Protein AF-A0A1V5HKK3-F1 (afdb_monomer_lite)

Structure (mmCIF, N/CA/C/O backbone):
data_AF-A0A1V5HKK3-F1
#
_entry.id   AF-A0A1V5HKK3-F1
#
loop_
_atom_site.group_PDB
_atom_site.id
_atom_site.type_symbol
_atom_site.label_atom_id
_atom_site.label_alt_id
_atom_site.label_comp_id
_atom_site.label_asym_id
_atom_site.label_entity_id
_atom_site.label_seq_id
_atom_site.pdbx_PDB_ins_code
_atom_site.Cartn_x
_atom_site.Cartn_y
_atom_site.Cartn_z
_atom_site.occupancy
_atom_site.B_iso_or_equiv
_atom_site.auth_seq_id
_atom_site.auth_comp_id
_atom_site.auth_asym_id
_atom_site.auth_atom_id
_atom_site.pdbx_PDB_model_num
ATOM 1 N N . MET A 1 1 ? -26.415 7.977 47.410 1.00 89.81 1 MET A N 1
ATOM 2 C CA . MET A 1 1 ? -25.382 8.012 46.356 1.00 89.81 1 MET A CA 1
ATOM 3 C C . MET A 1 1 ? -25.579 6.777 45.504 1.00 89.81 1 MET A C 1
ATOM 5 O O . MET A 1 1 ? -25.641 5.697 46.077 1.00 89.81 1 MET A O 1
ATOM 9 N N . VAL A 1 2 ? -25.705 6.942 44.192 1.00 97.06 2 VAL A N 1
ATOM 10 C CA . VAL A 1 2 ? -25.790 5.851 43.209 1.00 97.06 2 VAL A CA 1
ATOM 11 C C . VAL A 1 2 ? -24.492 5.842 42.404 1.00 97.06 2 VAL A C 1
ATOM 13 O O . VAL A 1 2 ? -23.947 6.908 42.107 1.00 97.06 2 VAL A O 1
ATOM 16 N N . VAL A 1 3 ? -23.967 4.657 42.094 1.00 97.56 3 VAL A N 1
ATOM 17 C CA . VAL A 1 3 ? -22.749 4.502 41.288 1.00 97.56 3 VAL A CA 1
ATOM 18 C C . VAL A 1 3 ? -23.086 3.703 40.044 1.00 97.56 3 VAL A C 1
ATOM 20 O O . VAL A 1 3 ? -23.542 2.569 40.138 1.00 97.56 3 VAL A O 1
ATOM 23 N N . GLU A 1 4 ? -22.817 4.288 38.885 1.00 97.88 4 GLU A N 1
ATOM 24 C CA . GLU A 1 4 ? -23.132 3.713 37.582 1.00 97.88 4 GLU A CA 1
ATOM 25 C C . GLU A 1 4 ? -21.900 3.654 36.684 1.00 97.88 4 GLU A C 1
ATOM 27 O O . GLU A 1 4 ? -20.934 4.403 36.857 1.00 97.88 4 GLU A O 1
ATOM 32 N N . LYS A 1 5 ? -21.938 2.748 35.702 1.00 97.81 5 LYS A N 1
ATOM 33 C CA . LYS A 1 5 ? -20.863 2.585 34.718 1.00 97.81 5 LYS A CA 1
ATOM 34 C C . LYS A 1 5 ? -21.353 2.850 33.302 1.00 97.81 5 LYS A C 1
ATOM 36 O O . LYS A 1 5 ? -22.298 2.217 32.830 1.00 97.81 5 LYS A O 1
ATOM 41 N N . GLY A 1 6 ? -20.670 3.748 32.602 1.00 97.62 6 GLY A N 1
ATOM 42 C CA . GLY A 1 6 ? -20.838 3.940 31.165 1.00 97.62 6 GLY A CA 1
ATOM 43 C C . GLY A 1 6 ? -19.891 3.009 30.421 1.00 97.62 6 GLY A C 1
ATOM 44 O O . GLY A 1 6 ? -18.709 3.316 30.331 1.00 97.62 6 GLY A O 1
ATOM 45 N N . TYR A 1 7 ? -20.373 1.870 29.918 1.00 98.00 7 TYR A N 1
ATOM 46 C CA . TYR A 1 7 ? -19.540 0.922 29.166 1.00 98.00 7 TYR A CA 1
ATOM 47 C C . TYR A 1 7 ? -19.351 1.373 27.714 1.00 98.00 7 TYR A C 1
ATOM 49 O O . TYR A 1 7 ? -20.310 1.737 27.032 1.00 98.00 7 TYR A O 1
ATOM 57 N N . ALA A 1 8 ? -18.113 1.312 27.228 1.00 97.75 8 ALA A N 1
ATOM 58 C CA . ALA A 1 8 ? -17.798 1.546 25.828 1.00 97.75 8 ALA A CA 1
ATOM 59 C C . ALA A 1 8 ? -18.362 0.432 24.938 1.00 97.75 8 ALA A C 1
ATOM 61 O O . ALA A 1 8 ? -18.636 -0.689 25.380 1.00 97.75 8 ALA A O 1
ATOM 62 N N . LYS A 1 9 ? -18.450 0.731 23.643 1.00 96.75 9 LYS A N 1
ATOM 63 C CA . LYS A 1 9 ? -18.825 -0.227 22.601 1.00 96.75 9 LYS A CA 1
ATOM 64 C C . LYS A 1 9 ? -17.743 -0.370 21.548 1.00 96.75 9 LYS A C 1
ATOM 66 O O . LYS A 1 9 ? -16.931 0.535 21.342 1.00 96.75 9 LYS A O 1
ATOM 71 N N . ILE A 1 10 ? -17.803 -1.471 20.810 1.00 97.81 10 ILE A N 1
ATOM 72 C CA . ILE A 1 10 ? -17.110 -1.630 19.532 1.00 97.81 10 ILE A CA 1
ATOM 73 C C . ILE A 1 10 ? -18.087 -2.046 18.430 1.00 97.81 10 ILE A C 1
ATOM 75 O O . ILE A 1 10 ? -19.097 -2.698 18.694 1.00 97.81 10 ILE A O 1
ATOM 79 N N . ASN A 1 11 ? -17.765 -1.695 17.186 1.00 97.88 11 ASN A N 1
ATOM 80 C CA . ASN A 1 11 ? -18.419 -2.235 15.996 1.00 97.88 11 ASN A CA 1
ATOM 81 C C . ASN A 1 11 ? -17.658 -3.477 15.517 1.00 97.88 11 ASN A C 1
ATOM 83 O O . ASN A 1 11 ? -16.513 -3.352 15.091 1.00 97.88 11 ASN A O 1
ATOM 87 N N . LEU A 1 12 ? -18.296 -4.649 15.561 1.00 97.94 12 LEU A N 1
ATOM 88 C CA . LEU A 1 12 ? -17.769 -5.882 14.963 1.00 97.94 12 LEU A CA 1
ATOM 89 C C . LEU A 1 12 ? -17.940 -5.874 13.438 1.00 97.94 12 LEU A C 1
ATOM 91 O O . LEU A 1 12 ? -17.091 -6.383 12.711 1.00 97.94 12 LEU A O 1
ATOM 95 N N . GLY A 1 13 ? -19.031 -5.275 12.963 1.00 97.50 13 GLY A N 1
ATOM 96 C CA . GLY A 1 13 ? -19.315 -5.029 11.554 1.00 97.50 13 GLY A CA 1
ATOM 97 C C . GLY A 1 13 ? -19.892 -3.628 11.376 1.00 97.50 13 GLY A C 1
ATOM 98 O O . GLY A 1 13 ? -20.696 -3.197 12.208 1.00 97.50 13 GLY A O 1
ATOM 99 N N . LEU A 1 14 ? -19.491 -2.923 10.318 1.00 96.88 14 LEU A N 1
ATOM 100 C CA . LEU A 1 14 ? -20.104 -1.663 9.894 1.00 96.88 14 LEU A CA 1
ATOM 101 C C . LEU A 1 14 ? -20.122 -1.582 8.368 1.00 96.88 14 LEU A C 1
ATOM 103 O O . LEU A 1 14 ? -19.075 -1.479 7.729 1.00 96.88 14 LEU A O 1
ATOM 107 N N . GLU A 1 15 ? -21.326 -1.610 7.814 1.00 95.88 15 GLU A N 1
ATOM 108 C CA . GLU A 1 15 ? -21.636 -1.400 6.406 1.00 95.88 15 GLU A CA 1
ATOM 109 C C . GLU A 1 15 ? -22.359 -0.058 6.236 1.00 95.88 15 GLU A C 1
ATOM 111 O O . GLU A 1 15 ? -23.284 0.260 6.988 1.00 95.88 15 GLU A O 1
ATOM 116 N N . VAL A 1 16 ? -21.939 0.726 5.245 1.00 94.19 16 VAL A N 1
ATOM 117 C CA . VAL A 1 16 ? -22.627 1.947 4.820 1.00 94.19 16 VAL A CA 1
ATOM 118 C C . VAL A 1 16 ? -23.474 1.600 3.597 1.00 94.19 16 VAL A C 1
ATOM 120 O O . VAL A 1 16 ? -22.953 1.453 2.491 1.00 94.19 16 VAL A O 1
ATOM 123 N N . VAL A 1 17 ? -24.784 1.460 3.801 1.00 91.38 17 VAL A N 1
ATOM 124 C CA . VAL A 1 17 ? -25.718 0.877 2.825 1.00 91.38 17 VAL A CA 1
ATOM 125 C C . VAL A 1 17 ? -25.958 1.830 1.652 1.00 91.38 17 VAL A C 1
ATOM 127 O O . VAL A 1 17 ? -25.760 1.476 0.487 1.00 91.38 17 VAL A O 1
ATOM 130 N N . ASN A 1 18 ? -26.369 3.058 1.952 1.00 90.06 18 ASN A N 1
ATOM 131 C CA . ASN A 1 18 ? -26.645 4.119 0.989 1.00 90.06 18 ASN A CA 1
ATOM 132 C C . ASN A 1 18 ? -26.589 5.489 1.675 1.00 90.06 18 ASN A C 1
ATOM 134 O O . ASN A 1 18 ? -26.625 5.614 2.899 1.00 90.06 18 ASN A O 1
ATOM 138 N N . LYS A 1 19 ? -26.491 6.536 0.853 1.00 88.50 19 LYS A N 1
ATOM 139 C CA . LYS A 1 19 ? -26.642 7.921 1.293 1.00 88.50 19 LYS A CA 1
ATOM 140 C C . LYS A 1 19 ? -28.110 8.323 1.162 1.00 88.50 19 LYS A C 1
ATOM 142 O O . LYS A 1 19 ? -28.721 8.054 0.130 1.00 88.50 19 LYS A O 1
ATOM 147 N N . ARG A 1 20 ? -28.649 8.948 2.202 1.00 85.00 20 ARG A N 1
ATOM 148 C CA . ARG A 1 20 ? -30.035 9.411 2.303 1.00 85.00 20 ARG A CA 1
ATOM 149 C C . ARG A 1 20 ? -30.184 10.825 1.742 1.00 85.00 20 ARG A C 1
ATOM 151 O O . ARG A 1 20 ? -29.219 11.593 1.686 1.00 85.00 20 ARG A O 1
ATOM 158 N N . ASP A 1 21 ? -31.420 11.189 1.414 1.00 85.19 21 ASP A N 1
ATOM 159 C CA . ASP A 1 21 ? -31.772 12.527 0.919 1.00 85.19 21 ASP A CA 1
ATOM 160 C C . ASP A 1 21 ? -31.589 13.625 1.983 1.00 85.19 21 ASP A C 1
ATOM 162 O O . ASP A 1 21 ? -31.337 14.781 1.653 1.00 85.19 21 ASP A O 1
ATOM 166 N N . ASP A 1 22 ? -31.652 13.258 3.267 1.00 84.25 22 ASP A N 1
ATOM 167 C CA . ASP A 1 22 ? -31.414 14.146 4.414 1.00 84.25 22 ASP A CA 1
ATOM 168 C C . ASP A 1 22 ? -29.917 14.423 4.685 1.00 84.25 22 ASP A C 1
ATOM 170 O O . ASP A 1 22 ? -29.573 15.136 5.628 1.00 84.25 22 ASP A O 1
ATOM 174 N N . GLY A 1 23 ? -29.017 13.876 3.860 1.00 81.44 23 GLY A N 1
ATOM 175 C CA . GLY A 1 23 ? -27.569 14.049 3.972 1.00 81.44 23 GLY A CA 1
ATOM 176 C C . GLY A 1 23 ? -26.862 13.040 4.884 1.00 81.44 23 GLY A C 1
ATOM 177 O O . GLY A 1 23 ? -25.628 13.033 4.907 1.00 81.44 23 GLY A O 1
ATOM 178 N N . TYR A 1 24 ? -27.598 12.170 5.586 1.00 86.44 24 TYR A N 1
ATOM 179 C CA . TYR A 1 24 ? -27.044 11.070 6.381 1.00 86.44 24 TYR A CA 1
ATOM 180 C C . TYR A 1 24 ? -26.812 9.807 5.537 1.00 86.44 24 TYR A C 1
ATOM 182 O O . TYR A 1 24 ? -27.019 9.792 4.324 1.00 86.44 24 TYR A O 1
ATOM 190 N N . HIS A 1 25 ? -26.348 8.737 6.181 1.00 89.94 25 HIS A N 1
ATOM 191 C CA . HIS A 1 25 ? -26.208 7.417 5.575 1.00 89.94 25 HIS A CA 1
ATOM 192 C C . HIS A 1 25 ? -27.034 6.405 6.362 1.00 89.94 25 HIS A C 1
ATOM 194 O O . HIS A 1 25 ? -27.054 6.482 7.593 1.00 89.94 25 HIS A O 1
ATOM 200 N N . ASP A 1 26 ? -27.675 5.463 5.668 1.00 91.56 26 ASP A N 1
ATOM 201 C CA . ASP A 1 26 ? -28.178 4.268 6.339 1.00 91.56 26 ASP A CA 1
ATOM 202 C C . ASP A 1 26 ? -27.006 3.323 6.595 1.00 91.56 26 ASP A C 1
ATOM 204 O O . ASP A 1 26 ? -26.157 3.072 5.731 1.00 91.56 26 ASP A O 1
ATOM 208 N N . LEU A 1 27 ? -26.961 2.813 7.814 1.00 94.38 27 LEU A N 1
ATOM 209 C CA . LEU A 1 27 ? -25.926 1.936 8.319 1.00 94.38 27 LEU A CA 1
ATOM 210 C C . LEU A 1 27 ? -26.527 0.566 8.608 1.00 94.38 27 LEU A C 1
ATOM 212 O O . LEU A 1 27 ? -27.684 0.452 9.011 1.00 94.38 27 LEU A O 1
ATOM 216 N N . ALA A 1 28 ? -25.714 -0.471 8.450 1.00 96.00 28 ALA A N 1
ATOM 217 C CA . ALA A 1 28 ? -25.975 -1.794 8.994 1.00 96.00 28 ALA A CA 1
ATOM 218 C C . ALA A 1 28 ? -24.749 -2.219 9.804 1.00 96.00 28 ALA A C 1
ATOM 220 O O . ALA A 1 28 ? -23.633 -2.284 9.290 1.00 96.00 28 ALA A O 1
ATOM 221 N N . MET A 1 29 ? -24.932 -2.453 11.099 1.00 96.88 29 MET A N 1
ATOM 222 C CA . MET A 1 29 ? -23.838 -2.691 12.036 1.00 96.88 29 MET A CA 1
ATOM 223 C C . MET A 1 29 ? -24.136 -3.872 12.947 1.00 96.88 29 MET A C 1
ATOM 225 O O . MET A 1 29 ? -25.292 -4.178 13.217 1.00 96.88 29 MET A O 1
ATOM 229 N N . ILE A 1 30 ? -23.085 -4.488 13.481 1.00 98.25 30 ILE A N 1
ATOM 230 C CA . ILE A 1 30 ? -23.177 -5.315 14.687 1.00 98.25 30 ILE A CA 1
ATOM 231 C C . ILE A 1 30 ? -22.296 -4.669 15.746 1.00 98.25 30 ILE A C 1
ATOM 233 O O . ILE A 1 30 ? -21.097 -4.473 15.525 1.00 98.25 30 ILE A O 1
ATOM 237 N N . MET A 1 31 ? -22.893 -4.322 16.881 1.00 97.69 31 MET A N 1
ATOM 238 C CA . MET A 1 31 ? -22.225 -3.685 18.011 1.00 97.69 31 MET A CA 1
ATOM 239 C C . MET A 1 31 ? -22.212 -4.610 19.225 1.00 97.69 31 MET A C 1
ATOM 241 O O . MET A 1 31 ? -23.154 -5.365 19.453 1.00 97.69 31 MET A O 1
ATOM 245 N N . THR A 1 32 ? -21.148 -4.526 20.023 1.00 97.69 32 THR A N 1
ATOM 246 C CA . THR A 1 32 ? -21.048 -5.198 21.327 1.00 97.69 32 THR A CA 1
ATOM 247 C C . THR A 1 32 ? -20.412 -4.267 22.354 1.00 97.69 32 THR A C 1
ATOM 249 O O . THR A 1 32 ? -19.521 -3.479 22.018 1.00 97.69 32 THR A O 1
ATOM 252 N N . SER A 1 33 ? -20.840 -4.375 23.611 1.00 97.62 33 SER A N 1
ATOM 253 C CA . SER A 1 33 ? -20.223 -3.655 24.730 1.00 97.62 33 SER A CA 1
ATOM 254 C C . SER A 1 33 ? -18.910 -4.307 25.170 1.00 97.62 33 SER A C 1
ATOM 256 O O . SER A 1 33 ? -18.689 -5.509 24.987 1.00 97.62 33 SER A O 1
ATOM 258 N N . ILE A 1 34 ? -18.029 -3.504 25.763 1.00 98.12 34 ILE A N 1
ATOM 259 C CA . ILE A 1 34 ? -16.725 -3.922 26.290 1.00 98.12 34 ILE A CA 1
ATOM 260 C C . ILE A 1 34 ? -16.564 -3.476 27.751 1.00 98.12 34 ILE A C 1
ATOM 262 O O . ILE A 1 34 ? -17.254 -2.573 28.213 1.00 98.12 34 ILE A O 1
ATOM 266 N N . GLU A 1 35 ? -15.641 -4.097 28.486 1.00 97.50 35 GLU A N 1
ATOM 267 C CA . GLU A 1 35 ? -15.396 -3.813 29.914 1.00 97.50 35 GLU A CA 1
ATOM 268 C C . GLU A 1 35 ? -14.750 -2.442 30.179 1.00 97.50 35 GLU A C 1
ATOM 270 O O . GLU A 1 35 ? -14.702 -1.978 31.317 1.00 97.50 35 GLU A O 1
ATOM 275 N N . LEU A 1 36 ? -14.227 -1.773 29.147 1.00 98.00 36 LEU A N 1
ATOM 276 C CA . LEU A 1 36 ? -13.737 -0.404 29.278 1.00 98.00 36 LEU A CA 1
ATOM 277 C C . LEU A 1 36 ? -14.918 0.521 29.591 1.00 98.00 36 LEU A C 1
ATOM 279 O O . LEU A 1 36 ? -15.795 0.702 28.751 1.00 98.00 36 LEU A O 1
ATOM 283 N N . SER A 1 37 ? -14.922 1.119 30.780 1.00 98.06 37 SER A N 1
ATOM 284 C CA . SER A 1 37 ? -16.026 1.958 31.239 1.00 98.06 37 SER A CA 1
ATOM 285 C C . SER A 1 37 ? -15.566 3.211 31.969 1.00 98.06 37 SER A C 1
ATOM 287 O O . SER A 1 37 ? -14.534 3.207 32.648 1.00 98.06 37 SER A O 1
ATOM 289 N N . ASP A 1 38 ? -16.407 4.231 31.914 1.00 97.75 38 ASP A N 1
ATOM 290 C CA . ASP A 1 38 ? -16.373 5.380 32.812 1.00 97.75 38 ASP A CA 1
ATOM 291 C C . ASP A 1 38 ? -17.191 5.084 34.076 1.00 97.75 38 ASP A C 1
ATOM 293 O O . ASP A 1 38 ? -18.140 4.298 34.040 1.00 97.75 38 ASP A O 1
ATOM 297 N N . GLU A 1 39 ? -16.813 5.680 35.207 1.00 98.00 39 GLU A N 1
ATOM 298 C CA . GLU A 1 39 ? -17.519 5.525 36.488 1.00 98.00 39 GLU A CA 1
ATOM 299 C C . GLU A 1 39 ? -18.164 6.858 36.882 1.00 98.00 39 GLU A C 1
ATOM 301 O O . GLU A 1 39 ? -17.481 7.883 36.970 1.00 98.00 39 GLU A O 1
ATOM 306 N N . LEU A 1 40 ? -19.477 6.843 37.115 1.00 98.25 40 LEU A N 1
ATOM 307 C CA . LEU A 1 40 ? -20.276 8.007 37.478 1.00 98.25 40 LEU A CA 1
ATOM 308 C C . LEU A 1 40 ? -20.799 7.833 38.903 1.00 98.25 40 LEU A C 1
ATOM 310 O O . LEU A 1 40 ? -21.430 6.829 39.226 1.00 98.25 40 LEU A O 1
ATOM 314 N N . TYR A 1 41 ? -20.558 8.833 39.745 1.00 98.25 41 TYR A N 1
ATOM 315 C CA . TYR A 1 41 ? -21.035 8.891 41.123 1.00 98.25 41 TYR A CA 1
ATOM 316 C C . TYR A 1 41 ? -22.087 9.990 41.211 1.00 98.25 41 TYR A C 1
ATOM 318 O O . TYR A 1 41 ? -21.763 11.161 41.008 1.00 98.25 41 TYR A O 1
ATOM 326 N N . LEU A 1 42 ? -23.334 9.609 41.480 1.00 98.06 42 LEU A N 1
ATOM 327 C CA . LEU A 1 42 ? -24.481 10.506 41.509 1.00 98.06 42 LEU A CA 1
ATOM 328 C C . LEU A 1 42 ? -24.977 10.686 42.945 1.00 98.06 42 LEU A C 1
ATOM 330 O O . LEU A 1 42 ? -25.341 9.728 43.636 1.00 98.06 42 LEU A O 1
ATOM 334 N N . GLU A 1 43 ? -25.012 11.935 43.392 1.00 97.25 43 GLU A N 1
ATOM 335 C CA . GLU A 1 43 ? -25.462 12.329 44.723 1.00 97.25 43 GLU A CA 1
ATOM 336 C C . GLU A 1 43 ? -26.571 13.374 44.625 1.00 97.25 43 GLU A C 1
ATOM 338 O O . GLU A 1 43 ? -26.430 14.380 43.929 1.00 97.25 43 GLU A O 1
ATOM 343 N N . ASP A 1 44 ? -27.675 13.140 45.338 1.00 94.62 44 ASP A N 1
ATOM 344 C CA . ASP A 1 44 ? -28.790 14.086 45.416 1.00 94.62 44 ASP A CA 1
ATOM 345 C C . ASP A 1 44 ? -28.310 15.392 46.081 1.00 94.62 44 ASP A C 1
ATOM 347 O O . ASP A 1 44 ? -27.582 15.363 47.077 1.00 94.62 44 ASP A O 1
ATOM 351 N N . ASP A 1 45 ? -28.704 16.545 45.539 1.00 93.88 45 ASP A N 1
ATOM 352 C CA . ASP A 1 45 ? -28.424 17.871 46.112 1.00 93.88 45 ASP A CA 1
ATOM 353 C C . ASP A 1 45 ? -29.765 18.563 46.410 1.00 93.88 45 ASP A C 1
ATOM 355 O O . ASP A 1 45 ? -30.204 19.430 45.645 1.00 93.88 45 ASP A O 1
ATOM 359 N N . PRO A 1 46 ? -30.466 18.167 47.493 1.00 89.94 46 PRO A N 1
ATOM 360 C CA . PRO A 1 46 ? -31.838 18.605 47.759 1.00 89.94 46 PRO A CA 1
ATOM 361 C C . PRO A 1 46 ? -31.957 20.107 48.049 1.00 89.94 46 PRO A C 1
ATOM 363 O O . PRO A 1 46 ? -33.051 20.659 47.968 1.00 89.94 46 PRO A O 1
ATOM 366 N N . PHE A 1 47 ? -30.846 20.776 48.366 1.00 91.25 47 PHE A N 1
ATOM 367 C CA . PHE A 1 47 ? -30.790 22.209 48.673 1.00 91.25 47 PHE A CA 1
ATOM 368 C C . PHE A 1 47 ? -30.491 23.082 47.445 1.00 91.25 47 PHE A C 1
ATOM 370 O O . PHE A 1 47 ? -30.391 24.302 47.552 1.00 91.25 47 PHE A O 1
ATOM 377 N N . SER A 1 48 ? -30.338 22.470 46.273 1.00 92.06 48 SER A N 1
ATOM 378 C CA . SER A 1 48 ? -30.048 23.128 45.002 1.00 92.06 48 SER A CA 1
ATOM 379 C C . SER A 1 48 ? -31.048 22.670 43.944 1.00 92.06 48 SER A C 1
ATOM 381 O O . SER A 1 48 ? -31.672 21.628 44.090 1.00 92.06 48 SER A O 1
ATOM 383 N N . GLN A 1 49 ? -31.184 23.416 42.846 1.00 91.25 49 GLN A N 1
ATOM 384 C CA . GLN A 1 49 ? -31.839 22.921 41.623 1.00 91.25 49 GLN A CA 1
ATOM 385 C C . GLN A 1 49 ? -30.833 22.656 40.493 1.00 91.25 49 GLN A C 1
ATOM 387 O O . GLN A 1 49 ? -31.214 22.297 39.381 1.00 91.25 49 GLN A O 1
ATOM 392 N N . GLN A 1 50 ? -29.541 22.835 40.751 1.00 93.62 50 GLN A N 1
ATOM 393 C CA . GLN A 1 50 ? -28.501 22.750 39.732 1.00 93.62 50 GLN A CA 1
ATOM 394 C C . GLN A 1 50 ? -28.050 21.306 39.492 1.00 93.62 50 GLN A C 1
ATOM 396 O O . GLN A 1 50 ? -28.006 20.496 40.418 1.00 93.62 50 GLN A O 1
ATOM 401 N N . VAL A 1 51 ? -27.671 21.016 38.248 1.00 95.31 51 VAL A N 1
ATOM 402 C CA . VAL A 1 51 ? -26.873 19.839 37.886 1.00 95.31 51 VAL A CA 1
ATOM 403 C C . VAL A 1 51 ? -25.412 20.276 37.918 1.00 95.31 51 VAL A C 1
ATOM 405 O O . VAL A 1 51 ? -25.021 21.160 37.159 1.00 95.31 51 VAL A O 1
ATOM 408 N N . LYS A 1 52 ? -24.620 19.699 38.820 1.00 94.25 52 LYS A N 1
ATOM 409 C CA . LYS A 1 52 ? -23.189 19.984 38.966 1.00 94.25 52 LYS A CA 1
ATOM 410 C C . LYS A 1 52 ? -22.405 18.778 38.471 1.00 94.25 52 LYS A C 1
ATOM 412 O O . LYS A 1 52 ? -22.621 17.680 38.975 1.00 94.25 52 LYS A O 1
ATOM 417 N N . ILE A 1 53 ? -21.511 18.985 37.510 1.00 95.31 53 ILE A N 1
ATOM 418 C CA . ILE A 1 53 ? -20.643 17.934 36.971 1.00 95.31 53 ILE A CA 1
ATOM 419 C C . ILE A 1 53 ? -19.210 18.229 37.401 1.00 95.31 53 ILE A C 1
ATOM 421 O O . ILE A 1 53 ? -18.702 19.318 37.146 1.00 95.31 53 ILE A O 1
ATOM 425 N N . ASP A 1 54 ? -18.582 17.254 38.045 1.00 93.56 54 ASP A N 1
ATOM 426 C CA . ASP A 1 54 ? -17.190 17.294 38.479 1.00 93.56 54 ASP A CA 1
ATOM 427 C C . ASP A 1 54 ? -16.361 16.306 37.646 1.00 93.56 54 ASP A C 1
ATOM 429 O O . ASP A 1 54 ? -16.438 15.084 37.833 1.00 93.56 54 ASP A O 1
ATOM 433 N N . CYS A 1 55 ? -15.630 16.841 36.661 1.00 90.50 55 CYS A N 1
ATOM 434 C CA . CYS A 1 55 ? -14.684 16.089 35.841 1.00 90.50 55 CYS A CA 1
ATOM 435 C C . CYS A 1 55 ? -13.719 17.008 35.072 1.00 90.50 55 CYS A C 1
ATOM 437 O O . CYS A 1 55 ? -14.084 17.583 34.043 1.00 90.50 55 CYS A O 1
ATOM 439 N N . ASP A 1 56 ? -12.453 17.059 35.491 1.00 84.31 56 ASP A N 1
ATOM 440 C CA . ASP A 1 56 ? -11.422 17.892 34.849 1.00 84.31 56 ASP A CA 1
ATOM 441 C C . ASP A 1 56 ? -11.235 17.592 33.355 1.00 84.31 56 ASP A C 1
ATOM 443 O O . ASP A 1 56 ? -11.038 18.501 32.546 1.00 84.31 56 ASP A O 1
ATOM 447 N N . LYS A 1 57 ? -11.336 16.315 32.959 1.00 85.19 57 LYS A N 1
ATOM 448 C CA . LYS A 1 57 ? -11.154 15.889 31.561 1.00 85.19 57 LYS A CA 1
ATOM 449 C C . LYS A 1 57 ? -12.228 16.448 30.620 1.00 85.19 57 LYS A C 1
ATOM 451 O O . LYS A 1 57 ? -11.949 16.602 29.438 1.00 85.19 57 LYS A O 1
ATOM 456 N N . MET A 1 58 ? -13.401 16.820 31.137 1.00 86.25 58 MET A N 1
ATOM 457 C CA . MET A 1 58 ? -14.501 17.407 30.359 1.00 86.25 58 MET A CA 1
ATOM 458 C C . MET A 1 58 ? -14.582 18.936 30.466 1.00 86.25 58 MET A C 1
ATOM 460 O O . MET A 1 58 ? -15.511 19.528 29.929 1.00 86.25 58 MET A O 1
ATOM 464 N N . SER A 1 59 ? -13.609 19.595 31.105 1.00 86.12 59 SER A N 1
ATOM 465 C CA . SER A 1 59 ? -13.588 21.061 31.280 1.00 86.12 59 SER A CA 1
ATOM 466 C C . SER A 1 59 ? -13.603 21.863 29.970 1.00 86.12 59 SER A C 1
ATOM 468 O O . SER A 1 59 ? -13.960 23.037 29.968 1.00 86.12 59 SER A O 1
ATOM 470 N N . HIS A 1 60 ? -13.232 21.232 28.854 1.00 87.06 60 HIS A N 1
ATOM 471 C CA . HIS A 1 60 ? -13.232 21.824 27.518 1.00 87.06 60 HIS A CA 1
ATOM 472 C C . HIS A 1 60 ? -14.600 21.765 26.808 1.00 87.06 60 HIS A C 1
ATOM 474 O O . HIS A 1 60 ? -14.744 22.341 25.731 1.00 87.06 60 HIS A O 1
ATOM 480 N N . ILE A 1 61 ? -15.586 21.063 27.378 1.00 87.00 61 ILE A N 1
ATOM 481 C CA . ILE A 1 61 ? -16.940 20.914 26.835 1.00 87.00 61 ILE A CA 1
ATOM 482 C C . ILE A 1 61 ? -17.853 21.895 27.574 1.00 87.00 61 ILE A C 1
ATOM 484 O O . ILE A 1 61 ? -17.918 21.874 28.805 1.00 87.00 61 ILE A O 1
ATOM 488 N N . ALA A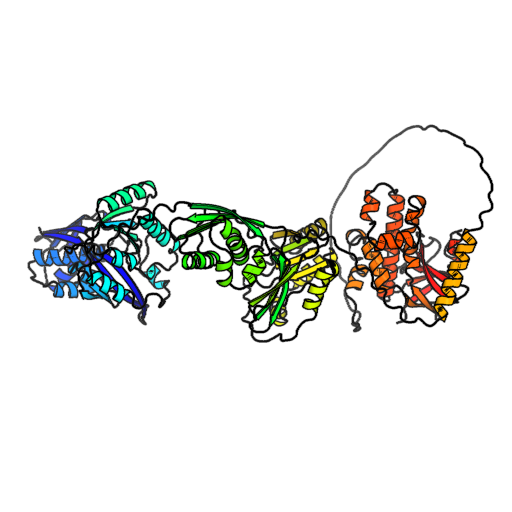 1 62 ? -18.565 22.748 26.835 1.00 90.44 62 ALA A N 1
ATOM 489 C CA . ALA A 1 62 ? -19.570 23.625 27.427 1.00 90.44 62 ALA A CA 1
ATOM 490 C C . ALA A 1 62 ? -20.646 22.793 28.142 1.00 90.44 62 ALA A C 1
ATOM 492 O O . ALA A 1 62 ? -20.998 21.698 27.701 1.00 90.44 62 ALA A O 1
ATOM 493 N N . LEU A 1 63 ? -21.174 23.299 29.259 1.00 88.75 63 LEU A N 1
ATOM 494 C CA . LEU A 1 63 ? -22.107 22.530 30.083 1.00 88.75 63 LEU A CA 1
ATOM 495 C C . LEU A 1 63 ? -23.361 22.127 29.293 1.00 88.75 63 LEU A C 1
ATOM 497 O O . LEU A 1 63 ? -23.829 21.001 29.445 1.00 88.75 63 LEU A O 1
ATOM 501 N N . GLU A 1 64 ? -23.874 23.005 28.425 1.00 90.38 64 GLU A N 1
ATOM 502 C CA . GLU A 1 64 ? -25.050 22.717 27.599 1.00 90.38 64 GLU A CA 1
ATOM 503 C C . GLU A 1 64 ? -24.803 21.622 26.553 1.00 90.38 64 GLU A C 1
ATOM 505 O O . GLU A 1 64 ? -25.741 20.906 26.203 1.00 90.38 64 GLU A O 1
ATOM 510 N N . ASP A 1 65 ? -23.559 21.448 26.102 1.00 90.88 65 ASP A N 1
ATOM 511 C CA . ASP A 1 65 ? -23.158 20.436 25.115 1.00 90.88 65 ASP A CA 1
ATOM 512 C C . ASP A 1 65 ? -22.803 19.085 25.763 1.00 90.88 65 ASP A C 1
ATOM 514 O O . ASP A 1 65 ? -22.610 18.079 25.075 1.00 90.88 65 ASP A O 1
ATOM 518 N N . ASN A 1 66 ? -22.715 19.028 27.095 1.00 93.50 66 ASN A N 1
ATOM 519 C CA . ASN A 1 66 ? -22.368 17.812 27.815 1.00 93.50 66 ASN A CA 1
ATOM 520 C C . ASN A 1 66 ? -23.574 16.858 27.905 1.00 93.50 66 ASN A C 1
ATOM 522 O O . ASN A 1 66 ? -24.575 17.157 28.558 1.00 93.50 66 ASN A O 1
ATOM 526 N N . LEU A 1 67 ? -23.458 15.662 27.320 1.00 95.75 67 LEU A N 1
ATOM 527 C CA . LEU A 1 67 ? -24.543 14.672 27.305 1.00 95.75 67 LEU A CA 1
ATOM 528 C C . LEU A 1 67 ? -24.985 14.201 28.705 1.00 95.75 67 LEU A C 1
ATOM 530 O O . LEU A 1 67 ? -26.146 13.839 28.876 1.00 95.75 67 LEU A O 1
ATOM 534 N N . ILE A 1 68 ? -24.115 14.251 29.721 1.00 97.19 68 ILE A N 1
ATOM 535 C CA . ILE A 1 68 ? -24.482 13.979 31.124 1.00 97.19 68 ILE A CA 1
ATOM 536 C C . ILE A 1 68 ? -25.434 15.061 31.634 1.00 97.19 68 ILE A C 1
ATOM 538 O O . ILE A 1 68 ? -26.465 14.764 32.240 1.00 97.19 68 ILE A O 1
ATOM 542 N N . TYR A 1 69 ? -25.108 16.328 31.364 1.00 97.00 69 TYR A N 1
ATOM 543 C CA . TYR A 1 69 ? -25.955 17.455 31.742 1.00 97.00 69 TYR A CA 1
ATOM 544 C C . TYR A 1 69 ? -27.300 17.381 31.020 1.00 97.00 69 TYR A C 1
ATOM 546 O O . TYR A 1 69 ? -28.345 17.519 31.656 1.00 97.00 69 TYR A O 1
ATOM 554 N N . GLN A 1 70 ? -27.282 17.101 29.715 1.00 97.62 70 GLN A N 1
ATOM 555 C CA . GLN A 1 70 ? -28.497 16.948 28.917 1.00 97.62 70 GLN A CA 1
ATOM 556 C C . GLN A 1 70 ? -29.363 15.781 29.410 1.00 97.62 70 GLN A C 1
ATOM 558 O O . GLN A 1 70 ? -30.570 15.957 29.545 1.00 97.62 70 GLN A O 1
ATOM 563 N N . ALA A 1 71 ? -28.774 14.632 29.760 1.00 97.81 71 ALA A N 1
ATOM 564 C CA . ALA A 1 71 ? -29.493 13.495 30.338 1.00 97.81 71 ALA A CA 1
ATOM 565 C C . ALA A 1 71 ? -30.162 13.848 31.675 1.00 97.81 71 ALA A C 1
ATOM 567 O O . ALA A 1 71 ? -31.345 13.565 31.881 1.00 97.81 71 ALA A O 1
ATOM 568 N N . ALA A 1 72 ? -29.426 14.509 32.573 1.00 97.31 72 ALA A N 1
ATOM 569 C CA . ALA A 1 72 ? -29.960 14.941 33.858 1.00 97.31 72 ALA A CA 1
ATOM 570 C C . ALA A 1 72 ? -31.091 15.958 33.682 1.00 97.31 72 ALA A C 1
ATOM 572 O O . ALA A 1 72 ? -32.161 15.807 34.271 1.00 97.31 72 ALA A O 1
ATOM 573 N N . LYS A 1 73 ? -30.881 16.968 32.834 1.00 96.56 73 LYS A N 1
ATOM 574 C CA . LYS A 1 73 ? -31.884 17.984 32.515 1.00 96.56 73 LYS A CA 1
ATOM 575 C C . LYS A 1 73 ? -33.135 17.369 31.888 1.00 96.56 73 LYS A C 1
ATOM 577 O O . LYS A 1 73 ? -34.233 17.694 32.324 1.00 96.56 73 LYS A O 1
ATOM 582 N N . LEU A 1 74 ? -32.978 16.434 30.950 1.00 97.00 74 LEU A N 1
ATOM 583 C CA . LEU A 1 74 ? -34.084 15.730 30.298 1.00 97.00 74 LEU A CA 1
ATOM 584 C C . LEU A 1 74 ? -35.005 15.052 31.320 1.00 97.00 74 LEU A C 1
ATOM 586 O O . LEU A 1 74 ? -36.220 15.237 31.265 1.00 97.00 74 LEU A O 1
ATOM 590 N N . LEU A 1 75 ? -34.444 14.312 32.283 1.00 97.19 75 LEU A N 1
ATOM 591 C CA . LEU A 1 75 ? -35.236 13.673 33.339 1.00 97.19 75 LEU A CA 1
ATOM 592 C C . LEU A 1 75 ? -35.859 14.696 34.295 1.00 97.19 75 LEU A C 1
ATOM 594 O O . LEU A 1 75 ? -37.030 14.559 34.657 1.00 97.19 75 LEU A O 1
ATOM 598 N N . LYS A 1 76 ? -35.117 15.745 34.670 1.00 96.44 76 LYS A N 1
ATOM 599 C CA . LYS A 1 76 ? -35.649 16.811 35.529 1.00 96.44 76 LYS A CA 1
ATOM 600 C C . LYS A 1 76 ? -36.850 17.508 34.911 1.00 96.44 76 LYS A C 1
ATOM 602 O O . LYS A 1 76 ? -37.856 17.682 35.593 1.00 96.44 76 LYS A O 1
ATOM 607 N N . ASP A 1 77 ? -36.749 17.878 33.641 1.00 95.44 77 ASP A N 1
ATOM 608 C CA . ASP A 1 77 ? -37.798 18.594 32.925 1.00 95.44 77 ASP A CA 1
ATOM 609 C C . ASP A 1 77 ? -39.007 17.676 32.688 1.00 95.44 77 ASP A C 1
ATOM 611 O O . ASP A 1 77 ? -40.143 18.063 32.965 1.00 95.44 77 ASP A O 1
ATOM 615 N N . ARG A 1 78 ? -38.776 16.424 32.262 1.00 96.25 78 ARG A N 1
ATOM 616 C CA . ARG A 1 78 ? -39.842 15.454 31.956 1.00 96.25 78 ARG A CA 1
ATOM 617 C C . ARG A 1 78 ? -40.670 15.053 33.178 1.00 96.25 78 ARG A C 1
ATOM 619 O O . ARG A 1 78 ? -41.880 14.873 33.035 1.00 96.25 78 ARG A O 1
ATOM 626 N N . TYR A 1 79 ? -40.031 14.914 34.341 1.00 95.75 79 TYR A N 1
ATOM 627 C CA . TYR A 1 79 ? -40.655 14.449 35.589 1.00 95.75 79 TYR A CA 1
ATOM 628 C C . TYR A 1 79 ? -40.766 15.544 36.661 1.00 95.75 79 TYR A C 1
ATOM 630 O O . TYR A 1 79 ? -41.083 15.261 37.813 1.00 95.75 79 TYR A O 1
ATOM 638 N N . ASN A 1 80 ? -40.538 16.807 36.283 1.00 94.62 80 ASN A N 1
ATOM 639 C CA . ASN A 1 80 ? -40.650 17.988 37.143 1.00 94.62 80 ASN A CA 1
ATOM 640 C C . ASN A 1 80 ? -39.836 17.895 38.457 1.00 94.62 80 ASN A C 1
ATOM 642 O O . ASN A 1 80 ? -40.272 18.359 39.515 1.00 94.62 80 ASN A O 1
ATOM 646 N N . ILE A 1 81 ? -38.636 17.313 38.398 1.00 95.19 81 ILE A N 1
ATOM 647 C CA . ILE A 1 81 ? -37.763 17.131 39.565 1.00 95.19 81 ILE A CA 1
ATOM 648 C C . ILE A 1 81 ? -37.127 18.468 39.953 1.00 95.19 81 ILE A C 1
ATOM 650 O O . ILE A 1 81 ? -36.403 19.089 39.173 1.00 95.19 81 ILE A O 1
ATOM 654 N N . LYS A 1 82 ? -37.374 18.920 41.188 1.00 93.00 82 LYS A N 1
ATOM 655 C CA . LYS A 1 82 ? -36.856 20.206 41.690 1.00 93.00 82 LYS A CA 1
ATOM 656 C C . LYS A 1 82 ? -35.486 20.109 42.353 1.00 93.00 82 LYS A C 1
ATOM 658 O O . LYS A 1 82 ? -34.760 21.095 42.342 1.00 93.00 82 LYS A O 1
ATOM 663 N N . LYS A 1 83 ? -35.101 18.939 42.862 1.00 92.56 83 LYS A N 1
ATOM 664 C CA . LYS A 1 83 ? -33.798 18.723 43.506 1.00 92.56 83 LYS A CA 1
ATOM 665 C C . LYS A 1 83 ? -32.643 18.770 42.506 1.00 92.56 83 LYS A C 1
ATOM 667 O O . LYS A 1 83 ? -32.821 18.462 41.326 1.00 92.56 83 LYS A O 1
ATOM 672 N N . GLY A 1 84 ? -31.467 19.185 42.953 1.00 94.62 84 GLY A N 1
ATOM 673 C CA . GLY A 1 84 ? -30.228 19.184 42.188 1.00 94.62 84 GLY A CA 1
ATOM 674 C C . GLY A 1 84 ? -29.548 17.821 42.230 1.00 94.62 84 GLY A C 1
ATOM 675 O O . GLY A 1 84 ? -29.994 16.907 42.915 1.00 94.62 84 GLY A O 1
ATOM 676 N N . VAL A 1 85 ? -28.445 17.691 41.502 1.00 97.06 85 VAL A N 1
ATOM 677 C CA . VAL A 1 85 ? -27.586 16.504 41.570 1.00 97.06 85 VAL A CA 1
ATOM 678 C C . VAL A 1 85 ? -26.132 16.917 41.397 1.00 97.06 85 VAL A C 1
ATOM 680 O O . VAL A 1 85 ? -25.817 17.799 40.591 1.00 97.06 85 VAL A O 1
ATOM 683 N N . LYS A 1 86 ? -25.244 16.277 42.154 1.00 97.06 86 LYS A N 1
ATOM 684 C CA . LYS A 1 86 ? -23.796 16.317 41.951 1.00 97.06 86 LYS A CA 1
ATOM 685 C C . LYS A 1 86 ? -23.369 15.019 41.279 1.00 97.06 86 LYS A C 1
ATOM 687 O O . LYS A 1 86 ? -23.669 13.938 41.779 1.00 97.06 86 LYS A O 1
ATOM 692 N N . ILE A 1 87 ? -22.695 15.136 40.143 1.00 97.50 87 ILE A N 1
ATOM 693 C CA . ILE A 1 87 ? -22.236 14.011 39.333 1.00 97.50 87 ILE A CA 1
ATOM 694 C C . ILE A 1 87 ? -20.720 14.112 39.214 1.00 97.50 87 ILE A C 1
ATOM 696 O O . ILE A 1 87 ? -20.211 14.987 38.517 1.00 97.50 87 ILE A O 1
ATOM 700 N N . ARG A 1 88 ? -19.992 13.216 39.880 1.00 97.50 88 ARG A N 1
ATOM 701 C CA . ARG A 1 88 ? -18.538 13.085 39.711 1.00 97.50 88 ARG A CA 1
ATOM 702 C C . ARG A 1 88 ? -18.244 11.989 38.697 1.00 97.50 88 ARG A C 1
ATOM 704 O O . ARG A 1 88 ? -18.785 10.892 38.821 1.00 97.50 88 ARG A O 1
ATOM 711 N N . VAL A 1 89 ? -17.378 12.265 37.722 1.00 97.50 89 VAL A N 1
ATOM 712 C CA . VAL A 1 89 ? -17.111 11.345 36.603 1.00 97.50 89 VAL A CA 1
ATOM 713 C C . VAL A 1 89 ? -15.631 10.997 36.525 1.00 97.50 89 VAL A C 1
ATOM 715 O O . VAL A 1 89 ? -14.772 11.869 36.387 1.00 97.50 89 VAL A O 1
ATOM 718 N N . VAL A 1 90 ? -15.321 9.703 36.559 1.00 96.62 90 VAL A N 1
ATOM 719 C CA . VAL A 1 90 ? -13.970 9.179 36.338 1.00 96.62 90 VAL A CA 1
ATOM 720 C C . VAL A 1 90 ? -13.865 8.681 34.898 1.00 96.62 90 VAL A C 1
ATOM 722 O O . VAL A 1 90 ? -14.230 7.545 34.596 1.00 96.62 90 VAL A O 1
ATOM 725 N N . LYS A 1 91 ? -13.341 9.539 34.011 1.00 94.94 91 LYS A N 1
ATOM 726 C CA . LYS A 1 91 ? -13.182 9.251 32.576 1.00 94.94 91 LYS A CA 1
ATOM 727 C C . LYS A 1 91 ? -11.959 8.371 32.278 1.00 94.94 91 LYS A C 1
ATOM 729 O O . LYS A 1 91 ? -10.806 8.784 32.478 1.00 94.94 91 LYS A O 1
ATOM 734 N N . ARG A 1 92 ? -12.223 7.188 31.734 1.00 95.56 92 ARG A N 1
ATOM 735 C CA . ARG A 1 92 ? -11.304 6.173 31.207 1.00 95.56 92 ARG A CA 1
ATOM 736 C C . ARG A 1 92 ? -11.542 5.869 29.726 1.00 95.56 92 ARG A C 1
ATOM 738 O O . ARG A 1 92 ? -10.589 5.457 29.074 1.00 95.56 92 ARG A O 1
ATOM 745 N N . ILE A 1 93 ? -12.749 6.066 29.186 1.00 95.62 93 ILE A N 1
ATOM 746 C CA . ILE A 1 93 ? -13.027 5.895 27.755 1.00 95.62 93 ILE A CA 1
ATOM 747 C C . ILE A 1 93 ? -12.400 7.064 26.980 1.00 95.62 93 ILE A C 1
ATOM 749 O O . ILE A 1 93 ? -12.756 8.222 27.221 1.00 95.62 93 ILE A O 1
ATOM 753 N N . PRO A 1 94 ? -11.500 6.791 26.021 1.00 92.06 94 PRO A N 1
ATOM 754 C CA . PRO A 1 94 ? -10.890 7.825 25.195 1.00 92.06 94 PRO A CA 1
ATOM 755 C C . PRO A 1 94 ? -11.915 8.536 24.311 1.00 92.06 94 PRO A C 1
ATOM 757 O O . PRO A 1 94 ? -12.749 7.921 23.639 1.00 92.06 94 PRO A O 1
ATOM 760 N N . GLU A 1 95 ? -11.839 9.861 24.296 1.00 87.56 95 GLU A N 1
ATOM 761 C CA . GLU A 1 95 ? -12.737 10.708 23.517 1.00 87.56 95 GLU A CA 1
ATOM 762 C C . GLU A 1 95 ? -12.435 10.636 22.014 1.00 87.56 95 GLU A C 1
ATOM 764 O O . GLU A 1 95 ? -11.282 10.515 21.602 1.00 87.56 95 GLU A O 1
ATOM 769 N N . GLN A 1 96 ? -13.472 10.780 21.179 1.00 83.25 96 GLN A N 1
ATOM 770 C CA . GLN A 1 96 ? -13.358 10.802 19.707 1.00 83.25 96 GLN A CA 1
ATOM 771 C C . GLN A 1 96 ? -12.626 9.578 19.116 1.00 83.25 96 GLN A C 1
ATOM 773 O O . GLN A 1 96 ? -11.956 9.661 18.087 1.00 83.25 96 GLN A O 1
ATOM 778 N N . ALA A 1 97 ? -12.755 8.434 19.790 1.00 87.25 97 ALA A N 1
ATOM 779 C CA . ALA A 1 97 ? -12.100 7.184 19.427 1.00 87.25 97 ALA A CA 1
ATOM 780 C C . ALA A 1 97 ? -13.057 6.155 18.787 1.00 87.25 97 ALA A C 1
ATOM 782 O O . ALA A 1 97 ? -12.646 5.034 18.510 1.00 87.25 97 ALA A O 1
ATOM 783 N N . GLY A 1 98 ? -14.332 6.499 18.567 1.00 91.12 98 GLY A N 1
ATOM 784 C CA . GLY A 1 98 ? -15.334 5.577 18.007 1.00 91.12 98 GLY A CA 1
ATOM 785 C C . GLY A 1 98 ? -15.916 4.576 19.019 1.00 91.12 98 GLY A C 1
ATOM 786 O O . GLY A 1 98 ? -16.571 3.608 18.626 1.00 91.12 98 GLY A O 1
ATOM 787 N N . LEU A 1 99 ? -15.693 4.822 20.317 1.00 95.06 99 LEU A N 1
ATOM 788 C CA . LEU A 1 99 ? -16.065 3.955 21.449 1.00 95.06 99 LEU A CA 1
ATOM 789 C C . LEU A 1 99 ? -17.371 4.362 22.165 1.00 95.06 99 LEU A C 1
ATOM 791 O O . LEU A 1 99 ? -17.736 3.744 23.159 1.00 95.06 99 LEU A O 1
ATOM 795 N N . ALA A 1 100 ? -18.052 5.404 21.673 1.00 93.50 100 ALA A N 1
ATOM 796 C CA . ALA A 1 100 ? -19.288 5.970 22.235 1.00 93.50 100 ALA A CA 1
ATOM 797 C C . ALA A 1 100 ? -19.214 6.417 23.713 1.00 93.50 100 ALA A C 1
ATOM 799 O O . ALA A 1 100 ? -20.212 6.361 24.421 1.00 93.50 100 ALA A O 1
ATOM 800 N N . GLY A 1 101 ? -18.062 6.920 24.182 1.00 94.31 101 GLY A N 1
ATOM 801 C CA . GLY A 1 101 ? -17.881 7.310 25.592 1.00 94.31 101 GLY A CA 1
ATOM 802 C C . GLY A 1 101 ? -18.916 8.315 26.120 1.00 94.31 101 GLY A C 1
ATOM 803 O O . GLY A 1 101 ? -19.503 8.087 27.167 1.00 94.31 101 GLY A O 1
ATOM 804 N N . GLY A 1 102 ? -19.210 9.390 25.376 1.00 94.31 102 GLY A N 1
ATOM 805 C CA . GLY A 1 102 ? -20.221 10.370 25.804 1.00 94.31 102 GLY A CA 1
ATOM 806 C C . GLY A 1 102 ? -21.643 9.794 25.863 1.00 94.31 102 GLY A C 1
ATOM 807 O O . GLY A 1 102 ? -22.403 10.107 26.775 1.00 94.31 102 GLY A O 1
ATOM 808 N N . SER A 1 103 ? -21.997 8.913 24.923 1.00 95.69 103 SER A N 1
ATOM 809 C CA . SER A 1 103 ? -23.291 8.221 24.932 1.00 95.69 103 SER A CA 1
ATOM 810 C C . SER A 1 103 ? -23.390 7.208 26.075 1.00 95.69 103 SER A C 1
ATOM 812 O O . SER A 1 103 ? -24.452 7.069 26.680 1.00 95.69 103 SER A O 1
ATOM 814 N N . ALA A 1 104 ? -22.277 6.555 26.416 1.00 97.31 104 ALA A N 1
ATOM 815 C CA . ALA A 1 104 ? -22.177 5.654 27.555 1.00 97.31 104 ALA A CA 1
ATOM 816 C C . ALA A 1 104 ? -22.366 6.388 28.889 1.00 97.31 104 ALA A C 1
ATOM 818 O O . ALA A 1 104 ? -23.114 5.914 29.746 1.00 97.31 104 ALA A O 1
ATOM 819 N N . ASP A 1 105 ? -21.766 7.571 29.038 1.00 97.94 105 ASP A N 1
ATOM 820 C CA . ASP A 1 105 ? -21.956 8.431 30.208 1.00 97.94 105 ASP A CA 1
ATOM 821 C C . ASP A 1 105 ? -23.405 8.925 30.333 1.00 97.94 105 ASP A C 1
ATOM 823 O O . ASP A 1 105 ? -23.974 8.938 31.428 1.00 97.94 105 ASP A O 1
ATOM 827 N N . ALA A 1 106 ? -24.037 9.295 29.215 1.00 97.88 106 ALA A N 1
ATOM 828 C CA . ALA A 1 106 ? -25.440 9.707 29.185 1.00 97.88 106 ALA A CA 1
ATOM 829 C C . ALA A 1 106 ? -26.370 8.565 29.619 1.00 97.88 106 ALA A C 1
ATOM 831 O O . ALA A 1 106 ? -27.236 8.756 30.471 1.00 97.88 106 ALA A O 1
ATOM 832 N N . ALA A 1 107 ? -26.148 7.357 29.093 1.00 97.94 107 ALA A N 1
ATOM 833 C CA . ALA A 1 107 ? -26.888 6.158 29.474 1.00 97.94 107 ALA A CA 1
ATOM 834 C C . ALA A 1 107 ? -26.719 5.822 30.967 1.00 97.94 107 ALA A C 1
ATOM 836 O O . ALA A 1 107 ? -27.702 5.550 31.656 1.00 97.94 107 ALA A O 1
ATOM 837 N N . ALA A 1 108 ? -25.489 5.892 31.485 1.00 98.25 108 ALA A N 1
ATOM 838 C CA . ALA A 1 108 ? -25.198 5.703 32.906 1.00 98.25 108 ALA A CA 1
ATOM 839 C C . ALA A 1 108 ? -25.881 6.763 33.783 1.00 98.25 108 ALA A C 1
ATOM 841 O O . ALA A 1 108 ? -26.424 6.439 34.835 1.00 98.25 108 ALA A O 1
ATOM 842 N N . THR A 1 109 ? -25.924 8.013 33.319 1.00 98.38 109 THR A N 1
ATOM 843 C CA . THR A 1 109 ? -26.629 9.106 34.001 1.00 98.38 109 THR A CA 1
ATOM 844 C C . THR A 1 109 ? -28.133 8.855 34.050 1.00 98.38 109 THR A C 1
ATOM 846 O O . THR A 1 109 ? -28.738 9.001 35.108 1.00 98.38 109 THR A O 1
ATOM 849 N N . LEU A 1 110 ? -28.739 8.429 32.936 1.00 98.50 110 LEU A N 1
ATOM 850 C CA . LEU A 1 110 ? -30.163 8.094 32.875 1.00 98.50 110 LEU A CA 1
ATOM 851 C C . LEU A 1 110 ? -30.525 6.968 33.853 1.00 98.50 110 LEU A C 1
ATOM 853 O O . LEU A 1 110 ? -31.481 7.120 34.611 1.00 98.50 110 LEU A O 1
ATOM 857 N N . ARG A 1 111 ? -29.750 5.873 33.891 1.00 98.38 111 ARG A N 1
ATOM 858 C CA . ARG A 1 111 ? -29.970 4.779 34.857 1.00 98.38 111 ARG A CA 1
ATOM 859 C C . ARG A 1 111 ? -29.772 5.241 36.297 1.00 98.38 111 ARG A C 1
ATOM 861 O O . ARG A 1 111 ? -30.645 5.023 37.132 1.00 98.38 111 ARG A O 1
ATOM 868 N N . GLY A 1 112 ? -28.672 5.942 36.562 1.00 97.81 112 GLY A N 1
ATOM 869 C CA . GLY A 1 112 ? -28.314 6.371 37.909 1.00 97.81 112 GLY A CA 1
ATOM 870 C C . GLY A 1 112 ? -29.322 7.347 38.505 1.00 97.81 112 GLY A C 1
ATOM 871 O O . GLY A 1 112 ? -29.639 7.256 39.685 1.00 97.81 112 GLY A O 1
ATOM 872 N N . LEU A 1 113 ? -29.871 8.254 37.694 1.00 97.94 113 LEU A N 1
ATOM 873 C CA . LEU A 1 113 ? -30.918 9.183 38.122 1.00 97.94 113 LEU A CA 1
ATOM 874 C C . LEU A 1 113 ? -32.297 8.531 38.215 1.00 97.94 113 LEU A C 1
ATOM 876 O O . LEU A 1 113 ? -33.070 8.897 39.095 1.00 97.94 113 LEU A O 1
ATOM 880 N N . ASN A 1 114 ? -32.606 7.563 37.347 1.00 97.94 114 ASN A N 1
ATOM 881 C CA . ASN A 1 114 ? -33.823 6.759 37.462 1.00 97.94 114 ASN A CA 1
ATOM 882 C C . ASN A 1 114 ? -33.881 6.031 38.814 1.00 97.94 114 ASN A C 1
ATOM 884 O O . ASN A 1 114 ? -34.933 6.014 39.452 1.00 97.94 114 ASN A O 1
ATOM 888 N N . GLU A 1 115 ? -32.747 5.490 39.271 1.00 97.44 115 GLU A N 1
ATOM 889 C CA . GLU A 1 115 ? -32.610 4.890 40.601 1.00 97.44 115 GLU A CA 1
ATOM 890 C C . GLU A 1 115 ? -32.610 5.952 41.709 1.00 97.44 115 GLU A C 1
ATOM 892 O O . GLU A 1 115 ? -33.426 5.883 42.624 1.00 97.44 115 GLU A O 1
ATOM 897 N N . LEU A 1 116 ? -31.743 6.967 41.612 1.00 96.69 116 LEU A N 1
ATOM 898 C CA . LEU A 1 116 ? -31.558 7.982 42.657 1.00 96.69 116 LEU A CA 1
ATOM 899 C C . LEU A 1 116 ? -32.839 8.775 42.957 1.00 96.69 116 LEU A C 1
ATOM 901 O O . LEU A 1 116 ? -33.045 9.198 44.093 1.00 96.69 116 LEU A O 1
ATOM 905 N N . TRP A 1 117 ? -33.677 9.007 41.946 1.00 96.06 117 TRP A N 1
ATOM 906 C CA . TRP A 1 117 ? -34.953 9.713 42.077 1.00 96.06 117 TRP A CA 1
ATOM 907 C C . TRP A 1 117 ? -36.169 8.782 42.072 1.00 96.06 117 TRP A C 1
ATOM 909 O O . TRP A 1 117 ? -37.294 9.275 42.023 1.00 96.06 117 TRP A O 1
ATOM 919 N N . GLU A 1 118 ? -35.957 7.464 42.134 1.00 95.69 118 GLU A N 1
ATOM 920 C CA . GLU A 1 118 ? -37.006 6.440 42.213 1.00 95.69 118 GLU A CA 1
ATOM 921 C C . GLU A 1 118 ? -38.097 6.582 41.131 1.00 95.69 118 GLU A C 1
ATOM 923 O O . GLU A 1 118 ? -39.285 6.370 41.388 1.00 95.69 118 GLU A O 1
ATOM 928 N N . LEU A 1 119 ? -37.709 6.938 39.899 1.00 96.38 119 LEU A N 1
ATOM 929 C CA . LEU A 1 119 ? -38.658 7.206 38.807 1.00 96.38 119 LEU A CA 1
ATOM 930 C C . LEU A 1 119 ? -39.309 5.926 38.255 1.00 96.38 119 LEU A C 1
ATOM 932 O O . LEU A 1 119 ? -40.360 6.004 37.623 1.00 96.38 119 LEU A O 1
ATOM 936 N N . LYS A 1 120 ? -38.707 4.755 38.520 1.00 96.88 120 LYS A N 1
ATOM 937 C CA . LYS A 1 120 ? -39.200 3.414 38.137 1.00 96.88 120 LYS A CA 1
ATOM 938 C C . LYS A 1 120 ? -39.440 3.238 36.633 1.00 96.88 120 LYS A C 1
ATOM 940 O O . LYS A 1 120 ? -40.300 2.457 36.235 1.00 96.88 120 LYS A O 1
ATOM 945 N N . LEU A 1 121 ? -38.662 3.932 35.807 1.00 97.75 121 LEU A N 1
ATOM 946 C CA . LEU A 1 121 ? -38.701 3.776 34.357 1.00 97.75 121 LEU A CA 1
ATOM 947 C C . LEU A 1 121 ? -38.042 2.459 33.951 1.00 97.75 121 LEU A C 1
ATOM 949 O O . LEU A 1 121 ? -36.990 2.089 34.483 1.00 97.75 121 LEU A O 1
ATOM 953 N N . SER A 1 122 ? -38.655 1.779 32.991 1.00 97.69 122 SER A N 1
ATOM 954 C CA . SER A 1 122 ? -38.087 0.625 32.294 1.00 97.69 122 SER A CA 1
ATOM 955 C C . SER A 1 122 ? -36.892 1.023 31.419 1.00 97.69 122 SER A C 1
ATOM 957 O O . SER A 1 122 ? -36.703 2.198 31.084 1.00 97.69 122 SER A O 1
ATOM 959 N N . LEU A 1 123 ? -36.068 0.046 31.023 1.00 95.19 123 LEU A N 1
ATOM 960 C CA . LEU A 1 123 ? -34.951 0.302 30.106 1.00 95.19 123 LEU A CA 1
ATOM 961 C C . LEU A 1 123 ? -35.446 0.782 28.740 1.00 95.19 123 LEU A C 1
ATOM 963 O O . LEU A 1 123 ? -34.804 1.634 28.134 1.00 95.19 123 LEU A O 1
ATOM 967 N N . GLU A 1 124 ? -36.599 0.297 28.292 1.00 94.81 124 GLU A N 1
ATOM 968 C CA . GLU A 1 124 ? -37.258 0.700 27.054 1.00 94.81 124 GLU A CA 1
ATOM 969 C C . GLU A 1 124 ? -37.674 2.176 27.094 1.00 94.81 124 GLU A C 1
ATOM 971 O O . GLU A 1 124 ? -37.404 2.926 26.153 1.00 94.81 124 GLU A O 1
ATOM 976 N N . GLU A 1 125 ? -38.264 2.631 28.203 1.00 97.00 125 GLU A N 1
ATOM 977 C CA . GLU A 1 125 ? -38.610 4.043 28.403 1.00 97.00 125 GLU A CA 1
ATOM 978 C C . GLU A 1 125 ? -37.360 4.926 28.466 1.00 97.00 125 GLU A C 1
ATOM 980 O O . GLU A 1 125 ? -37.312 5.985 27.832 1.00 97.00 125 GLU A O 1
ATOM 985 N N . LEU A 1 126 ? -36.316 4.480 29.174 1.00 97.38 126 LEU A N 1
ATOM 986 C CA . LEU A 1 126 ? -35.030 5.178 29.202 1.00 97.38 126 LEU A CA 1
ATOM 987 C C . LEU A 1 126 ? -34.379 5.224 27.817 1.00 97.38 126 LEU A C 1
ATOM 989 O O . LEU A 1 126 ? -33.810 6.252 27.461 1.00 97.38 126 LEU A O 1
ATOM 993 N N . ALA A 1 127 ? -34.474 4.158 27.022 1.00 94.69 127 ALA A N 1
ATOM 994 C CA . ALA A 1 127 ? -33.936 4.097 25.667 1.00 94.69 127 ALA A CA 1
ATOM 995 C C . ALA A 1 127 ? -34.679 5.052 24.731 1.00 94.69 127 ALA A C 1
ATOM 997 O O . ALA A 1 127 ? -34.042 5.784 23.973 1.00 94.69 127 ALA A O 1
ATOM 998 N N . SER A 1 128 ? -36.007 5.124 24.843 1.00 94.44 128 SER A N 1
ATOM 999 C CA . SER A 1 128 ? -36.811 6.092 24.095 1.00 94.44 128 SER A CA 1
ATOM 1000 C C . SER A 1 128 ? -36.439 7.538 24.435 1.00 94.44 128 SER A C 1
ATOM 1002 O O . SER A 1 128 ? -36.408 8.376 23.537 1.00 94.44 128 SER A O 1
ATOM 1004 N N . LEU A 1 129 ? -36.147 7.843 25.705 1.00 95.62 129 LEU A N 1
ATOM 1005 C CA . LEU A 1 129 ? -35.645 9.159 26.120 1.00 95.62 129 LEU A CA 1
ATOM 1006 C C . LEU A 1 129 ? -34.205 9.390 25.640 1.00 95.62 129 LEU A C 1
ATOM 1008 O O . LEU A 1 129 ? -33.875 10.461 25.142 1.00 95.62 129 LEU A O 1
ATOM 1012 N N . GLY A 1 130 ? -33.347 8.377 25.747 1.00 95.19 130 GLY A N 1
ATOM 1013 C CA . GLY A 1 130 ? -31.949 8.434 25.332 1.00 95.19 130 GLY A CA 1
ATOM 1014 C C . GLY A 1 130 ? -31.775 8.725 23.844 1.00 95.19 130 GLY A C 1
ATOM 1015 O O . GLY A 1 130 ? -30.806 9.378 23.461 1.00 95.19 130 GLY A O 1
ATOM 1016 N N . LEU A 1 131 ? -32.741 8.332 23.012 1.00 93.25 131 LEU A N 1
ATOM 1017 C CA . LEU A 1 131 ? -32.712 8.592 21.577 1.00 93.25 131 LEU A CA 1
ATOM 1018 C C . LEU A 1 131 ? -32.659 10.093 21.234 1.00 93.25 131 LEU A C 1
ATOM 1020 O O . LEU A 1 131 ? -32.036 10.462 20.240 1.00 93.25 131 LEU A O 1
ATOM 1024 N N . SER A 1 132 ? -33.237 10.973 22.066 1.00 93.44 132 SER A N 1
ATOM 1025 C CA . SER A 1 132 ? -33.135 12.426 21.855 1.00 93.44 132 SER A CA 1
ATOM 1026 C C . SER A 1 132 ? -31.759 13.000 22.203 1.00 93.44 132 SER A C 1
ATOM 1028 O O . SER A 1 132 ? -31.465 14.130 21.827 1.00 93.44 132 SER A O 1
ATOM 1030 N N . LEU A 1 133 ? -30.930 12.249 22.934 1.00 94.31 133 LEU A N 1
ATOM 1031 C CA . LEU A 1 133 ? -29.570 12.640 23.319 1.00 94.31 133 LEU A CA 1
ATOM 1032 C C . LEU A 1 133 ? -28.532 12.155 22.295 1.00 94.31 133 LEU A C 1
ATOM 1034 O O . LEU A 1 133 ? -27.536 12.829 22.050 1.00 94.31 133 LEU A O 1
ATOM 1038 N N . GLY A 1 134 ? -28.750 10.986 21.686 1.00 91.19 134 GLY A N 1
ATOM 1039 C CA . GLY A 1 134 ? -27.886 10.469 20.627 1.00 91.19 134 GLY A CA 1
ATOM 1040 C C . GLY A 1 134 ? -28.227 9.043 20.196 1.00 91.19 134 GLY A C 1
ATOM 1041 O O . GLY A 1 134 ? -28.796 8.271 20.964 1.00 91.19 134 GLY A O 1
ATOM 1042 N N . SER A 1 135 ? -27.824 8.675 18.976 1.00 90.00 135 SER A N 1
ATOM 1043 C CA . SER A 1 135 ? -28.124 7.366 18.367 1.00 90.00 135 SER A CA 1
ATOM 1044 C C . SER A 1 135 ? -27.533 6.180 19.133 1.00 90.00 135 SER A C 1
ATOM 1046 O O . SER A 1 135 ? -28.165 5.136 19.213 1.00 90.00 135 SER A O 1
ATOM 1048 N N . ASP A 1 136 ? -26.353 6.348 19.738 1.00 94.06 136 ASP A N 1
ATOM 1049 C CA . ASP A 1 136 ? -25.667 5.277 20.475 1.00 94.06 136 ASP A CA 1
ATOM 1050 C C . ASP A 1 136 ? -26.147 5.157 21.942 1.00 94.06 136 ASP A C 1
ATOM 1052 O O . ASP A 1 136 ? -25.816 4.187 22.623 1.00 94.06 136 ASP A O 1
ATOM 1056 N N . VAL A 1 137 ? -26.931 6.117 22.461 1.00 96.12 137 VAL A N 1
ATOM 1057 C CA . VAL A 1 137 ? -27.385 6.117 23.870 1.00 96.12 137 VAL A CA 1
ATOM 1058 C C . VAL A 1 137 ? -28.306 4.929 24.182 1.00 96.12 137 VAL A C 1
ATOM 1060 O O . VAL A 1 137 ? -28.058 4.267 25.194 1.00 96.12 137 VAL A O 1
ATOM 1063 N N . PRO A 1 138 ? -29.310 4.588 23.343 1.00 95.69 138 PRO A N 1
ATOM 1064 C CA . PRO A 1 138 ? -30.091 3.364 23.515 1.00 95.69 138 PRO A CA 1
ATOM 1065 C C . PRO A 1 138 ? -29.212 2.114 23.630 1.00 95.69 138 PRO A C 1
ATOM 1067 O O . PRO A 1 138 ? -29.378 1.334 24.563 1.00 95.69 138 PRO A O 1
ATOM 1070 N N . PHE A 1 139 ? -28.216 1.950 22.753 1.00 96.31 139 PHE A N 1
ATOM 1071 C CA . PHE A 1 139 ? -27.311 0.797 22.803 1.00 96.31 139 PHE A CA 1
ATOM 1072 C C . PHE A 1 139 ? -26.566 0.720 24.147 1.00 96.31 139 PHE A C 1
ATOM 1074 O O . PHE A 1 139 ? -26.540 -0.329 24.796 1.00 96.31 139 PHE A O 1
ATOM 1081 N N . CYS A 1 140 ? -26.018 1.847 24.609 1.00 96.56 140 CYS A N 1
ATOM 1082 C CA . CYS A 1 140 ? -25.303 1.951 25.883 1.00 96.56 140 CYS A CA 1
ATOM 1083 C C . CYS A 1 140 ? -26.194 1.779 27.130 1.00 96.56 140 CYS A C 1
ATOM 1085 O O . CYS A 1 140 ? -25.677 1.556 28.232 1.00 96.56 140 CYS A O 1
ATOM 1087 N N . LEU A 1 141 ? -27.519 1.896 26.998 1.00 96.31 141 LEU A N 1
ATOM 1088 C CA . LEU A 1 141 ? -28.459 1.563 28.070 1.00 96.31 141 LEU A CA 1
ATOM 1089 C C . LEU A 1 141 ? -28.576 0.050 28.237 1.00 96.31 141 LEU A C 1
ATOM 1091 O O . LEU A 1 141 ? -28.423 -0.437 29.357 1.00 96.31 141 LEU A O 1
ATOM 1095 N N . TYR A 1 142 ? -28.773 -0.674 27.132 1.00 95.12 142 TYR A N 1
ATOM 1096 C CA . TYR A 1 142 ? -28.954 -2.126 27.146 1.00 95.12 142 TYR A CA 1
ATOM 1097 C C . TYR A 1 142 ? -27.653 -2.899 27.377 1.00 95.12 142 TYR A C 1
ATOM 1099 O O . TYR A 1 142 ? -27.656 -3.887 28.106 1.00 95.12 142 TYR A O 1
ATOM 1107 N N . ASN A 1 143 ? -26.535 -2.450 26.796 1.00 93.81 143 ASN A N 1
ATOM 1108 C CA . ASN A 1 143 ? -25.232 -3.126 26.858 1.00 93.81 143 ASN A CA 1
ATOM 1109 C C . ASN A 1 143 ? -25.250 -4.599 26.406 1.00 93.81 143 ASN A C 1
ATOM 1111 O O . ASN A 1 143 ? -24.542 -5.433 26.978 1.00 93.81 143 ASN A O 1
ATOM 1115 N N . GLN A 1 144 ? -26.063 -4.904 25.394 1.00 93.88 144 GLN A N 1
ATOM 1116 C CA . GLN A 1 144 ? -26.209 -6.234 24.798 1.00 93.88 144 GLN A CA 1
ATOM 1117 C C . GLN A 1 144 ? -25.737 -6.221 23.348 1.00 93.88 144 GLN A C 1
ATOM 1119 O O . GLN A 1 144 ? -25.764 -5.178 22.690 1.00 93.88 144 GLN A O 1
ATOM 1124 N N . THR A 1 145 ? -25.302 -7.375 22.842 1.00 97.25 145 THR A N 1
ATOM 1125 C CA . THR A 1 145 ? -24.919 -7.488 21.431 1.00 97.25 145 THR A CA 1
ATOM 1126 C C . THR A 1 145 ? -26.145 -7.253 20.552 1.00 97.25 145 THR A C 1
ATOM 1128 O O . THR A 1 145 ? -27.175 -7.905 20.712 1.00 97.25 145 THR A O 1
ATOM 1131 N N . ALA A 1 146 ? -26.045 -6.310 19.620 1.00 97.44 146 ALA A N 1
ATOM 1132 C CA . ALA A 1 146 ? -27.172 -5.927 18.782 1.00 97.44 146 ALA A CA 1
ATOM 1133 C C . ALA A 1 146 ? -26.740 -5.702 17.339 1.00 97.44 146 ALA A C 1
ATOM 1135 O O . ALA A 1 146 ? -25.671 -5.148 17.054 1.00 97.44 146 ALA A O 1
ATOM 1136 N N . LYS A 1 147 ? -27.624 -6.090 16.429 1.00 97.44 147 LYS A N 1
ATOM 1137 C CA . LYS A 1 147 ? -27.628 -5.611 15.060 1.00 97.44 147 LYS A CA 1
ATOM 1138 C C . LYS A 1 147 ? -28.314 -4.253 15.037 1.00 97.44 147 LYS A C 1
ATOM 1140 O O . LYS A 1 147 ? -29.385 -4.070 15.607 1.00 97.44 147 LYS A O 1
ATOM 1145 N N . VAL A 1 148 ? -27.657 -3.284 14.420 1.00 95.88 148 VAL A N 1
ATOM 1146 C CA . VAL A 1 148 ? -28.060 -1.880 14.457 1.00 95.88 148 VAL A CA 1
ATOM 1147 C C . VAL A 1 148 ? -28.262 -1.380 13.036 1.00 95.88 148 VAL A C 1
ATOM 1149 O O . VAL A 1 148 ? -27.387 -1.569 12.189 1.00 95.88 148 VAL A O 1
ATOM 1152 N N . SER A 1 149 ? -29.403 -0.745 12.774 1.00 93.81 149 SER A N 1
ATOM 1153 C CA . SER A 1 149 ? -29.746 -0.185 11.462 1.00 93.81 149 SER A CA 1
ATOM 1154 C C . SER A 1 149 ? -30.219 1.275 11.528 1.00 93.81 149 SER A C 1
ATOM 1156 O O . SER A 1 149 ? -30.295 1.869 12.608 1.00 93.81 149 SER A O 1
ATOM 1158 N N . GLY A 1 150 ? -30.510 1.876 10.369 1.00 89.88 150 GLY A N 1
ATOM 1159 C CA . GLY A 1 150 ? -30.842 3.301 10.255 1.00 89.88 150 GLY A CA 1
ATOM 1160 C C . GLY A 1 150 ? -29.593 4.167 10.410 1.00 89.88 150 GLY A C 1
ATOM 1161 O O . GLY A 1 150 ? -28.536 3.833 9.881 1.00 89.88 150 GLY A O 1
ATOM 1162 N N . ARG A 1 151 ? -29.668 5.256 11.174 1.00 84.00 151 ARG A N 1
ATOM 1163 C CA . ARG A 1 151 ? -28.502 6.083 11.542 1.00 84.00 151 ARG A CA 1
ATOM 1164 C C . ARG A 1 151 ? -27.746 5.542 12.764 1.00 84.00 151 ARG A C 1
ATOM 1166 O O . ARG A 1 151 ? -26.777 6.166 13.195 1.00 84.00 151 ARG A O 1
ATOM 1173 N N . GLY A 1 152 ? -28.170 4.406 13.318 1.00 82.06 152 GLY A N 1
ATOM 1174 C CA . GLY A 1 152 ? -27.652 3.841 14.566 1.00 82.06 152 GLY A CA 1
ATOM 1175 C C . GLY A 1 152 ? -28.717 3.622 15.647 1.00 82.06 152 GLY A C 1
ATOM 1176 O O . GLY A 1 152 ? -28.385 3.149 16.725 1.00 82.06 152 GLY A O 1
ATOM 1177 N N . GLU A 1 153 ? -29.975 3.972 15.384 1.00 83.19 153 GLU A N 1
ATOM 1178 C CA . GLU A 1 153 ? -31.067 3.987 16.362 1.00 83.19 153 GLU A CA 1
ATOM 1179 C C . GLU A 1 153 ? -31.882 2.694 16.452 1.00 83.19 153 GLU A C 1
ATOM 1181 O O . GLU A 1 153 ? -32.488 2.426 17.488 1.00 83.19 153 GLU A O 1
ATOM 1186 N N . ASN A 1 154 ? -31.923 1.892 15.385 1.00 91.69 154 ASN A N 1
ATOM 1187 C CA . ASN A 1 154 ? -32.786 0.714 15.327 1.00 91.69 154 ASN A CA 1
ATOM 1188 C C . ASN A 1 154 ? -32.020 -0.516 15.808 1.00 91.69 154 ASN A C 1
ATOM 1190 O O . ASN A 1 154 ? -31.183 -1.038 15.070 1.00 91.69 154 ASN A O 1
ATOM 1194 N N . LEU A 1 155 ? -32.312 -0.966 17.030 1.00 95.06 155 LEU A N 1
ATOM 1195 C CA . LEU A 1 155 ? -31.648 -2.097 17.679 1.00 95.06 155 LEU A CA 1
ATOM 1196 C C . LEU A 1 155 ? -32.462 -3.388 17.532 1.00 95.06 155 LEU A C 1
ATOM 1198 O O . LEU A 1 155 ? -33.623 -3.451 17.928 1.00 95.06 155 LEU A O 1
ATOM 1202 N N . GLU A 1 156 ? -31.816 -4.432 17.028 1.00 96.94 156 GLU A N 1
ATOM 1203 C CA . GLU A 1 156 ? -32.286 -5.817 17.033 1.00 96.94 156 GLU A CA 1
ATOM 1204 C C . GLU A 1 156 ? -31.289 -6.639 17.864 1.00 96.94 156 GLU A C 1
ATOM 1206 O O . GLU A 1 156 ? -30.137 -6.818 17.462 1.00 96.94 156 GLU A O 1
ATOM 1211 N N . PHE A 1 157 ? -31.693 -7.094 19.053 1.00 96.56 157 PHE A N 1
ATOM 1212 C CA . PHE A 1 157 ? -30.819 -7.907 19.904 1.00 96.56 157 PHE A CA 1
ATOM 1213 C C . PHE A 1 157 ? -30.609 -9.290 19.296 1.00 96.56 157 PHE A C 1
ATOM 1215 O O . PHE A 1 157 ? -31.559 -9.945 18.869 1.00 96.56 157 PHE A O 1
ATOM 1222 N N . ILE A 1 158 ? -29.354 -9.729 19.288 1.00 96.25 158 ILE A N 1
ATOM 1223 C CA . ILE A 1 158 ? -28.935 -11.037 18.780 1.00 96.25 158 ILE A CA 1
ATOM 1224 C C . ILE A 1 158 ? -28.215 -11.808 19.889 1.00 96.25 158 ILE A C 1
ATOM 1226 O O . ILE A 1 158 ? -28.026 -11.293 20.991 1.00 96.25 158 ILE A O 1
ATOM 1230 N N . ASP A 1 159 ? -27.800 -13.043 19.606 1.00 95.19 159 ASP A N 1
ATOM 1231 C CA . ASP A 1 159 ? -26.959 -13.799 20.533 1.00 95.19 159 ASP A CA 1
ATOM 1232 C C . ASP A 1 159 ? -25.722 -12.990 20.945 1.00 95.19 159 ASP A C 1
ATOM 1234 O O . ASP A 1 159 ? -25.051 -12.377 20.109 1.00 95.19 159 ASP A O 1
ATOM 1238 N N . ASP A 1 160 ? -25.381 -13.030 22.234 1.00 94.19 160 ASP A N 1
ATOM 1239 C CA . ASP A 1 160 ? -24.222 -12.294 22.719 1.00 94.19 160 ASP A CA 1
ATOM 1240 C C . ASP A 1 160 ? -22.934 -12.772 22.043 1.00 94.19 160 ASP A C 1
ATOM 1242 O O . ASP A 1 160 ? -22.664 -13.979 21.927 1.00 94.19 160 ASP A O 1
ATOM 1246 N N . CYS A 1 161 ? -22.104 -11.806 21.643 1.00 95.06 161 CYS A N 1
ATOM 1247 C CA . CYS A 1 161 ? -20.754 -12.079 21.184 1.00 95.06 161 CYS A CA 1
ATOM 1248 C C . CYS A 1 161 ? -19.990 -12.797 22.310 1.00 95.06 161 CYS A C 1
ATOM 1250 O O . CYS A 1 161 ? -20.036 -12.348 23.459 1.00 95.06 161 CYS A O 1
ATOM 1252 N N . PRO A 1 162 ? -19.313 -13.926 22.044 1.00 94.75 162 PRO A N 1
ATOM 1253 C CA . PRO A 1 162 ? -18.580 -14.642 23.076 1.00 94.75 162 PRO A CA 1
ATOM 1254 C C . PRO A 1 162 ? -17.454 -13.790 23.674 1.00 94.75 162 PRO A C 1
ATOM 1256 O O . PRO A 1 162 ? -16.847 -12.954 23.003 1.00 94.75 162 PRO A O 1
ATOM 1259 N N . PHE A 1 163 ? -17.140 -14.050 24.941 1.00 95.38 163 PHE A N 1
ATOM 1260 C CA . PHE A 1 163 ? -16.051 -13.405 25.660 1.00 95.38 163 PHE A CA 1
ATOM 1261 C C . PHE A 1 163 ? -14.722 -13.526 24.898 1.00 95.38 163 PHE A C 1
ATOM 1263 O O . PHE A 1 163 ? -14.312 -14.618 24.493 1.00 95.38 163 PHE A O 1
ATOM 1270 N N . ALA A 1 164 ? -14.022 -12.400 24.762 1.00 95.38 164 ALA A N 1
ATOM 1271 C CA . ALA A 1 164 ? -12.684 -12.325 24.194 1.00 95.38 164 ALA A CA 1
ATOM 1272 C C . ALA A 1 164 ? -11.917 -11.138 24.779 1.00 95.38 164 ALA A C 1
ATOM 1274 O O . ALA A 1 164 ? -12.509 -10.115 25.130 1.00 95.38 164 ALA A O 1
ATOM 1275 N N . TYR A 1 165 ? -10.592 -11.251 24.836 1.00 97.25 165 TYR A N 1
ATOM 1276 C CA . TYR A 1 165 ? -9.734 -10.130 25.203 1.00 97.25 165 TYR A CA 1
ATOM 1277 C C . TYR A 1 165 ? -9.550 -9.208 24.003 1.00 97.25 165 TYR A C 1
ATOM 1279 O O . TYR A 1 165 ? -9.474 -9.651 22.858 1.00 97.25 165 TYR A O 1
ATOM 1287 N N . LEU A 1 166 ? -9.447 -7.915 24.269 1.00 98.19 166 LEU A N 1
ATOM 1288 C CA . LEU A 1 166 ? -9.299 -6.883 23.259 1.00 98.19 166 LEU A CA 1
ATOM 1289 C C . LEU A 1 166 ? -8.098 -6.011 23.593 1.00 98.19 166 LEU A C 1
ATOM 1291 O O . LEU A 1 166 ? -7.902 -5.625 24.744 1.00 98.19 166 LEU A O 1
ATOM 1295 N N . LEU A 1 167 ? -7.334 -5.650 22.570 1.00 98.00 167 LEU A N 1
ATOM 1296 C CA . LEU A 1 167 ? -6.355 -4.577 22.673 1.00 98.00 167 LEU A CA 1
ATOM 1297 C C . LEU A 1 167 ? -6.789 -3.436 21.763 1.00 98.00 167 LEU A C 1
ATOM 1299 O O . LEU A 1 167 ? -6.902 -3.630 20.552 1.00 98.00 167 LEU A O 1
ATOM 1303 N N . LEU A 1 168 ? -7.042 -2.270 22.345 1.00 97.81 168 LEU A N 1
ATOM 1304 C CA . LEU A 1 168 ? -7.347 -1.040 21.625 1.00 97.81 168 LEU A CA 1
ATOM 1305 C C . LEU A 1 168 ? -6.045 -0.273 21.410 1.00 97.81 168 LEU A C 1
ATOM 1307 O O . LEU A 1 168 ? -5.290 -0.074 22.359 1.00 97.81 168 LEU A O 1
ATOM 1311 N N . VAL A 1 169 ? -5.795 0.167 20.182 1.00 96.44 169 VAL A N 1
ATOM 1312 C CA . VAL A 1 169 ? -4.716 1.098 19.844 1.00 96.44 169 VAL A CA 1
ATOM 1313 C C . VAL A 1 169 ? -5.359 2.386 19.359 1.00 96.44 169 VAL A C 1
ATOM 1315 O O . VAL A 1 169 ? -6.147 2.368 18.410 1.00 96.44 169 VAL A O 1
ATOM 1318 N N . ILE A 1 170 ? -5.030 3.495 20.015 1.00 93.75 170 ILE A N 1
ATOM 1319 C CA . ILE A 1 170 ? -5.618 4.811 19.763 1.00 93.75 170 ILE A CA 1
ATOM 1320 C C . ILE A 1 170 ? -4.531 5.711 19.168 1.00 93.75 170 ILE A C 1
ATOM 1322 O O . ILE A 1 170 ? -3.595 6.122 19.864 1.00 93.75 170 ILE A O 1
ATOM 1326 N N . PRO A 1 171 ? -4.600 5.987 17.856 1.00 86.38 171 PRO A N 1
ATOM 1327 C CA . PRO A 1 171 ? -3.708 6.930 17.205 1.00 86.38 171 PRO A CA 1
ATOM 1328 C C . PRO A 1 171 ? -3.843 8.344 17.779 1.00 86.38 171 PRO A C 1
ATOM 1330 O O . PRO A 1 171 ? -4.893 8.730 18.279 1.00 86.38 171 PRO A O 1
ATOM 1333 N N . SER A 1 172 ? -2.790 9.151 17.637 1.00 82.94 172 SER A N 1
ATOM 1334 C CA . SER A 1 172 ? -2.784 10.548 18.094 1.00 82.94 172 SER A CA 1
ATOM 1335 C C . SER A 1 172 ? -3.705 11.470 17.289 1.00 82.94 172 SER A C 1
ATOM 1337 O O . SER A 1 172 ? -4.034 12.561 17.752 1.00 82.94 172 SER A O 1
ATOM 1339 N N . TYR A 1 173 ? -4.114 11.060 16.086 1.00 80.56 173 TYR A N 1
ATOM 1340 C CA . TYR A 1 173 ? -5.105 11.794 15.312 1.00 80.56 173 TYR A CA 1
ATOM 1341 C C . TYR A 1 173 ? -6.518 11.448 15.787 1.00 80.56 173 TYR A C 1
ATOM 1343 O O . TYR A 1 173 ? -6.815 10.315 16.175 1.00 80.56 173 TYR A O 1
ATOM 1351 N N . ARG A 1 174 ? -7.404 12.436 15.703 1.00 75.12 174 ARG A N 1
ATOM 1352 C CA . ARG A 1 174 ? -8.835 12.275 15.951 1.00 75.12 174 ARG A CA 1
ATOM 1353 C C . ARG A 1 174 ? -9.574 12.382 14.624 1.00 75.12 174 ARG A C 1
ATOM 1355 O O . ARG A 1 174 ? -9.154 13.144 13.755 1.00 75.12 174 ARG A O 1
ATOM 1362 N N . ASN A 1 175 ? -10.644 11.610 14.472 1.00 71.38 175 ASN A N 1
ATOM 1363 C CA . ASN A 1 175 ? -11.501 11.667 13.293 1.00 71.38 175 ASN A CA 1
ATOM 1364 C C . ASN A 1 175 ? -12.797 12.388 13.655 1.00 71.38 175 ASN A C 1
ATOM 1366 O O . ASN A 1 175 ? -13.488 11.993 14.594 1.00 71.38 175 ASN A O 1
ATOM 1370 N N . SER A 1 176 ? -13.159 13.412 12.884 1.00 80.06 176 SER A N 1
ATOM 1371 C CA . SER A 1 176 ? -14.522 13.932 12.925 1.00 80.06 176 SER A CA 1
ATOM 1372 C C . SER A 1 176 ? -15.443 12.929 12.233 1.00 80.06 176 SER A C 1
ATOM 1374 O O . SER A 1 176 ? -15.270 12.641 11.049 1.00 80.06 176 SER A O 1
ATOM 1376 N N . THR A 1 177 ? -16.441 12.401 12.949 1.00 82.25 177 THR A N 1
ATOM 1377 C CA . THR A 1 177 ? -17.452 11.504 12.363 1.00 82.25 177 THR A CA 1
ATOM 1378 C C . THR A 1 177 ? -18.103 12.140 11.134 1.00 82.25 177 THR A C 1
ATOM 1380 O O . THR A 1 177 ? -18.247 11.479 10.109 1.00 82.25 177 THR A O 1
ATOM 1383 N N . ALA A 1 178 ? -18.423 13.436 11.202 1.00 82.50 178 ALA A N 1
ATOM 1384 C CA . ALA A 1 178 ? -19.010 14.169 10.084 1.00 82.50 178 ALA A CA 1
ATOM 1385 C C . ALA A 1 178 ? -18.070 14.226 8.871 1.00 82.50 178 ALA A C 1
ATOM 1387 O O . ALA A 1 178 ? -18.508 13.977 7.754 1.00 82.50 178 ALA A O 1
ATOM 1388 N N . GLU A 1 179 ? -16.777 14.485 9.082 1.00 81.94 179 GLU A N 1
ATOM 1389 C CA . GLU A 1 179 ? -15.782 14.538 8.003 1.00 81.94 179 GLU A CA 1
ATOM 1390 C C . GLU A 1 179 ? -15.584 13.170 7.336 1.00 81.94 179 GLU A C 1
ATOM 1392 O O . GLU A 1 179 ? -15.501 13.084 6.109 1.00 81.94 179 GLU A O 1
ATOM 1397 N N . VAL A 1 180 ? -15.541 12.095 8.132 1.00 86.25 180 VAL A N 1
ATOM 1398 C CA . VAL A 1 180 ? -15.414 10.724 7.620 1.00 86.25 180 VAL A CA 1
ATOM 1399 C C . VAL A 1 180 ? -16.602 10.387 6.721 1.00 86.25 180 VAL A C 1
ATOM 1401 O O . VAL A 1 180 ? -16.394 9.969 5.587 1.00 86.25 180 VAL A O 1
ATOM 1404 N N . PHE A 1 181 ? -17.834 10.635 7.176 1.00 86.38 181 PHE A N 1
ATOM 1405 C CA . PHE A 1 181 ? -19.034 10.370 6.378 1.00 86.38 181 PHE A CA 1
ATOM 1406 C C . PHE A 1 181 ? -19.193 11.314 5.182 1.00 86.38 181 PHE A C 1
ATOM 1408 O O . PHE A 1 181 ? -19.657 10.886 4.130 1.00 86.38 181 PHE A O 1
ATOM 1415 N N . GLN A 1 182 ? -18.801 12.584 5.301 1.00 84.44 182 GLN A N 1
ATOM 1416 C CA . GLN A 1 182 ? -18.898 13.552 4.205 1.00 84.44 182 GLN A CA 1
ATOM 1417 C C . GLN A 1 182 ? -18.011 13.166 3.016 1.00 84.44 182 GLN A C 1
ATOM 1419 O O . GLN A 1 182 ? -18.406 13.361 1.867 1.00 84.44 182 GLN A O 1
ATOM 1424 N N . ASN A 1 183 ? -16.832 12.610 3.296 1.00 81.56 183 ASN A N 1
ATOM 1425 C CA . ASN A 1 183 ? -15.873 12.174 2.284 1.00 81.56 183 ASN A CA 1
ATOM 1426 C C . ASN A 1 183 ? -16.049 10.703 1.874 1.00 81.56 183 ASN A C 1
ATOM 1428 O O . ASN A 1 183 ? -15.322 10.222 1.001 1.00 81.56 183 ASN A O 1
ATOM 1432 N N . PHE A 1 184 ? -16.981 9.978 2.496 1.00 86.38 184 PHE A N 1
ATOM 1433 C CA . PHE A 1 184 ? -17.205 8.570 2.208 1.00 86.38 184 PHE A CA 1
ATOM 1434 C C . PHE A 1 184 ? -17.975 8.385 0.896 1.00 86.38 184 PHE A C 1
ATOM 1436 O O . PHE A 1 184 ? -18.986 9.041 0.643 1.00 86.38 184 PHE A O 1
ATOM 1443 N N . VAL A 1 185 ? -17.504 7.457 0.061 1.00 85.06 185 VAL A N 1
ATOM 1444 C CA . VAL A 1 185 ? -18.179 7.068 -1.181 1.00 85.06 185 VAL A CA 1
ATOM 1445 C C . VAL A 1 185 ? -18.755 5.673 -0.994 1.00 85.06 185 VAL A C 1
ATOM 1447 O O . VAL A 1 185 ? -18.007 4.704 -0.853 1.00 85.06 185 VAL A O 1
ATOM 1450 N N . VAL A 1 186 ? -20.087 5.589 -1.019 1.00 87.19 186 VAL A N 1
ATOM 1451 C CA . VAL A 1 186 ? -20.833 4.333 -0.876 1.00 87.19 186 VAL A CA 1
ATOM 1452 C C . VAL A 1 186 ? -20.360 3.306 -1.901 1.00 87.19 186 VAL A C 1
ATOM 1454 O O . VAL A 1 186 ? -20.215 3.602 -3.089 1.00 87.19 186 VAL A O 1
ATOM 1457 N N . HIS A 1 187 ? -20.134 2.080 -1.432 1.00 86.44 187 HIS A N 1
ATOM 1458 C CA . HIS A 1 187 ? -19.755 0.950 -2.264 1.00 86.44 187 HIS A CA 1
ATOM 1459 C C . HIS A 1 187 ? -20.424 -0.338 -1.785 1.00 86.44 187 HIS A C 1
ATOM 1461 O O . HIS A 1 187 ? -20.602 -0.554 -0.593 1.00 86.44 187 HIS A O 1
ATOM 1467 N N . HIS A 1 188 ? -20.672 -1.272 -2.698 1.00 87.88 188 HIS A N 1
ATOM 1468 C CA . HIS A 1 188 ? -21.413 -2.502 -2.388 1.00 87.88 188 HIS A CA 1
ATOM 1469 C C . HIS A 1 188 ? -20.516 -3.735 -2.170 1.00 87.88 188 HIS A C 1
ATOM 1471 O O . HIS A 1 188 ? -20.938 -4.870 -2.358 1.00 87.88 188 HIS A O 1
ATOM 1477 N N . ARG A 1 189 ? -19.247 -3.534 -1.782 1.00 86.44 189 ARG A N 1
ATOM 1478 C CA . ARG A 1 189 ? -18.265 -4.627 -1.601 1.00 86.44 189 ARG A CA 1
ATOM 1479 C C . ARG A 1 189 ? -18.542 -5.528 -0.392 1.00 86.44 189 ARG A C 1
ATOM 1481 O O . ARG A 1 189 ? -18.026 -6.643 -0.346 1.00 86.44 189 ARG A O 1
ATOM 1488 N N . ASN A 1 190 ? -19.296 -5.033 0.588 1.00 89.12 190 ASN A N 1
ATOM 1489 C CA . ASN A 1 190 ? -19.527 -5.705 1.868 1.00 89.12 190 ASN A CA 1
ATOM 1490 C C . ASN A 1 190 ? -20.993 -6.112 2.098 1.00 89.12 190 ASN A C 1
ATOM 1492 O O . ASN A 1 190 ? -21.304 -6.623 3.172 1.00 89.12 190 ASN A O 1
ATOM 1496 N N . VAL A 1 191 ? -21.845 -5.990 1.072 1.00 90.44 191 VAL A N 1
ATOM 1497 C CA . VAL A 1 191 ? -23.254 -6.410 1.118 1.00 90.44 191 VAL A CA 1
ATOM 1498 C C . VAL A 1 191 ? -23.360 -7.860 1.589 1.00 90.44 191 VAL A C 1
ATOM 1500 O O . VAL A 1 191 ? -22.695 -8.757 1.065 1.00 90.44 191 VAL A O 1
ATOM 1503 N N . GLY A 1 192 ? -24.194 -8.084 2.604 1.00 90.44 192 GLY A N 1
ATOM 1504 C CA . GLY A 1 192 ? -24.473 -9.405 3.174 1.00 90.44 192 GLY A CA 1
ATOM 1505 C C . GLY A 1 192 ? -23.448 -9.894 4.203 1.00 90.44 192 GLY A C 1
ATOM 1506 O O . GLY A 1 192 ? -23.670 -10.930 4.832 1.00 90.44 192 GLY A O 1
ATOM 1507 N N . LYS A 1 193 ? -22.348 -9.164 4.442 1.00 95.25 193 LYS A N 1
ATOM 1508 C CA . LYS A 1 193 ? -21.357 -9.552 5.460 1.00 95.25 193 LYS A CA 1
ATOM 1509 C C . LYS A 1 193 ? -21.874 -9.413 6.888 1.00 95.25 193 LYS A C 1
ATOM 1511 O O . LYS A 1 193 ? -21.442 -10.186 7.737 1.00 95.25 193 LYS A O 1
ATOM 1516 N N . ILE A 1 194 ? -22.809 -8.495 7.149 1.00 96.62 194 ILE A N 1
ATOM 1517 C CA . ILE A 1 194 ? -23.476 -8.385 8.457 1.00 96.62 194 ILE A CA 1
ATOM 1518 C C . ILE A 1 194 ? -24.187 -9.696 8.809 1.00 96.62 194 ILE A C 1
ATOM 1520 O O . ILE A 1 194 ? -23.929 -10.253 9.870 1.00 96.62 194 ILE A O 1
ATOM 1524 N N . SER A 1 195 ? -24.992 -10.245 7.896 1.00 95.50 195 SER A N 1
ATOM 1525 C CA . SER A 1 195 ? -25.691 -11.521 8.115 1.00 95.50 195 SER A CA 1
ATOM 1526 C C . SER A 1 195 ? -24.734 -12.704 8.283 1.00 95.50 195 SER A C 1
ATOM 1528 O O . SER A 1 195 ? -25.003 -13.607 9.068 1.00 95.50 195 SER A O 1
ATOM 1530 N N . GLN A 1 196 ? -23.597 -12.704 7.578 1.00 94.44 196 GLN A N 1
ATOM 1531 C CA . GLN A 1 196 ? -22.562 -13.722 7.794 1.00 94.44 196 GLN A CA 1
ATOM 1532 C C . GLN A 1 196 ? -21.962 -13.613 9.197 1.00 94.44 196 GLN A C 1
ATOM 1534 O O . GLN A 1 196 ? -21.839 -14.617 9.885 1.00 94.44 196 GLN A O 1
ATOM 1539 N N . LEU A 1 197 ? -21.607 -12.402 9.630 1.00 96.75 197 LEU A N 1
ATOM 1540 C CA . LEU A 1 197 ? -21.041 -12.163 10.954 1.00 96.75 197 LEU A CA 1
ATOM 1541 C C . LEU A 1 197 ? -22.029 -12.525 12.075 1.00 96.75 197 LEU A C 1
ATOM 1543 O O . LEU A 1 197 ? -21.619 -13.107 13.074 1.00 96.75 197 LEU A O 1
ATOM 1547 N N . GLU A 1 198 ? -23.318 -12.240 11.888 1.00 96.88 198 GLU A N 1
ATOM 1548 C CA . GLU A 1 198 ? -24.402 -12.659 12.784 1.00 96.88 198 GLU A CA 1
ATOM 1549 C C . GLU A 1 198 ? -24.443 -14.188 12.951 1.00 96.88 198 GLU A C 1
ATOM 1551 O O . GLU A 1 198 ? -24.509 -14.687 14.075 1.00 96.88 198 GLU A O 1
ATOM 1556 N N . ALA A 1 199 ? -24.313 -14.942 11.853 1.00 95.00 199 ALA A N 1
ATOM 1557 C CA . ALA A 1 199 ? -24.259 -16.403 11.898 1.00 95.00 199 ALA A CA 1
ATOM 1558 C C . ALA A 1 199 ? -23.039 -16.922 12.686 1.00 95.00 199 ALA A C 1
ATOM 1560 O O . ALA A 1 199 ? -23.190 -17.811 13.523 1.00 95.00 199 ALA A O 1
ATOM 1561 N N . GLU A 1 200 ? -21.854 -16.327 12.502 1.00 94.06 200 GLU A N 1
ATOM 1562 C CA . GLU A 1 200 ? -20.655 -16.717 13.267 1.00 94.06 200 GLU A CA 1
ATOM 1563 C C . GLU A 1 200 ? -20.783 -16.395 14.764 1.00 94.06 200 GLU A C 1
ATOM 1565 O O . GLU A 1 200 ? -20.317 -17.150 15.625 1.00 94.06 200 GLU A O 1
ATOM 1570 N N . ILE A 1 201 ? -21.430 -15.271 15.094 1.00 95.38 201 ILE A N 1
ATOM 1571 C CA . ILE A 1 201 ? -21.750 -14.909 16.478 1.00 95.38 201 ILE A CA 1
ATOM 1572 C C . ILE A 1 201 ? -22.690 -15.950 17.072 1.00 95.38 201 ILE A C 1
ATOM 1574 O O . ILE A 1 201 ? -22.431 -16.435 18.173 1.00 95.38 201 ILE A O 1
ATOM 1578 N N . LYS A 1 202 ? -23.723 -16.371 16.341 1.00 94.75 202 LYS A N 1
ATOM 1579 C CA . LYS A 1 202 ? -24.638 -17.431 16.774 1.00 94.75 202 LYS A CA 1
ATOM 1580 C C . LYS A 1 202 ? -23.924 -18.760 17.027 1.00 94.75 202 LYS A C 1
ATOM 1582 O O . LYS A 1 202 ? -24.214 -19.409 18.028 1.00 94.75 202 LYS A O 1
ATOM 1587 N N . GLU A 1 203 ? -22.932 -19.137 16.224 1.00 92.00 203 GLU A N 1
ATOM 1588 C CA . GLU A 1 203 ? -22.098 -20.325 16.490 1.00 92.00 203 GLU A CA 1
ATOM 1589 C C . GLU A 1 203 ? -21.152 -20.158 17.695 1.00 92.00 203 GLU A C 1
ATOM 1591 O O . GLU A 1 203 ? -20.737 -21.138 18.323 1.00 92.00 203 GLU A O 1
ATOM 1596 N N . GLY A 1 204 ? -20.818 -18.913 18.046 1.00 91.38 204 GLY A N 1
ATOM 1597 C CA . GLY A 1 204 ? -19.962 -18.567 19.179 1.00 91.38 204 GLY A CA 1
ATOM 1598 C C . GLY A 1 204 ? -18.473 -18.811 18.927 1.00 91.38 204 GLY A C 1
ATOM 1599 O O . GLY A 1 204 ? -17.695 -18.846 19.882 1.00 91.38 204 GLY A O 1
ATOM 1600 N N . ASN A 1 205 ? -18.051 -18.996 17.673 1.00 87.69 205 ASN A N 1
ATOM 1601 C CA . ASN A 1 205 ? -16.656 -19.263 17.332 1.00 87.69 205 ASN A CA 1
ATOM 1602 C C . ASN A 1 205 ? -15.867 -17.959 17.157 1.00 87.69 205 ASN A C 1
ATOM 1604 O O . ASN A 1 205 ? -15.911 -17.314 16.108 1.00 87.69 205 ASN A O 1
ATOM 1608 N N . ILE A 1 206 ? -15.083 -17.590 18.173 1.00 90.56 206 ILE A N 1
ATOM 1609 C CA . ILE A 1 206 ? -14.356 -16.313 18.181 1.00 90.56 206 ILE A CA 1
ATOM 1610 C C . ILE A 1 206 ? -13.351 -16.165 17.028 1.00 90.56 206 ILE A C 1
ATOM 1612 O O . ILE A 1 206 ? -13.107 -15.050 16.571 1.00 90.56 206 ILE A O 1
ATOM 1616 N N . ASN A 1 207 ? -12.801 -17.266 16.506 1.00 86.69 207 ASN A N 1
ATOM 1617 C CA . ASN A 1 207 ? -11.899 -17.214 15.355 1.00 86.69 207 ASN A CA 1
ATOM 1618 C C . ASN A 1 207 ? -12.640 -16.836 14.073 1.00 86.69 207 ASN A C 1
ATOM 1620 O O . ASN A 1 207 ? -12.122 -16.059 13.272 1.00 86.69 207 ASN A O 1
ATOM 1624 N N . LEU A 1 208 ? -13.829 -17.405 13.861 1.00 90.31 208 LEU A N 1
ATOM 1625 C CA . LEU A 1 208 ? -14.635 -17.111 12.679 1.00 90.31 208 LEU A CA 1
ATOM 1626 C C . LEU A 1 208 ? -15.160 -15.678 12.742 1.00 90.31 208 LEU A C 1
ATOM 1628 O O . LEU A 1 208 ? -14.996 -14.934 11.776 1.00 90.31 208 LEU A O 1
ATOM 1632 N N . ILE A 1 209 ? -15.627 -15.243 13.917 1.00 93.94 209 ILE A N 1
ATOM 1633 C CA . ILE A 1 209 ? -15.992 -13.845 14.181 1.00 93.94 209 ILE A CA 1
ATOM 1634 C C . ILE A 1 209 ? -14.816 -12.922 13.836 1.00 93.94 209 ILE A C 1
ATOM 1636 O O . ILE A 1 209 ? -14.963 -12.015 13.020 1.00 93.94 209 ILE A O 1
ATOM 1640 N N . ALA A 1 210 ? -13.620 -13.186 14.372 1.00 93.50 210 ALA A N 1
ATOM 1641 C CA . ALA A 1 210 ? -12.432 -12.367 14.130 1.00 93.50 210 ALA A CA 1
ATOM 1642 C C . ALA A 1 210 ? -11.992 -12.321 12.653 1.00 93.50 210 ALA A C 1
ATOM 1644 O O . ALA A 1 210 ? -11.435 -11.315 12.219 1.00 93.50 210 ALA A O 1
ATOM 1645 N N . LYS A 1 211 ? -12.265 -13.366 11.861 1.00 91.44 211 LYS A N 1
ATOM 1646 C CA . LYS A 1 211 ? -12.027 -13.377 10.405 1.00 91.44 211 LYS A CA 1
ATOM 1647 C C . LYS A 1 211 ? -13.070 -12.581 9.616 1.00 91.44 211 LYS A C 1
ATOM 1649 O O . LYS A 1 211 ? -12.798 -12.196 8.478 1.00 91.44 211 LYS A O 1
ATOM 1654 N N . LYS A 1 212 ? -14.261 -12.378 10.181 1.00 94.94 212 LYS A N 1
ATOM 1655 C CA . LYS A 1 212 ? -15.411 -11.751 9.517 1.00 94.94 212 LYS A CA 1
ATOM 1656 C C . LYS A 1 212 ? -15.653 -10.302 9.931 1.00 94.94 212 LYS A C 1
ATOM 1658 O O . LYS A 1 212 ? -16.452 -9.649 9.266 1.00 94.94 212 LYS A O 1
ATOM 1663 N N . ILE A 1 213 ? -14.972 -9.787 10.959 1.00 97.50 213 ILE A N 1
ATOM 1664 C CA . ILE A 1 213 ? -15.083 -8.370 11.332 1.00 97.50 213 ILE A CA 1
ATOM 1665 C C . ILE A 1 213 ? -14.661 -7.450 10.182 1.00 97.50 213 ILE A C 1
ATOM 1667 O O . ILE A 1 213 ? -13.714 -7.738 9.443 1.00 97.50 213 ILE A O 1
ATOM 1671 N N . PHE A 1 214 ? -15.361 -6.330 10.030 1.00 96.94 214 PHE A N 1
ATOM 1672 C CA . PHE A 1 214 ? -15.078 -5.348 8.987 1.00 96.94 214 PHE A CA 1
ATOM 1673 C C . PHE A 1 214 ? -15.679 -3.983 9.320 1.00 96.94 214 PHE A C 1
ATOM 1675 O O . PHE A 1 214 ? -16.597 -3.868 10.130 1.00 96.94 214 PHE A O 1
ATOM 1682 N N . ASN A 1 215 ? -15.190 -2.947 8.642 1.00 96.94 215 ASN A N 1
ATOM 1683 C CA . ASN A 1 215 ? -15.744 -1.606 8.731 1.00 96.94 215 ASN A CA 1
ATOM 1684 C C . ASN A 1 215 ? -15.511 -0.860 7.408 1.00 96.94 215 ASN A C 1
ATOM 1686 O O . ASN A 1 215 ? -14.371 -0.693 6.977 1.00 96.94 215 ASN A O 1
ATOM 1690 N N . ASP A 1 216 ? -16.588 -0.425 6.755 1.00 94.62 216 ASP A N 1
ATOM 1691 C CA . ASP A 1 216 ? -16.542 0.323 5.493 1.00 94.62 216 ASP A CA 1
ATOM 1692 C C . ASP A 1 216 ? -15.753 1.631 5.610 1.00 94.62 216 ASP A C 1
ATOM 1694 O O . ASP A 1 216 ? -15.026 2.004 4.687 1.00 94.62 216 ASP A O 1
ATOM 1698 N N . LEU A 1 217 ? -15.802 2.282 6.774 1.00 92.19 217 LEU A N 1
ATOM 1699 C CA . LEU A 1 217 ? -15.128 3.557 7.037 1.00 92.19 217 LEU A CA 1
ATOM 1700 C C . LEU A 1 217 ? -13.599 3.430 7.147 1.00 92.19 217 LEU A C 1
ATOM 1702 O O . LEU A 1 217 ? -12.904 4.428 7.325 1.00 92.19 217 LEU A O 1
ATOM 1706 N N . GLU A 1 218 ? -13.043 2.223 7.001 1.00 91.31 218 GLU A N 1
ATOM 1707 C CA . GLU A 1 218 ? -11.600 2.026 6.822 1.00 91.31 218 GLU A CA 1
ATOM 1708 C C . GLU A 1 218 ? -11.094 2.550 5.469 1.00 91.31 218 GLU A C 1
ATOM 1710 O O . GLU A 1 218 ? -9.889 2.746 5.281 1.00 91.31 218 GLU A O 1
ATOM 1715 N N . VAL A 1 219 ? -11.997 2.762 4.509 1.00 82.69 219 VAL A N 1
ATOM 1716 C CA . VAL A 1 219 ? -11.688 3.291 3.182 1.00 82.69 219 VAL A CA 1
ATOM 1717 C C . VAL A 1 219 ? -11.833 4.810 3.217 1.00 82.69 219 VAL A C 1
ATOM 1719 O O . VAL A 1 219 ? -12.935 5.346 3.266 1.00 82.69 219 VAL A O 1
ATOM 1722 N N . GLY A 1 220 ? -10.705 5.518 3.180 1.00 77.00 220 GLY A N 1
ATOM 1723 C CA . GLY A 1 220 ? -10.682 6.977 3.227 1.00 77.00 220 GLY A CA 1
ATOM 1724 C C . GLY A 1 220 ? -9.261 7.544 3.287 1.00 77.00 220 GLY A C 1
ATOM 1725 O O . GLY A 1 220 ? -8.292 6.792 3.152 1.00 77.00 220 GLY A O 1
ATOM 1726 N N . PRO A 1 221 ? -9.106 8.859 3.529 1.00 72.25 221 PRO A N 1
ATOM 1727 C CA . PRO A 1 221 ? -7.803 9.533 3.542 1.00 72.25 221 PRO A CA 1
ATOM 1728 C C . PRO A 1 221 ? -6.777 8.921 4.509 1.00 72.25 221 PRO A C 1
ATOM 1730 O O . PRO A 1 221 ? -5.580 8.992 4.253 1.00 72.25 221 PRO A O 1
ATOM 1733 N N . ARG A 1 222 ? -7.247 8.296 5.599 1.00 82.44 222 ARG A N 1
ATOM 1734 C CA . ARG A 1 222 ? -6.425 7.686 6.662 1.00 82.44 222 ARG A CA 1
ATOM 1735 C C . ARG A 1 222 ? -6.248 6.168 6.533 1.00 82.44 222 ARG A C 1
ATOM 1737 O O . ARG A 1 222 ? -5.816 5.494 7.470 1.00 82.44 222 ARG A O 1
ATOM 1744 N N . GLN A 1 223 ? -6.612 5.595 5.384 1.00 85.19 223 GLN A N 1
ATOM 1745 C CA . GLN A 1 223 ? -6.600 4.145 5.177 1.00 85.19 223 GLN A CA 1
ATOM 1746 C C . GLN A 1 223 ? -5.213 3.524 5.415 1.00 85.19 223 GLN A C 1
ATOM 1748 O O . GLN A 1 223 ? -5.114 2.397 5.904 1.00 85.19 223 GLN A O 1
ATOM 1753 N N . SER A 1 224 ? -4.131 4.232 5.083 1.00 83.19 224 SER A N 1
ATOM 1754 C CA . SER A 1 224 ? -2.761 3.758 5.301 1.00 83.19 224 SER A CA 1
ATOM 1755 C C . SER A 1 224 ? -2.423 3.641 6.791 1.00 83.19 224 SER A C 1
ATOM 1757 O O . SER A 1 224 ? -1.909 2.601 7.209 1.00 83.19 224 SER A O 1
ATOM 1759 N N . GLU A 1 225 ? -2.758 4.641 7.613 1.00 86.62 225 GLU A N 1
ATOM 1760 C CA . GLU A 1 225 ? -2.503 4.595 9.056 1.00 86.62 225 GLU A CA 1
ATOM 1761 C C . GLU A 1 225 ? -3.363 3.537 9.753 1.00 86.62 225 GLU A C 1
ATOM 1763 O O . GLU A 1 225 ? -2.847 2.787 10.582 1.00 86.62 225 GLU A O 1
ATOM 1768 N N . ILE A 1 226 ? -4.644 3.421 9.385 1.00 89.62 226 ILE A N 1
ATOM 1769 C CA . ILE A 1 226 ? -5.544 2.385 9.919 1.00 89.62 226 ILE A CA 1
ATOM 1770 C C . ILE A 1 226 ? -4.993 0.993 9.590 1.00 89.62 226 ILE A C 1
ATOM 1772 O O . ILE A 1 226 ? -4.836 0.158 10.483 1.00 89.62 226 ILE A O 1
ATOM 1776 N N . ASN A 1 227 ? -4.624 0.751 8.327 1.00 88.31 227 ASN A N 1
ATOM 1777 C CA . ASN A 1 227 ? -4.054 -0.525 7.895 1.00 88.31 227 ASN A CA 1
ATOM 1778 C C . ASN A 1 227 ? -2.751 -0.859 8.625 1.00 88.31 227 ASN A C 1
ATOM 1780 O O . ASN A 1 227 ? -2.548 -2.014 8.999 1.00 88.31 227 ASN A O 1
ATOM 1784 N N . ARG A 1 228 ? -1.891 0.137 8.865 1.00 86.88 228 ARG A N 1
ATOM 1785 C CA . ARG A 1 228 ? -0.658 -0.043 9.636 1.00 86.88 228 ARG A CA 1
ATOM 1786 C C . ARG A 1 228 ? -0.960 -0.496 11.063 1.00 86.88 228 ARG A C 1
ATOM 1788 O O . ARG A 1 228 ? -0.365 -1.469 11.522 1.00 86.88 228 ARG A O 1
ATOM 1795 N N . THR A 1 229 ? -1.905 0.147 11.748 1.00 90.38 229 THR A N 1
ATOM 1796 C CA . THR A 1 229 ? -2.301 -0.239 13.112 1.00 90.38 229 THR A CA 1
ATOM 1797 C C . THR A 1 229 ? -2.922 -1.638 13.149 1.00 90.38 229 THR A C 1
ATOM 1799 O O . THR A 1 229 ? -2.550 -2.451 13.997 1.00 90.38 229 THR A O 1
ATOM 1802 N N . LYS A 1 230 ? -3.791 -1.971 12.183 1.00 93.69 230 LYS A N 1
ATOM 1803 C CA . LYS A 1 230 ? -4.359 -3.323 12.038 1.00 93.69 230 LYS A CA 1
ATOM 1804 C C . LYS A 1 230 ? -3.264 -4.374 11.869 1.00 93.69 230 LYS A C 1
ATOM 1806 O O . LYS A 1 230 ? -3.250 -5.381 12.571 1.00 93.69 230 LYS A O 1
ATOM 1811 N N . GLN A 1 231 ? -2.304 -4.125 10.980 1.00 88.06 231 GLN A N 1
ATOM 1812 C CA . GLN A 1 231 ? -1.169 -5.024 10.766 1.00 88.06 231 GLN A CA 1
ATOM 1813 C C . GLN A 1 231 ? -0.295 -5.161 12.014 1.00 88.06 231 GLN A C 1
ATOM 1815 O O . GLN A 1 231 ? 0.131 -6.269 12.328 1.00 88.06 231 GLN A O 1
ATOM 1820 N N . MET A 1 232 ? -0.056 -4.077 12.755 1.00 87.94 232 MET A N 1
ATOM 1821 C CA . MET A 1 232 ? 0.681 -4.128 14.021 1.00 87.94 232 MET A CA 1
ATOM 1822 C C . MET A 1 232 ? -0.003 -5.046 15.041 1.00 87.94 232 MET A C 1
ATOM 1824 O O . MET A 1 232 ? 0.675 -5.868 15.658 1.00 87.94 232 MET A O 1
ATOM 1828 N N . LEU A 1 233 ? -1.328 -4.952 15.184 1.00 93.12 233 LEU A N 1
ATOM 1829 C CA . LEU A 1 233 ? -2.119 -5.820 16.063 1.00 93.12 233 LEU A CA 1
ATOM 1830 C C . LEU A 1 233 ? -2.071 -7.289 15.618 1.00 93.12 233 LEU A C 1
ATOM 1832 O O . LEU A 1 233 ? -1.803 -8.171 16.437 1.00 93.12 233 LEU A O 1
ATOM 1836 N N . LEU A 1 234 ? -2.241 -7.558 14.322 1.00 90.88 234 LEU A N 1
ATOM 1837 C CA . LEU A 1 234 ? -2.151 -8.912 13.759 1.00 90.88 234 LEU A CA 1
ATOM 1838 C C . LEU A 1 234 ? -0.752 -9.521 13.962 1.00 90.88 234 LEU A C 1
ATOM 1840 O O . LEU A 1 234 ? -0.624 -10.642 14.448 1.00 90.88 234 LEU A O 1
ATOM 1844 N N . GLN A 1 235 ? 0.315 -8.761 13.693 1.00 85.50 235 GLN A N 1
ATOM 1845 C CA . GLN A 1 235 ? 1.702 -9.184 13.941 1.00 85.50 235 GLN A CA 1
ATOM 1846 C C . GLN A 1 235 ? 2.008 -9.389 15.432 1.00 85.50 235 GLN A C 1
ATOM 1848 O O . GLN A 1 235 ? 2.912 -10.151 15.788 1.00 85.50 235 GLN A O 1
ATOM 1853 N N . ALA A 1 236 ? 1.289 -8.695 16.319 1.00 86.44 236 ALA A N 1
ATOM 1854 C CA . ALA A 1 236 ? 1.400 -8.881 17.760 1.00 86.44 236 ALA A CA 1
ATOM 1855 C C . ALA A 1 236 ? 0.675 -10.150 18.249 1.00 86.44 236 ALA A C 1
ATOM 1857 O O . ALA A 1 236 ? 1.009 -10.642 19.331 1.00 86.44 236 ALA A O 1
ATOM 1858 N N . GLY A 1 237 ? -0.215 -10.721 17.429 1.00 88.38 237 GLY A N 1
ATOM 1859 C CA . GLY A 1 237 ? -0.910 -11.987 17.668 1.00 88.38 237 GLY A CA 1
ATOM 1860 C C . GLY A 1 237 ? -2.432 -11.880 17.765 1.00 88.38 237 GLY A C 1
ATOM 1861 O O . GLY A 1 237 ? -3.041 -12.797 18.309 1.00 88.38 237 GLY A O 1
ATOM 1862 N N . ALA A 1 238 ? -3.043 -10.787 17.295 1.00 93.25 238 ALA A N 1
ATOM 1863 C CA . ALA A 1 238 ? -4.500 -10.682 17.225 1.00 93.25 238 ALA A CA 1
ATOM 1864 C C . ALA A 1 238 ? -5.074 -11.671 16.192 1.00 93.25 238 ALA A C 1
ATOM 1866 O O . ALA A 1 238 ? -4.511 -11.833 15.110 1.00 93.25 238 ALA A O 1
ATOM 1867 N N . LEU A 1 239 ? -6.215 -12.287 16.508 1.00 91.88 239 LEU A N 1
ATOM 1868 C CA . LEU A 1 239 ? -6.975 -13.179 15.618 1.00 91.88 239 LEU A CA 1
ATOM 1869 C C . LEU A 1 239 ? -7.619 -12.422 14.447 1.00 91.88 239 LEU A C 1
ATOM 1871 O O . LEU A 1 239 ? -7.812 -12.965 13.365 1.00 91.88 239 LEU A O 1
ATOM 1875 N N . GLY A 1 240 ? -7.955 -11.160 14.690 1.00 94.25 240 GLY A N 1
ATOM 1876 C CA . GLY A 1 240 ? -8.564 -10.234 13.749 1.00 94.25 240 GLY A CA 1
ATOM 1877 C C . GLY A 1 240 ? -8.387 -8.815 14.265 1.00 94.25 240 GLY A C 1
ATOM 1878 O O . GLY A 1 240 ? -8.211 -8.610 15.470 1.00 94.25 240 GLY A O 1
ATOM 1879 N N . SER A 1 241 ? -8.406 -7.835 13.365 1.00 97.06 241 SER A N 1
ATOM 1880 C CA . SER A 1 241 ? -8.342 -6.422 13.734 1.00 97.06 241 SER A CA 1
ATOM 1881 C C . SER A 1 241 ? -9.229 -5.566 12.834 1.00 97.06 241 SER A C 1
ATOM 1883 O O . SER A 1 241 ? -9.308 -5.819 11.631 1.00 97.06 241 SER A O 1
ATOM 1885 N N . SER A 1 242 ? -9.885 -4.559 13.410 1.00 97.50 242 SER A N 1
ATOM 1886 C CA . SER A 1 242 ? -10.776 -3.638 12.697 1.00 97.50 242 SER A CA 1
ATOM 1887 C C . SER A 1 242 ? -10.795 -2.258 13.353 1.00 97.50 242 SER A C 1
ATOM 1889 O O . SER A 1 242 ? -10.548 -2.120 14.555 1.00 97.50 242 SER A O 1
ATOM 1891 N N . LEU A 1 243 ? -11.102 -1.231 12.561 1.00 96.56 243 LEU A N 1
ATOM 1892 C CA . LEU A 1 243 ? -11.538 0.070 13.069 1.00 96.56 243 LEU A CA 1
ATOM 1893 C C . LEU A 1 243 ? -12.911 -0.076 13.744 1.00 96.56 243 LEU A C 1
ATOM 1895 O O . LEU A 1 243 ? -13.774 -0.782 13.217 1.00 96.56 243 LEU A O 1
ATOM 1899 N N . THR A 1 244 ? -13.152 0.626 14.853 1.00 95.81 244 THR A N 1
ATOM 1900 C CA . THR A 1 244 ? -14.498 0.742 15.442 1.00 95.81 244 THR A CA 1
ATOM 1901 C C . THR A 1 244 ? -15.135 2.101 15.138 1.00 95.81 244 THR A C 1
ATOM 1903 O O . THR A 1 244 ? -14.517 3.149 15.327 1.00 95.81 244 THR A O 1
ATOM 1906 N N . GLY A 1 245 ? -16.387 2.092 14.669 1.00 92.50 245 GLY A N 1
ATOM 1907 C CA . GLY A 1 245 ? -17.119 3.294 14.258 1.00 92.50 245 GLY A CA 1
ATOM 1908 C C . GLY A 1 245 ? -16.374 4.105 13.193 1.00 92.50 245 GLY A C 1
ATOM 1909 O O . GLY A 1 245 ? -15.728 3.548 12.311 1.00 92.50 245 GLY A O 1
ATOM 1910 N N . SER A 1 246 ? -16.418 5.431 13.306 1.00 90.44 246 SER A N 1
ATOM 1911 C CA . SER A 1 246 ? -15.627 6.372 12.494 1.00 90.44 246 SER A CA 1
ATOM 1912 C C . SER A 1 246 ? -14.152 6.479 12.926 1.00 90.44 246 SER A C 1
ATOM 1914 O O . SER A 1 246 ? -13.378 7.227 12.320 1.00 90.44 246 SER A O 1
ATOM 1916 N N . GLY A 1 247 ? -13.735 5.730 13.952 1.00 90.69 247 GLY A N 1
ATOM 1917 C CA . GLY A 1 247 ? -12.395 5.794 14.522 1.00 90.69 247 GLY A CA 1
ATOM 1918 C C . GLY A 1 247 ? -12.201 6.898 15.570 1.00 90.69 247 GLY A C 1
ATOM 1919 O O . GLY A 1 247 ? -13.154 7.537 16.004 1.00 90.69 247 GLY A O 1
ATOM 1920 N N . SER A 1 248 ? -10.969 7.137 16.026 1.00 92.62 248 SER A N 1
ATOM 1921 C CA . SER A 1 248 ? -9.710 6.564 15.510 1.00 92.62 248 SER A CA 1
ATOM 1922 C C . SER A 1 248 ? -9.270 5.221 16.118 1.00 92.62 248 SER A C 1
ATOM 1924 O O . SER A 1 248 ? -8.273 4.669 15.649 1.00 92.62 248 SER A O 1
ATOM 1926 N N . ALA A 1 249 ? -9.973 4.651 17.108 1.00 95.94 249 ALA A N 1
ATOM 1927 C CA . ALA A 1 249 ? -9.523 3.404 17.732 1.00 95.94 249 ALA A CA 1
ATOM 1928 C C . ALA A 1 249 ? -9.583 2.214 16.766 1.00 95.94 249 ALA A C 1
ATOM 1930 O O . ALA A 1 249 ? -10.599 1.939 16.120 1.00 95.94 249 ALA A O 1
ATOM 1931 N N . VAL A 1 250 ? -8.490 1.458 16.741 1.00 97.25 250 VAL A N 1
ATOM 1932 C CA . VAL A 1 250 ? -8.396 0.165 16.066 1.00 97.25 250 VAL A CA 1
ATOM 1933 C C . VAL A 1 250 ? -8.229 -0.896 17.140 1.00 97.25 250 VAL A C 1
ATOM 1935 O O . VAL A 1 250 ? -7.359 -0.773 18.003 1.00 97.25 250 VAL A O 1
ATOM 1938 N N . TYR A 1 251 ? -9.053 -1.937 17.098 1.00 98.25 251 TYR A N 1
ATOM 1939 C CA . TYR A 1 251 ? -8.995 -3.020 18.073 1.00 98.25 251 TYR A CA 1
ATOM 1940 C C . TYR A 1 251 ? -8.458 -4.306 17.448 1.00 98.25 251 TYR A C 1
ATOM 1942 O O . TYR A 1 251 ? -8.579 -4.532 16.241 1.00 98.25 251 TYR A O 1
ATOM 1950 N N . GLY A 1 252 ? -7.841 -5.149 18.272 1.00 97.69 252 GLY A N 1
ATOM 1951 C CA . GLY A 1 252 ? -7.477 -6.524 17.941 1.00 97.69 252 GLY A CA 1
ATOM 1952 C C . GLY A 1 252 ? -8.139 -7.500 18.908 1.00 97.69 252 GLY A C 1
ATOM 1953 O O . GLY A 1 252 ? -8.174 -7.229 20.108 1.00 97.69 252 GLY A O 1
ATOM 1954 N N . ILE A 1 253 ? -8.653 -8.619 18.394 1.00 96.81 253 ILE A N 1
ATOM 1955 C CA . ILE A 1 253 ? -9.274 -9.684 19.196 1.00 96.81 253 ILE A CA 1
ATOM 1956 C C . ILE A 1 253 ? -8.216 -10.715 19.591 1.00 96.81 253 ILE A C 1
ATOM 1958 O O . ILE A 1 253 ? -7.467 -11.197 18.744 1.00 96.81 253 ILE A O 1
ATOM 1962 N N . PHE A 1 254 ? -8.180 -11.084 20.867 1.00 93.50 254 PHE A N 1
ATOM 1963 C CA . PHE A 1 254 ? -7.265 -12.066 21.436 1.00 93.50 254 PHE A CA 1
ATOM 1964 C C . PHE A 1 254 ? -8.042 -13.136 22.187 1.00 93.50 254 PHE A C 1
ATOM 1966 O O . PHE A 1 254 ? -9.018 -12.864 22.887 1.00 93.50 254 PHE A O 1
ATOM 1973 N N . PHE A 1 255 ? -7.566 -14.369 22.070 1.00 84.44 255 PHE A N 1
ATOM 1974 C CA . PHE A 1 255 ? -8.246 -15.511 22.659 1.00 84.44 255 PHE A CA 1
ATOM 1975 C C . PHE A 1 255 ? -8.125 -15.540 24.190 1.00 84.44 255 PHE A C 1
ATOM 1977 O O . PHE A 1 255 ? -9.080 -15.859 24.890 1.00 84.44 255 PHE A O 1
ATOM 1984 N N . ASN A 1 256 ? -6.947 -15.204 24.722 1.00 86.25 256 ASN A N 1
ATOM 1985 C CA . ASN A 1 256 ? -6.692 -15.223 26.158 1.00 86.25 256 ASN A CA 1
ATOM 1986 C C . ASN A 1 256 ? -5.841 -14.037 26.619 1.00 86.25 256 ASN A C 1
ATOM 1988 O O . ASN A 1 256 ? -5.149 -13.384 25.833 1.00 86.25 256 ASN A O 1
ATOM 1992 N N . GLU A 1 257 ? -5.855 -13.813 27.929 1.00 91.62 257 GLU A N 1
ATOM 1993 C CA . GLU A 1 257 ? -5.168 -12.696 28.570 1.00 91.62 257 GLU A CA 1
ATOM 1994 C C . GLU A 1 257 ? -3.666 -12.702 28.306 1.00 91.62 257 GLU A C 1
ATOM 1996 O O . GLU A 1 257 ? -3.070 -11.663 28.034 1.00 91.62 257 GLU A O 1
ATOM 2001 N N . LYS A 1 258 ? -3.041 -13.885 28.349 1.00 89.62 258 LYS A N 1
ATOM 2002 C CA . LYS A 1 258 ? -1.598 -14.038 28.143 1.00 89.62 258 LYS A CA 1
ATOM 2003 C C . LYS A 1 258 ? -1.189 -13.550 26.753 1.00 89.62 258 LYS A C 1
ATOM 2005 O O . LYS A 1 258 ? -0.172 -12.873 26.621 1.00 89.62 258 LYS A O 1
ATOM 2010 N N . GLN A 1 259 ? -1.965 -13.871 25.718 1.00 89.12 259 GLN A N 1
ATOM 2011 C CA . GLN A 1 259 ? -1.734 -13.365 24.364 1.00 89.12 259 GLN A CA 1
ATOM 2012 C C . GLN A 1 259 ? -1.899 -11.849 24.303 1.00 89.12 259 GLN A C 1
ATOM 2014 O O . GLN A 1 259 ? -1.012 -11.172 23.785 1.00 89.12 259 GLN A O 1
ATOM 2019 N N . ALA A 1 260 ? -2.988 -11.327 24.866 1.00 94.38 260 ALA A N 1
ATOM 2020 C CA . ALA A 1 260 ? -3.282 -9.901 24.844 1.00 94.38 260 ALA A CA 1
ATOM 2021 C C . ALA A 1 260 ? -2.201 -9.081 25.575 1.00 94.38 260 ALA A C 1
ATOM 2023 O O . ALA A 1 260 ? -1.697 -8.108 25.022 1.00 94.38 260 ALA A O 1
ATOM 2024 N N . ARG A 1 261 ? -1.741 -9.529 26.753 1.00 94.69 261 ARG A N 1
ATOM 2025 C CA . ARG A 1 261 ? -0.644 -8.897 27.514 1.00 94.69 261 ARG A CA 1
ATOM 2026 C C . ARG A 1 261 ? 0.704 -8.980 26.799 1.00 94.69 261 ARG A C 1
ATOM 2028 O O . ARG A 1 261 ? 1.460 -8.012 26.781 1.00 94.69 261 ARG A O 1
ATOM 2035 N N . ASN A 1 262 ? 1.009 -10.112 26.164 1.00 91.50 262 ASN A N 1
ATOM 2036 C CA . ASN A 1 262 ? 2.220 -10.235 25.350 1.00 91.50 262 ASN A CA 1
ATOM 2037 C C . ASN A 1 262 ? 2.187 -9.291 24.139 1.00 91.50 262 ASN A C 1
ATOM 2039 O O . ASN A 1 262 ? 3.216 -8.724 23.770 1.00 91.50 262 ASN A O 1
ATOM 2043 N N . ALA A 1 263 ? 1.024 -9.136 23.506 1.00 93.00 263 ALA A N 1
ATOM 2044 C CA . ALA A 1 263 ? 0.828 -8.200 22.408 1.00 93.00 263 ALA A CA 1
ATOM 2045 C C . ALA A 1 263 ? 0.955 -6.746 22.884 1.00 93.00 263 ALA A C 1
ATOM 2047 O O . ALA A 1 263 ? 1.689 -5.972 22.271 1.00 93.00 263 ALA A O 1
ATOM 2048 N N . GLU A 1 264 ? 0.333 -6.405 24.012 1.00 95.62 264 GLU A N 1
ATOM 2049 C CA . GLU A 1 264 ? 0.434 -5.098 24.666 1.00 95.62 264 GLU A CA 1
ATOM 2050 C C . GLU A 1 264 ? 1.896 -4.711 24.926 1.00 95.62 264 GLU A C 1
ATOM 2052 O O . GLU A 1 264 ? 2.339 -3.650 24.485 1.00 95.62 264 GLU A O 1
ATOM 2057 N N . ALA A 1 265 ? 2.678 -5.593 25.559 1.00 92.50 265 ALA A N 1
ATOM 2058 C CA . ALA A 1 265 ? 4.094 -5.352 25.837 1.00 92.50 265 ALA A CA 1
ATOM 2059 C C . ALA A 1 265 ? 4.919 -5.143 24.553 1.00 92.50 265 ALA A C 1
ATOM 2061 O O . ALA A 1 265 ? 5.757 -4.244 24.479 1.00 92.50 265 ALA A O 1
ATOM 2062 N N . LYS A 1 266 ? 4.663 -5.939 23.504 1.00 90.62 266 LYS A N 1
ATOM 2063 C CA . LYS A 1 266 ? 5.332 -5.786 22.200 1.00 90.62 266 LYS A CA 1
ATOM 2064 C C . LYS A 1 266 ? 5.010 -4.452 21.532 1.00 90.62 266 LYS A C 1
ATOM 2066 O O . LYS A 1 266 ? 5.882 -3.895 20.867 1.00 90.62 266 LYS A O 1
ATOM 2071 N N . LEU A 1 267 ? 3.770 -3.981 21.644 1.00 91.56 267 LEU A N 1
ATOM 2072 C CA . LEU A 1 267 ? 3.325 -2.748 21.000 1.00 91.56 267 LEU A CA 1
ATOM 2073 C C . LEU A 1 267 ? 3.788 -1.508 21.764 1.00 91.56 267 LEU A C 1
ATOM 2075 O O . LEU A 1 267 ? 4.279 -0.586 21.119 1.00 91.56 267 LEU A O 1
ATOM 2079 N N . LYS A 1 268 ? 3.764 -1.519 23.103 1.00 90.19 268 LYS A N 1
ATOM 2080 C CA . LYS A 1 268 ? 4.313 -0.429 23.934 1.00 90.19 268 LYS A CA 1
ATOM 2081 C C . LYS A 1 268 ? 5.784 -0.120 23.622 1.00 90.19 268 LYS A C 1
ATOM 2083 O O . LYS A 1 268 ? 6.190 1.030 23.675 1.00 90.19 268 LYS A O 1
ATOM 2088 N N . ASN A 1 269 ? 6.564 -1.120 23.203 1.00 82.06 269 ASN A N 1
ATOM 2089 C CA . ASN A 1 269 ? 7.961 -0.929 22.787 1.00 82.06 269 ASN A CA 1
ATOM 2090 C C . ASN A 1 269 ? 8.135 -0.394 21.351 1.00 82.06 269 ASN A C 1
ATOM 2092 O O . ASN A 1 269 ? 9.252 -0.077 20.947 1.00 82.06 269 ASN A O 1
ATOM 2096 N N . LYS A 1 270 ? 7.070 -0.360 20.542 1.00 79.94 270 LYS A N 1
ATOM 2097 C CA . LYS A 1 270 ? 7.115 -0.018 19.108 1.00 79.94 270 LYS A CA 1
ATOM 2098 C C . LYS A 1 270 ? 6.387 1.273 18.751 1.00 79.94 270 LYS A C 1
ATOM 2100 O O . LYS A 1 270 ? 6.599 1.789 17.655 1.00 79.94 270 LYS A O 1
ATOM 2105 N N . THR A 1 271 ? 5.485 1.747 19.603 1.00 81.25 271 THR A N 1
ATOM 2106 C CA . THR A 1 271 ? 4.661 2.924 19.338 1.00 81.25 271 THR A CA 1
ATOM 2107 C C . THR A 1 271 ? 4.421 3.717 20.613 1.00 81.25 271 THR A C 1
ATOM 2109 O O . THR A 1 271 ? 4.295 3.143 21.689 1.00 81.25 271 THR A O 1
ATOM 2112 N N . ASN A 1 272 ? 4.309 5.035 20.460 1.00 84.81 272 ASN A N 1
ATOM 2113 C CA . ASN A 1 272 ? 3.915 5.957 21.529 1.00 84.81 272 ASN A CA 1
ATOM 2114 C C . ASN A 1 272 ? 2.392 6.182 21.566 1.00 84.81 272 ASN A C 1
ATOM 2116 O O . ASN A 1 272 ? 1.919 7.090 22.242 1.00 84.81 272 ASN A O 1
ATOM 2120 N N . GLN A 1 273 ? 1.626 5.418 20.782 1.00 89.75 273 GLN A N 1
ATOM 2121 C CA . GLN A 1 273 ? 0.165 5.472 20.790 1.00 89.75 273 GLN A CA 1
ATOM 2122 C C . GLN A 1 273 ? -0.392 4.932 22.108 1.00 89.75 273 GLN A C 1
ATOM 2124 O O . GLN A 1 273 ? 0.209 4.060 22.738 1.00 89.75 273 GLN A O 1
ATOM 2129 N N . GLU A 1 274 ? -1.561 5.431 22.503 1.00 93.19 274 GLU A N 1
ATOM 2130 C CA . GLU A 1 274 ? -2.260 4.923 23.678 1.00 93.19 274 GLU A CA 1
ATOM 2131 C C . GLU A 1 274 ? -2.780 3.509 23.387 1.00 93.19 274 GLU A C 1
ATOM 2133 O O . GLU A 1 274 ? -3.363 3.241 22.333 1.00 93.19 274 GLU A O 1
ATOM 2138 N N . ILE A 1 275 ? -2.514 2.586 24.314 1.00 95.75 275 ILE A N 1
ATOM 2139 C CA . ILE A 1 275 ? -2.874 1.173 24.197 1.00 95.75 275 ILE A CA 1
ATOM 2140 C C . ILE A 1 275 ? -3.657 0.776 25.442 1.00 95.75 275 ILE A C 1
ATOM 2142 O O . ILE A 1 275 ? -3.155 0.924 26.557 1.00 95.75 275 ILE A O 1
ATOM 2146 N N . ILE A 1 276 ? -4.857 0.231 25.245 1.00 96.88 276 ILE A N 1
ATOM 2147 C CA . ILE A 1 276 ? -5.756 -0.177 26.327 1.00 96.88 276 ILE A CA 1
ATOM 2148 C C . ILE A 1 276 ? -6.096 -1.658 26.176 1.00 96.88 276 ILE A C 1
ATOM 2150 O O . ILE A 1 276 ? -6.639 -2.081 25.155 1.00 96.88 276 ILE A O 1
ATOM 2154 N N . LEU A 1 277 ? -5.795 -2.441 27.212 1.00 97.50 277 LEU A N 1
ATOM 2155 C CA . LEU A 1 277 ? -6.242 -3.824 27.347 1.00 97.50 277 LEU A CA 1
ATOM 2156 C C . LEU A 1 277 ? -7.636 -3.853 27.988 1.00 97.50 277 LEU A C 1
ATOM 2158 O O . LEU A 1 277 ? -7.853 -3.265 29.044 1.00 97.50 277 LEU A O 1
ATOM 2162 N N . THR A 1 278 ? -8.575 -4.548 27.356 1.00 97.62 278 THR A N 1
ATOM 2163 C CA . THR A 1 278 ? -9.958 -4.716 27.823 1.00 97.62 278 THR A CA 1
ATOM 2164 C C . THR A 1 278 ? -10.512 -6.064 27.338 1.00 97.62 278 THR A C 1
ATOM 2166 O O . THR A 1 278 ? -9.754 -6.921 26.878 1.00 97.62 278 THR A O 1
ATOM 2169 N N . SER A 1 279 ? -11.816 -6.292 27.449 1.00 97.50 279 SER A N 1
ATOM 2170 C CA . SER A 1 279 ? -12.490 -7.500 26.970 1.00 97.50 279 SER A CA 1
ATOM 2171 C C . SER A 1 279 ? -13.908 -7.199 26.506 1.00 97.50 279 SER A C 1
ATOM 2173 O O . SER A 1 279 ? -14.507 -6.206 26.915 1.00 97.50 279 SER A O 1
ATOM 2175 N N . ILE A 1 280 ? -14.451 -8.075 25.665 1.00 97.00 280 ILE A N 1
ATOM 2176 C CA . ILE A 1 280 ? -15.880 -8.089 25.343 1.00 97.00 280 ILE A CA 1
ATOM 2177 C C . ILE A 1 280 ? -16.656 -8.374 26.628 1.00 97.00 280 ILE A C 1
ATOM 2179 O O . ILE A 1 280 ? -16.344 -9.328 27.346 1.00 97.00 280 ILE A O 1
ATOM 2183 N N . ARG A 1 281 ? -17.661 -7.544 26.911 1.00 95.62 281 ARG A N 1
ATOM 2184 C CA . ARG A 1 281 ? -18.534 -7.699 28.073 1.00 95.62 281 ARG A CA 1
ATOM 2185 C C . ARG A 1 281 ? -19.570 -8.781 27.767 1.00 95.62 281 ARG A C 1
ATOM 2187 O O . ARG A 1 281 ? -20.642 -8.486 27.255 1.00 95.62 281 ARG A O 1
ATOM 2194 N N . SER A 1 282 ? -19.227 -10.033 28.048 1.00 93.50 282 SER A N 1
ATOM 2195 C CA . SER A 1 282 ? -20.087 -11.186 27.776 1.00 93.50 282 SER A CA 1
ATOM 2196 C C . SER A 1 282 ? -19.827 -12.322 28.756 1.00 93.50 282 SER A C 1
ATOM 2198 O O . SER A 1 282 ? -18.681 -12.622 29.093 1.00 93.50 282 SER A O 1
ATOM 2200 N N . HIS A 1 283 ? -20.899 -12.987 29.190 1.00 88.81 283 HIS A N 1
ATOM 2201 C CA . HIS A 1 283 ? -20.819 -14.208 29.999 1.00 88.81 283 HIS A CA 1
ATOM 2202 C C . HIS A 1 283 ? -20.725 -15.479 29.141 1.00 88.81 283 HIS A C 1
ATOM 2204 O O . HIS A 1 283 ? -20.456 -16.566 29.663 1.00 88.81 283 HIS A O 1
ATOM 2210 N N . ARG A 1 284 ? -20.931 -15.368 27.823 1.00 91.88 284 ARG A N 1
ATOM 2211 C CA . ARG A 1 284 ? -20.890 -16.500 26.899 1.00 91.88 284 ARG A CA 1
ATOM 2212 C C . ARG A 1 284 ? -19.443 -16.893 26.620 1.00 91.88 284 ARG A C 1
ATOM 2214 O O . ARG A 1 284 ? -18.666 -16.105 26.089 1.00 91.88 284 ARG A O 1
ATOM 2221 N N . LYS A 1 285 ? -19.067 -18.131 26.947 1.00 87.94 285 LYS A N 1
ATOM 2222 C CA . LYS A 1 285 ? -17.728 -18.649 26.630 1.00 87.94 285 LYS A CA 1
ATOM 2223 C C . LYS A 1 285 ? -17.570 -18.843 25.114 1.00 87.94 285 LYS A C 1
ATOM 2225 O O . LYS A 1 285 ? -18.524 -19.285 24.472 1.00 87.94 285 LYS A O 1
ATOM 2230 N N . PRO A 1 286 ? -16.386 -18.564 24.542 1.00 86.00 286 PRO A N 1
ATOM 2231 C CA . PRO A 1 286 ? -16.128 -18.838 23.135 1.00 86.00 286 PRO A CA 1
ATOM 2232 C C . PRO A 1 286 ? -16.175 -20.343 22.863 1.00 86.00 286 PRO A C 1
ATOM 2234 O O . PRO A 1 286 ? -15.617 -21.143 23.617 1.00 86.00 286 PRO A O 1
ATOM 2237 N N . ASN A 1 287 ? -16.831 -20.718 21.769 1.00 84.25 287 ASN A N 1
ATOM 2238 C CA . ASN A 1 287 ? -16.794 -22.064 21.228 1.00 84.25 287 ASN A CA 1
ATOM 2239 C C . ASN A 1 287 ? -15.463 -22.278 20.491 1.00 84.25 287 ASN A C 1
ATOM 2241 O O . ASN A 1 287 ? -15.087 -21.498 19.616 1.00 84.25 287 ASN A O 1
ATOM 2245 N N . LEU A 1 288 ? -14.749 -23.338 20.869 1.00 71.94 288 LEU A N 1
ATOM 2246 C CA . LEU A 1 288 ? -13.406 -23.659 20.379 1.00 71.94 288 LEU A CA 1
ATOM 2247 C C . LEU A 1 288 ? -13.362 -24.955 19.574 1.00 71.94 288 LEU A C 1
ATOM 2249 O O . LEU A 1 288 ? -12.282 -25.479 19.305 1.00 71.94 288 LEU A O 1
ATOM 2253 N N . THR A 1 289 ? -14.511 -25.493 19.169 1.00 67.06 289 THR A N 1
ATOM 2254 C CA . THR A 1 289 ? -14.538 -26.584 18.193 1.00 67.06 289 THR A CA 1
ATOM 2255 C C . THR A 1 289 ? -13.821 -26.148 16.914 1.00 67.06 289 THR A C 1
ATOM 2257 O O . THR A 1 289 ? -14.087 -25.069 16.387 1.00 67.06 289 THR A O 1
ATOM 2260 N N . ASN A 1 290 ? -12.884 -26.974 16.436 1.00 56.84 290 ASN A N 1
ATOM 2261 C CA . ASN A 1 290 ? -11.975 -26.676 15.318 1.00 56.84 290 ASN A CA 1
ATOM 2262 C C . ASN A 1 290 ? -11.004 -25.502 15.564 1.00 56.84 290 ASN A C 1
ATOM 2264 O O . ASN A 1 290 ? -10.435 -24.959 14.617 1.00 56.84 290 ASN A O 1
ATOM 2268 N N . PHE A 1 291 ? -10.773 -25.116 16.825 1.00 52.53 291 PHE A N 1
ATOM 2269 C CA . PHE A 1 291 ? -9.678 -24.220 17.192 1.00 52.53 291 PHE A CA 1
ATOM 2270 C C . PHE A 1 291 ? -8.346 -24.949 16.991 1.00 52.53 291 PHE A C 1
ATOM 2272 O O . PHE A 1 291 ? -7.868 -25.674 17.866 1.00 52.53 291 PHE A O 1
ATOM 2279 N N . THR A 1 292 ? -7.726 -24.762 15.832 1.00 51.03 292 THR A N 1
ATOM 2280 C CA . THR A 1 292 ? -6.313 -25.076 15.651 1.00 51.03 292 THR A CA 1
ATOM 2281 C C . THR A 1 292 ? -5.490 -23.874 16.096 1.00 51.03 292 THR A C 1
ATOM 2283 O O . THR A 1 292 ? -5.796 -22.726 15.773 1.00 51.03 292 THR A O 1
ATOM 2286 N N . TRP A 1 293 ? -4.404 -24.127 16.833 1.00 45.78 293 TRP A N 1
ATOM 2287 C CA . TRP A 1 293 ? -3.348 -23.146 17.115 1.00 45.78 293 TRP A CA 1
ATOM 2288 C C . TRP A 1 293 ? -2.563 -22.793 15.842 1.00 45.78 293 TRP A C 1
ATOM 2290 O O . TRP A 1 293 ? -1.335 -22.685 15.873 1.00 45.78 293 TRP A O 1
ATOM 2300 N N . GLU A 1 294 ? -3.246 -22.646 14.708 1.00 44.41 294 GLU A N 1
ATOM 2301 C CA . GLU A 1 294 ? -2.673 -22.234 13.440 1.00 44.41 294 GLU A CA 1
ATOM 2302 C C . GLU A 1 294 ? -2.212 -20.790 13.559 1.00 44.41 294 GLU A C 1
ATOM 2304 O O . GLU A 1 294 ? -2.906 -19.831 13.253 1.00 44.41 294 GLU A O 1
ATOM 2309 N N . GLN A 1 295 ? -0.995 -20.720 14.091 1.00 44.44 295 GLN A N 1
ATOM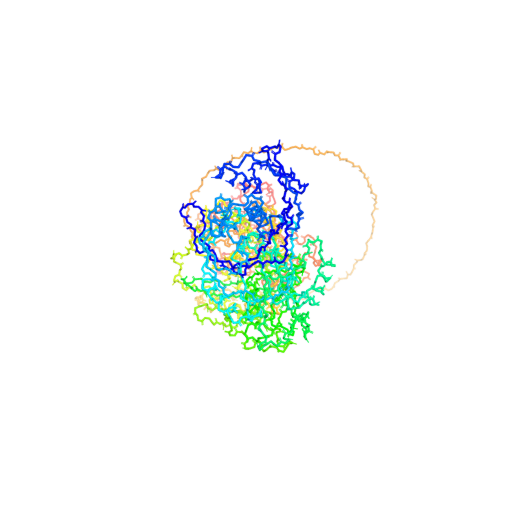 2310 C CA . GLN A 1 295 ? 0.011 -19.700 13.974 1.00 44.44 295 GLN A CA 1
ATOM 2311 C C . GLN A 1 295 ? -0.559 -18.297 14.197 1.00 44.44 295 GLN A C 1
ATOM 2313 O O . GLN A 1 295 ? -1.044 -17.655 13.271 1.00 44.44 295 GLN A O 1
ATOM 2318 N N . ILE A 1 296 ? -0.288 -17.736 15.392 1.00 42.81 296 ILE A N 1
ATOM 2319 C CA . ILE A 1 296 ? 0.231 -16.351 15.450 1.00 42.81 296 ILE A CA 1
ATOM 2320 C C . ILE A 1 296 ? 1.073 -16.230 14.188 1.00 42.81 296 ILE A C 1
ATOM 2322 O O . ILE A 1 296 ? 2.001 -17.048 14.127 1.00 42.81 296 ILE A O 1
ATOM 2326 N N . PRO A 1 297 ? 0.739 -15.387 13.186 1.00 46.25 297 PRO A N 1
ATOM 2327 C CA . PRO A 1 297 ? 1.454 -15.397 11.923 1.00 46.25 297 PRO A CA 1
ATOM 2328 C C . PRO A 1 297 ? 2.919 -15.316 12.300 1.00 46.25 297 PRO A C 1
ATOM 2330 O O . PRO A 1 297 ? 3.366 -14.314 12.875 1.00 46.25 297 PRO A O 1
ATOM 2333 N N . LYS A 1 298 ? 3.625 -16.452 12.164 1.00 47.72 298 LYS A N 1
ATOM 2334 C CA . LYS A 1 298 ? 5.021 -16.524 12.573 1.00 47.72 298 LYS A CA 1
ATOM 2335 C C . LYS A 1 298 ? 5.626 -15.401 11.767 1.00 47.72 298 LYS A C 1
ATOM 2337 O O . LYS A 1 298 ? 5.347 -15.355 10.568 1.00 47.72 298 LYS A O 1
ATOM 2342 N N . LYS A 1 299 ? 6.332 -14.465 12.426 1.00 59.22 299 LYS A N 1
ATOM 2343 C CA . LYS A 1 299 ? 7.048 -13.378 11.736 1.00 59.22 299 LYS A CA 1
ATOM 2344 C C . LYS A 1 299 ? 7.544 -13.968 10.421 1.00 59.22 299 LYS A C 1
ATOM 2346 O O . LYS A 1 299 ? 8.278 -14.953 10.543 1.00 59.22 299 LYS A O 1
ATOM 2351 N N . PRO A 1 300 ? 7.077 -13.482 9.255 1.00 69.69 300 PRO A N 1
ATOM 2352 C CA . PRO A 1 300 ? 7.210 -14.236 8.023 1.00 69.69 300 PRO A CA 1
ATOM 2353 C C . PRO A 1 300 ? 8.662 -14.665 7.872 1.00 69.69 300 PRO A C 1
ATOM 2355 O O . PRO A 1 300 ? 9.555 -13.816 7.792 1.00 69.69 300 PRO A O 1
ATOM 2358 N N . GLN A 1 301 ? 8.900 -15.969 7.991 1.00 81.81 301 GLN A N 1
ATOM 2359 C CA . GLN A 1 301 ? 10.242 -16.515 7.944 1.00 81.81 301 GLN A CA 1
ATOM 2360 C C . GLN A 1 301 ? 10.601 -16.655 6.481 1.00 81.81 301 GLN A C 1
ATOM 2362 O O . GLN A 1 301 ? 9.838 -17.213 5.692 1.00 81.81 301 GLN A O 1
ATOM 2367 N N . ILE A 1 302 ? 11.762 -16.116 6.139 1.00 90.25 302 ILE A N 1
ATOM 2368 C CA . ILE A 1 302 ? 12.305 -16.198 4.796 1.00 90.25 302 ILE A CA 1
ATOM 2369 C C . ILE A 1 302 ? 12.786 -17.637 4.600 1.00 90.25 302 ILE A C 1
ATOM 2371 O O . ILE A 1 302 ? 13.708 -18.079 5.280 1.00 90.25 302 ILE A O 1
ATOM 2375 N N . LEU A 1 303 ? 12.123 -18.364 3.706 1.00 90.81 303 LEU A N 1
ATOM 2376 C CA . LEU A 1 303 ? 12.470 -19.734 3.331 1.00 90.81 303 LEU A CA 1
ATOM 2377 C C . LEU A 1 303 ? 13.566 -19.765 2.268 1.00 90.81 303 LEU A C 1
ATOM 2379 O O . LEU A 1 303 ? 14.438 -20.624 2.300 1.00 90.81 303 LEU A O 1
ATOM 2383 N N . ALA A 1 304 ? 13.510 -18.829 1.324 1.00 94.06 304 ALA A N 1
ATOM 2384 C CA . ALA A 1 304 ? 14.481 -18.691 0.252 1.00 94.06 304 ALA A CA 1
ATOM 2385 C C . ALA A 1 304 ? 14.561 -17.227 -0.176 1.00 94.06 304 ALA A C 1
ATOM 2387 O O . ALA A 1 304 ? 13.604 -16.468 -0.008 1.00 94.06 304 ALA A O 1
ATOM 2388 N N . THR A 1 305 ? 15.707 -16.826 -0.713 1.00 95.88 305 THR A N 1
ATOM 2389 C CA . THR A 1 305 ? 15.934 -15.479 -1.236 1.00 95.88 305 THR A CA 1
ATOM 2390 C C . THR A 1 305 ? 16.655 -15.576 -2.566 1.00 95.88 305 THR A C 1
ATOM 2392 O O . THR A 1 305 ? 17.583 -16.368 -2.700 1.00 95.88 305 THR A O 1
ATOM 2395 N N . THR A 1 306 ? 16.255 -14.750 -3.523 1.00 96.38 306 THR A N 1
ATOM 2396 C CA . THR A 1 306 ? 16.981 -14.552 -4.775 1.00 96.38 306 THR A CA 1
ATOM 2397 C C . THR A 1 306 ? 16.971 -13.075 -5.148 1.00 96.38 306 THR A C 1
ATOM 2399 O O . THR A 1 306 ? 16.093 -12.321 -4.723 1.00 96.38 306 THR A O 1
ATOM 2402 N N . GLU A 1 307 ? 17.956 -12.653 -5.928 1.00 94.56 307 GLU A N 1
ATOM 2403 C CA . GLU A 1 307 ? 18.021 -11.313 -6.499 1.00 94.56 307 GLU A CA 1
ATOM 2404 C C . GLU A 1 307 ? 17.701 -11.396 -7.992 1.00 94.56 307 GLU A C 1
ATOM 2406 O O . GLU A 1 307 ? 18.157 -12.302 -8.686 1.00 94.56 307 GLU A O 1
ATOM 2411 N N . GLY A 1 308 ? 16.920 -10.442 -8.488 1.00 92.06 308 GLY A N 1
ATOM 2412 C CA . GLY A 1 308 ? 16.599 -10.313 -9.901 1.00 92.06 308 GLY A CA 1
ATOM 2413 C C . GLY A 1 308 ? 16.902 -8.915 -10.426 1.00 92.06 308 GLY A C 1
ATOM 2414 O O . GLY A 1 308 ? 17.093 -7.954 -9.673 1.00 92.06 308 GLY A O 1
ATOM 2415 N N . LYS A 1 309 ? 16.944 -8.801 -11.754 1.00 91.81 309 LYS A N 1
ATOM 2416 C CA . LYS A 1 309 ? 17.092 -7.533 -12.471 1.00 91.81 309 LYS A CA 1
ATOM 2417 C C . LYS A 1 309 ? 15.904 -7.340 -13.398 1.00 91.81 309 LYS A C 1
ATOM 2419 O O . LYS A 1 309 ? 15.623 -8.196 -14.226 1.00 91.81 309 LYS A O 1
ATOM 2424 N N . ALA A 1 310 ? 15.211 -6.217 -13.251 1.00 91.06 310 ALA A N 1
ATOM 2425 C CA . ALA A 1 310 ? 14.152 -5.803 -14.156 1.00 91.06 310 ALA A CA 1
ATOM 2426 C C . ALA A 1 310 ? 14.761 -4.945 -15.263 1.00 91.06 310 ALA A C 1
ATOM 2428 O O . ALA A 1 310 ? 15.306 -3.872 -14.984 1.00 91.06 310 ALA A O 1
ATOM 2429 N N . THR A 1 311 ? 14.678 -5.421 -16.501 1.00 90.25 311 THR A N 1
ATOM 2430 C CA . THR A 1 311 ? 15.180 -4.728 -17.693 1.00 90.25 311 THR A CA 1
ATOM 2431 C C . THR A 1 311 ? 14.102 -3.816 -18.263 1.00 90.25 311 THR A C 1
ATOM 2433 O O . THR A 1 311 ? 12.940 -4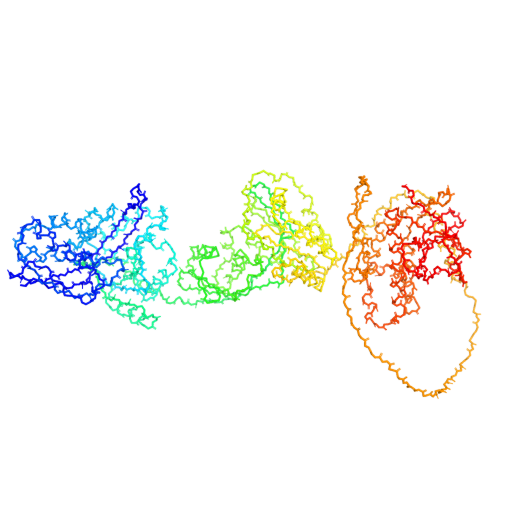.198 -18.380 1.00 90.25 311 THR A O 1
ATOM 2436 N N . ALA A 1 312 ? 14.474 -2.580 -18.594 1.00 88.19 312 ALA A N 1
ATOM 2437 C CA . ALA A 1 312 ? 13.558 -1.641 -19.222 1.00 88.19 312 ALA A CA 1
ATOM 2438 C C . ALA A 1 312 ? 13.385 -1.946 -20.714 1.00 88.19 312 ALA A C 1
ATOM 2440 O O . ALA A 1 312 ? 14.323 -2.371 -21.389 1.00 88.19 312 ALA A O 1
ATOM 2441 N N . PHE A 1 313 ? 12.204 -1.633 -21.241 1.00 89.00 313 PHE A N 1
ATOM 2442 C CA . PHE A 1 313 ? 11.893 -1.755 -22.662 1.00 89.00 313 PHE A CA 1
ATOM 2443 C C . PHE A 1 313 ? 11.449 -0.416 -23.241 1.00 89.00 313 PHE A C 1
ATOM 2445 O O . PHE A 1 313 ? 10.880 0.437 -22.556 1.00 89.00 313 PHE A O 1
ATOM 2452 N N . ILE A 1 314 ? 11.691 -0.244 -24.538 1.00 85.94 314 ILE A N 1
ATOM 2453 C CA . ILE A 1 314 ? 11.125 0.849 -25.327 1.00 85.94 314 ILE A CA 1
ATOM 2454 C C . ILE A 1 314 ? 10.298 0.286 -26.477 1.00 85.94 314 ILE A C 1
ATOM 2456 O O . ILE A 1 314 ? 10.667 -0.714 -27.092 1.00 85.94 314 ILE A O 1
ATOM 2460 N N . ALA A 1 315 ? 9.194 0.958 -26.793 1.00 84.81 315 ALA A N 1
ATOM 2461 C CA . ALA A 1 315 ? 8.402 0.656 -27.976 1.00 84.81 315 ALA A CA 1
ATOM 2462 C C . ALA A 1 315 ? 9.064 1.283 -29.215 1.00 84.81 315 ALA A C 1
ATOM 2464 O O . ALA A 1 315 ? 9.125 2.510 -29.329 1.00 84.81 315 ALA A O 1
ATOM 2465 N N . LEU A 1 316 ? 9.551 0.449 -30.136 1.00 83.69 316 LEU A N 1
ATOM 2466 C CA . LEU A 1 316 ? 10.007 0.873 -31.467 1.00 83.69 316 LEU A CA 1
ATOM 2467 C C . LEU A 1 316 ? 8.830 1.013 -32.441 1.00 83.69 316 LEU A C 1
ATOM 2469 O O . LEU A 1 316 ? 8.875 1.834 -33.353 1.00 83.69 316 LEU A O 1
ATOM 2473 N N . GLY A 1 317 ? 7.780 0.219 -32.235 1.00 81.06 317 GLY A N 1
ATOM 2474 C CA . GLY A 1 317 ? 6.541 0.247 -33.001 1.00 81.06 317 GLY A CA 1
ATOM 2475 C C . GLY A 1 317 ? 5.346 0.123 -32.066 1.00 81.06 317 GLY A C 1
ATOM 2476 O O . GLY A 1 317 ? 5.330 -0.747 -31.204 1.00 81.06 317 GLY A O 1
ATOM 2477 N N . TYR A 1 318 ? 4.326 0.959 -32.222 1.00 79.19 318 TYR A N 1
ATOM 2478 C CA . TYR A 1 318 ? 3.045 0.770 -31.533 1.00 79.19 318 TYR A CA 1
ATOM 2479 C C . TYR A 1 318 ? 1.910 1.096 -32.490 1.00 79.19 318 TYR A C 1
ATOM 2481 O O . TYR A 1 318 ? 1.937 2.142 -33.130 1.00 79.19 318 TYR A O 1
ATOM 2489 N N . HIS A 1 319 ? 0.903 0.240 -32.592 1.00 75.25 319 HIS A N 1
ATOM 2490 C CA . HIS A 1 319 ? -0.216 0.435 -33.504 1.00 75.25 319 HIS A CA 1
ATOM 2491 C C . HIS A 1 319 ? -1.521 -0.009 -32.853 1.00 75.25 319 HIS A C 1
ATOM 2493 O O . HIS A 1 319 ? -1.719 -1.194 -32.616 1.00 75.25 319 HIS A O 1
ATOM 2499 N N . ARG A 1 320 ? -2.428 0.933 -32.583 1.00 66.06 320 ARG A N 1
ATOM 2500 C CA . ARG A 1 320 ? -3.738 0.645 -31.991 1.00 66.06 320 ARG A CA 1
ATOM 2501 C C . ARG A 1 320 ? -4.806 0.519 -33.078 1.00 66.06 320 ARG A C 1
ATOM 2503 O O . ARG A 1 320 ? -4.995 1.444 -33.865 1.00 66.06 320 ARG A O 1
ATOM 2510 N N . ILE A 1 321 ? -5.517 -0.604 -33.094 1.00 67.31 321 ILE A N 1
ATOM 2511 C CA . ILE A 1 321 ? -6.614 -0.917 -34.011 1.00 67.31 321 ILE A CA 1
ATOM 2512 C C . ILE A 1 321 ? -7.874 -1.100 -33.161 1.00 67.31 321 ILE A C 1
ATOM 2514 O O . ILE A 1 321 ? -8.041 -2.128 -32.520 1.00 67.31 321 ILE A O 1
ATOM 2518 N N . TRP A 1 322 ? -8.775 -0.114 -33.163 1.00 63.91 322 TRP A N 1
ATOM 2519 C CA . TRP A 1 322 ? -10.048 -0.173 -32.425 1.00 63.91 322 TRP A CA 1
ATOM 2520 C C . TRP A 1 322 ? -9.847 -0.463 -30.919 1.00 63.91 322 TRP A C 1
ATOM 2522 O O . TRP A 1 322 ? -9.436 0.430 -30.174 1.00 63.91 322 TRP A O 1
ATOM 2532 N N . ASP A 1 323 ? -10.137 -1.688 -30.481 1.00 65.00 323 ASP A N 1
ATOM 2533 C CA . ASP A 1 323 ? -10.081 -2.200 -29.109 1.00 65.00 323 ASP A CA 1
ATOM 2534 C C . ASP A 1 323 ? -8.787 -2.966 -28.769 1.00 65.00 323 ASP A C 1
ATOM 2536 O O . ASP A 1 323 ? -8.581 -3.315 -27.610 1.00 65.00 323 ASP A O 1
ATOM 2540 N N . HIS A 1 324 ? -7.888 -3.178 -29.733 1.00 73.38 324 HIS A N 1
ATOM 2541 C CA . HIS A 1 324 ? -6.627 -3.905 -29.551 1.00 73.38 324 HIS A CA 1
ATOM 2542 C C . HIS A 1 324 ? -5.418 -3.114 -30.076 1.00 73.38 324 HIS A C 1
ATOM 2544 O O . HIS A 1 324 ? -5.554 -2.077 -30.730 1.00 73.38 324 HIS A O 1
ATOM 2550 N N . TYR A 1 325 ? -4.206 -3.574 -29.771 1.00 80.25 325 TYR A N 1
ATOM 2551 C CA . TYR A 1 325 ? -2.960 -2.966 -30.222 1.00 80.25 325 TYR A CA 1
ATOM 2552 C C . TYR A 1 325 ? -1.899 -4.008 -30.584 1.00 80.25 325 TYR A C 1
ATOM 2554 O O . TYR A 1 325 ? -1.867 -5.106 -30.038 1.00 80.25 325 TYR A O 1
ATOM 2562 N N . ARG A 1 326 ? -0.999 -3.623 -31.490 1.00 84.38 326 ARG A N 1
ATOM 2563 C CA . ARG A 1 326 ? 0.262 -4.309 -31.773 1.00 84.38 326 ARG A CA 1
ATOM 2564 C C . ARG A 1 326 ? 1.427 -3.486 -31.243 1.00 84.38 326 ARG A C 1
ATOM 2566 O O . ARG A 1 326 ? 1.452 -2.266 -31.420 1.00 84.38 326 ARG A O 1
ATOM 2573 N N . LEU A 1 327 ? 2.386 -4.145 -30.611 1.00 87.88 327 LEU A N 1
ATOM 2574 C CA . LEU A 1 327 ? 3.561 -3.538 -29.994 1.00 87.88 327 LEU A CA 1
ATOM 2575 C C . LEU A 1 327 ? 4.818 -4.236 -30.510 1.00 87.88 327 LEU A C 1
ATOM 2577 O O . LEU A 1 327 ? 4.907 -5.450 -30.430 1.00 87.88 327 LEU A O 1
ATOM 2581 N N . ILE A 1 328 ? 5.794 -3.470 -30.991 1.00 90.06 328 ILE A N 1
ATOM 2582 C CA . ILE A 1 328 ? 7.162 -3.930 -31.234 1.00 90.06 328 ILE A CA 1
ATOM 2583 C C . ILE A 1 328 ? 8.048 -3.257 -30.192 1.00 90.06 328 ILE A C 1
ATOM 2585 O O . ILE A 1 328 ? 8.224 -2.034 -30.220 1.00 90.06 328 ILE A O 1
ATOM 2589 N N . ALA A 1 329 ? 8.592 -4.042 -29.269 1.00 91.06 329 ALA A N 1
ATOM 2590 C CA . ALA A 1 329 ? 9.409 -3.556 -28.164 1.00 91.06 329 ALA A CA 1
ATOM 2591 C C . ALA A 1 329 ? 10.835 -4.104 -28.243 1.00 91.06 329 ALA A C 1
ATOM 2593 O O . ALA A 1 329 ? 11.072 -5.178 -28.793 1.00 91.06 329 ALA A O 1
ATOM 2594 N N . THR A 1 330 ? 11.791 -3.361 -27.686 1.00 92.25 330 THR A N 1
ATOM 2595 C CA . THR A 1 330 ? 13.181 -3.807 -27.544 1.00 92.25 330 THR A CA 1
ATOM 2596 C C . THR A 1 330 ? 13.721 -3.491 -26.150 1.00 92.25 330 THR A C 1
ATOM 2598 O O . THR A 1 330 ? 13.399 -2.420 -25.616 1.00 92.25 330 THR A O 1
ATOM 2601 N N . PRO A 1 331 ? 14.551 -4.372 -25.562 1.00 92.81 331 PRO A N 1
ATOM 2602 C CA . PRO A 1 331 ? 15.205 -4.104 -24.287 1.00 92.81 331 PRO A CA 1
ATOM 2603 C C . PRO A 1 331 ? 16.274 -3.012 -24.424 1.00 92.81 331 PRO A C 1
ATOM 2605 O O . PRO A 1 331 ? 16.900 -2.834 -25.478 1.00 92.81 331 PRO A O 1
ATOM 2608 N N . VAL A 1 332 ? 16.506 -2.285 -23.335 1.00 90.12 332 VAL A N 1
ATOM 2609 C CA . VAL A 1 332 ? 17.593 -1.306 -23.201 1.00 90.12 332 VAL A CA 1
ATOM 2610 C C . VAL A 1 332 ? 18.510 -1.680 -22.039 1.00 90.12 332 VAL A C 1
ATOM 2612 O O . VAL A 1 332 ? 18.102 -2.364 -21.110 1.00 90.12 332 VAL A O 1
ATOM 2615 N N . SER A 1 333 ? 19.740 -1.171 -22.036 1.00 87.69 333 SER A N 1
ATOM 2616 C CA . SER A 1 333 ? 20.776 -1.477 -21.034 1.00 87.69 333 SER A CA 1
ATOM 2617 C C . SER A 1 333 ? 20.468 -0.986 -19.612 1.00 87.69 333 SER A C 1
ATOM 2619 O O . SER A 1 333 ? 21.254 -1.182 -18.686 1.00 87.69 333 SER A O 1
ATOM 2621 N N . THR A 1 334 ? 19.328 -0.329 -19.413 1.00 86.00 334 THR A N 1
ATOM 2622 C CA . THR A 1 334 ? 18.886 0.163 -18.111 1.00 86.00 334 THR A CA 1
ATOM 2623 C C . THR A 1 334 ? 18.126 -0.914 -17.362 1.00 86.00 334 THR A C 1
ATOM 2625 O O . THR A 1 334 ? 17.086 -1.382 -17.818 1.00 86.00 334 THR A O 1
ATOM 2628 N N . THR A 1 335 ? 18.622 -1.241 -16.173 1.00 87.94 335 THR A N 1
ATOM 2629 C CA . THR A 1 335 ? 18.033 -2.245 -15.289 1.00 87.94 335 THR A CA 1
ATOM 2630 C C . THR A 1 335 ? 17.821 -1.679 -13.889 1.00 87.94 335 THR A C 1
ATOM 2632 O O . THR A 1 335 ? 18.434 -0.676 -13.513 1.00 87.94 335 THR A O 1
ATOM 2635 N N . ASN A 1 336 ? 16.950 -2.318 -13.113 1.00 87.31 336 ASN A N 1
ATOM 2636 C CA . ASN A 1 336 ? 16.823 -2.092 -11.677 1.00 87.31 336 ASN A CA 1
ATOM 2637 C C . ASN A 1 336 ? 16.886 -3.428 -10.932 1.00 87.31 336 ASN A C 1
ATOM 2639 O O . ASN A 1 336 ? 16.347 -4.420 -11.420 1.00 87.31 336 ASN A O 1
ATOM 2643 N N . THR A 1 337 ? 17.539 -3.462 -9.773 1.00 89.75 337 THR A N 1
ATOM 2644 C CA . THR A 1 337 ? 17.639 -4.673 -8.957 1.00 89.75 337 THR A CA 1
ATOM 2645 C C . THR A 1 337 ? 16.482 -4.772 -7.974 1.00 89.75 337 THR A C 1
ATOM 2647 O O . THR A 1 337 ? 15.942 -3.776 -7.479 1.00 89.75 337 THR A O 1
ATOM 2650 N N . PHE A 1 338 ? 16.095 -6.004 -7.679 1.00 91.94 338 PHE A N 1
ATOM 2651 C CA . PHE A 1 338 ? 15.105 -6.307 -6.662 1.00 91.94 338 PHE A CA 1
ATOM 2652 C C . PHE A 1 338 ? 15.437 -7.630 -5.975 1.00 91.94 338 PHE A C 1
ATOM 2654 O O . PHE A 1 338 ? 16.092 -8.502 -6.541 1.00 91.94 338 PHE A O 1
ATOM 2661 N N . LEU A 1 339 ? 14.945 -7.782 -4.753 1.00 94.50 339 LEU A N 1
ATOM 2662 C CA . LEU A 1 339 ? 15.050 -8.991 -3.955 1.00 94.50 339 LEU A CA 1
ATOM 2663 C C . LEU A 1 339 ? 13.694 -9.692 -3.921 1.00 94.50 339 LEU A C 1
ATOM 2665 O O . LEU A 1 339 ? 12.687 -9.057 -3.608 1.00 94.50 339 LEU A O 1
ATOM 2669 N N . ILE A 1 340 ? 13.671 -10.994 -4.185 1.00 96.12 340 ILE A N 1
ATOM 2670 C CA . ILE A 1 340 ? 12.518 -11.862 -3.944 1.00 96.12 340 ILE A CA 1
ATOM 2671 C C . ILE A 1 340 ? 12.821 -12.703 -2.711 1.00 96.12 340 ILE A C 1
ATOM 2673 O O . ILE A 1 340 ? 13.844 -13.381 -2.645 1.00 96.12 340 ILE A O 1
ATOM 2677 N N . GLN A 1 341 ? 11.906 -12.704 -1.751 1.00 95.81 341 GLN A N 1
ATOM 2678 C CA . GLN A 1 341 ? 11.945 -13.568 -0.581 1.00 95.81 341 GLN A CA 1
ATOM 2679 C C . GLN A 1 341 ? 10.687 -14.429 -0.547 1.00 95.81 341 GLN A C 1
ATOM 2681 O O . GLN A 1 341 ? 9.574 -13.907 -0.471 1.00 95.81 341 GLN A O 1
ATOM 2686 N N . LYS A 1 342 ? 10.861 -15.750 -0.561 1.00 95.12 342 LYS A N 1
ATOM 2687 C CA . LYS A 1 342 ? 9.774 -16.698 -0.312 1.00 95.12 342 LYS A CA 1
ATOM 2688 C C . LYS A 1 342 ? 9.532 -16.798 1.183 1.00 95.12 342 LYS A C 1
ATOM 2690 O O . LYS A 1 342 ? 10.477 -16.970 1.952 1.00 95.12 342 LYS A O 1
ATOM 2695 N N . LEU A 1 343 ? 8.276 -16.701 1.590 1.00 91.88 343 LEU A N 1
ATOM 2696 C CA . LEU A 1 343 ? 7.860 -16.701 2.984 1.00 91.88 343 LEU A CA 1
ATOM 2697 C C . LEU A 1 343 ? 7.111 -17.989 3.320 1.00 91.88 343 LEU A C 1
ATOM 2699 O O . LEU A 1 343 ? 6.408 -18.561 2.491 1.00 91.88 343 LEU A O 1
ATOM 2703 N N . ASN A 1 344 ? 7.232 -18.419 4.572 1.00 83.31 344 ASN A N 1
ATOM 2704 C CA . ASN A 1 344 ? 6.543 -19.598 5.102 1.00 83.31 344 ASN A CA 1
ATOM 2705 C C . ASN A 1 344 ? 5.030 -19.418 5.322 1.00 83.31 344 ASN A C 1
ATOM 2707 O O . ASN A 1 344 ? 4.353 -20.375 5.688 1.00 83.31 344 ASN A O 1
ATOM 2711 N N . VAL A 1 345 ? 4.517 -18.202 5.153 1.00 81.00 345 VAL A N 1
ATOM 2712 C CA . VAL A 1 345 ? 3.106 -17.834 5.312 1.00 81.00 345 VAL A CA 1
ATOM 2713 C C . VAL A 1 345 ? 2.633 -17.163 4.032 1.00 81.00 345 VAL A C 1
ATOM 2715 O O . VAL A 1 345 ? 3.380 -16.366 3.477 1.00 81.00 345 VAL A O 1
ATOM 2718 N N . ALA A 1 346 ? 1.415 -17.460 3.573 1.00 84.69 346 ALA A N 1
ATOM 2719 C CA . ALA A 1 346 ? 0.842 -16.946 2.325 1.00 84.69 346 ALA A CA 1
ATOM 2720 C C . ALA A 1 346 ? 0.488 -15.446 2.413 1.00 84.69 346 ALA A C 1
ATOM 2722 O O . ALA A 1 346 ? -0.675 -15.061 2.515 1.00 84.69 346 ALA A O 1
ATOM 2723 N N . VAL A 1 347 ? 1.507 -14.588 2.428 1.00 86.62 347 VAL A N 1
ATOM 2724 C CA . VAL A 1 347 ? 1.378 -13.126 2.465 1.00 86.62 347 VAL A CA 1
ATOM 2725 C C . VAL A 1 347 ? 2.104 -12.500 1.279 1.00 86.62 347 VAL A C 1
ATOM 2727 O O . VAL A 1 347 ? 3.146 -12.995 0.855 1.00 86.62 347 VAL A O 1
ATOM 2730 N N . CYS A 1 348 ? 1.554 -11.407 0.756 1.00 89.25 348 CYS A N 1
ATOM 2731 C CA . CYS A 1 348 ? 2.172 -10.588 -0.282 1.00 89.25 348 CYS A CA 1
ATOM 2732 C C . CYS A 1 348 ? 2.678 -9.287 0.350 1.00 89.25 348 CYS A C 1
ATOM 2734 O O . CYS A 1 348 ? 1.896 -8.552 0.955 1.00 89.25 348 CYS A O 1
ATOM 2736 N N . GLU A 1 349 ? 3.970 -8.999 0.217 1.00 89.19 349 GLU A N 1
ATOM 2737 C CA . GLU A 1 349 ? 4.599 -7.766 0.695 1.00 89.19 349 GLU A CA 1
ATOM 2738 C C . GLU A 1 349 ? 5.438 -7.150 -0.435 1.00 89.19 349 GLU A C 1
ATOM 2740 O O . GLU A 1 349 ? 6.289 -7.828 -1.007 1.00 89.19 349 GLU A O 1
ATOM 2745 N N . ILE A 1 350 ? 5.232 -5.870 -0.758 1.00 87.56 350 ILE A N 1
ATOM 2746 C CA . ILE A 1 350 ? 6.050 -5.143 -1.742 1.00 87.56 350 ILE A CA 1
ATOM 2747 C C . ILE A 1 350 ? 6.586 -3.868 -1.108 1.00 87.56 350 ILE A C 1
ATOM 2749 O O . ILE A 1 350 ? 5.824 -3.064 -0.570 1.00 87.56 350 ILE A O 1
ATOM 2753 N N . LYS A 1 351 ? 7.904 -3.687 -1.211 1.00 83.75 351 LYS A N 1
ATOM 2754 C CA . LYS A 1 351 ? 8.624 -2.519 -0.712 1.00 83.75 351 LYS A CA 1
ATOM 2755 C C . LYS A 1 351 ? 9.387 -1.825 -1.824 1.00 83.75 351 LYS A C 1
ATOM 2757 O O . LYS A 1 351 ? 10.101 -2.479 -2.584 1.00 83.75 351 LYS A O 1
ATOM 2762 N N . TYR A 1 352 ? 9.289 -0.501 -1.870 1.00 78.69 352 TYR A N 1
ATOM 2763 C CA . TYR A 1 352 ? 10.173 0.350 -2.664 1.00 78.69 352 TYR A CA 1
ATOM 2764 C C . TYR A 1 352 ? 11.085 1.114 -1.704 1.00 78.69 352 TYR A C 1
ATOM 2766 O O . TYR A 1 352 ? 10.657 2.059 -1.042 1.00 78.69 352 TYR A O 1
ATOM 2774 N N . GLY A 1 353 ? 12.344 0.687 -1.586 1.00 72.62 353 GLY A N 1
ATOM 2775 C CA . GLY A 1 353 ? 13.177 1.111 -0.459 1.00 72.62 353 GLY A CA 1
ATOM 2776 C C . GLY A 1 353 ? 12.516 0.747 0.879 1.00 72.62 353 GLY A C 1
ATOM 2777 O O . GLY A 1 353 ? 12.173 -0.408 1.110 1.00 72.62 353 GLY A O 1
ATOM 2778 N N . GLU A 1 354 ? 12.296 1.732 1.753 1.00 64.12 354 GLU A N 1
ATOM 2779 C CA . GLU A 1 354 ? 11.680 1.509 3.076 1.00 64.12 354 GLU A CA 1
ATOM 2780 C C . GLU A 1 354 ? 10.143 1.646 3.090 1.00 64.12 354 GLU A C 1
ATOM 2782 O O . GLU A 1 354 ? 9.517 1.412 4.124 1.00 64.12 354 GLU A O 1
ATOM 2787 N N . GLU A 1 355 ? 9.517 2.025 1.971 1.00 61.62 355 GLU A N 1
ATOM 2788 C CA . GLU A 1 355 ? 8.074 2.286 1.903 1.00 61.62 355 GLU A CA 1
ATOM 2789 C C . GLU A 1 355 ? 7.285 1.056 1.436 1.00 61.62 355 GLU A C 1
ATOM 2791 O O . GLU A 1 355 ? 7.586 0.467 0.393 1.00 61.62 355 GLU A O 1
ATOM 2796 N N . ASP A 1 356 ? 6.239 0.699 2.190 1.00 66.62 356 ASP A N 1
ATOM 2797 C CA . ASP A 1 356 ? 5.239 -0.292 1.781 1.00 66.62 356 ASP A CA 1
ATOM 2798 C C . ASP A 1 356 ? 4.247 0.353 0.803 1.00 66.62 356 ASP A C 1
ATOM 2800 O O . ASP A 1 356 ? 3.614 1.364 1.123 1.00 66.62 356 ASP A O 1
ATOM 2804 N N . ILE A 1 357 ? 4.072 -0.244 -0.378 1.00 63.31 357 ILE A N 1
ATOM 2805 C CA . ILE A 1 357 ? 3.188 0.292 -1.422 1.00 63.31 357 ILE A CA 1
ATOM 2806 C C . ILE A 1 357 ? 2.174 -0.774 -1.850 1.00 63.31 357 ILE A C 1
ATOM 2808 O O . ILE A 1 357 ? 2.514 -1.936 -2.054 1.00 63.31 357 ILE A O 1
ATOM 2812 N N . LYS A 1 358 ? 0.910 -0.359 -1.991 1.00 69.81 358 LYS A N 1
ATOM 2813 C CA . LYS A 1 358 ? -0.174 -1.148 -2.595 1.00 69.81 358 LYS A CA 1
ATOM 2814 C C . LYS A 1 358 ? -0.541 -0.533 -3.946 1.00 69.81 358 LYS A C 1
ATOM 2816 O O . LYS A 1 358 ? -1.461 0.277 -4.029 1.00 69.81 358 LYS A O 1
ATOM 2821 N N . ASP A 1 359 ? 0.248 -0.844 -4.965 1.00 76.56 359 ASP A N 1
ATOM 2822 C CA . ASP A 1 359 ? 0.059 -0.408 -6.351 1.00 76.56 359 ASP A CA 1
ATOM 2823 C C . ASP A 1 359 ? -0.433 -1.570 -7.239 1.00 76.56 359 ASP A C 1
ATOM 2825 O O . ASP A 1 359 ? -0.810 -2.631 -6.744 1.00 76.56 359 ASP A O 1
ATOM 2829 N N . ASP A 1 360 ? -0.460 -1.374 -8.558 1.00 81.25 360 ASP A N 1
ATOM 2830 C CA . ASP A 1 360 ? -0.877 -2.415 -9.508 1.00 81.25 360 ASP A CA 1
ATOM 2831 C C . ASP A 1 360 ? 0.000 -3.679 -9.417 1.00 81.25 360 ASP A C 1
ATOM 2833 O O . ASP A 1 360 ? -0.510 -4.799 -9.464 1.00 81.25 360 ASP A O 1
ATOM 2837 N N . LEU A 1 361 ? 1.308 -3.513 -9.170 1.00 86.56 361 LEU A N 1
ATOM 2838 C CA . LEU A 1 361 ? 2.231 -4.634 -8.984 1.00 86.56 361 LEU A CA 1
ATOM 2839 C C . LEU A 1 361 ? 1.842 -5.476 -7.760 1.00 86.56 361 LEU A C 1
ATOM 2841 O O . LEU A 1 361 ? 1.921 -6.701 -7.811 1.00 86.56 361 LEU A O 1
ATOM 2845 N N . PHE A 1 362 ? 1.378 -4.849 -6.673 1.00 88.94 362 PHE A N 1
ATOM 2846 C CA . PHE A 1 362 ? 0.898 -5.566 -5.487 1.00 88.94 362 PHE A CA 1
ATOM 2847 C C . PHE A 1 362 ? -0.256 -6.518 -5.811 1.00 88.94 362 PHE A C 1
ATOM 2849 O O . PHE A 1 362 ? -0.208 -7.686 -5.424 1.00 88.94 362 PHE A O 1
ATOM 2856 N N . GLU A 1 363 ? -1.269 -6.060 -6.548 1.00 88.25 363 GLU A N 1
ATOM 2857 C CA . GLU A 1 363 ? -2.402 -6.911 -6.931 1.00 88.25 363 GLU A CA 1
ATOM 2858 C C . GLU A 1 363 ? -1.979 -8.024 -7.901 1.00 88.25 363 GLU A C 1
ATOM 2860 O O . GLU A 1 363 ? -2.475 -9.149 -7.813 1.00 88.25 363 GLU A O 1
ATOM 2865 N N . GLN A 1 364 ? -1.020 -7.754 -8.792 1.00 92.56 364 GLN A N 1
ATOM 2866 C CA . GLN A 1 364 ? -0.454 -8.764 -9.686 1.00 92.56 364 GLN A CA 1
ATOM 2867 C C . GLN A 1 364 ? 0.312 -9.856 -8.912 1.00 92.56 364 GLN A C 1
ATOM 2869 O O . GLN A 1 364 ? 0.047 -11.040 -9.112 1.00 92.56 364 GLN A O 1
ATOM 2874 N N . ILE A 1 365 ? 1.204 -9.497 -7.981 1.00 94.31 365 ILE A N 1
ATOM 2875 C CA . ILE A 1 365 ? 1.946 -10.472 -7.158 1.00 94.31 365 ILE A CA 1
ATOM 2876 C C . ILE A 1 365 ? 1.010 -11.228 -6.213 1.00 94.31 365 ILE A C 1
ATOM 2878 O O . ILE A 1 365 ? 1.178 -12.431 -6.009 1.00 94.31 365 ILE A O 1
ATOM 2882 N N . LYS A 1 366 ? -0.025 -10.572 -5.685 1.00 91.56 366 LYS A N 1
ATOM 2883 C CA . LYS A 1 366 ? -1.036 -11.234 -4.860 1.00 91.56 366 LYS A CA 1
ATOM 2884 C C . LYS A 1 366 ? -1.729 -12.377 -5.606 1.00 91.56 366 LYS A C 1
ATOM 2886 O O . LYS A 1 366 ? -1.895 -13.437 -5.017 1.00 91.56 366 LYS A O 1
ATOM 2891 N N . LYS A 1 367 ? -2.024 -12.236 -6.906 1.00 92.19 367 LYS A N 1
ATOM 2892 C CA . LYS A 1 367 ? -2.549 -13.352 -7.723 1.00 92.19 367 LYS A CA 1
ATOM 2893 C C . LYS A 1 367 ? -1.610 -14.564 -7.738 1.00 92.19 367 LYS A C 1
ATOM 2895 O O . LYS A 1 367 ? -2.086 -15.696 -7.733 1.00 92.19 367 LYS A O 1
ATOM 2900 N N . ILE A 1 368 ? -0.292 -14.343 -7.730 1.00 94.62 368 ILE A N 1
ATOM 2901 C CA . ILE A 1 368 ? 0.713 -15.417 -7.646 1.00 94.62 368 ILE A CA 1
ATOM 2902 C C . ILE A 1 368 ? 0.646 -16.094 -6.272 1.00 94.62 368 ILE A C 1
ATOM 2904 O O . ILE A 1 368 ? 0.625 -17.323 -6.193 1.00 94.62 368 ILE A O 1
ATOM 2908 N N . VAL A 1 369 ? 0.573 -15.311 -5.191 1.00 92.75 369 VAL A N 1
ATOM 2909 C CA . VAL A 1 369 ? 0.433 -15.831 -3.818 1.00 92.75 369 VAL A CA 1
ATOM 2910 C C . VAL A 1 369 ? -0.859 -16.638 -3.672 1.00 92.75 369 VAL A C 1
ATOM 2912 O O . VAL A 1 369 ? -0.819 -17.757 -3.169 1.00 92.75 369 VAL A O 1
ATOM 2915 N N . ASP A 1 370 ? -1.980 -16.127 -4.183 1.00 88.81 370 ASP A N 1
ATOM 2916 C CA . ASP A 1 370 ? -3.286 -16.790 -4.135 1.00 88.81 370 ASP A CA 1
ATOM 2917 C C . ASP A 1 370 ? -3.289 -18.102 -4.944 1.00 88.81 370 ASP A C 1
ATOM 2919 O O . ASP A 1 370 ? -3.869 -19.097 -4.512 1.00 88.81 370 ASP A O 1
ATOM 2923 N N . LYS A 1 371 ? -2.605 -18.140 -6.099 1.00 90.69 371 LYS A N 1
ATOM 2924 C CA . LYS A 1 371 ? -2.490 -19.347 -6.935 1.00 90.69 371 LYS A CA 1
ATOM 2925 C C . LYS A 1 371 ? -1.583 -20.415 -6.321 1.00 90.69 371 LYS A C 1
ATOM 2927 O O . LYS A 1 371 ? -1.879 -21.601 -6.442 1.00 90.69 371 LYS A O 1
ATOM 2932 N N . THR A 1 372 ? -0.461 -20.011 -5.730 1.00 90.12 372 THR A N 1
ATOM 2933 C CA . THR A 1 372 ? 0.592 -20.933 -5.264 1.00 90.12 372 THR A CA 1
ATOM 2934 C C . THR A 1 372 ? 0.476 -21.299 -3.787 1.00 90.12 372 THR A C 1
ATOM 2936 O O . THR A 1 372 ? 1.087 -22.272 -3.343 1.00 90.12 372 THR A O 1
ATOM 2939 N N . GLY A 1 373 ? -0.245 -20.498 -2.999 1.00 85.69 373 GLY A N 1
ATOM 2940 C CA . GLY A 1 373 ? -0.256 -20.571 -1.538 1.00 85.69 373 GLY A CA 1
ATOM 2941 C C . GLY A 1 373 ? 1.084 -20.203 -0.887 1.00 85.69 373 GLY A C 1
ATOM 2942 O O . GLY A 1 373 ? 1.242 -20.379 0.320 1.00 85.69 373 GLY A O 1
ATOM 2943 N N . GLN A 1 374 ? 2.067 -19.721 -1.655 1.00 88.75 374 GLN A N 1
ATOM 2944 C CA . GLN A 1 374 ? 3.399 -19.365 -1.164 1.00 88.75 374 GLN A CA 1
ATOM 2945 C C . GLN A 1 374 ? 3.476 -17.859 -0.929 1.00 88.75 374 GLN A C 1
ATOM 2947 O O . GLN A 1 374 ? 3.140 -17.077 -1.815 1.00 88.75 374 GLN A O 1
ATOM 2952 N N . GLY A 1 375 ? 3.949 -17.432 0.242 1.00 91.69 375 GLY A N 1
ATOM 2953 C CA . GLY A 1 375 ? 4.144 -16.007 0.492 1.00 91.69 375 GLY A CA 1
ATOM 2954 C C . GLY A 1 375 ? 5.341 -15.446 -0.252 1.00 91.69 375 GLY A C 1
ATOM 2955 O O . GLY A 1 375 ? 6.367 -16.113 -0.392 1.00 91.69 375 GLY A O 1
ATOM 2956 N N . LEU A 1 376 ? 5.227 -14.193 -0.671 1.00 94.44 376 LEU A N 1
ATOM 2957 C CA . LEU A 1 376 ? 6.258 -13.470 -1.399 1.00 94.44 376 LEU A CA 1
ATOM 2958 C C . LEU A 1 376 ? 6.456 -12.088 -0.779 1.00 94.44 376 LEU A C 1
ATOM 2960 O O . LEU A 1 376 ? 5.507 -11.319 -0.624 1.00 94.44 376 LEU A O 1
ATOM 2964 N N . ARG A 1 377 ? 7.711 -11.758 -0.470 1.00 93.81 377 ARG A N 1
ATOM 2965 C CA . ARG A 1 377 ? 8.151 -10.386 -0.214 1.00 93.81 377 ARG A CA 1
ATOM 2966 C C . ARG A 1 377 ? 9.081 -9.936 -1.328 1.00 93.81 377 ARG A C 1
ATOM 2968 O O . ARG A 1 377 ? 10.113 -10.561 -1.559 1.00 93.81 377 ARG A O 1
ATOM 2975 N N . ILE A 1 378 ? 8.736 -8.827 -1.969 1.00 93.81 378 ILE A N 1
ATOM 2976 C CA . ILE A 1 378 ? 9.523 -8.195 -3.022 1.00 93.81 378 ILE A CA 1
ATOM 2977 C C . ILE A 1 378 ? 10.093 -6.884 -2.485 1.00 93.81 378 ILE A C 1
ATOM 2979 O O . ILE A 1 378 ? 9.344 -6.016 -2.041 1.00 93.81 378 ILE A O 1
ATOM 2983 N N . HIS A 1 379 ? 11.414 -6.726 -2.521 1.00 91.56 379 HIS A N 1
ATOM 2984 C CA . HIS A 1 379 ? 12.084 -5.473 -2.175 1.00 91.56 379 HIS A CA 1
ATOM 2985 C C . HIS A 1 379 ? 12.725 -4.892 -3.431 1.00 91.56 379 HIS A C 1
ATOM 2987 O O . HIS A 1 379 ? 13.710 -5.424 -3.933 1.00 91.56 379 HIS A O 1
ATOM 2993 N N . ILE A 1 380 ? 12.180 -3.798 -3.948 1.00 88.06 380 ILE A N 1
ATOM 2994 C CA . ILE A 1 380 ? 12.712 -3.113 -5.124 1.00 88.06 380 ILE A CA 1
ATOM 2995 C C . ILE A 1 380 ? 13.684 -2.035 -4.644 1.00 88.06 380 ILE A C 1
ATOM 2997 O O . ILE A 1 380 ? 13.291 -1.097 -3.943 1.00 88.06 380 ILE A O 1
ATOM 3001 N N . ASN A 1 381 ? 14.952 -2.141 -5.048 1.00 76.69 381 ASN A N 1
ATOM 3002 C CA . ASN A 1 381 ? 16.026 -1.223 -4.659 1.00 76.69 381 ASN A CA 1
ATOM 3003 C C . ASN A 1 381 ? 15.948 0.099 -5.452 1.00 76.69 381 ASN A C 1
ATOM 3005 O O . ASN A 1 381 ? 16.906 0.535 -6.082 1.00 76.69 381 ASN A O 1
ATOM 3009 N N . ALA A 1 382 ? 14.793 0.766 -5.452 1.00 66.56 382 ALA A N 1
ATOM 3010 C CA . ALA A 1 382 ? 14.593 2.042 -6.133 1.00 66.56 382 ALA A CA 1
ATOM 3011 C C . ALA A 1 382 ? 14.495 3.188 -5.121 1.00 66.56 382 ALA A C 1
ATOM 3013 O O . ALA A 1 382 ? 13.426 3.479 -4.591 1.00 66.56 382 ALA A O 1
ATOM 3014 N N . LYS A 1 383 ? 15.588 3.935 -4.933 1.00 51.00 383 LYS A N 1
ATOM 3015 C CA . LYS A 1 383 ? 15.633 5.167 -4.119 1.00 51.00 383 LYS A CA 1
ATOM 3016 C C . LYS A 1 383 ? 14.899 6.365 -4.766 1.00 51.00 383 LYS A C 1
ATOM 3018 O O . LYS A 1 383 ? 15.310 7.501 -4.593 1.00 51.00 383 LYS A O 1
ATOM 3023 N N . HIS A 1 384 ? 13.832 6.127 -5.536 1.00 46.28 384 HIS A N 1
ATOM 3024 C CA . HIS A 1 384 ? 13.118 7.125 -6.343 1.00 46.28 384 HIS A CA 1
ATOM 3025 C C . HIS A 1 384 ? 13.983 7.809 -7.422 1.00 46.28 384 HIS A C 1
ATOM 3027 O O . HIS A 1 384 ? 14.305 8.992 -7.364 1.00 46.28 384 HIS A O 1
ATOM 3033 N N . GLN A 1 385 ? 14.219 7.099 -8.523 1.00 48.56 385 GLN A N 1
ATOM 3034 C CA . GLN A 1 385 ? 14.117 7.746 -9.828 1.00 48.56 385 GLN A CA 1
ATOM 3035 C C . GLN A 1 385 ? 13.096 6.970 -10.647 1.00 48.56 385 GLN A C 1
ATOM 3037 O O . GLN A 1 385 ? 13.364 5.875 -11.134 1.00 48.56 385 GLN A O 1
ATOM 3042 N N . LYS A 1 386 ? 11.911 7.565 -10.835 1.00 53.25 386 LYS A N 1
ATOM 3043 C CA . LYS A 1 386 ? 11.120 7.281 -12.032 1.00 53.25 386 LYS A CA 1
ATOM 3044 C C . LYS A 1 386 ? 12.085 7.555 -13.181 1.00 53.25 386 LYS A C 1
ATOM 3046 O O . LYS A 1 386 ? 12.358 8.724 -13.446 1.00 53.25 386 LYS A O 1
ATOM 3051 N N . LEU A 1 387 ? 12.639 6.511 -13.804 1.00 59.16 387 LEU A N 1
ATOM 3052 C CA . LEU A 1 387 ? 13.460 6.556 -15.025 1.00 59.16 387 LEU A CA 1
ATOM 3053 C C . LEU A 1 387 ? 12.597 7.056 -16.189 1.00 59.16 387 LEU A C 1
ATOM 3055 O O . LEU A 1 387 ? 12.329 6.350 -17.152 1.00 59.16 387 LEU A O 1
ATOM 3059 N N . LEU A 1 388 ? 11.994 8.226 -16.000 1.00 64.44 388 LEU A N 1
ATOM 3060 C CA . LEU A 1 388 ? 10.877 8.771 -16.743 1.00 64.44 388 LEU A CA 1
ATOM 3061 C C . LEU A 1 388 ? 9.755 7.747 -17.000 1.00 64.44 388 LEU A C 1
ATOM 3063 O O . LEU A 1 388 ? 9.029 7.904 -17.964 1.00 64.44 388 LEU A O 1
ATOM 3067 N N . GLY A 1 389 ? 9.599 6.698 -16.179 1.00 66.88 389 GLY A N 1
ATOM 3068 C CA . GLY A 1 389 ? 8.637 5.605 -16.400 1.00 66.88 389 GLY A CA 1
ATOM 3069 C C . GLY A 1 389 ? 9.044 4.595 -17.485 1.00 66.88 389 GLY A C 1
ATOM 3070 O O . GLY A 1 389 ? 8.175 4.122 -18.204 1.00 66.88 389 GLY A O 1
ATOM 3071 N N . LEU A 1 390 ? 10.344 4.351 -17.694 1.00 73.62 390 LEU A N 1
ATOM 3072 C CA . LEU A 1 390 ? 10.859 3.268 -18.554 1.00 73.62 390 LEU A CA 1
ATOM 3073 C C . LEU A 1 390 ? 10.704 1.875 -17.926 1.00 73.62 390 LEU A C 1
ATOM 3075 O O . LEU A 1 390 ? 10.585 0.884 -18.635 1.00 73.62 390 LEU A O 1
ATOM 3079 N N . LEU A 1 391 ? 10.707 1.805 -16.595 1.00 81.06 391 LEU A N 1
ATOM 3080 C CA . LEU A 1 391 ? 10.306 0.621 -15.842 1.00 81.06 391 LEU A CA 1
ATOM 3081 C C . LEU A 1 391 ? 8.897 0.856 -15.305 1.00 81.06 391 LEU A C 1
ATOM 3083 O O . LEU A 1 391 ? 8.666 1.849 -14.610 1.00 81.06 391 LEU A O 1
ATOM 3087 N N . ASN A 1 392 ? 7.978 -0.036 -15.663 1.00 82.00 392 ASN A N 1
ATOM 3088 C CA . ASN A 1 392 ? 6.591 -0.066 -15.213 1.00 82.00 392 ASN A CA 1
ATOM 3089 C C . ASN A 1 392 ? 6.344 -1.380 -14.429 1.00 82.00 392 ASN A C 1
ATOM 3091 O O . ASN A 1 392 ? 7.238 -2.233 -14.397 1.00 82.00 392 ASN A O 1
ATOM 3095 N N . PRO A 1 393 ? 5.181 -1.538 -13.769 1.00 87.44 393 PRO A N 1
ATOM 3096 C CA . PRO A 1 393 ? 4.828 -2.763 -13.048 1.00 87.44 393 PRO A CA 1
ATOM 3097 C C . PRO A 1 393 ? 5.014 -4.046 -13.868 1.00 87.44 393 PRO A C 1
ATOM 3099 O O . PRO A 1 393 ? 5.627 -4.982 -13.369 1.00 87.44 393 PRO A O 1
ATOM 3102 N N . ASP A 1 394 ? 4.610 -4.056 -15.139 1.00 90.81 394 ASP A N 1
ATOM 3103 C CA . ASP A 1 394 ? 4.696 -5.235 -16.011 1.00 90.81 394 ASP A CA 1
ATOM 3104 C C . ASP A 1 394 ? 6.141 -5.709 -16.239 1.00 90.81 394 ASP A C 1
ATOM 3106 O O . ASP A 1 394 ? 6.411 -6.911 -16.217 1.00 90.81 394 ASP A O 1
ATOM 3110 N N . HIS A 1 395 ? 7.099 -4.784 -16.381 1.00 90.94 395 HIS A N 1
ATOM 3111 C CA . HIS A 1 395 ? 8.523 -5.128 -16.478 1.00 90.94 395 HIS A CA 1
ATOM 3112 C C . HIS A 1 395 ? 9.047 -5.772 -15.183 1.00 90.94 395 HIS A C 1
ATOM 3114 O O . HIS A 1 395 ? 9.846 -6.709 -15.235 1.00 90.94 395 HIS A O 1
ATOM 3120 N N . TYR A 1 396 ? 8.603 -5.288 -14.015 1.00 92.12 396 TYR A N 1
ATOM 3121 C CA . TYR A 1 396 ? 8.952 -5.914 -12.736 1.00 92.12 396 TYR A CA 1
ATOM 3122 C C . TYR A 1 396 ? 8.288 -7.277 -12.592 1.00 92.12 396 TYR A C 1
ATOM 3124 O O . TYR A 1 396 ? 8.970 -8.224 -12.220 1.00 92.12 396 TYR A O 1
ATOM 3132 N N . LEU A 1 397 ? 7.001 -7.401 -12.919 1.00 95.12 397 LEU A N 1
ATOM 3133 C CA . LEU A 1 397 ? 6.272 -8.663 -12.854 1.00 95.12 397 LEU A CA 1
ATOM 3134 C C . LEU A 1 397 ? 6.952 -9.736 -13.712 1.00 95.12 397 LEU A C 1
ATOM 3136 O O . LEU A 1 397 ? 7.235 -10.822 -13.212 1.00 95.12 397 LEU A O 1
ATOM 3140 N N . ALA A 1 398 ? 7.274 -9.418 -14.968 1.00 95.81 398 ALA A N 1
ATOM 3141 C CA . ALA A 1 398 ? 7.962 -10.325 -15.883 1.00 95.81 398 ALA A CA 1
ATOM 3142 C C . ALA A 1 398 ? 9.296 -10.821 -15.309 1.00 95.81 398 ALA A C 1
ATOM 3144 O O . ALA A 1 398 ? 9.563 -12.025 -15.264 1.00 95.81 398 ALA A O 1
ATOM 3145 N N . ALA A 1 399 ? 10.116 -9.892 -14.812 1.00 94.81 399 ALA A N 1
ATOM 3146 C CA . ALA A 1 399 ? 11.395 -10.219 -14.201 1.00 94.81 399 ALA A CA 1
ATOM 3147 C C . ALA A 1 399 ? 11.230 -11.014 -12.897 1.00 94.81 399 ALA A C 1
ATOM 3149 O O . ALA A 1 399 ? 12.024 -11.915 -12.631 1.00 94.81 399 ALA A O 1
ATOM 3150 N N . ILE A 1 400 ? 10.211 -10.716 -12.088 1.00 96.06 400 ILE A N 1
ATOM 3151 C CA . ILE A 1 400 ? 9.923 -11.446 -10.852 1.00 96.06 400 ILE A CA 1
ATOM 3152 C C . ILE A 1 400 ? 9.548 -12.888 -11.181 1.00 96.06 400 ILE A C 1
ATOM 3154 O O . ILE A 1 400 ? 10.198 -13.789 -10.661 1.00 96.06 400 ILE A O 1
ATOM 3158 N N . ILE A 1 401 ? 8.577 -13.107 -12.078 1.00 97.12 401 ILE A N 1
ATOM 3159 C CA . ILE A 1 401 ? 8.114 -14.447 -12.470 1.00 97.12 401 ILE A CA 1
ATOM 3160 C C . ILE A 1 401 ? 9.282 -15.285 -12.997 1.00 97.12 401 ILE A C 1
ATOM 3162 O O . ILE A 1 401 ? 9.473 -16.407 -12.540 1.00 97.12 401 ILE A O 1
ATOM 3166 N N . LYS A 1 402 ? 10.124 -14.715 -13.868 1.00 95.81 402 LYS A N 1
ATOM 3167 C CA . LYS A 1 402 ? 11.331 -15.375 -14.396 1.00 95.81 402 LYS A CA 1
ATOM 3168 C C . LYS A 1 402 ? 12.299 -15.856 -13.307 1.00 95.81 402 LYS A C 1
ATOM 3170 O O . LYS A 1 402 ? 12.999 -16.840 -13.506 1.00 95.81 402 LYS A O 1
ATOM 3175 N N . ASN A 1 403 ? 12.366 -15.163 -12.170 1.00 96.31 403 ASN A N 1
ATOM 3176 C CA . ASN A 1 403 ? 13.274 -15.495 -11.068 1.00 96.31 403 ASN A CA 1
ATOM 3177 C C . ASN A 1 403 ? 12.608 -16.336 -9.961 1.00 96.31 403 ASN A C 1
ATOM 3179 O O . ASN A 1 403 ? 13.270 -16.681 -8.982 1.00 96.31 403 ASN A O 1
ATOM 3183 N N . LEU A 1 404 ? 11.325 -16.699 -10.093 1.00 96.06 404 LEU A N 1
ATOM 3184 C CA . LEU A 1 404 ? 10.613 -17.505 -9.094 1.00 96.06 404 LEU A CA 1
ATOM 3185 C C . LEU A 1 404 ? 11.139 -18.946 -8.989 1.00 96.06 404 LEU A C 1
ATOM 3187 O O . LEU A 1 404 ? 11.112 -19.521 -7.896 1.00 96.06 404 LEU A O 1
ATOM 3191 N N . ASP A 1 405 ? 11.694 -19.502 -10.069 1.00 95.62 405 ASP A N 1
ATOM 3192 C CA . ASP A 1 405 ? 12.251 -20.862 -10.064 1.00 95.62 405 ASP A CA 1
ATOM 3193 C C . ASP A 1 405 ? 13.381 -21.006 -9.032 1.00 95.62 405 ASP A C 1
ATOM 3195 O O . ASP A 1 405 ? 13.470 -22.016 -8.333 1.00 95.62 405 ASP A O 1
ATOM 3199 N N . ALA A 1 406 ? 14.180 -19.949 -8.838 1.00 94.38 406 ALA A N 1
ATOM 3200 C CA . ALA A 1 406 ? 15.270 -19.913 -7.860 1.00 94.38 406 ALA A CA 1
ATOM 3201 C C . ALA A 1 406 ? 14.790 -19.998 -6.398 1.00 94.38 406 ALA A C 1
ATOM 3203 O O . ALA A 1 406 ? 15.572 -20.321 -5.506 1.00 94.38 406 ALA A O 1
ATOM 3204 N N . VAL A 1 407 ? 13.507 -19.730 -6.136 1.00 94.00 407 VAL A N 1
ATOM 3205 C CA . VAL A 1 407 ? 12.876 -19.907 -4.817 1.00 94.00 407 VAL A CA 1
ATOM 3206 C C . VAL A 1 407 ? 11.908 -21.098 -4.788 1.00 94.00 407 VAL A C 1
ATOM 3208 O O . VAL A 1 407 ? 11.141 -21.268 -3.836 1.00 94.00 407 VAL A O 1
ATOM 3211 N N . GLY A 1 408 ? 11.956 -21.962 -5.806 1.00 91.94 408 GLY A N 1
ATOM 3212 C CA . GLY A 1 408 ? 11.148 -23.175 -5.898 1.00 91.94 408 GLY A CA 1
ATOM 3213 C C . GLY A 1 408 ? 9.666 -22.891 -6.139 1.00 91.94 408 GLY A C 1
ATOM 3214 O O . GLY A 1 408 ? 8.819 -23.495 -5.478 1.00 91.94 408 GLY A O 1
ATOM 3215 N N . ILE A 1 409 ? 9.354 -21.924 -7.005 1.00 94.06 409 ILE A N 1
ATOM 3216 C CA . ILE A 1 409 ? 8.012 -21.675 -7.548 1.00 94.06 409 ILE A CA 1
ATOM 3217 C C . ILE A 1 409 ? 8.133 -21.714 -9.074 1.00 94.06 409 ILE A C 1
ATOM 3219 O O . ILE A 1 409 ? 8.856 -20.901 -9.637 1.00 94.06 409 ILE A O 1
ATOM 3223 N N . ASN A 1 410 ? 7.434 -22.650 -9.720 1.00 94.75 410 ASN A N 1
ATOM 3224 C CA . ASN A 1 410 ? 7.567 -22.915 -11.154 1.00 94.75 410 ASN A CA 1
ATOM 3225 C C . ASN A 1 410 ? 7.060 -21.736 -12.001 1.00 94.75 410 ASN A C 1
ATOM 3227 O O . ASN A 1 410 ? 5.852 -21.514 -12.087 1.00 94.75 410 ASN A O 1
ATOM 3231 N N . SER A 1 411 ? 7.962 -21.004 -12.655 1.00 94.19 411 SER A N 1
ATOM 3232 C CA . SER A 1 411 ? 7.627 -19.820 -13.457 1.00 94.19 411 SER A CA 1
ATOM 3233 C C . SER A 1 411 ? 6.668 -20.129 -14.617 1.00 94.19 411 SER A C 1
ATOM 3235 O O . SER A 1 411 ? 5.775 -19.328 -14.905 1.00 94.19 411 SER A O 1
ATOM 3237 N N . GLN A 1 412 ? 6.769 -21.321 -15.215 1.00 93.88 412 GLN A N 1
ATOM 3238 C CA . GLN A 1 412 ? 5.936 -21.768 -16.342 1.00 93.88 412 GLN A CA 1
ATOM 3239 C C . GLN A 1 412 ? 4.464 -21.965 -15.961 1.00 93.88 412 GLN A C 1
ATOM 3241 O O . GLN A 1 412 ? 3.577 -21.820 -16.798 1.00 93.88 412 GLN A O 1
ATOM 3246 N N . GLU A 1 413 ? 4.175 -22.245 -14.689 1.00 94.25 413 GLU A N 1
ATOM 3247 C CA . GLU A 1 413 ? 2.798 -22.327 -14.184 1.00 94.25 413 GLU A CA 1
ATOM 3248 C C . GLU A 1 413 ? 2.203 -20.948 -13.868 1.00 94.25 413 GLU A C 1
ATOM 3250 O O . GLU A 1 413 ? 0.983 -20.808 -13.748 1.00 94.25 413 GLU A O 1
ATOM 3255 N N . ILE A 1 414 ? 3.052 -19.925 -13.735 1.00 96.62 414 ILE A N 1
ATOM 3256 C CA . ILE A 1 414 ? 2.656 -18.571 -13.340 1.00 96.62 414 ILE A CA 1
ATOM 3257 C C . ILE A 1 414 ? 2.418 -17.664 -14.546 1.00 96.62 414 ILE A C 1
ATOM 3259 O O . ILE A 1 414 ? 1.457 -16.895 -14.522 1.00 96.62 414 ILE A O 1
ATOM 3263 N N . PHE A 1 415 ? 3.228 -17.755 -15.608 1.00 95.19 415 PHE A N 1
ATOM 3264 C CA . PHE A 1 415 ? 3.032 -16.943 -16.820 1.00 95.19 415 PHE A CA 1
ATOM 3265 C C . PHE A 1 415 ? 1.599 -17.004 -17.392 1.00 95.19 415 PHE A C 1
ATOM 3267 O O . PHE A 1 415 ? 1.057 -15.935 -17.680 1.00 95.19 415 PHE A O 1
ATOM 3274 N N . PRO A 1 416 ? 0.913 -18.170 -17.454 1.00 95.62 416 PRO A N 1
ATOM 3275 C CA . PRO A 1 416 ? -0.465 -18.260 -17.952 1.00 95.62 416 PRO A CA 1
ATOM 3276 C C . PRO A 1 416 ? -1.519 -17.475 -17.151 1.00 95.62 416 PRO A C 1
ATOM 3278 O O . PRO A 1 416 ? -2.649 -17.328 -17.615 1.00 95.62 416 PRO A O 1
ATOM 3281 N N . LEU A 1 417 ? -1.195 -16.978 -15.949 1.00 93.56 417 LEU A N 1
ATOM 3282 C CA . LEU A 1 417 ? -2.093 -16.124 -15.156 1.00 93.56 417 LEU A CA 1
ATOM 3283 C C . LEU A 1 417 ? -2.183 -14.685 -15.693 1.00 93.56 417 LEU A C 1
ATOM 3285 O O . LEU A 1 417 ? -3.046 -13.919 -15.254 1.00 93.56 417 LEU A O 1
ATOM 3289 N N . PHE A 1 418 ? -1.285 -14.303 -16.602 1.00 95.62 418 PHE A N 1
ATOM 3290 C CA . PHE A 1 418 ? -1.117 -12.941 -17.098 1.00 95.62 418 PHE A CA 1
ATOM 3291 C C . PHE A 1 418 ? -1.153 -12.897 -18.638 1.00 95.62 418 PHE A C 1
ATOM 3293 O O . PHE A 1 418 ? -1.067 -13.936 -19.294 1.00 95.62 418 PHE A O 1
ATOM 3300 N N . PRO A 1 419 ? -1.298 -11.708 -19.256 1.00 93.88 419 PRO A N 1
ATOM 3301 C CA . PRO A 1 419 ? -1.167 -11.572 -20.705 1.00 93.88 419 PRO A CA 1
ATOM 3302 C C . PRO A 1 419 ? 0.204 -12.059 -21.190 1.00 93.88 419 PRO A C 1
ATOM 3304 O O . PRO A 1 419 ? 1.211 -11.841 -20.515 1.00 93.88 419 PRO A O 1
ATOM 3307 N N . ALA A 1 420 ? 0.269 -12.622 -22.400 1.00 95.38 420 ALA A N 1
ATOM 3308 C CA . ALA A 1 420 ? 1.513 -13.149 -22.973 1.00 95.38 420 ALA A CA 1
ATOM 3309 C C . ALA A 1 420 ? 2.589 -12.061 -23.166 1.00 95.38 420 ALA A C 1
ATOM 3311 O O . ALA A 1 420 ? 3.771 -12.357 -23.308 1.00 95.38 420 ALA A O 1
ATOM 3312 N N . LEU A 1 421 ? 2.193 -10.784 -23.109 1.00 94.94 421 LEU A N 1
ATOM 3313 C CA . LEU A 1 421 ? 3.100 -9.641 -23.039 1.00 94.94 421 LEU A CA 1
ATOM 3314 C C . LEU A 1 421 ? 4.087 -9.728 -21.858 1.00 94.94 421 LEU A C 1
ATOM 3316 O O . LEU A 1 421 ? 5.246 -9.351 -22.008 1.00 94.94 421 LEU A O 1
ATOM 3320 N N . ILE A 1 422 ? 3.654 -10.237 -20.698 1.00 96.12 422 ILE A N 1
ATOM 3321 C CA . ILE A 1 422 ? 4.514 -10.387 -19.513 1.00 96.12 422 ILE A CA 1
ATOM 3322 C C . ILE A 1 422 ? 5.619 -11.414 -19.778 1.00 96.12 422 ILE A C 1
ATOM 3324 O O . ILE A 1 422 ? 6.784 -11.179 -19.462 1.00 96.12 422 ILE A O 1
ATOM 3328 N N . GLU A 1 423 ? 5.276 -12.528 -20.419 1.00 95.94 423 GLU A N 1
ATOM 3329 C CA . GLU A 1 423 ? 6.247 -13.542 -20.835 1.00 95.94 423 GLU A CA 1
ATOM 3330 C C . GLU A 1 423 ? 7.196 -13.006 -21.920 1.00 95.94 423 GLU A C 1
ATOM 3332 O O . GLU A 1 423 ? 8.410 -13.211 -21.851 1.00 95.94 423 GLU A O 1
ATOM 3337 N N . ALA A 1 424 ? 6.676 -12.212 -22.862 1.00 95.25 424 ALA A N 1
ATOM 3338 C CA . ALA A 1 424 ? 7.485 -11.537 -23.871 1.00 95.25 424 ALA A CA 1
ATOM 3339 C C . ALA A 1 424 ? 8.555 -10.628 -23.238 1.00 95.25 424 ALA A C 1
ATOM 3341 O O . ALA A 1 424 ? 9.717 -10.674 -23.644 1.00 95.25 424 ALA A O 1
ATOM 3342 N N . TYR A 1 425 ? 8.214 -9.859 -22.197 1.00 95.56 425 TYR A N 1
ATOM 3343 C CA . TYR A 1 425 ? 9.192 -9.057 -21.453 1.00 95.56 425 TYR A CA 1
ATOM 3344 C C . TYR A 1 425 ? 10.244 -9.909 -20.729 1.00 95.56 425 TYR A C 1
ATOM 3346 O O . TYR A 1 425 ? 11.414 -9.524 -20.686 1.00 95.56 425 TYR A O 1
ATOM 3354 N N . ALA A 1 426 ? 9.873 -11.080 -20.204 1.00 94.31 426 ALA A N 1
ATOM 3355 C CA . ALA A 1 426 ? 10.806 -11.983 -19.526 1.00 94.31 426 ALA A CA 1
ATOM 3356 C C . ALA A 1 426 ? 11.874 -12.571 -20.473 1.00 94.31 426 ALA A C 1
ATOM 3358 O O . ALA A 1 426 ? 12.966 -12.941 -20.021 1.00 94.31 426 ALA A O 1
ATOM 3359 N N . SER A 1 427 ? 11.596 -12.611 -21.782 1.00 92.00 427 SER A N 1
ATOM 3360 C CA . SER A 1 427 ? 12.545 -13.088 -22.797 1.00 92.00 427 SER A CA 1
ATOM 3361 C C . SER A 1 427 ? 13.806 -12.226 -22.921 1.00 92.00 427 SER A C 1
ATOM 3363 O O . SER A 1 427 ? 14.834 -12.733 -23.359 1.00 92.00 427 SER A O 1
ATOM 3365 N N . GLU A 1 428 ? 13.745 -10.943 -22.534 1.00 90.00 428 GLU A N 1
ATOM 3366 C CA . GLU A 1 428 ? 14.830 -9.965 -22.734 1.00 90.00 428 GLU A CA 1
ATOM 3367 C C . GLU A 1 428 ? 15.314 -9.867 -24.195 1.00 90.00 428 GLU A C 1
ATOM 3369 O O . GLU A 1 428 ? 16.464 -9.525 -24.464 1.00 90.00 428 GLU A O 1
ATOM 3374 N N . GLN A 1 429 ? 14.425 -10.138 -25.152 1.00 92.38 429 GLN A N 1
ATOM 3375 C CA . GLN A 1 429 ? 14.668 -9.983 -26.585 1.00 92.38 429 GLN A CA 1
ATOM 3376 C C . GLN A 1 429 ? 13.709 -8.958 -27.187 1.00 92.38 429 GLN A C 1
ATOM 3378 O O . GLN A 1 429 ? 12.696 -8.596 -26.584 1.00 92.38 429 GLN A O 1
ATOM 3383 N N . SER A 1 430 ? 14.018 -8.456 -28.382 1.00 93.44 430 SER A N 1
ATOM 3384 C CA . SER A 1 430 ? 13.046 -7.671 -29.136 1.00 93.44 430 SER A CA 1
ATOM 3385 C C . SER A 1 430 ? 11.897 -8.582 -29.568 1.00 93.44 430 SER A C 1
ATOM 3387 O O . SER A 1 430 ? 12.123 -9.707 -30.016 1.00 93.44 430 SER A O 1
ATOM 3389 N N . PHE A 1 431 ? 10.660 -8.108 -29.453 1.00 94.94 431 PHE A N 1
ATOM 3390 C CA . PHE A 1 431 ? 9.474 -8.903 -29.763 1.00 94.94 431 PHE A CA 1
ATOM 3391 C C . PHE A 1 431 ? 8.375 -8.063 -30.408 1.00 94.94 431 PHE A C 1
ATOM 3393 O O . PHE A 1 431 ? 8.328 -6.842 -30.251 1.00 94.94 431 PHE A O 1
ATOM 3400 N N . GLU A 1 432 ? 7.475 -8.742 -31.110 1.00 92.94 432 GLU A N 1
ATOM 3401 C CA . GLU A 1 432 ? 6.170 -8.237 -31.516 1.00 92.94 432 GLU A CA 1
ATOM 3402 C C . GLU A 1 432 ? 5.083 -8.883 -30.648 1.00 92.94 432 GLU A C 1
ATOM 3404 O O . GLU A 1 432 ? 5.095 -10.092 -30.473 1.00 92.94 432 GLU A O 1
ATOM 3409 N N . PHE A 1 433 ? 4.135 -8.105 -30.129 1.00 92.88 433 PHE A N 1
ATOM 3410 C CA . PHE A 1 433 ? 2.969 -8.577 -29.378 1.00 92.88 433 PHE A CA 1
ATOM 3411 C C . PHE A 1 433 ? 1.680 -8.074 -30.029 1.00 92.88 433 PHE A C 1
ATOM 3413 O O . PHE A 1 433 ? 1.603 -6.905 -30.413 1.00 92.88 433 PHE A O 1
ATOM 3420 N N . ASP A 1 434 ? 0.668 -8.936 -30.125 1.00 89.94 434 ASP A N 1
ATOM 3421 C CA . ASP A 1 434 ? -0.682 -8.605 -30.582 1.00 89.94 434 ASP A CA 1
ATOM 3422 C C . ASP A 1 434 ? -1.684 -8.814 -29.438 1.00 89.94 434 ASP A C 1
ATOM 3424 O O . ASP A 1 434 ? -1.943 -9.937 -28.998 1.00 89.94 434 ASP A O 1
ATOM 3428 N N . SER A 1 435 ? -2.277 -7.720 -28.956 1.00 88.19 435 SER A N 1
ATOM 3429 C CA . SER A 1 435 ? -3.205 -7.756 -27.827 1.00 88.19 435 SER A CA 1
ATOM 3430 C C . SER A 1 435 ? -4.557 -8.386 -28.169 1.00 88.19 435 SER A C 1
ATOM 3432 O O . SER A 1 435 ? -5.327 -8.665 -27.255 1.00 88.19 435 SER A O 1
ATOM 3434 N N . LYS A 1 436 ? -4.885 -8.578 -29.455 1.00 86.50 436 LYS A N 1
ATOM 3435 C CA . LYS A 1 436 ? -6.130 -9.229 -29.884 1.00 86.50 436 LYS A CA 1
ATOM 3436 C C . LYS A 1 436 ? -6.042 -10.737 -29.739 1.00 86.50 436 LYS A C 1
ATOM 3438 O O . LYS A 1 436 ? -6.992 -11.368 -29.289 1.00 86.50 436 LYS A O 1
ATOM 3443 N N . THR A 1 437 ? -4.921 -11.310 -30.167 1.00 90.62 437 THR A N 1
ATOM 3444 C CA . THR A 1 437 ? -4.670 -12.753 -30.082 1.00 90.62 437 THR A CA 1
ATOM 3445 C C . THR A 1 437 ? -4.004 -13.141 -28.766 1.00 90.62 437 THR A C 1
ATOM 3447 O O . THR A 1 437 ? -3.981 -14.323 -28.440 1.00 90.62 437 THR A O 1
ATOM 3450 N N . ASN A 1 438 ? -3.493 -12.162 -28.007 1.00 92.75 438 ASN A N 1
ATOM 3451 C CA . ASN A 1 438 ? -2.671 -12.364 -26.814 1.00 92.75 438 ASN A CA 1
ATOM 3452 C C . ASN A 1 438 ? -1.468 -13.275 -27.109 1.00 92.75 438 ASN A C 1
ATOM 3454 O O . ASN A 1 438 ? -1.162 -14.189 -26.350 1.00 92.75 438 ASN A O 1
ATOM 3458 N N . GLN A 1 439 ? -0.810 -13.039 -28.244 1.00 93.06 439 GLN A N 1
ATOM 3459 C CA . GLN A 1 439 ? 0.372 -13.780 -28.680 1.00 93.06 439 GLN A CA 1
ATOM 3460 C C . GLN A 1 439 ? 1.527 -12.823 -28.947 1.00 93.06 439 GLN A C 1
ATOM 3462 O O . GLN A 1 439 ? 1.319 -11.674 -29.346 1.00 93.06 439 GLN A O 1
ATOM 3467 N N . TYR A 1 440 ? 2.749 -13.315 -28.753 1.00 95.31 440 TYR A N 1
ATOM 3468 C CA . TYR A 1 440 ? 3.961 -12.603 -29.127 1.00 95.31 440 TYR A CA 1
ATOM 3469 C C . TYR A 1 440 ? 4.866 -13.461 -30.012 1.00 95.31 440 TYR A C 1
ATOM 3471 O O . TYR A 1 440 ? 4.792 -14.688 -30.014 1.00 95.31 440 TYR A O 1
ATOM 3479 N N . GLN A 1 441 ? 5.734 -12.791 -30.761 1.00 94.75 441 GLN A N 1
ATOM 3480 C CA . GLN A 1 441 ? 6.779 -13.383 -31.580 1.00 94.75 441 GLN A CA 1
ATOM 3481 C C . GLN A 1 441 ? 8.108 -12.704 -31.255 1.00 94.75 441 GLN A C 1
ATOM 3483 O O . GLN A 1 441 ? 8.213 -11.478 -31.292 1.00 94.75 441 GLN A O 1
ATOM 3488 N N . LEU A 1 442 ? 9.139 -13.499 -30.979 1.00 95.00 442 LEU A N 1
ATOM 3489 C CA . LEU A 1 442 ? 10.497 -12.994 -30.790 1.00 95.00 442 LEU A CA 1
ATOM 3490 C C . LEU A 1 442 ? 11.105 -12.595 -32.141 1.00 95.00 442 LEU A C 1
ATOM 3492 O O . LEU A 1 442 ? 11.004 -13.326 -33.126 1.00 95.00 442 LEU A O 1
ATOM 3496 N N . LEU A 1 443 ? 11.731 -11.421 -32.177 1.00 90.75 443 LEU A N 1
ATOM 3497 C CA . LEU A 1 443 ? 12.369 -10.834 -33.359 1.00 90.75 443 LEU A CA 1
ATOM 3498 C C . LEU A 1 443 ? 13.907 -10.898 -33.294 1.00 90.75 443 LEU A C 1
ATOM 3500 O O . LEU A 1 443 ? 14.565 -10.579 -34.281 1.00 90.75 443 LEU A O 1
ATOM 3504 N N . GLY A 1 444 ? 14.477 -11.307 -32.155 1.00 85.75 444 GLY A N 1
ATOM 3505 C CA . GLY A 1 444 ? 15.922 -11.321 -31.902 1.00 85.75 444 GLY A CA 1
ATOM 3506 C C . GLY A 1 444 ? 16.419 -10.034 -31.239 1.00 85.75 444 GLY A C 1
ATOM 3507 O O . GLY A 1 444 ? 15.679 -9.386 -30.505 1.00 85.75 444 GLY A O 1
ATOM 3508 N N . GLU A 1 445 ? 17.683 -9.668 -31.461 1.00 84.56 445 GLU A N 1
ATOM 3509 C CA . GLU A 1 445 ? 18.257 -8.418 -30.945 1.00 84.56 445 GLU A CA 1
ATOM 3510 C C . GLU A 1 445 ? 18.059 -7.273 -31.948 1.00 84.56 445 GLU A C 1
ATOM 3512 O O . GLU A 1 445 ? 18.450 -7.369 -33.111 1.00 84.56 445 GLU A O 1
ATOM 3517 N N . ALA A 1 446 ? 17.507 -6.146 -31.499 1.00 84.50 446 ALA A N 1
ATOM 3518 C CA . ALA A 1 446 ? 17.588 -4.896 -32.247 1.00 84.50 446 ALA A CA 1
ATOM 3519 C C . ALA A 1 446 ? 19.046 -4.424 -32.355 1.00 84.50 446 ALA A C 1
ATOM 3521 O O . ALA A 1 446 ? 19.874 -4.721 -31.500 1.00 84.50 446 ALA A O 1
ATOM 3522 N N . VAL A 1 447 ? 19.381 -3.659 -33.390 1.00 78.06 447 VAL A N 1
ATOM 3523 C CA . VAL A 1 447 ? 20.761 -3.204 -33.627 1.00 78.06 447 VAL A CA 1
ATOM 3524 C C . VAL A 1 447 ? 21.169 -2.144 -32.612 1.00 78.06 447 VAL A C 1
ATOM 3526 O O . VAL A 1 447 ? 20.376 -1.265 -32.267 1.00 78.06 447 VAL A O 1
ATOM 3529 N N . PHE A 1 448 ? 22.434 -2.178 -32.187 1.00 72.88 448 PHE A N 1
ATOM 3530 C CA . PHE A 1 448 ? 22.978 -1.221 -31.232 1.00 72.88 448 PHE A CA 1
ATOM 3531 C C . PHE A 1 448 ? 22.732 0.248 -31.622 1.00 72.88 448 PHE A C 1
ATOM 3533 O O . PHE A 1 448 ? 23.081 0.704 -32.718 1.00 72.88 448 PHE A O 1
ATOM 3540 N N . GLY A 1 449 ? 22.227 1.012 -30.655 1.00 70.44 449 GLY A N 1
ATOM 3541 C CA . GLY A 1 449 ? 22.072 2.459 -30.720 1.00 70.44 449 GLY A CA 1
ATOM 3542 C C . GLY A 1 449 ? 21.807 3.060 -29.344 1.00 70.44 449 GLY A C 1
ATOM 3543 O O . GLY A 1 449 ? 21.540 2.349 -28.377 1.00 70.44 449 GLY A O 1
ATOM 3544 N N . TYR A 1 450 ? 21.880 4.382 -29.257 1.00 72.75 450 TYR A N 1
ATOM 3545 C CA . TYR A 1 450 ? 21.589 5.158 -28.057 1.00 72.75 450 TYR A CA 1
ATOM 3546 C C . TYR A 1 450 ? 20.193 5.756 -28.121 1.00 72.75 450 TYR A C 1
ATOM 3548 O O . TYR A 1 450 ? 19.717 6.164 -29.178 1.00 72.75 450 TYR A O 1
ATOM 3556 N N . VAL A 1 451 ? 19.554 5.843 -26.964 1.00 67.44 451 VAL A N 1
ATOM 3557 C CA . VAL A 1 451 ? 18.180 6.303 -26.818 1.00 67.44 451 VAL A CA 1
ATOM 3558 C C . VAL A 1 451 ? 18.167 7.424 -25.798 1.00 67.44 451 VAL A C 1
ATOM 3560 O O . VAL A 1 451 ? 18.536 7.234 -24.639 1.00 67.44 451 VAL A O 1
ATOM 3563 N N . LEU A 1 452 ? 17.750 8.604 -26.239 1.00 67.69 452 LEU A N 1
ATOM 3564 C CA . LEU A 1 452 ? 17.438 9.717 -25.355 1.00 67.69 452 LEU A CA 1
ATOM 3565 C C . LEU A 1 452 ? 15.962 9.647 -24.984 1.00 67.69 452 LEU A C 1
ATOM 3567 O O . LEU A 1 452 ? 15.127 9.665 -25.879 1.00 67.69 452 LEU A O 1
ATOM 3571 N N . VAL A 1 453 ? 15.646 9.659 -23.694 1.00 62.06 453 VAL A N 1
ATOM 3572 C CA . VAL A 1 453 ? 14.277 9.757 -23.181 1.00 62.06 453 VAL A CA 1
ATOM 3573 C C . VAL A 1 453 ? 14.117 11.104 -22.497 1.00 62.06 453 VAL A C 1
ATOM 3575 O O . VAL A 1 453 ? 14.834 11.384 -21.541 1.00 62.06 453 VAL A O 1
ATOM 3578 N N . ALA A 1 454 ? 13.202 11.950 -22.967 1.00 61.78 454 ALA A N 1
ATOM 3579 C CA . ALA A 1 454 ? 12.898 13.241 -22.347 1.00 61.78 454 ALA A CA 1
ATOM 3580 C C . ALA A 1 454 ? 11.397 13.361 -22.061 1.00 61.78 454 ALA A C 1
ATOM 3582 O O . ALA A 1 454 ? 10.573 13.112 -22.939 1.00 61.78 454 ALA A O 1
ATOM 3583 N N . SER A 1 455 ? 11.033 13.743 -20.835 1.00 64.25 455 SER A N 1
ATOM 3584 C CA . SER A 1 455 ? 9.625 13.928 -20.461 1.00 64.25 455 SER A CA 1
ATOM 3585 C C . SER A 1 455 ? 9.068 15.234 -21.022 1.00 64.25 455 SER A C 1
ATOM 3587 O O . SER A 1 455 ? 9.696 16.290 -20.894 1.00 64.25 455 SER A O 1
ATOM 3589 N N . LEU A 1 456 ? 7.875 15.169 -21.614 1.00 61.19 456 LEU A N 1
ATOM 3590 C CA . LEU A 1 456 ? 7.077 16.345 -21.930 1.00 61.19 456 LEU A CA 1
ATOM 3591 C C . LEU A 1 456 ? 6.155 16.612 -20.736 1.00 61.19 456 LEU A C 1
ATOM 3593 O O . LEU A 1 456 ? 5.217 15.862 -20.484 1.00 61.19 456 LEU A O 1
ATOM 3597 N N . ASP A 1 457 ? 6.419 17.680 -19.984 1.00 53.72 457 ASP A N 1
ATOM 3598 C CA . ASP A 1 457 ? 5.547 18.104 -18.883 1.00 53.72 457 ASP A CA 1
ATOM 3599 C C . ASP A 1 457 ? 4.220 18.659 -19.440 1.00 53.72 457 ASP A C 1
ATOM 3601 O O . ASP A 1 457 ? 4.095 19.853 -19.750 1.00 53.72 457 ASP A O 1
ATOM 3605 N N . LEU A 1 458 ? 3.250 17.758 -19.626 1.00 55.22 458 LEU A N 1
ATOM 3606 C CA . LEU A 1 458 ? 1.885 18.031 -20.085 1.00 55.22 458 LEU A CA 1
ATOM 3607 C C . LEU A 1 458 ? 0.873 17.939 -18.924 1.00 55.22 458 LEU A C 1
ATOM 3609 O O . LEU A 1 458 ? -0.152 17.267 -19.039 1.00 55.22 458 LEU A O 1
ATOM 3613 N N . LYS A 1 459 ? 1.149 18.594 -17.785 1.00 45.28 459 LYS A N 1
ATOM 3614 C CA . LYS A 1 459 ? 0.180 18.727 -16.675 1.00 45.28 459 LYS A CA 1
ATOM 3615 C C . LYS A 1 459 ? -1.208 19.152 -17.185 1.00 45.28 459 LYS A C 1
ATOM 3617 O O . LYS A 1 459 ? -1.339 20.205 -17.805 1.00 45.28 459 LYS A O 1
ATOM 3622 N N . GLY A 1 460 ? -2.231 18.351 -16.873 1.00 40.53 460 GLY A N 1
ATOM 3623 C CA . GLY A 1 460 ? -3.635 18.616 -17.216 1.00 40.53 460 GLY A CA 1
ATOM 3624 C C . GLY A 1 460 ? -4.118 18.022 -18.545 1.00 40.53 460 GLY A C 1
ATOM 3625 O O . GLY A 1 460 ? -5.288 18.192 -18.882 1.00 40.53 460 GLY A O 1
ATOM 3626 N N . TYR A 1 461 ? -3.265 17.316 -19.295 1.00 46.47 461 TYR A N 1
ATOM 3627 C CA . TYR A 1 461 ? -3.696 16.581 -20.484 1.00 46.47 461 TYR A CA 1
ATOM 3628 C C . TYR A 1 461 ? -4.332 15.239 -20.093 1.00 46.47 461 TYR A C 1
ATOM 3630 O O . TYR A 1 461 ? -3.637 14.322 -19.661 1.00 46.47 461 TYR A O 1
ATOM 3638 N N . ASN A 1 462 ? -5.646 15.117 -20.288 1.00 42.66 462 ASN A N 1
ATOM 3639 C CA . ASN A 1 462 ? -6.355 13.839 -20.263 1.00 42.66 462 ASN A CA 1
ATOM 3640 C C . ASN A 1 462 ? -6.531 13.358 -21.706 1.00 42.66 462 ASN A C 1
ATOM 3642 O O . ASN A 1 462 ? -7.164 14.049 -22.507 1.00 42.66 462 ASN A O 1
ATOM 3646 N N . SER A 1 463 ? -5.974 12.188 -22.039 1.00 45.28 463 SER A N 1
ATOM 3647 C CA . SER A 1 463 ? -6.206 11.563 -23.347 1.00 45.28 463 SER A CA 1
ATOM 3648 C C . SER A 1 463 ? -7.716 11.348 -23.535 1.00 45.28 463 SER A C 1
ATOM 3650 O O . SER A 1 463 ? -8.338 10.729 -22.663 1.00 45.28 463 SER A O 1
ATOM 3652 N N . PRO A 1 464 ? -8.353 11.870 -24.599 1.00 39.16 464 PRO A N 1
ATOM 3653 C CA . PRO A 1 464 ? -9.782 11.658 -24.788 1.00 39.16 464 PRO A CA 1
ATOM 3654 C C . PRO A 1 464 ? -10.059 10.174 -25.057 1.00 39.16 464 PRO A C 1
ATOM 3656 O O . PRO A 1 464 ? -9.316 9.526 -25.795 1.00 39.16 464 PRO A O 1
ATOM 3659 N N . ARG A 1 465 ? -11.139 9.627 -24.477 1.00 39.62 465 ARG A N 1
ATOM 3660 C CA . ARG A 1 465 ? -11.591 8.257 -24.770 1.00 39.62 465 ARG A CA 1
ATOM 3661 C C . ARG A 1 465 ? -11.808 8.111 -26.281 1.00 39.62 465 ARG A C 1
ATOM 3663 O O . ARG A 1 465 ? -12.592 8.844 -26.876 1.00 39.62 465 ARG A O 1
ATOM 3670 N N . TYR A 1 466 ? -11.064 7.183 -26.876 1.00 44.75 466 TYR A N 1
ATOM 3671 C CA . TYR A 1 466 ? -10.975 6.956 -28.313 1.00 44.75 466 TYR A CA 1
ATOM 3672 C C . TYR A 1 466 ? -12.314 6.487 -28.888 1.00 44.75 466 TYR A C 1
ATOM 3674 O O . TYR A 1 466 ? -12.756 5.373 -28.620 1.00 44.75 466 TYR A O 1
ATOM 3682 N N . THR A 1 467 ? -12.918 7.297 -29.749 1.00 38.00 467 THR A N 1
ATOM 3683 C CA . THR A 1 467 ? -13.921 6.836 -30.710 1.00 38.00 467 THR A CA 1
ATOM 3684 C C . THR A 1 467 ? -13.466 7.251 -32.099 1.00 38.00 467 THR A C 1
ATOM 3686 O O . THR A 1 467 ? -13.386 8.440 -32.396 1.00 38.00 467 THR A O 1
ATOM 3689 N N . SER A 1 468 ? -13.216 6.241 -32.937 1.00 41.62 468 SER A N 1
ATOM 3690 C CA . SER A 1 468 ? -12.975 6.270 -34.388 1.00 41.62 468 SER A CA 1
ATOM 3691 C C . SER A 1 468 ? -11.555 6.605 -34.902 1.00 41.62 468 SER A C 1
ATOM 3693 O O . SER A 1 468 ? -10.991 7.651 -34.607 1.00 41.62 468 SER A O 1
ATOM 3695 N N . GLN A 1 469 ? -11.054 5.711 -35.777 1.00 39.28 469 GLN A N 1
ATOM 3696 C CA . GLN A 1 469 ? -9.789 5.695 -36.557 1.00 39.28 469 GLN A CA 1
ATOM 3697 C C . GLN A 1 469 ? -8.575 5.063 -35.830 1.00 39.28 469 GLN A C 1
ATOM 3699 O O . GLN A 1 469 ? -8.210 5.493 -34.749 1.00 39.28 469 GLN A O 1
ATOM 3704 N N . ALA A 1 470 ? -7.884 4.035 -36.345 1.00 42.91 470 ALA A N 1
ATOM 3705 C CA . ALA A 1 470 ? -7.529 3.752 -37.736 1.00 42.91 470 ALA A CA 1
ATOM 3706 C C . ALA A 1 470 ? -7.559 2.243 -38.075 1.00 42.91 470 ALA A C 1
ATOM 3708 O O . ALA A 1 470 ? -6.939 1.427 -37.404 1.00 42.91 470 ALA A O 1
ATOM 3709 N N . ALA A 1 471 ? -8.242 1.886 -39.166 1.00 37.81 471 ALA A N 1
ATOM 3710 C CA . ALA A 1 471 ? -8.328 0.525 -39.709 1.00 37.81 471 ALA A CA 1
ATOM 3711 C C . ALA A 1 471 ? -7.344 0.265 -40.873 1.00 37.81 471 ALA A C 1
ATOM 3713 O O . ALA A 1 471 ? -7.579 -0.615 -41.697 1.00 37.81 471 ALA A O 1
ATOM 3714 N N . LYS A 1 472 ? -6.259 1.041 -41.004 1.00 48.66 472 LYS A N 1
ATOM 3715 C CA . LYS A 1 472 ? -5.275 0.840 -42.083 1.00 48.66 472 LYS A CA 1
ATOM 3716 C C . LYS A 1 472 ? -3.987 0.252 -41.516 1.00 48.66 472 LYS A C 1
ATOM 3718 O O . LYS A 1 472 ? -3.263 0.954 -40.810 1.00 48.66 472 LYS A O 1
ATOM 3723 N N . LYS A 1 473 ? -3.706 -1.014 -41.864 1.00 49.94 473 LYS A N 1
ATOM 3724 C CA . LYS A 1 473 ? -2.376 -1.626 -41.713 1.00 49.94 473 LYS A CA 1
ATOM 3725 C C . LYS A 1 473 ? -1.349 -0.674 -42.319 1.00 49.94 473 LYS A C 1
ATOM 3727 O O . LYS A 1 473 ? -1.462 -0.299 -43.485 1.00 49.94 473 LYS A O 1
ATOM 3732 N N . LYS A 1 474 ? -0.387 -0.262 -41.505 1.00 57.62 474 LYS A N 1
ATOM 3733 C CA . LYS A 1 474 ? 0.700 0.617 -41.914 1.00 57.62 474 LYS A CA 1
ATOM 3734 C C . LYS A 1 474 ? 1.928 -0.240 -42.258 1.00 57.62 474 LYS A C 1
ATOM 3736 O O . LYS A 1 474 ? 2.356 -0.996 -41.384 1.00 57.62 474 LYS A O 1
ATOM 3741 N N . PRO A 1 475 ? 2.470 -0.184 -43.493 1.00 64.31 475 PRO A N 1
ATOM 3742 C CA . PRO A 1 475 ? 3.627 -0.991 -43.906 1.00 64.31 475 PRO A CA 1
ATOM 3743 C C . PRO A 1 475 ? 4.895 -0.745 -43.066 1.00 64.31 475 PRO A C 1
ATOM 3745 O O . PRO A 1 475 ? 5.824 -1.545 -43.106 1.00 64.31 475 PRO A O 1
ATOM 3748 N N . GLU A 1 476 ? 4.937 0.334 -42.284 1.00 68.31 476 GLU A N 1
ATOM 3749 C CA . GLU A 1 476 ? 6.031 0.700 -41.382 1.00 68.31 476 GLU A CA 1
ATOM 3750 C C . GLU A 1 476 ? 6.345 -0.391 -40.335 1.00 68.31 476 GLU A C 1
ATOM 3752 O O . GLU A 1 476 ? 7.510 -0.604 -40.013 1.00 68.31 476 GLU A O 1
ATOM 3757 N N . ALA A 1 477 ? 5.343 -1.143 -39.854 1.00 72.12 477 ALA A N 1
ATOM 3758 C CA . ALA A 1 477 ? 5.549 -2.241 -38.896 1.00 72.12 477 ALA A CA 1
ATOM 3759 C C . ALA A 1 477 ? 6.352 -3.401 -39.489 1.00 72.12 477 ALA A C 1
ATOM 3761 O O . ALA A 1 477 ? 7.285 -3.911 -38.870 1.00 72.12 477 ALA A O 1
ATOM 3762 N N . ASP A 1 478 ? 5.990 -3.804 -40.704 1.00 80.62 478 ASP A N 1
ATOM 3763 C CA . ASP A 1 478 ? 6.640 -4.914 -41.388 1.00 80.62 478 ASP A CA 1
ATOM 3764 C C . ASP A 1 478 ? 8.044 -4.511 -41.864 1.00 80.62 478 ASP A C 1
ATOM 3766 O O . ASP A 1 478 ? 8.986 -5.290 -41.719 1.00 80.62 478 ASP A O 1
ATOM 3770 N N . ARG A 1 479 ? 8.226 -3.254 -42.297 1.00 81.25 479 ARG A N 1
ATOM 3771 C CA . ARG A 1 479 ? 9.550 -2.687 -42.607 1.00 81.25 479 ARG A CA 1
ATOM 3772 C C . ARG A 1 479 ? 10.461 -2.601 -41.385 1.00 81.25 479 ARG A C 1
ATOM 3774 O O . ARG A 1 479 ? 11.647 -2.885 -41.503 1.00 81.25 479 ARG A O 1
ATOM 3781 N N . LEU A 1 480 ? 9.930 -2.247 -40.213 1.00 83.75 480 LEU A N 1
ATOM 3782 C CA . LEU A 1 480 ? 10.702 -2.224 -38.969 1.00 83.75 480 LEU A CA 1
ATOM 3783 C C . LEU A 1 480 ? 11.208 -3.625 -38.595 1.00 83.75 480 LEU A C 1
ATOM 3785 O O . LEU A 1 480 ? 12.372 -3.775 -38.229 1.00 83.75 480 LEU A O 1
ATOM 3789 N N . LYS A 1 481 ? 10.366 -4.656 -38.735 1.00 86.69 481 LYS A N 1
ATOM 3790 C CA . LYS A 1 481 ? 10.778 -6.053 -38.518 1.00 86.69 481 LYS A CA 1
ATOM 3791 C C . LYS A 1 481 ? 11.874 -6.475 -39.488 1.00 86.69 481 LYS A C 1
ATOM 3793 O O . LYS A 1 481 ? 12.878 -7.042 -39.064 1.00 86.69 481 LYS A O 1
ATOM 3798 N N . GLN A 1 482 ? 11.705 -6.152 -40.769 1.00 83.94 482 GLN A N 1
ATOM 3799 C CA . GLN A 1 482 ? 12.717 -6.428 -41.784 1.00 83.94 482 GLN A CA 1
ATOM 3800 C C . GLN A 1 482 ? 14.037 -5.710 -41.468 1.00 83.94 482 GLN A C 1
ATOM 3802 O O . GLN A 1 482 ? 15.096 -6.313 -41.579 1.00 83.94 482 GLN A O 1
ATOM 3807 N N . ALA A 1 483 ? 13.990 -4.467 -40.990 1.00 80.56 483 ALA A N 1
ATOM 3808 C CA . ALA A 1 483 ? 15.182 -3.713 -40.613 1.00 80.56 483 ALA A CA 1
ATOM 3809 C C . ALA A 1 483 ? 15.934 -4.313 -39.410 1.00 80.56 483 ALA A C 1
ATOM 3811 O O . ALA A 1 483 ? 17.167 -4.327 -39.404 1.00 80.56 483 ALA A O 1
ATOM 3812 N N . ILE A 1 484 ? 15.207 -4.824 -38.406 1.00 85.44 484 ILE A N 1
ATOM 3813 C CA . ILE A 1 484 ? 15.795 -5.563 -37.274 1.00 85.44 484 ILE A CA 1
ATOM 3814 C C . ILE A 1 484 ? 16.476 -6.836 -37.789 1.00 85.44 484 ILE A C 1
ATOM 3816 O O . ILE A 1 484 ? 17.635 -7.083 -37.460 1.00 85.44 484 ILE A O 1
ATOM 3820 N N . HIS A 1 485 ? 15.800 -7.591 -38.660 1.00 84.81 485 HIS A N 1
ATOM 3821 C CA . HIS A 1 485 ? 16.353 -8.801 -39.270 1.00 84.81 485 HIS A CA 1
ATOM 3822 C C . HIS A 1 485 ? 17.613 -8.520 -40.107 1.00 84.81 485 HIS A C 1
ATOM 3824 O O . HIS A 1 485 ? 18.617 -9.213 -39.963 1.00 84.81 485 HIS A O 1
ATOM 3830 N N . ASN A 1 486 ? 17.591 -7.453 -40.908 1.00 79.75 486 ASN A N 1
ATOM 3831 C CA . ASN A 1 486 ? 18.703 -6.998 -41.748 1.00 79.75 486 ASN A CA 1
ATOM 3832 C C . ASN A 1 486 ? 19.856 -6.365 -40.954 1.00 79.75 486 ASN A C 1
ATOM 3834 O O . ASN A 1 486 ? 20.821 -5.891 -41.548 1.00 79.75 486 ASN A O 1
ATOM 3838 N N . ARG A 1 487 ? 19.742 -6.273 -39.624 1.00 80.69 487 ARG A N 1
ATOM 3839 C CA . ARG A 1 487 ? 20.731 -5.639 -38.744 1.00 80.69 487 ARG A CA 1
ATOM 3840 C C . ARG A 1 487 ? 21.088 -4.209 -39.154 1.00 80.69 487 ARG A C 1
ATOM 3842 O O . ARG A 1 487 ? 22.201 -3.726 -38.914 1.00 80.69 487 ARG A O 1
ATOM 3849 N N . ASN A 1 488 ? 20.101 -3.482 -39.679 1.00 73.75 488 ASN A N 1
ATOM 3850 C CA . ASN A 1 488 ? 20.268 -2.110 -40.121 1.00 73.75 488 ASN A CA 1
ATOM 3851 C C . ASN A 1 488 ? 19.648 -1.098 -39.145 1.00 73.75 488 ASN A C 1
ATOM 3853 O O . ASN A 1 488 ? 18.435 -0.896 -39.094 1.00 73.75 488 ASN A O 1
ATOM 3857 N N . PHE A 1 489 ? 20.509 -0.384 -38.417 1.00 72.12 489 PHE A N 1
ATOM 3858 C CA . PHE A 1 489 ? 20.112 0.632 -37.449 1.00 72.12 489 PHE A CA 1
ATOM 3859 C C . PHE A 1 489 ? 19.365 1.806 -38.092 1.00 72.12 489 PHE A C 1
ATOM 3861 O O . PHE A 1 489 ? 18.409 2.305 -37.506 1.00 72.12 489 PHE A O 1
ATOM 3868 N N . TYR A 1 490 ? 19.775 2.256 -39.281 1.00 66.31 490 TYR A N 1
ATOM 3869 C CA . TYR A 1 490 ? 19.175 3.426 -39.926 1.00 66.31 490 TYR A CA 1
ATOM 3870 C C . TYR A 1 490 ? 17.782 3.120 -40.464 1.00 66.31 490 TYR A C 1
ATOM 3872 O O . TYR A 1 490 ? 16.863 3.908 -40.257 1.00 66.31 490 TYR A O 1
ATOM 3880 N N . GLU A 1 491 ? 17.601 1.955 -41.087 1.00 68.06 491 GLU A N 1
ATOM 3881 C CA . GLU A 1 491 ? 16.270 1.496 -41.488 1.00 68.06 491 GLU A CA 1
ATOM 3882 C C . GLU A 1 491 ? 15.380 1.264 -40.271 1.00 68.06 491 GLU A C 1
ATOM 3884 O O . GLU A 1 491 ? 14.222 1.676 -40.277 1.00 68.06 491 GLU A O 1
ATOM 3889 N N . MET A 1 492 ? 15.915 0.671 -39.202 1.00 80.62 492 MET A N 1
ATOM 3890 C CA . MET A 1 492 ? 15.163 0.457 -37.970 1.00 80.62 492 MET A CA 1
ATOM 3891 C C . MET A 1 492 ? 14.724 1.798 -37.375 1.00 80.62 492 MET A C 1
ATOM 3893 O O . MET A 1 492 ? 13.554 1.974 -37.053 1.00 80.62 492 MET A O 1
ATOM 3897 N N . ALA A 1 493 ? 15.632 2.769 -37.270 1.00 71.25 493 ALA A N 1
ATOM 3898 C CA . ALA A 1 493 ? 15.335 4.075 -36.696 1.00 71.25 493 ALA A CA 1
ATOM 3899 C C . ALA A 1 493 ? 14.367 4.904 -37.557 1.00 71.25 493 ALA A C 1
ATOM 3901 O O . ALA A 1 493 ? 13.498 5.576 -37.003 1.00 71.25 493 ALA A O 1
ATOM 3902 N N . ALA A 1 494 ? 14.478 4.822 -38.886 1.00 67.44 494 ALA A N 1
ATOM 3903 C CA . ALA A 1 494 ? 13.597 5.515 -39.824 1.00 67.44 494 ALA A CA 1
ATOM 3904 C C . ALA A 1 494 ? 12.182 4.918 -39.866 1.00 67.44 494 ALA A C 1
ATOM 3906 O O . ALA A 1 494 ? 11.215 5.644 -40.088 1.00 67.44 494 ALA A O 1
ATOM 3907 N N . ASN A 1 495 ? 12.059 3.604 -39.657 1.00 71.75 495 ASN A N 1
ATOM 3908 C CA . ASN A 1 495 ? 10.771 2.916 -39.608 1.00 71.75 495 ASN A CA 1
ATOM 3909 C C . ASN A 1 495 ? 10.200 2.824 -38.191 1.00 71.75 495 ASN A C 1
ATOM 3911 O O . ASN A 1 495 ? 9.073 2.366 -38.048 1.00 71.75 495 ASN A O 1
ATOM 3915 N N . ALA A 1 496 ? 10.927 3.245 -37.152 1.00 76.69 496 ALA A N 1
ATOM 3916 C CA . ALA A 1 496 ? 10.389 3.299 -35.802 1.00 76.69 496 ALA A CA 1
ATOM 3917 C C . ALA A 1 496 ? 9.249 4.323 -35.742 1.00 76.69 496 ALA A C 1
ATOM 3919 O O . ALA A 1 496 ? 9.384 5.466 -36.182 1.00 76.69 496 ALA A O 1
ATOM 3920 N N . TYR A 1 497 ? 8.101 3.911 -35.218 1.00 73.00 497 TYR A N 1
ATOM 3921 C CA . TYR A 1 497 ? 6.886 4.707 -35.298 1.00 73.00 497 TYR A CA 1
ATOM 3922 C C . TYR A 1 497 ? 5.978 4.481 -34.097 1.00 73.00 497 TYR A C 1
ATOM 3924 O O . TYR A 1 497 ? 5.961 3.434 -33.453 1.00 73.00 497 TYR A O 1
ATOM 3932 N N . ASN A 1 498 ? 5.151 5.481 -33.831 1.00 66.75 498 ASN A N 1
ATOM 3933 C CA . ASN A 1 498 ? 4.046 5.376 -32.898 1.00 66.75 498 ASN A CA 1
ATOM 3934 C C . ASN A 1 498 ? 2.721 5.520 -33.656 1.00 66.75 498 ASN A C 1
ATOM 3936 O O . ASN A 1 498 ? 2.588 6.251 -34.637 1.00 66.75 498 ASN A O 1
ATOM 3940 N N . GLY A 1 499 ? 1.708 4.807 -33.196 1.00 53.84 499 GLY A N 1
ATOM 3941 C CA . GLY A 1 499 ? 0.352 4.865 -33.716 1.00 53.84 499 GLY A CA 1
ATOM 3942 C C . GLY A 1 499 ? -0.427 6.018 -33.105 1.00 53.84 499 GLY A C 1
ATOM 3943 O O . GLY A 1 499 ? -1.591 5.822 -32.777 1.00 53.84 499 GLY A O 1
ATOM 3944 N N . ILE A 1 500 ? 0.204 7.183 -32.901 1.00 54.75 500 ILE A N 1
ATOM 3945 C CA . ILE A 1 500 ? -0.518 8.367 -32.431 1.00 54.75 500 ILE A CA 1
ATOM 3946 C C . ILE A 1 500 ? -1.573 8.676 -33.485 1.00 54.75 500 ILE A C 1
ATOM 3948 O O . ILE A 1 500 ? -1.260 8.957 -34.646 1.00 54.75 500 ILE A O 1
ATOM 3952 N N . SER A 1 501 ? -2.836 8.563 -33.088 1.00 49.19 501 SER A N 1
ATOM 3953 C CA . SER A 1 501 ? -3.961 8.790 -33.988 1.00 49.19 501 SER A CA 1
ATOM 3954 C C . SER A 1 501 ? -3.908 10.223 -34.534 1.00 49.19 501 SER A C 1
ATOM 3956 O O . SER A 1 501 ? -3.435 11.146 -33.866 1.00 49.19 501 SER A O 1
ATOM 3958 N N . GLY A 1 502 ? -4.425 10.461 -35.745 1.00 48.47 502 GLY A N 1
ATOM 3959 C CA . GLY A 1 502 ? -4.570 11.832 -36.266 1.00 48.47 502 GLY A CA 1
ATOM 3960 C C . GLY A 1 502 ? -5.384 12.731 -35.322 1.00 48.47 502 GLY A C 1
ATOM 3961 O O . GLY A 1 502 ? -5.172 13.943 -35.271 1.00 48.47 502 GLY A O 1
ATOM 3962 N N . PHE A 1 503 ? -6.251 12.115 -34.516 1.00 47.81 503 PHE A N 1
ATOM 3963 C CA . PHE A 1 503 ? -7.016 12.741 -33.451 1.00 47.81 503 PHE A CA 1
ATOM 3964 C C . PHE A 1 503 ? -6.162 13.134 -32.236 1.00 47.81 503 PHE A C 1
ATOM 3966 O O . PHE A 1 503 ? -6.259 14.273 -31.800 1.00 47.81 503 PHE A O 1
ATOM 3973 N N . GLU A 1 504 ? -5.281 12.272 -31.719 1.00 50.84 504 GLU A N 1
ATOM 3974 C CA . GLU A 1 504 ? -4.322 12.657 -30.669 1.00 50.84 504 GLU A CA 1
ATOM 3975 C C . GLU A 1 504 ? -3.343 13.706 -31.174 1.00 50.84 504 GLU A C 1
ATOM 3977 O O . GLU A 1 504 ? -3.102 14.691 -30.488 1.00 50.84 504 GLU A O 1
ATOM 3982 N N . LYS A 1 505 ? -2.840 13.567 -32.406 1.00 54.22 505 LYS A N 1
ATOM 3983 C CA . LYS A 1 505 ? -2.029 14.611 -33.036 1.00 54.22 505 LYS A CA 1
ATOM 3984 C C . LYS A 1 505 ? -2.805 15.933 -33.074 1.00 54.22 505 LYS A C 1
ATOM 3986 O O . LYS A 1 505 ? -2.249 16.950 -32.685 1.00 54.22 505 LYS A O 1
ATOM 3991 N N . SER A 1 506 ? -4.097 15.907 -33.415 1.00 52.38 506 SER A N 1
ATOM 3992 C CA . SER A 1 506 ? -5.000 17.072 -33.387 1.00 52.38 506 SER A CA 1
ATOM 3993 C C . SER A 1 506 ? -5.303 17.600 -31.973 1.00 52.38 506 SER A C 1
ATOM 3995 O O . SER A 1 506 ? -5.412 18.809 -31.777 1.00 52.38 506 SER A O 1
ATOM 3997 N N . ALA A 1 507 ? -5.440 16.734 -30.969 1.00 52.56 507 ALA A N 1
ATOM 3998 C CA . ALA A 1 507 ? -5.716 17.101 -29.579 1.00 52.56 507 ALA A CA 1
ATOM 3999 C C . ALA A 1 507 ? -4.478 17.715 -28.908 1.00 52.56 507 ALA A C 1
ATOM 4001 O O . ALA A 1 507 ? -4.572 18.754 -28.256 1.00 52.56 507 ALA A O 1
ATOM 4002 N N . ILE A 1 508 ? -3.302 17.131 -29.152 1.00 54.28 508 ILE A N 1
ATOM 4003 C CA . ILE A 1 508 ? -2.002 17.673 -28.754 1.00 54.28 508 ILE A CA 1
ATOM 4004 C C . ILE A 1 508 ? -1.747 18.990 -29.518 1.00 54.28 508 ILE A C 1
ATOM 4006 O O . ILE A 1 508 ? -1.299 19.952 -28.898 1.00 54.28 508 ILE A O 1
ATOM 4010 N N . GLN A 1 509 ? -2.115 19.093 -30.808 1.00 53.94 509 GLN A N 1
ATOM 4011 C CA . GLN A 1 509 ? -2.066 20.335 -31.610 1.00 53.94 509 GLN A CA 1
ATOM 4012 C C . GLN A 1 509 ? -2.930 21.464 -31.046 1.00 53.94 509 GLN A C 1
ATOM 4014 O O . GLN A 1 509 ? -2.512 22.621 -31.061 1.00 53.94 509 GLN A O 1
ATOM 4019 N N . LYS A 1 510 ? -4.116 21.145 -30.517 1.00 51.25 510 LYS A N 1
ATOM 4020 C CA . LYS A 1 510 ? -5.012 22.112 -29.862 1.00 51.25 510 LYS A CA 1
ATOM 4021 C C . LYS A 1 510 ? -4.526 22.535 -28.471 1.00 51.25 510 LYS A C 1
ATOM 4023 O O . LYS A 1 510 ? -5.037 23.506 -27.912 1.00 51.25 510 LYS A O 1
ATOM 4028 N N . HIS A 1 511 ? -3.530 21.854 -27.905 1.00 55.03 511 HIS A N 1
ATOM 4029 C CA . HIS A 1 511 ? -2.957 22.202 -26.611 1.00 55.03 511 HIS A CA 1
ATOM 4030 C C . HIS A 1 511 ? -1.857 23.268 -26.771 1.00 55.03 511 HIS A C 1
ATOM 4032 O O . HIS A 1 511 ? -1.012 23.183 -27.662 1.00 55.03 511 HIS A O 1
ATOM 4038 N N . ARG A 1 512 ? -1.832 24.276 -25.879 1.00 45.53 512 ARG A N 1
ATOM 4039 C CA . ARG A 1 512 ? -1.019 25.520 -25.959 1.00 45.53 512 ARG A CA 1
ATOM 4040 C C . ARG A 1 512 ? 0.506 25.344 -26.170 1.00 45.53 512 ARG A C 1
ATOM 4042 O O . ARG A 1 512 ? 1.207 26.342 -26.316 1.00 45.53 512 ARG A O 1
ATOM 4049 N N . ARG A 1 513 ? 1.044 24.118 -26.178 1.00 52.38 513 ARG A N 1
ATOM 4050 C CA . ARG A 1 513 ? 2.481 23.796 -26.260 1.00 52.38 513 ARG A CA 1
ATOM 4051 C C . ARG A 1 513 ? 2.908 22.946 -27.471 1.00 52.38 513 ARG A C 1
ATOM 4053 O O . ARG A 1 513 ? 4.094 22.648 -27.555 1.00 52.38 513 ARG A O 1
ATOM 4060 N N . PHE A 1 514 ? 2.036 22.617 -28.437 1.00 52.84 514 PHE A N 1
ATOM 4061 C CA . PHE A 1 514 ? 2.404 21.767 -29.594 1.00 52.84 514 PHE A CA 1
ATOM 4062 C C . PHE A 1 514 ? 3.637 22.247 -30.368 1.00 52.84 514 PHE A C 1
ATOM 4064 O O . PHE A 1 514 ? 4.483 21.440 -30.739 1.00 52.84 514 PHE A O 1
ATOM 4071 N N . SER A 1 515 ? 3.805 23.569 -30.515 1.00 61.75 515 SER A N 1
ATOM 4072 C CA . SER A 1 515 ? 4.976 24.130 -31.202 1.00 61.75 515 SER A CA 1
ATOM 4073 C C . SER A 1 515 ? 6.314 23.688 -30.599 1.00 61.75 515 SER A C 1
ATOM 4075 O O . SER A 1 515 ? 7.332 23.818 -31.261 1.00 61.75 515 SER A O 1
ATOM 4077 N N . ILE A 1 516 ? 6.343 23.195 -29.355 1.00 67.94 516 ILE A N 1
ATOM 4078 C CA . ILE A 1 516 ? 7.548 22.677 -28.703 1.00 67.94 516 ILE A CA 1
ATOM 4079 C C . ILE A 1 516 ? 7.905 21.278 -29.216 1.00 67.94 516 ILE A C 1
ATOM 4081 O O . ILE A 1 516 ? 9.090 20.998 -29.334 1.00 67.94 516 ILE A O 1
ATOM 4085 N N . ILE A 1 517 ? 6.930 20.423 -29.546 1.00 70.94 517 ILE A N 1
ATOM 4086 C CA . ILE A 1 517 ? 7.187 19.054 -30.028 1.00 70.94 517 ILE A CA 1
ATOM 4087 C C . ILE A 1 517 ? 7.784 19.097 -31.433 1.00 70.94 517 ILE A C 1
ATOM 4089 O O . ILE A 1 517 ? 8.851 18.529 -31.634 1.00 70.94 517 ILE A O 1
ATOM 4093 N N . ASP A 1 518 ? 7.175 19.842 -32.361 1.00 69.50 518 ASP A N 1
ATOM 4094 C CA . ASP A 1 518 ? 7.715 20.006 -33.720 1.00 69.50 518 ASP A CA 1
ATOM 4095 C C . ASP A 1 518 ? 9.116 20.632 -33.684 1.00 69.50 518 ASP A C 1
ATOM 4097 O O . ASP A 1 518 ? 10.040 20.159 -34.338 1.00 69.50 518 ASP A O 1
ATOM 4101 N N . LYS A 1 519 ? 9.312 21.655 -32.842 1.00 70.12 519 LYS A N 1
ATOM 4102 C CA . LYS A 1 519 ? 10.624 22.287 -32.641 1.00 70.12 519 LYS A CA 1
ATOM 4103 C C . LYS A 1 519 ? 11.640 21.344 -31.990 1.00 70.12 519 LYS A C 1
ATOM 4105 O O . LYS A 1 519 ? 12.824 21.425 -32.301 1.00 70.12 519 LYS A O 1
ATOM 4110 N N . ALA A 1 520 ? 11.212 20.473 -31.077 1.00 73.56 520 ALA A N 1
ATOM 4111 C CA . ALA A 1 520 ? 12.067 19.473 -30.445 1.00 73.56 520 ALA A CA 1
ATOM 4112 C C . ALA A 1 520 ? 12.454 18.364 -31.428 1.00 73.56 520 ALA A C 1
ATOM 4114 O O . ALA A 1 520 ? 13.613 17.953 -31.437 1.00 73.56 520 ALA A O 1
ATOM 4115 N N . GLN A 1 521 ? 11.521 17.919 -32.268 1.00 72.44 521 GLN A N 1
ATOM 4116 C CA . GLN A 1 521 ? 11.758 16.964 -33.346 1.00 72.44 521 GLN A CA 1
ATOM 4117 C C . GLN A 1 521 ? 12.733 17.539 -34.370 1.00 72.44 521 GLN A C 1
ATOM 4119 O O . GLN A 1 521 ? 13.783 16.952 -34.620 1.00 72.44 521 GLN A O 1
ATOM 4124 N N . GLU A 1 522 ? 12.449 18.741 -34.866 1.00 65.56 522 GLU A N 1
ATOM 4125 C CA . GLU A 1 522 ? 13.309 19.456 -35.801 1.00 65.56 522 GLU A CA 1
ATOM 4126 C C . GLU A 1 522 ? 14.711 19.680 -35.217 1.00 65.56 522 GLU A C 1
ATOM 4128 O O . GLU A 1 522 ? 15.713 19.428 -35.881 1.00 65.56 522 GLU A O 1
ATOM 4133 N N . LEU A 1 523 ? 14.814 20.104 -33.952 1.00 65.31 523 LEU A N 1
ATOM 4134 C CA . LEU A 1 523 ? 16.105 20.256 -33.282 1.00 65.31 523 LEU A CA 1
ATOM 4135 C C . LEU A 1 523 ? 16.836 18.919 -33.125 1.00 65.31 523 LEU A C 1
ATOM 4137 O O . LEU A 1 523 ? 18.054 18.887 -33.276 1.00 65.31 523 LEU A O 1
ATOM 4141 N N . SER A 1 524 ? 16.122 17.837 -32.816 1.00 63.66 524 SER A N 1
ATOM 4142 C CA . SER A 1 524 ? 16.715 16.505 -32.669 1.00 63.66 524 SER A CA 1
ATOM 4143 C C . SER A 1 524 ? 17.285 16.011 -33.997 1.00 63.66 524 SER A C 1
ATOM 4145 O O . SER A 1 524 ? 18.429 15.566 -34.024 1.00 63.66 524 SER A O 1
ATOM 4147 N N . TRP A 1 525 ? 16.551 16.174 -35.101 1.00 62.94 525 TRP A N 1
ATOM 4148 C CA . TRP A 1 525 ? 17.031 15.852 -36.449 1.00 62.94 525 TRP A CA 1
ATOM 4149 C C . TRP A 1 525 ? 18.202 16.735 -36.883 1.00 62.94 525 TRP A C 1
ATOM 4151 O O . TRP A 1 525 ? 19.208 16.212 -37.349 1.00 62.94 525 TRP A O 1
ATOM 4161 N N . ARG A 1 526 ? 18.151 18.052 -36.632 1.00 57.16 526 ARG A N 1
ATOM 4162 C CA . ARG A 1 526 ? 19.280 18.975 -36.892 1.00 57.16 526 ARG A CA 1
ATOM 4163 C C . ARG A 1 526 ? 20.551 18.614 -36.117 1.00 57.16 526 ARG A C 1
ATOM 4165 O O . ARG A 1 526 ? 21.644 18.996 -36.514 1.00 57.16 526 ARG A O 1
ATOM 4172 N N . LEU A 1 527 ? 20.408 17.938 -34.979 1.00 53.50 527 LEU A N 1
ATOM 4173 C CA . LEU A 1 527 ? 21.514 17.444 -34.156 1.00 53.50 527 LEU A CA 1
ATOM 4174 C C . LEU A 1 527 ? 21.854 15.967 -34.452 1.00 53.50 527 LEU A C 1
ATOM 4176 O O . LEU A 1 527 ? 22.661 15.367 -33.739 1.00 53.50 527 LEU A O 1
ATOM 4180 N N . GLY A 1 528 ? 21.261 15.392 -35.503 1.00 52.22 528 GLY A N 1
ATOM 4181 C CA . GLY A 1 528 ? 21.609 14.095 -36.082 1.00 52.22 528 GLY A CA 1
ATOM 4182 C C . GLY A 1 528 ? 20.848 12.882 -35.534 1.00 52.22 528 GLY A C 1
ATOM 4183 O O . GLY A 1 528 ? 21.282 11.754 -35.761 1.00 52.22 528 GLY A O 1
ATOM 4184 N N . ALA A 1 529 ? 19.737 13.061 -34.811 1.00 63.78 529 ALA A N 1
ATOM 4185 C CA . ALA A 1 529 ? 18.891 11.931 -34.416 1.00 63.78 529 ALA A CA 1
ATOM 4186 C C . ALA A 1 529 ? 18.449 11.127 -35.653 1.00 63.78 529 ALA A C 1
ATOM 4188 O O . ALA A 1 529 ? 17.888 11.694 -36.587 1.00 63.78 529 ALA A O 1
ATOM 4189 N N . SER A 1 530 ? 18.667 9.811 -35.641 1.00 68.81 530 SER A N 1
ATOM 4190 C CA . SER A 1 530 ? 18.287 8.892 -36.724 1.00 68.81 530 SER A CA 1
ATOM 4191 C C . SER A 1 530 ? 16.811 8.490 -36.666 1.00 68.81 530 SER A C 1
ATOM 4193 O O . SER A 1 530 ? 16.256 8.040 -37.660 1.00 68.81 530 SER A O 1
ATOM 4195 N N . GLY A 1 531 ? 16.169 8.667 -35.509 1.00 69.56 531 GLY A N 1
ATOM 4196 C CA . GLY A 1 531 ? 14.739 8.444 -35.313 1.00 69.56 531 GLY A CA 1
ATOM 4197 C C . GLY A 1 531 ? 14.195 9.305 -34.174 1.00 69.56 531 GLY A C 1
ATOM 4198 O O . GLY A 1 531 ? 14.932 9.667 -33.253 1.00 69.56 531 GLY A O 1
ATOM 4199 N N . PHE A 1 532 ? 12.907 9.641 -34.238 1.00 78.12 532 PHE A N 1
ATOM 4200 C CA . PHE A 1 532 ? 12.207 10.435 -33.225 1.00 78.12 532 PHE A CA 1
ATOM 4201 C C . PHE A 1 532 ? 10.806 9.865 -33.000 1.00 78.12 532 PHE A C 1
ATOM 4203 O O . PHE A 1 532 ? 10.002 9.821 -33.929 1.00 78.12 532 PHE A O 1
ATOM 4210 N N . ILE A 1 533 ? 10.504 9.456 -31.769 1.00 75.38 533 ILE A N 1
ATOM 4211 C CA . ILE A 1 533 ? 9.241 8.811 -31.395 1.00 75.38 533 ILE A CA 1
ATOM 4212 C C . ILE A 1 533 ? 8.644 9.539 -30.189 1.00 75.38 533 ILE A C 1
ATOM 4214 O O . ILE A 1 533 ? 9.348 9.922 -29.260 1.00 75.38 533 ILE A O 1
ATOM 4218 N N . LEU A 1 534 ? 7.326 9.702 -30.189 1.00 71.81 534 LEU A N 1
ATOM 4219 C CA . LEU A 1 534 ? 6.536 10.206 -29.063 1.00 71.81 534 LEU A CA 1
ATOM 4220 C C . LEU A 1 534 ? 5.771 9.044 -28.387 1.00 71.81 534 LEU A C 1
ATOM 4222 O O . LEU A 1 534 ? 4.978 8.358 -29.024 1.00 71.81 534 LEU A O 1
ATOM 4226 N N . THR A 1 535 ? 6.005 8.751 -27.115 1.00 67.38 535 THR A N 1
ATOM 4227 C CA . THR A 1 535 ? 5.369 7.585 -26.464 1.00 67.38 535 THR A CA 1
ATOM 4228 C C . THR A 1 535 ? 3.908 7.844 -26.077 1.00 67.38 535 THR A C 1
ATOM 4230 O O . THR A 1 535 ? 3.537 8.981 -25.790 1.00 67.38 535 THR A O 1
ATOM 4233 N N . HIS A 1 536 ? 3.085 6.785 -26.060 1.00 58.34 536 HIS A N 1
ATOM 4234 C CA . HIS A 1 536 ? 1.626 6.866 -25.887 1.00 58.34 536 HIS A CA 1
ATOM 4235 C C . HIS A 1 536 ? 1.156 6.807 -24.418 1.00 58.34 536 HIS A C 1
ATOM 4237 O O . HIS A 1 536 ? 0.264 7.559 -24.040 1.00 58.34 536 HIS A O 1
ATOM 4243 N N . GLU A 1 537 ? 1.763 5.967 -23.570 1.00 53.62 537 GLU A N 1
ATOM 4244 C CA . GLU A 1 537 ? 1.334 5.786 -22.164 1.00 53.62 537 GLU A CA 1
ATOM 4245 C C . GLU A 1 537 ? 1.645 7.001 -21.285 1.00 53.62 537 GLU A C 1
ATOM 4247 O O . GLU A 1 537 ? 0.932 7.335 -20.344 1.00 53.62 537 GLU A O 1
ATOM 4252 N N . THR A 1 538 ? 2.746 7.675 -21.600 1.00 58.38 538 THR A N 1
ATOM 4253 C CA . THR A 1 538 ? 3.220 8.893 -20.947 1.00 58.38 538 THR A CA 1
ATOM 4254 C C . THR A 1 538 ? 3.944 9.697 -22.022 1.00 58.38 538 THR A C 1
ATOM 4256 O O . THR A 1 538 ? 4.827 9.133 -22.665 1.00 58.38 538 THR A O 1
ATOM 4259 N N . PRO A 1 539 ? 3.594 10.965 -22.286 1.00 63.66 539 PRO A N 1
ATOM 4260 C CA . PRO A 1 539 ? 4.167 11.724 -23.394 1.00 63.66 539 PRO A CA 1
ATOM 4261 C C . PRO A 1 539 ? 5.663 11.974 -23.147 1.00 63.66 539 PRO A C 1
ATOM 4263 O O . PRO A 1 539 ? 6.057 12.868 -22.398 1.00 63.66 539 PRO A O 1
ATOM 4266 N N . LYS A 1 540 ? 6.516 11.158 -23.770 1.00 74.81 540 LYS A N 1
ATOM 4267 C CA . LYS A 1 540 ? 7.978 11.289 -23.757 1.00 74.81 540 LYS A CA 1
ATOM 4268 C C . LYS A 1 540 ? 8.486 11.316 -25.180 1.00 74.81 540 LYS A C 1
ATOM 4270 O O . LYS A 1 540 ? 7.920 10.683 -26.067 1.00 74.81 540 LYS A O 1
ATOM 4275 N N . ILE A 1 541 ? 9.594 12.007 -25.366 1.00 77.50 541 ILE A N 1
ATOM 4276 C CA . ILE A 1 541 ? 10.370 11.975 -26.594 1.00 77.50 541 ILE A CA 1
ATOM 4277 C C . ILE A 1 541 ? 11.413 10.869 -26.464 1.00 77.50 541 ILE A C 1
ATOM 4279 O O . ILE A 1 541 ? 12.185 10.876 -25.504 1.00 77.50 541 ILE A O 1
ATOM 4283 N N . LEU A 1 542 ? 11.444 9.963 -27.437 1.00 81.00 542 LEU A N 1
ATOM 4284 C CA . LEU A 1 542 ? 12.527 9.020 -27.675 1.00 81.00 542 LEU A CA 1
ATOM 4285 C C . LEU A 1 542 ? 13.300 9.465 -28.917 1.00 81.00 542 LEU A C 1
ATOM 4287 O O . LEU A 1 542 ? 12.726 9.520 -30.004 1.00 81.00 542 LEU A O 1
ATOM 4291 N N . CYS A 1 543 ? 14.594 9.749 -28.779 1.00 81.00 543 CYS A N 1
ATOM 4292 C CA . CYS A 1 543 ? 15.470 9.964 -29.933 1.00 81.00 543 CYS A CA 1
ATOM 4293 C C . CYS A 1 543 ? 16.413 8.776 -30.092 1.00 81.00 543 CYS A C 1
ATOM 4295 O O . CYS A 1 543 ? 17.209 8.502 -29.191 1.00 81.00 543 CYS A O 1
ATOM 4297 N N . LEU A 1 544 ? 16.354 8.115 -31.247 1.00 79.56 544 LEU A N 1
ATOM 4298 C CA . LEU A 1 544 ? 17.279 7.052 -31.630 1.00 79.56 544 LEU A CA 1
ATOM 4299 C C . LEU A 1 544 ? 18.522 7.693 -32.249 1.00 79.56 544 LEU A C 1
ATOM 4301 O O . LEU A 1 544 ? 18.425 8.455 -33.209 1.00 79.56 544 LEU A O 1
ATOM 4305 N N . CYS A 1 545 ? 19.685 7.423 -31.672 1.00 72.88 545 CYS A N 1
ATOM 4306 C CA . CYS A 1 545 ? 20.957 8.046 -32.020 1.00 72.88 545 CYS A CA 1
ATOM 4307 C C . CYS A 1 545 ? 22.018 6.969 -32.226 1.00 72.88 545 CYS A C 1
ATOM 4309 O O . CYS A 1 545 ? 22.041 5.976 -31.502 1.00 72.88 545 CYS A O 1
ATOM 4311 N N . ARG A 1 546 ? 22.954 7.175 -33.153 1.00 71.75 546 ARG A N 1
ATOM 4312 C CA . ARG A 1 546 ? 24.039 6.207 -33.363 1.00 71.75 546 ARG A CA 1
ATOM 4313 C C . ARG A 1 546 ? 25.106 6.287 -32.271 1.00 71.75 546 ARG A C 1
ATOM 4315 O O . ARG A 1 546 ? 25.679 5.268 -31.896 1.00 71.75 546 ARG A O 1
ATOM 4322 N N . TYR A 1 547 ? 25.343 7.484 -31.733 1.00 71.19 547 TYR A N 1
ATOM 4323 C CA . TYR A 1 547 ? 26.419 7.750 -30.776 1.00 71.19 547 TYR A CA 1
ATOM 4324 C C . TYR A 1 547 ? 25.906 8.353 -29.463 1.00 71.19 547 TYR A C 1
ATOM 4326 O O . TYR A 1 547 ? 24.990 9.177 -29.446 1.00 71.19 547 TYR A O 1
ATOM 4334 N N . GLN A 1 548 ? 26.560 8.019 -28.349 1.00 71.44 548 GLN A N 1
ATOM 4335 C CA . GLN A 1 548 ? 26.176 8.516 -27.023 1.00 71.44 548 GLN A CA 1
ATOM 4336 C C . GLN A 1 548 ? 26.294 10.037 -26.917 1.00 71.44 548 GLN A C 1
ATOM 4338 O O . GLN A 1 548 ? 25.412 10.703 -26.377 1.00 71.44 548 GLN A O 1
ATOM 4343 N N . GLN A 1 549 ? 27.385 10.596 -27.451 1.00 69.19 549 GLN A N 1
ATOM 4344 C CA . GLN A 1 549 ? 27.662 12.034 -27.410 1.00 69.19 549 GLN A CA 1
ATOM 4345 C C . GLN A 1 549 ? 26.588 12.833 -28.155 1.00 69.19 549 GLN A C 1
ATOM 4347 O O . GLN A 1 549 ? 26.213 13.922 -27.719 1.00 69.19 549 GLN A O 1
ATOM 4352 N N . GLN A 1 550 ? 26.057 12.264 -29.240 1.00 70.38 550 GLN A N 1
ATOM 4353 C CA . GLN A 1 550 ? 24.939 12.816 -29.995 1.00 70.38 550 GLN A CA 1
ATOM 4354 C C . GLN A 1 550 ? 23.658 12.829 -29.151 1.00 70.38 550 GLN A C 1
ATOM 4356 O O . GLN A 1 550 ? 23.062 13.892 -28.973 1.00 70.38 550 GLN A O 1
ATOM 4361 N N . ALA A 1 551 ? 23.284 11.696 -28.545 1.00 74.00 551 ALA A N 1
ATOM 4362 C CA . ALA A 1 551 ? 22.124 11.619 -27.652 1.00 74.00 551 ALA A CA 1
ATOM 4363 C C . ALA A 1 551 ? 22.228 12.622 -26.483 1.00 74.00 551 ALA A C 1
ATOM 4365 O O . ALA A 1 551 ? 21.281 13.352 -26.186 1.00 74.00 551 ALA A O 1
ATOM 4366 N N . GLN A 1 552 ? 23.410 12.738 -25.868 1.00 76.31 552 GLN A N 1
ATOM 4367 C CA . GLN A 1 552 ? 23.686 13.714 -24.806 1.00 76.31 552 GLN A CA 1
ATOM 4368 C C . GLN A 1 552 ? 23.612 15.168 -25.296 1.00 76.31 552 GLN A C 1
ATOM 4370 O O . GLN A 1 552 ? 23.152 16.048 -24.565 1.00 76.31 552 GLN A O 1
ATOM 4375 N N . ALA A 1 553 ? 24.086 15.461 -26.508 1.00 71.25 553 ALA A N 1
ATOM 4376 C CA . ALA A 1 553 ? 24.010 16.797 -27.090 1.00 71.25 553 ALA A CA 1
ATOM 4377 C C . ALA A 1 553 ? 22.559 17.210 -27.366 1.00 71.25 553 ALA A C 1
ATOM 4379 O O . ALA A 1 553 ? 22.185 18.342 -27.044 1.00 71.25 553 ALA A O 1
ATOM 4380 N N . ILE A 1 554 ? 21.739 16.295 -27.891 1.00 73.44 554 ILE A N 1
ATOM 4381 C CA . ILE A 1 554 ? 20.302 16.507 -28.096 1.00 73.44 554 ILE A CA 1
ATOM 4382 C C . ILE A 1 554 ? 19.623 16.775 -26.749 1.00 73.44 554 ILE A C 1
ATOM 4384 O O . ILE A 1 554 ? 18.978 17.811 -26.600 1.00 73.44 554 ILE A O 1
ATOM 4388 N N . GLY A 1 555 ? 19.852 15.926 -25.741 1.00 77.56 555 GLY A N 1
ATOM 4389 C CA . GLY A 1 555 ? 19.296 16.095 -24.392 1.00 77.56 555 GLY A CA 1
ATOM 4390 C C . GLY A 1 555 ? 19.598 17.464 -23.777 1.00 77.56 555 GLY A C 1
ATOM 4391 O O . GLY A 1 555 ? 18.677 18.198 -23.411 1.00 77.56 555 GLY A O 1
ATOM 4392 N N . ARG A 1 556 ? 20.876 17.874 -23.765 1.00 77.88 556 ARG A N 1
ATOM 4393 C CA . ARG A 1 556 ? 21.301 19.195 -23.261 1.00 77.88 556 ARG A CA 1
ATOM 4394 C C . ARG A 1 556 ? 20.646 20.354 -24.012 1.00 77.88 556 ARG A C 1
ATOM 4396 O O . ARG A 1 556 ? 20.264 21.351 -23.401 1.00 77.88 556 ARG A O 1
ATOM 4403 N N . ASN A 1 557 ? 20.513 20.249 -25.334 1.00 76.00 557 ASN A N 1
ATOM 4404 C CA . ASN A 1 557 ? 19.914 21.307 -26.148 1.00 76.00 557 ASN A CA 1
ATOM 4405 C C . ASN A 1 557 ? 18.398 21.399 -25.962 1.00 76.00 557 ASN A C 1
ATOM 4407 O O . ASN A 1 557 ? 17.874 22.510 -25.887 1.00 76.00 557 ASN A O 1
ATOM 4411 N N . LEU A 1 558 ? 17.705 20.265 -25.849 1.00 78.12 558 LEU A N 1
ATOM 4412 C CA . LEU A 1 558 ? 16.276 20.222 -25.548 1.00 78.12 558 LEU A CA 1
ATOM 4413 C C . LEU A 1 558 ? 15.980 20.817 -24.164 1.00 78.12 558 LEU A C 1
ATOM 4415 O O . LEU A 1 558 ? 15.082 21.651 -24.036 1.00 78.12 558 LEU A O 1
ATOM 4419 N N . GLN A 1 559 ? 16.785 20.476 -23.154 1.00 78.75 559 GLN A N 1
ATOM 4420 C CA . GLN A 1 559 ? 16.687 21.061 -21.815 1.00 78.75 559 GLN A CA 1
ATOM 4421 C C . GLN A 1 559 ? 16.946 22.577 -21.846 1.00 78.75 559 GLN A C 1
ATOM 4423 O O . GLN A 1 559 ? 16.136 23.354 -21.347 1.00 78.75 559 GLN A O 1
ATOM 4428 N N . LYS A 1 560 ? 18.025 23.028 -22.502 1.00 75.94 560 LYS A N 1
ATOM 4429 C CA . LYS A 1 560 ? 18.395 24.454 -22.559 1.00 75.94 560 LYS A CA 1
ATOM 4430 C C . LYS A 1 560 ? 17.400 25.312 -23.350 1.00 75.94 560 LYS A C 1
ATOM 4432 O O . LYS A 1 560 ? 17.075 26.414 -22.917 1.00 75.94 560 LYS A O 1
ATOM 4437 N N . LYS A 1 561 ? 16.948 24.852 -24.522 1.00 71.31 561 LYS A N 1
ATOM 4438 C CA . LYS A 1 561 ? 16.111 25.650 -25.441 1.00 71.31 561 LYS A CA 1
ATOM 4439 C C . LYS A 1 561 ? 14.618 25.550 -25.149 1.00 71.31 561 LYS A C 1
ATOM 4441 O O . LYS A 1 561 ? 13.912 26.537 -25.337 1.00 71.31 561 LYS A O 1
ATOM 4446 N N . TYR A 1 562 ? 14.141 24.389 -24.699 1.00 72.69 562 TYR A N 1
ATOM 4447 C CA . TYR A 1 562 ? 12.710 24.131 -24.505 1.00 72.69 562 TYR A CA 1
ATOM 4448 C C . TYR A 1 562 ? 12.328 23.815 -23.057 1.00 72.69 562 TYR A C 1
ATOM 4450 O O . TYR A 1 562 ? 11.159 23.540 -22.801 1.00 72.69 562 TYR A O 1
ATOM 4458 N N . ARG A 1 563 ? 13.276 23.899 -22.109 1.00 67.00 563 ARG A N 1
ATOM 4459 C CA . ARG A 1 563 ? 13.054 23.669 -20.670 1.00 67.00 563 ARG A CA 1
ATOM 4460 C C . ARG A 1 563 ? 12.405 22.313 -20.371 1.00 67.00 563 ARG A C 1
ATOM 4462 O O . ARG A 1 563 ? 11.600 22.208 -19.452 1.00 67.00 563 ARG A O 1
ATOM 4469 N N . LEU A 1 564 ? 12.733 21.278 -21.150 1.00 70.25 564 LEU A N 1
ATOM 4470 C CA . LEU A 1 564 ? 12.322 19.915 -20.810 1.00 70.25 564 LEU A CA 1
ATOM 4471 C C . LEU A 1 564 ? 13.024 19.507 -19.511 1.00 70.25 564 LEU A C 1
ATOM 4473 O O . LEU A 1 564 ? 14.243 19.623 -19.432 1.00 70.25 564 LEU A O 1
ATOM 4477 N N . ASN A 1 565 ? 12.246 19.073 -18.513 1.00 64.44 565 ASN A N 1
ATOM 4478 C CA . ASN A 1 565 ? 12.688 18.897 -17.124 1.00 64.44 565 ASN A CA 1
ATOM 4479 C C . ASN A 1 565 ? 13.970 18.051 -17.015 1.00 64.44 565 ASN A C 1
ATOM 4481 O O . ASN A 1 565 ? 15.055 18.578 -16.762 1.00 64.44 565 ASN A O 1
ATOM 4485 N N . ASN A 1 566 ? 13.821 16.743 -17.249 1.00 71.12 566 ASN A N 1
ATOM 4486 C CA . ASN A 1 566 ? 14.857 15.726 -17.105 1.00 71.12 566 ASN A CA 1
ATOM 4487 C C . ASN A 1 566 ? 14.933 14.890 -18.385 1.00 71.12 566 ASN A C 1
ATOM 4489 O O . ASN A 1 566 ? 13.898 14.546 -18.968 1.00 71.12 566 ASN A O 1
ATOM 4493 N N . TYR A 1 567 ? 16.154 14.540 -18.787 1.00 78.75 567 TYR A N 1
ATOM 4494 C CA . TYR A 1 567 ? 16.410 13.568 -19.841 1.00 78.75 567 TYR A CA 1
ATOM 4495 C C . TYR A 1 567 ? 17.309 12.444 -19.327 1.00 78.75 567 TYR A C 1
ATOM 4497 O O . TYR A 1 567 ? 18.110 12.641 -18.414 1.00 78.75 567 TYR A O 1
ATOM 4505 N N . PHE A 1 568 ? 17.184 11.273 -19.934 1.00 81.31 568 PHE A N 1
ATOM 4506 C CA . PHE A 1 568 ? 17.970 10.088 -19.622 1.00 81.31 568 PHE A CA 1
ATOM 4507 C C . PHE A 1 568 ? 18.518 9.495 -20.922 1.00 81.31 568 PHE A C 1
ATOM 4509 O O . PHE A 1 568 ? 17.801 9.444 -21.918 1.00 81.31 568 PHE A O 1
ATOM 4516 N N . VAL A 1 569 ? 19.790 9.095 -20.938 1.00 83.44 569 VAL A N 1
ATOM 4517 C CA . VAL A 1 569 ? 20.422 8.457 -22.104 1.00 83.44 569 VAL A CA 1
ATOM 4518 C C . VAL A 1 569 ? 20.749 7.018 -21.742 1.00 83.44 569 VAL A C 1
ATOM 4520 O O . VAL A 1 569 ? 21.471 6.780 -20.778 1.00 83.44 569 VAL A O 1
ATOM 4523 N N . THR A 1 570 ? 20.252 6.084 -22.541 1.00 87.50 570 THR A N 1
ATOM 4524 C CA . THR A 1 570 ? 20.541 4.648 -22.445 1.00 87.50 570 THR A CA 1
ATOM 4525 C C . THR A 1 570 ? 20.926 4.094 -23.815 1.00 87.50 570 THR A C 1
ATOM 4527 O O . THR A 1 570 ? 20.999 4.851 -24.786 1.00 87.50 570 THR A O 1
ATOM 4530 N N . SER A 1 571 ? 21.209 2.801 -23.915 1.00 88.00 571 SER A N 1
ATOM 4531 C CA . SER A 1 571 ? 21.451 2.114 -25.183 1.00 88.00 571 SER A CA 1
ATOM 4532 C C . SER A 1 571 ? 20.495 0.945 -25.356 1.00 88.00 571 SER A C 1
ATOM 4534 O O . SER A 1 571 ? 20.069 0.344 -24.376 1.00 88.00 571 SER A O 1
ATOM 4536 N N . ILE A 1 572 ? 20.186 0.592 -26.600 1.00 88.88 572 ILE A N 1
ATOM 4537 C CA . ILE A 1 572 ? 19.560 -0.695 -26.911 1.00 88.88 572 ILE A CA 1
ATOM 4538 C C . ILE A 1 572 ? 20.495 -1.797 -26.402 1.00 88.88 572 ILE A C 1
ATOM 4540 O O . ILE A 1 572 ? 21.712 -1.726 -26.609 1.00 88.88 572 ILE A O 1
ATOM 4544 N N . GLN A 1 573 ? 19.940 -2.774 -25.688 1.00 87.56 573 GLN A N 1
ATOM 4545 C CA . GLN A 1 573 ? 20.697 -3.933 -25.230 1.00 87.56 573 GLN A CA 1
ATOM 4546 C C . GLN A 1 573 ? 20.904 -4.858 -26.428 1.00 87.56 573 GLN A C 1
ATOM 4548 O O . GLN A 1 573 ? 19.980 -5.535 -26.863 1.00 87.56 573 GLN A O 1
ATOM 4553 N N . SER A 1 574 ? 22.101 -4.803 -27.006 1.00 82.38 574 SER A N 1
ATOM 4554 C CA . SER A 1 574 ? 22.441 -5.524 -28.227 1.00 82.38 574 SER A CA 1
ATOM 4555 C C . SER A 1 574 ? 23.940 -5.743 -28.321 1.00 82.38 574 SER A C 1
ATOM 4557 O O . SER A 1 574 ? 24.729 -4.828 -28.061 1.00 82.38 574 SER A O 1
ATOM 4559 N N . SER A 1 575 ? 24.318 -6.951 -28.718 1.00 79.31 575 SER A N 1
ATOM 4560 C CA . SER A 1 575 ? 25.674 -7.331 -29.107 1.00 79.31 575 SER A CA 1
ATOM 4561 C C . SER A 1 575 ? 25.922 -7.144 -30.610 1.00 79.31 575 SER A C 1
ATOM 4563 O O . SER A 1 575 ? 27.071 -7.159 -31.061 1.00 79.31 575 SER A O 1
ATOM 4565 N N . LEU A 1 576 ? 24.859 -6.924 -31.394 1.00 76.31 576 LEU A N 1
ATOM 4566 C CA . LEU A 1 576 ? 24.924 -6.820 -32.846 1.00 76.31 576 LEU A CA 1
ATOM 4567 C C . LEU A 1 576 ? 25.553 -5.498 -33.292 1.00 76.31 576 LEU A C 1
ATOM 4569 O O . LEU A 1 576 ? 25.071 -4.395 -32.998 1.00 76.31 576 LEU A O 1
ATOM 4573 N N . LYS A 1 577 ? 26.622 -5.616 -34.084 1.00 61.19 577 LYS A N 1
ATOM 4574 C CA . LYS A 1 577 ? 27.154 -4.490 -34.850 1.00 61.19 577 LYS A CA 1
ATOM 4575 C C . LYS A 1 577 ? 26.191 -4.163 -35.990 1.00 61.19 577 LYS A C 1
ATOM 4577 O O . LYS A 1 577 ? 25.523 -5.034 -36.531 1.00 61.19 577 LYS A O 1
ATOM 4582 N N . HIS A 1 578 ? 26.129 -2.878 -36.326 1.00 54.97 578 HIS A N 1
ATOM 4583 C CA . HIS A 1 578 ? 25.400 -2.425 -37.505 1.00 54.97 578 HIS A CA 1
ATOM 4584 C C . HIS A 1 578 ? 26.086 -2.979 -38.747 1.00 54.97 578 HIS A C 1
ATOM 4586 O O . HIS A 1 578 ? 27.298 -2.808 -38.892 1.00 54.97 578 HIS A O 1
ATOM 4592 N N . GLU A 1 579 ? 25.311 -3.616 -39.613 1.00 48.75 579 GLU A N 1
ATOM 4593 C CA . GLU A 1 579 ? 25.770 -3.995 -40.939 1.00 48.75 579 GLU A CA 1
ATOM 4594 C C . GLU A 1 579 ? 25.324 -2.885 -41.904 1.00 48.75 579 GLU A C 1
ATOM 4596 O O . GLU A 1 579 ? 24.123 -2.590 -41.995 1.00 48.75 579 GLU A O 1
ATOM 4601 N N . PRO A 1 580 ? 26.258 -2.190 -42.585 1.00 41.72 580 PRO A N 1
ATOM 4602 C CA . PRO A 1 580 ? 25.865 -1.373 -43.719 1.00 41.72 580 PRO A CA 1
ATOM 4603 C C . PRO A 1 580 ? 25.162 -2.300 -44.707 1.00 41.72 580 PRO A C 1
ATOM 4605 O O . PRO A 1 580 ? 25.620 -3.421 -44.927 1.00 41.72 580 PRO A O 1
ATOM 4608 N N . ILE A 1 581 ? 24.042 -1.848 -45.276 1.00 39.12 581 ILE A N 1
ATOM 4609 C CA . ILE A 1 581 ? 23.403 -2.567 -46.378 1.00 39.12 581 ILE A CA 1
ATOM 4610 C C . ILE A 1 581 ? 24.515 -2.862 -47.388 1.00 39.12 581 ILE A C 1
ATOM 4612 O O . ILE A 1 581 ? 25.101 -1.923 -47.932 1.00 39.12 581 ILE A O 1
ATOM 4616 N N . GLN A 1 582 ? 24.811 -4.144 -47.640 1.00 35.81 582 GLN A N 1
ATOM 4617 C CA . GLN A 1 582 ? 25.344 -4.511 -48.944 1.00 35.81 582 GLN A CA 1
ATOM 4618 C C . GLN A 1 582 ? 24.316 -3.955 -49.900 1.00 35.81 582 GLN A C 1
ATOM 4620 O O . GLN A 1 582 ? 23.185 -4.441 -49.902 1.00 35.81 582 GLN A O 1
ATOM 4625 N N . SER A 1 583 ? 24.656 -2.870 -50.599 1.00 29.33 583 SER A N 1
ATOM 4626 C CA . SER A 1 583 ? 23.795 -2.353 -51.644 1.00 29.33 583 SER A CA 1
ATOM 4627 C C . SER A 1 583 ? 23.466 -3.567 -52.487 1.00 29.33 583 SER A C 1
ATOM 4629 O O . SER A 1 583 ? 24.357 -4.104 -53.148 1.00 29.33 583 SER A O 1
ATOM 4631 N N . PHE A 1 584 ? 22.220 -4.040 -52.421 1.00 30.02 584 PHE A N 1
ATOM 4632 C CA . PHE A 1 584 ? 21.693 -4.785 -53.536 1.00 30.02 584 PHE A CA 1
ATOM 4633 C C . PHE A 1 584 ? 21.983 -3.854 -54.693 1.00 30.02 584 PHE A C 1
ATOM 4635 O O . PHE A 1 584 ? 21.503 -2.716 -54.696 1.00 30.02 584 PHE A O 1
ATOM 4642 N N . LEU A 1 585 ? 22.917 -4.284 -55.545 1.00 30.78 585 LEU A N 1
ATOM 4643 C CA . LEU A 1 585 ? 23.080 -3.756 -56.879 1.00 30.78 585 LEU A CA 1
ATOM 4644 C C . LEU A 1 585 ? 21.657 -3.476 -57.332 1.00 30.78 585 LEU A C 1
ATOM 4646 O O . LEU A 1 585 ? 20.856 -4.404 -57.451 1.00 30.78 585 LEU A O 1
ATOM 4650 N N . LEU A 1 586 ? 21.311 -2.189 -57.422 1.00 30.50 586 LEU A N 1
ATOM 4651 C CA . LEU A 1 586 ? 20.161 -1.794 -58.204 1.00 30.50 586 LEU A CA 1
ATOM 4652 C C . LEU A 1 586 ? 20.434 -2.486 -59.525 1.00 30.50 586 LEU A C 1
ATOM 4654 O O . LEU A 1 586 ? 21.465 -2.191 -60.135 1.00 30.50 586 LEU A O 1
ATOM 4658 N N . GLU A 1 587 ? 19.618 -3.487 -59.864 1.00 28.38 587 GLU A N 1
ATOM 4659 C CA . GLU A 1 587 ? 19.684 -4.112 -61.174 1.00 28.38 587 GLU A CA 1
ATOM 4660 C C . GLU A 1 587 ? 19.844 -2.972 -62.166 1.00 28.38 587 GLU A C 1
ATOM 4662 O O . GLU A 1 587 ? 19.067 -2.010 -62.123 1.00 28.38 587 GLU A O 1
ATOM 4667 N N . GLU A 1 588 ? 20.936 -3.021 -62.934 1.00 28.38 588 GLU A N 1
ATOM 4668 C CA . GLU A 1 588 ? 21.253 -2.002 -63.917 1.00 28.38 588 GLU A CA 1
ATOM 4669 C C . GLU A 1 588 ? 19.999 -1.824 -64.772 1.00 28.38 588 GLU A C 1
ATOM 4671 O O . GLU A 1 588 ? 19.671 -2.671 -65.603 1.00 28.38 588 GLU A O 1
ATOM 4676 N N . THR A 1 589 ? 19.254 -0.734 -64.566 1.00 31.56 589 THR A N 1
ATOM 4677 C CA . THR A 1 589 ? 18.285 -0.319 -65.568 1.00 31.56 589 THR A CA 1
ATOM 4678 C C . THR A 1 589 ? 19.112 -0.143 -66.835 1.00 31.56 589 THR A C 1
ATOM 4680 O O . THR A 1 589 ? 20.116 0.573 -66.763 1.00 31.56 589 THR A O 1
ATOM 4683 N N . PRO A 1 590 ? 18.766 -0.766 -67.974 1.00 31.19 590 PRO A N 1
ATOM 4684 C CA . PRO A 1 590 ? 19.595 -0.672 -69.164 1.00 31.19 590 PRO A CA 1
ATOM 4685 C C . PRO A 1 590 ? 19.614 0.782 -69.637 1.00 31.19 590 PRO A C 1
ATOM 4687 O O . PRO A 1 590 ? 18.716 1.257 -70.337 1.00 31.19 590 PRO A O 1
ATOM 4690 N N . ILE A 1 591 ? 20.636 1.526 -69.221 1.00 34.78 591 ILE A N 1
ATOM 4691 C CA . ILE A 1 591 ? 21.002 2.795 -69.824 1.00 34.78 591 ILE A CA 1
ATOM 4692 C C . ILE A 1 591 ? 21.556 2.387 -71.180 1.00 34.78 591 ILE A C 1
ATOM 4694 O O . ILE A 1 591 ? 22.671 1.880 -71.271 1.00 34.78 591 ILE A O 1
ATOM 4698 N N . LYS A 1 592 ? 20.706 2.527 -72.204 1.00 37.84 592 LYS A N 1
ATOM 4699 C CA . LYS A 1 592 ? 20.999 2.252 -73.614 1.00 37.84 592 LYS A CA 1
ATOM 4700 C C . LYS A 1 592 ? 22.468 2.526 -73.947 1.00 37.84 592 LYS A C 1
ATOM 4702 O O . LYS A 1 592 ? 22.990 3.598 -73.635 1.00 37.84 592 LYS A O 1
ATOM 4707 N N . GLU A 1 593 ? 23.057 1.554 -74.633 1.00 38.94 593 GLU A N 1
ATOM 4708 C CA . GLU A 1 593 ? 24.469 1.274 -74.944 1.00 38.94 593 GLU A CA 1
ATOM 4709 C C . GLU A 1 593 ? 25.369 2.446 -75.399 1.00 38.94 593 GLU A C 1
ATOM 4711 O O . GLU A 1 593 ? 26.581 2.277 -75.488 1.00 38.94 593 GLU A O 1
ATOM 4716 N N . ASN A 1 594 ? 24.852 3.659 -75.606 1.00 37.78 594 ASN A N 1
ATOM 4717 C CA . ASN A 1 594 ? 25.640 4.801 -76.081 1.00 37.78 594 ASN A CA 1
ATOM 4718 C C . ASN A 1 594 ? 26.474 5.517 -75.001 1.00 37.78 594 ASN A C 1
ATOM 4720 O O . ASN A 1 594 ? 27.469 6.148 -75.347 1.00 37.78 594 ASN A O 1
ATOM 4724 N N . ILE A 1 595 ? 26.109 5.438 -73.714 1.00 39.50 595 ILE A N 1
ATOM 4725 C CA . ILE A 1 595 ? 26.834 6.145 -72.628 1.00 39.50 595 ILE A CA 1
ATOM 4726 C C . ILE A 1 595 ? 27.954 5.278 -72.031 1.00 39.50 595 ILE A C 1
ATOM 4728 O O . ILE A 1 595 ? 29.009 5.785 -71.652 1.00 39.50 595 ILE A O 1
ATOM 4732 N N . LYS A 1 596 ? 27.753 3.956 -71.985 1.00 37.38 596 LYS A N 1
ATOM 4733 C CA . LYS A 1 596 ? 28.752 3.005 -71.474 1.00 37.38 596 LYS A CA 1
ATOM 4734 C C . LYS A 1 596 ? 29.990 2.968 -72.375 1.00 37.38 596 LYS A C 1
ATOM 4736 O O . LYS A 1 596 ? 31.111 2.997 -71.880 1.00 37.38 596 LYS A O 1
ATOM 4741 N N . HIS A 1 597 ? 29.783 3.053 -73.691 1.00 36.75 597 HIS A N 1
ATOM 4742 C CA . HIS A 1 597 ? 30.879 3.001 -74.653 1.00 36.75 597 HIS A CA 1
ATOM 4743 C C . HIS A 1 597 ? 31.801 4.232 -74.600 1.00 36.75 597 HIS A C 1
ATOM 4745 O O . HIS A 1 597 ? 32.998 4.112 -74.841 1.00 36.75 597 HIS A O 1
ATOM 4751 N N . SER A 1 598 ? 31.273 5.402 -74.233 1.00 39.38 598 SER A N 1
ATOM 4752 C CA . SER A 1 598 ? 32.031 6.657 -74.175 1.00 39.38 598 SER A CA 1
ATOM 4753 C C . SER A 1 598 ? 32.817 6.832 -72.866 1.00 39.38 598 SER A C 1
ATOM 4755 O O . SER A 1 598 ? 33.939 7.329 -72.883 1.00 39.38 598 SER A O 1
ATOM 4757 N N . LEU A 1 599 ? 32.278 6.363 -71.735 1.00 36.28 599 LEU A N 1
ATOM 4758 C CA . LEU A 1 599 ? 32.963 6.395 -70.434 1.00 36.28 599 LEU A CA 1
ATOM 4759 C C . LEU A 1 599 ? 34.068 5.335 -70.305 1.00 36.28 599 LEU A C 1
ATOM 4761 O O . LEU A 1 599 ? 35.116 5.616 -69.724 1.00 36.28 599 LEU A O 1
ATOM 4765 N N . GLU A 1 600 ? 33.872 4.141 -70.871 1.00 40.44 600 GLU A N 1
ATOM 4766 C CA . GLU A 1 600 ? 34.903 3.093 -70.885 1.00 40.44 600 GLU A CA 1
ATOM 4767 C C . GLU A 1 600 ? 36.100 3.483 -71.774 1.00 40.44 600 GLU A C 1
ATOM 4769 O O . GLU A 1 600 ? 37.244 3.267 -71.382 1.00 40.44 600 GLU A O 1
ATOM 4774 N N . GLN A 1 601 ? 35.871 4.157 -72.909 1.00 39.81 601 GLN A N 1
ATOM 4775 C CA . GLN A 1 601 ? 36.939 4.698 -73.769 1.00 39.81 601 GLN A CA 1
ATOM 4776 C C . GLN A 1 601 ? 37.791 5.767 -73.059 1.00 39.81 601 GLN A C 1
ATOM 4778 O O . GLN A 1 601 ? 39.015 5.773 -73.194 1.00 39.81 601 GLN A O 1
ATOM 4783 N N . TYR A 1 602 ? 37.165 6.639 -72.262 1.00 37.34 602 TYR A N 1
ATOM 4784 C CA . TYR A 1 602 ? 37.857 7.701 -71.526 1.00 37.34 602 TYR A CA 1
ATOM 4785 C C . TYR A 1 602 ? 38.717 7.154 -70.369 1.00 37.34 602 TYR A C 1
ATOM 4787 O O . TYR A 1 602 ? 39.862 7.568 -70.186 1.00 37.34 602 TYR A O 1
ATOM 4795 N N . LEU A 1 603 ? 38.200 6.177 -69.613 1.00 36.41 603 LEU A N 1
ATOM 4796 C CA . LEU A 1 603 ? 38.913 5.554 -68.487 1.00 36.41 603 LEU A CA 1
ATOM 4797 C C . LEU A 1 603 ? 40.101 4.692 -68.945 1.00 36.41 603 LEU A C 1
ATOM 4799 O O . LEU A 1 603 ? 41.154 4.713 -68.309 1.00 36.41 603 LEU A O 1
ATOM 4803 N N . ILE A 1 604 ? 39.969 4.004 -70.084 1.00 44.06 604 ILE A N 1
ATOM 4804 C CA . ILE A 1 604 ? 41.061 3.228 -70.690 1.00 44.06 604 ILE A CA 1
ATOM 4805 C C . ILE A 1 604 ? 42.194 4.154 -71.176 1.00 44.06 604 ILE A C 1
ATOM 4807 O O . ILE A 1 604 ? 43.369 3.816 -71.035 1.00 44.06 604 ILE A O 1
ATOM 4811 N N . GLN A 1 605 ? 41.883 5.351 -71.691 1.00 39.06 605 GLN A N 1
ATOM 4812 C CA . GLN A 1 605 ? 42.902 6.315 -72.135 1.00 39.06 605 GLN A CA 1
ATOM 4813 C C . GLN A 1 605 ? 43.697 6.960 -70.984 1.00 39.06 605 GLN A C 1
ATOM 4815 O O . GLN A 1 605 ? 44.884 7.249 -71.165 1.00 39.06 605 GLN A O 1
ATOM 4820 N N . GLU A 1 606 ? 43.100 7.162 -69.804 1.00 38.25 606 GLU A N 1
ATOM 4821 C CA . GLU A 1 606 ? 43.841 7.627 -68.619 1.00 38.25 606 GLU A CA 1
ATOM 4822 C C . GLU A 1 606 ? 44.719 6.528 -68.000 1.00 38.25 606 GLU A C 1
ATOM 4824 O O . GLU A 1 606 ? 45.855 6.809 -67.611 1.00 38.25 606 GLU A O 1
ATOM 4829 N N . GLU A 1 607 ? 44.260 5.270 -67.967 1.00 39.56 607 GLU A N 1
ATOM 4830 C CA . GLU A 1 607 ? 45.084 4.152 -67.484 1.00 39.56 607 GLU A CA 1
ATOM 4831 C C . GLU A 1 607 ? 46.302 3.897 -68.383 1.00 39.56 607 GLU A C 1
ATOM 4833 O O . GLU A 1 607 ? 47.402 3.680 -67.867 1.00 39.56 607 GLU A O 1
ATOM 4838 N N . ILE A 1 608 ? 46.149 4.002 -69.710 1.00 42.09 608 ILE A N 1
ATOM 4839 C CA . ILE A 1 608 ? 47.257 3.854 -70.671 1.00 42.09 608 ILE A CA 1
ATOM 4840 C C . ILE A 1 608 ? 48.285 4.988 -70.515 1.00 42.09 608 ILE A C 1
ATOM 4842 O O . ILE A 1 608 ? 49.486 4.723 -70.562 1.00 42.09 608 ILE A O 1
ATOM 4846 N N . LYS A 1 609 ? 47.849 6.228 -70.239 1.00 41.94 609 LYS A N 1
ATOM 4847 C CA . LYS A 1 609 ? 48.754 7.363 -69.963 1.00 41.94 609 LYS A CA 1
ATOM 4848 C C . LYS A 1 609 ? 49.535 7.223 -68.656 1.00 41.94 609 LYS A C 1
ATOM 4850 O O . LYS A 1 609 ? 50.617 7.784 -68.546 1.00 41.94 609 LYS A O 1
ATOM 4855 N N . SER A 1 610 ? 49.014 6.480 -67.681 1.00 42.91 610 SER A N 1
ATOM 4856 C CA . SER A 1 610 ? 49.677 6.281 -66.383 1.00 42.91 610 SER A CA 1
ATOM 4857 C C . SER A 1 610 ? 50.726 5.158 -66.366 1.00 42.91 610 SER A C 1
ATOM 4859 O O . SER A 1 610 ? 51.413 4.994 -65.363 1.00 42.91 610 SER A O 1
ATOM 4861 N N . ARG A 1 611 ? 50.846 4.371 -67.448 1.00 43.03 611 ARG A N 1
ATOM 4862 C CA . ARG A 1 611 ? 51.754 3.209 -67.547 1.00 43.03 611 ARG A CA 1
ATOM 4863 C C . ARG A 1 611 ? 53.016 3.424 -68.394 1.00 43.03 611 ARG A C 1
ATOM 4865 O O . ARG A 1 611 ? 53.783 2.480 -68.549 1.00 43.03 611 ARG A O 1
ATOM 4872 N N . GLN A 1 612 ? 53.249 4.621 -68.931 1.00 39.22 612 GLN A N 1
ATOM 4873 C CA . GLN A 1 612 ? 54.512 4.971 -69.594 1.00 39.22 612 GLN A CA 1
ATOM 4874 C C . GLN A 1 612 ? 55.314 5.926 -68.702 1.00 39.22 612 GLN A C 1
ATOM 4876 O O . GLN A 1 612 ? 55.251 7.140 -68.865 1.00 39.22 612 GLN A O 1
ATOM 4881 N N . GLU A 1 613 ? 56.043 5.367 -67.737 1.00 40.12 613 GLU A N 1
ATOM 4882 C CA . GLU A 1 613 ? 57.181 6.045 -67.110 1.00 40.12 613 GLU A CA 1
ATOM 4883 C C . GLU A 1 613 ? 58.451 5.597 -67.851 1.00 40.12 613 GLU A C 1
ATOM 4885 O O . GLU A 1 613 ? 58.790 4.415 -67.830 1.00 40.12 613 GLU A O 1
ATOM 4890 N N . GLU A 1 614 ? 59.135 6.525 -68.530 1.00 33.19 614 GLU A N 1
ATOM 4891 C CA . GLU A 1 614 ? 60.562 6.378 -68.842 1.00 33.19 614 GLU A CA 1
ATOM 4892 C C . GLU A 1 614 ? 61.370 7.011 -67.699 1.00 33.19 614 GLU A C 1
ATOM 4894 O O . GLU A 1 614 ? 61.149 8.163 -67.317 1.00 33.19 614 GLU A O 1
ATOM 4899 N N . GLU A 1 615 ? 62.276 6.211 -67.135 1.00 44.12 615 GLU A N 1
ATOM 4900 C CA . GLU A 1 615 ? 63.182 6.531 -66.029 1.00 44.12 615 GLU A CA 1
ATOM 4901 C C . GLU A 1 615 ? 64.181 7.643 -66.380 1.00 44.12 615 GLU A C 1
ATOM 4903 O O . GLU A 1 615 ? 64.890 7.521 -67.374 1.00 44.12 615 GLU A O 1
ATOM 4908 N N . ILE A 1 616 ? 64.360 8.648 -65.509 1.00 31.12 616 ILE A N 1
ATOM 4909 C CA . ILE A 1 616 ? 65.615 9.427 -65.411 1.00 31.12 616 ILE A CA 1
ATOM 4910 C C . ILE A 1 616 ? 65.810 9.949 -63.955 1.00 31.12 616 ILE A C 1
ATOM 4912 O O . ILE A 1 616 ? 64.855 9.942 -63.180 1.00 31.12 616 ILE A O 1
ATOM 4916 N N . PRO A 1 617 ? 67.017 10.374 -63.521 1.00 28.78 617 PRO A N 1
ATOM 4917 C CA . PRO A 1 617 ? 67.921 9.645 -62.634 1.00 28.78 617 PRO A CA 1
ATOM 4918 C C . PRO A 1 617 ? 68.084 10.288 -61.234 1.00 28.78 617 PRO A C 1
ATOM 4920 O O . PRO A 1 617 ? 67.662 11.411 -60.968 1.00 28.78 617 PRO A O 1
ATOM 4923 N N . ILE A 1 618 ? 68.763 9.560 -60.345 1.00 38.81 618 ILE A N 1
ATOM 4924 C CA . ILE A 1 618 ? 69.178 9.969 -58.991 1.00 38.81 618 ILE A CA 1
ATOM 4925 C C . ILE A 1 618 ? 70.218 11.105 -59.056 1.00 38.81 618 ILE A C 1
ATOM 4927 O O . ILE A 1 618 ? 71.187 10.965 -59.795 1.00 38.81 618 ILE A O 1
ATOM 4931 N N . PHE A 1 619 ? 70.080 12.159 -58.233 1.00 24.97 619 PHE A N 1
ATOM 4932 C CA . PHE A 1 619 ? 71.205 12.982 -57.750 1.00 24.97 619 PHE A CA 1
ATOM 4933 C C . PHE A 1 619 ? 70.964 13.553 -56.335 1.00 24.97 619 PHE A C 1
ATOM 4935 O O . PHE A 1 619 ? 69.827 13.724 -55.900 1.00 24.97 619 PHE A O 1
ATOM 4942 N N . GLU A 1 620 ? 72.087 13.769 -55.645 1.00 26.14 620 GLU A N 1
ATOM 4943 C CA . GLU A 1 620 ? 72.363 13.713 -54.200 1.00 26.14 620 GLU A CA 1
ATOM 4944 C C . GLU A 1 620 ? 72.030 14.951 -53.334 1.00 26.14 620 GLU A C 1
ATOM 4946 O O . GLU A 1 620 ? 71.667 16.027 -53.805 1.00 26.14 620 GLU A O 1
ATOM 4951 N N . GLU A 1 621 ? 72.192 14.723 -52.024 1.00 38.25 621 GLU A N 1
ATOM 4952 C CA . GLU A 1 621 ? 71.987 15.563 -50.839 1.00 38.25 621 GLU A CA 1
ATOM 4953 C C . GLU A 1 621 ? 72.714 16.925 -50.813 1.00 38.25 621 GLU A C 1
ATOM 4955 O O . GLU A 1 621 ? 73.856 17.060 -51.246 1.00 38.25 621 GLU A O 1
ATOM 4960 N N . ALA A 1 622 ? 72.107 17.903 -50.124 1.00 24.36 622 ALA A N 1
ATOM 4961 C CA . ALA A 1 622 ? 72.843 18.942 -49.396 1.00 24.36 622 ALA A CA 1
ATOM 4962 C C . ALA A 1 622 ? 72.107 19.346 -48.099 1.00 24.36 622 ALA A C 1
ATOM 4964 O O . ALA A 1 622 ? 70.894 19.560 -48.080 1.00 24.36 622 ALA A O 1
ATOM 4965 N N . SER A 1 623 ? 72.872 19.426 -47.010 1.00 23.64 623 SER A N 1
ATOM 4966 C CA . SER A 1 623 ? 72.478 19.510 -45.595 1.00 23.64 623 SER A CA 1
ATOM 4967 C C . SER A 1 623 ? 72.730 20.886 -44.930 1.00 23.64 623 SER A C 1
ATOM 4969 O O . SER A 1 623 ? 73.756 21.490 -45.215 1.00 23.64 623 SER A O 1
ATOM 4971 N N . TYR A 1 624 ? 71.879 21.249 -43.940 1.00 23.94 624 TYR A N 1
ATOM 4972 C CA . TYR A 1 624 ? 72.073 22.148 -42.750 1.00 23.94 624 TYR A CA 1
ATOM 4973 C C . TYR A 1 624 ? 72.260 23.696 -42.924 1.00 23.94 624 TYR A C 1
ATOM 4975 O O . TYR A 1 624 ? 73.086 24.109 -43.723 1.00 23.94 624 TYR A O 1
ATOM 4983 N N . GLN A 1 625 ? 71.369 24.585 -42.392 1.00 27.09 625 GLN A N 1
ATOM 4984 C CA . GLN A 1 625 ? 71.280 25.394 -41.105 1.00 27.09 625 GLN A CA 1
ATOM 4985 C C . GLN A 1 625 ? 72.285 26.592 -40.963 1.00 27.09 625 GLN A C 1
ATOM 4987 O O . GLN A 1 625 ? 73.339 26.514 -41.568 1.00 27.09 625 GLN A O 1
ATOM 4992 N N . GLU A 1 626 ? 72.107 27.749 -40.265 1.00 26.11 626 GLU A N 1
ATOM 4993 C CA . GLU A 1 626 ? 71.389 28.177 -39.024 1.00 26.11 626 GLU A CA 1
ATOM 4994 C C . GLU A 1 626 ? 71.423 29.745 -38.777 1.00 26.11 626 GLU A C 1
ATOM 4996 O O . GLU A 1 626 ? 72.340 30.396 -39.270 1.00 26.11 626 GLU A O 1
ATOM 5001 N N . GLY A 1 627 ? 70.498 30.323 -37.956 1.00 24.47 627 GLY A N 1
ATOM 5002 C CA . GLY A 1 627 ? 70.626 31.537 -37.061 1.00 24.47 627 GLY A CA 1
ATOM 5003 C C . GLY A 1 627 ? 70.347 32.973 -37.612 1.00 24.47 627 GLY A C 1
ATOM 5004 O O . GLY A 1 627 ? 70.998 33.366 -38.566 1.00 24.47 627 GLY A O 1
ATOM 5005 N N . SER A 1 628 ? 69.386 33.840 -37.193 1.00 35.97 628 SER A N 1
ATOM 5006 C CA . SER A 1 628 ? 68.792 34.380 -35.918 1.00 35.97 628 SER A CA 1
ATOM 5007 C C . SER A 1 628 ? 69.448 35.673 -35.355 1.00 35.97 628 SER A C 1
ATOM 5009 O O . SER A 1 628 ? 70.657 35.662 -35.131 1.00 35.97 628 SER A O 1
ATOM 5011 N N . PRO A 1 629 ? 68.690 36.782 -35.118 1.00 27.23 629 PRO A N 1
ATOM 5012 C CA . PRO A 1 629 ? 68.714 37.485 -33.804 1.00 27.23 629 PRO A CA 1
ATOM 5013 C C . PRO A 1 629 ? 67.412 38.250 -33.367 1.00 27.23 629 PRO A C 1
ATOM 5015 O O . PRO A 1 629 ? 66.852 38.996 -34.158 1.00 27.23 629 PRO A O 1
ATOM 5018 N N . PHE A 1 630 ? 67.021 38.139 -32.078 1.00 22.98 630 PHE A N 1
ATOM 5019 C CA . PHE A 1 630 ? 66.366 39.143 -31.171 1.00 22.98 630 PHE A CA 1
ATOM 5020 C C . PHE A 1 630 ? 65.034 39.854 -31.581 1.00 22.98 630 PHE A C 1
ATOM 5022 O O . PHE A 1 630 ? 64.995 40.593 -32.553 1.00 22.98 630 PHE A O 1
ATOM 5029 N N . THR A 1 631 ? 63.854 39.560 -30.991 1.00 27.05 631 THR A N 1
ATOM 5030 C CA . THR A 1 631 ? 63.213 39.926 -29.680 1.00 27.05 631 THR A CA 1
ATOM 5031 C C . THR A 1 631 ? 62.421 41.252 -29.623 1.00 27.05 631 THR A C 1
ATOM 5033 O O . THR A 1 631 ? 62.985 42.305 -29.875 1.00 27.05 631 THR A O 1
ATOM 5036 N N . ASN A 1 632 ? 61.167 41.118 -29.143 1.00 27.38 632 ASN A N 1
ATOM 5037 C CA . ASN A 1 632 ? 60.407 41.956 -28.188 1.00 27.38 632 ASN A CA 1
ATOM 5038 C C . ASN A 1 632 ? 60.015 43.427 -28.489 1.00 27.38 632 ASN A C 1
ATOM 5040 O O . ASN A 1 632 ? 60.874 44.271 -28.698 1.00 27.38 632 ASN A O 1
ATOM 5044 N N . ASP A 1 633 ? 58.702 43.719 -28.403 1.00 25.92 633 ASP A N 1
ATOM 5045 C CA . ASP A 1 633 ? 58.044 44.527 -27.338 1.00 25.92 633 ASP A CA 1
ATOM 5046 C C . ASP A 1 633 ? 56.859 45.424 -27.786 1.00 25.92 633 ASP A C 1
ATOM 5048 O O . ASP A 1 633 ? 56.780 45.893 -28.920 1.00 25.92 633 ASP A O 1
ATOM 5052 N N . ASP A 1 634 ? 55.960 45.617 -26.807 1.00 27.05 634 ASP A N 1
ATOM 5053 C CA . ASP A 1 634 ? 54.929 46.656 -26.603 1.00 27.05 634 ASP A CA 1
ATOM 5054 C C . ASP A 1 634 ? 53.530 46.507 -27.256 1.00 27.05 634 ASP A C 1
ATOM 5056 O O . ASP A 1 634 ? 53.367 46.537 -28.472 1.00 27.05 634 ASP A O 1
ATOM 5060 N N . LEU A 1 635 ? 52.504 46.106 -26.470 1.00 26.61 635 LEU A N 1
ATOM 5061 C CA . LEU A 1 635 ? 51.544 46.924 -25.665 1.00 26.61 635 LEU A CA 1
ATOM 5062 C C . LEU A 1 635 ? 50.447 47.543 -26.577 1.00 26.61 635 LEU A C 1
ATOM 5064 O O . LEU A 1 635 ? 50.751 48.067 -27.633 1.00 26.61 635 LEU A O 1
ATOM 5068 N N . GLU A 1 636 ? 49.129 47.492 -26.330 1.00 23.69 636 GLU A N 1
ATOM 5069 C CA . GLU A 1 636 ? 48.380 47.708 -25.088 1.00 23.69 636 GLU A CA 1
ATOM 5070 C C . GLU A 1 636 ? 46.883 47.301 -25.253 1.00 23.69 636 GLU A C 1
ATOM 5072 O O . GLU A 1 636 ? 46.363 47.158 -26.361 1.00 23.69 636 GLU A O 1
ATOM 5077 N N . ILE A 1 637 ? 46.198 47.100 -24.123 1.00 28.45 637 ILE A N 1
ATOM 5078 C CA . ILE A 1 637 ? 44.794 46.661 -23.921 1.00 28.45 637 ILE A CA 1
ATOM 5079 C C . ILE A 1 637 ? 43.854 47.890 -23.848 1.00 28.45 637 ILE A C 1
ATOM 5081 O O . ILE A 1 637 ? 44.372 48.954 -23.532 1.00 28.45 637 ILE A O 1
ATOM 5085 N N . ILE A 1 638 ? 42.514 47.735 -24.035 1.00 26.36 638 ILE A N 1
ATOM 5086 C CA . ILE A 1 638 ? 41.350 48.373 -23.300 1.00 26.36 638 ILE A CA 1
ATOM 5087 C C . ILE A 1 638 ? 40.058 48.440 -24.195 1.00 26.36 638 ILE A C 1
ATOM 5089 O O . ILE A 1 638 ? 40.195 48.431 -25.417 1.00 26.36 638 ILE A O 1
ATOM 5093 N N . PRO A 1 639 ? 38.798 48.357 -23.670 1.00 31.39 639 PRO A N 1
ATOM 5094 C CA . PRO A 1 639 ? 37.923 47.181 -23.829 1.00 31.39 639 PRO A CA 1
ATOM 5095 C C . PRO A 1 639 ? 36.458 47.544 -24.250 1.00 31.39 639 PRO A C 1
ATOM 5097 O O . PRO A 1 639 ? 36.217 48.593 -24.836 1.00 31.39 639 PRO A O 1
ATOM 5100 N N . GLU A 1 640 ? 35.513 46.632 -23.958 1.00 29.81 640 GLU A N 1
ATOM 5101 C CA . GLU A 1 640 ? 34.027 46.691 -23.956 1.00 29.81 640 GLU A CA 1
ATOM 5102 C C . GLU A 1 640 ? 33.385 48.103 -23.907 1.00 29.81 640 GLU A C 1
ATOM 5104 O O . GLU A 1 640 ? 33.862 48.988 -23.214 1.00 29.81 640 GLU A O 1
ATOM 5109 N N . GLU A 1 641 ? 32.240 48.397 -24.540 1.00 26.08 641 GLU A N 1
ATOM 5110 C CA . GLU A 1 641 ? 30.935 47.794 -24.240 1.00 26.08 641 GLU A CA 1
ATOM 5111 C C . GLU A 1 641 ? 29.799 48.414 -25.117 1.00 26.08 641 GLU A C 1
ATOM 5113 O O . GLU A 1 641 ? 29.910 49.519 -25.641 1.00 26.08 641 GLU A O 1
ATOM 5118 N N . GLN A 1 642 ? 28.659 47.712 -25.148 1.00 24.12 642 GLN A N 1
ATOM 5119 C CA . GLN A 1 642 ? 27.269 48.177 -25.331 1.00 24.12 642 GLN A CA 1
ATOM 5120 C C . GLN A 1 642 ? 26.525 48.015 -26.672 1.00 24.12 642 GLN A C 1
ATOM 5122 O O . GLN A 1 642 ? 26.879 48.449 -27.762 1.00 24.12 642 GLN A O 1
ATOM 5127 N N . ALA A 1 643 ? 25.381 47.357 -26.489 1.00 26.92 643 ALA A N 1
ATOM 5128 C CA . ALA A 1 643 ? 24.375 46.919 -27.431 1.00 26.92 643 ALA A CA 1
ATOM 5129 C C . ALA A 1 643 ? 23.509 48.047 -28.016 1.00 26.92 643 ALA A C 1
ATOM 5131 O O . ALA A 1 643 ? 23.223 49.022 -27.328 1.00 26.92 643 ALA A O 1
ATOM 5132 N N . LYS A 1 644 ? 22.873 47.794 -29.174 1.00 24.84 644 LYS A N 1
ATOM 5133 C CA . LYS A 1 644 ? 21.402 47.634 -29.255 1.00 24.84 644 LYS A CA 1
ATOM 5134 C C . LYS A 1 644 ? 20.899 47.224 -30.640 1.00 24.84 644 LYS A C 1
ATOM 5136 O O . LYS A 1 644 ? 21.605 47.231 -31.634 1.00 24.84 644 LYS A O 1
ATOM 5141 N N . ALA A 1 645 ? 19.659 46.754 -30.623 1.00 26.61 645 ALA A N 1
ATOM 5142 C CA . ALA A 1 645 ? 18.998 45.923 -31.609 1.00 26.61 645 ALA A CA 1
ATOM 5143 C C . ALA A 1 645 ? 18.215 46.687 -32.695 1.00 26.61 645 ALA A C 1
ATOM 5145 O O . ALA A 1 645 ? 17.890 47.857 -32.532 1.00 26.61 645 ALA A O 1
ATOM 5146 N N . LYS A 1 646 ? 17.743 45.874 -33.658 1.00 27.28 646 LYS A N 1
ATOM 5147 C CA . LYS A 1 646 ? 16.515 45.983 -34.479 1.00 27.28 646 LYS A CA 1
ATOM 5148 C C . LYS A 1 646 ? 16.555 46.849 -35.740 1.00 27.28 646 LYS A C 1
ATOM 5150 O O . LYS A 1 646 ? 16.691 48.057 -35.669 1.00 27.28 646 LYS A O 1
ATOM 5155 N N . SER A 1 647 ? 16.196 46.215 -36.861 1.00 23.48 647 SER A N 1
ATOM 5156 C CA . SER A 1 647 ? 14.991 46.535 -37.661 1.00 23.48 647 SER A CA 1
ATOM 5157 C C . SER 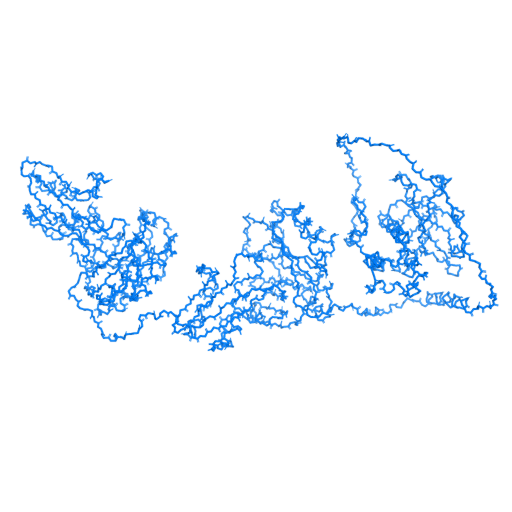A 1 647 ? 14.968 45.613 -38.897 1.00 23.48 647 SER A C 1
ATOM 5159 O O . SER A 1 647 ? 15.908 45.599 -39.677 1.00 23.48 647 SER A O 1
ATOM 5161 N N . ALA A 1 648 ? 14.124 44.578 -38.930 1.00 27.38 648 ALA A N 1
ATOM 5162 C CA . ALA A 1 648 ? 12.808 44.568 -39.582 1.00 27.38 648 ALA A CA 1
ATOM 5163 C C . ALA A 1 648 ? 12.847 44.794 -41.108 1.00 27.38 648 ALA A C 1
ATOM 5165 O O . ALA A 1 648 ? 12.776 45.924 -41.557 1.00 27.38 648 ALA A O 1
ATOM 5166 N N . TYR A 1 649 ? 12.853 43.708 -41.893 1.00 24.16 649 TYR A N 1
ATOM 5167 C CA . TYR A 1 649 ? 12.174 43.646 -43.198 1.00 24.16 649 TYR A CA 1
ATOM 5168 C C . TYR A 1 649 ? 11.910 42.176 -43.573 1.00 24.16 649 TYR A C 1
ATOM 5170 O O . TYR A 1 649 ? 12.757 41.463 -44.100 1.00 24.16 649 TYR A O 1
ATOM 5178 N N . ARG A 1 650 ? 10.704 41.701 -43.246 1.00 28.20 650 ARG A N 1
ATOM 5179 C CA . ARG A 1 650 ? 10.045 40.576 -43.921 1.00 28.20 650 ARG A CA 1
ATOM 5180 C C . ARG A 1 650 ? 8.929 41.182 -44.757 1.00 28.20 650 ARG A C 1
ATOM 5182 O O . ARG A 1 650 ? 8.075 41.837 -44.166 1.00 28.20 650 ARG A O 1
ATOM 5189 N N . LYS A 1 651 ? 8.887 40.890 -46.060 1.00 27.58 651 LYS A N 1
ATOM 5190 C CA . LYS A 1 651 ? 7.635 40.635 -46.793 1.00 27.58 651 LYS A CA 1
ATOM 5191 C C . LYS A 1 651 ? 7.893 40.067 -48.202 1.00 27.58 651 LYS A C 1
ATOM 5193 O O . LYS A 1 651 ? 8.473 40.728 -49.050 1.00 27.58 651 LYS A O 1
ATOM 5198 N N . THR A 1 652 ? 7.388 38.842 -48.371 1.00 25.12 652 THR A N 1
ATOM 5199 C CA . THR A 1 652 ? 6.663 38.305 -49.539 1.00 25.12 652 THR A CA 1
ATOM 5200 C C . THR A 1 652 ? 7.419 37.953 -50.830 1.00 25.12 652 THR A C 1
ATOM 5202 O O . THR A 1 652 ? 7.607 38.801 -51.691 1.00 25.12 652 THR A O 1
ATOM 5205 N N . ILE A 1 653 ? 7.655 36.649 -51.049 1.00 26.30 653 ILE A N 1
ATOM 5206 C CA . ILE A 1 653 ? 7.572 36.006 -52.377 1.00 26.30 653 ILE A CA 1
ATOM 5207 C C . ILE A 1 653 ? 6.738 34.717 -52.237 1.00 26.30 653 ILE A C 1
ATOM 5209 O O . ILE A 1 653 ? 6.812 34.034 -51.218 1.00 26.30 653 ILE A O 1
ATOM 5213 N N . ARG A 1 654 ? 5.873 34.487 -53.234 1.00 25.03 654 ARG A N 1
ATOM 5214 C CA . ARG A 1 654 ? 4.751 33.532 -53.302 1.00 25.03 654 ARG A CA 1
ATOM 5215 C C . ARG A 1 654 ? 5.150 32.051 -53.224 1.00 25.03 654 ARG A C 1
ATOM 5217 O O . ARG A 1 654 ? 6.218 31.654 -53.672 1.00 25.03 654 ARG A O 1
ATOM 5224 N N . THR A 1 655 ? 4.203 31.257 -52.729 1.00 27.09 655 THR A N 1
ATOM 5225 C CA . THR A 1 655 ? 4.151 29.791 -52.727 1.00 27.09 655 THR A CA 1
ATOM 5226 C C . THR A 1 655 ? 4.089 29.212 -54.143 1.00 27.09 655 THR A C 1
ATOM 5228 O O . THR A 1 655 ? 3.186 29.543 -54.909 1.00 27.09 655 THR A O 1
ATOM 5231 N N . LEU A 1 656 ? 5.021 28.310 -54.457 1.00 25.72 656 LEU A N 1
ATOM 5232 C CA . LEU A 1 656 ? 4.907 27.335 -55.541 1.00 25.72 656 LEU A CA 1
ATOM 5233 C C . LEU A 1 656 ? 4.846 25.955 -54.894 1.00 25.72 656 LEU A C 1
ATOM 5235 O O . LEU A 1 656 ? 5.734 25.587 -54.127 1.00 25.72 656 LEU A O 1
ATOM 5239 N N . ASP A 1 657 ? 3.769 25.236 -55.182 1.00 30.78 657 ASP A N 1
ATOM 5240 C CA . ASP A 1 657 ? 3.531 23.880 -54.710 1.00 30.78 657 ASP A CA 1
ATOM 5241 C C . ASP A 1 657 ? 4.547 22.939 -55.379 1.00 30.78 657 ASP A C 1
ATOM 5243 O O . ASP A 1 657 ? 4.544 22.748 -56.597 1.00 30.78 657 ASP A O 1
ATOM 5247 N N . ARG A 1 658 ? 5.482 22.410 -54.592 1.00 33.41 658 ARG A N 1
ATOM 5248 C CA . ARG A 1 658 ? 6.375 21.311 -54.968 1.00 33.41 658 ARG A CA 1
ATOM 5249 C C . ARG A 1 658 ? 6.449 20.388 -53.760 1.00 33.41 658 ARG A C 1
ATOM 5251 O O . ARG A 1 658 ? 6.689 20.843 -52.646 1.00 33.41 658 ARG A O 1
ATOM 5258 N N . SER A 1 659 ? 6.268 19.089 -53.970 1.00 37.78 659 SER A N 1
ATOM 5259 C CA . SER A 1 659 ? 6.610 18.069 -52.979 1.00 37.78 659 SER A CA 1
ATOM 5260 C C . SER A 1 659 ? 8.132 18.079 -52.780 1.00 37.78 659 SER A C 1
ATOM 5262 O O . SER A 1 659 ? 8.874 17.428 -53.515 1.00 37.78 659 SER A O 1
ATOM 5264 N N . VAL A 1 660 ? 8.606 18.903 -51.849 1.00 37.84 660 VAL A N 1
ATOM 5265 C CA . VAL A 1 660 ? 10.026 19.112 -51.554 1.00 37.84 660 VAL A CA 1
ATOM 5266 C C . VAL A 1 660 ? 10.467 18.122 -50.473 1.00 37.84 660 VAL A C 1
ATOM 5268 O O . VAL A 1 660 ? 9.829 17.998 -49.431 1.00 37.84 660 VAL A O 1
ATOM 5271 N N . SER A 1 661 ? 11.563 17.404 -50.724 1.00 42.16 661 SER A N 1
ATOM 5272 C CA . SER A 1 661 ? 12.189 16.491 -49.760 1.00 42.16 661 SER A CA 1
ATOM 5273 C C . SER A 1 661 ? 12.792 17.281 -48.593 1.00 42.16 661 SER A C 1
ATOM 5275 O O . SER A 1 661 ? 13.758 18.021 -48.783 1.00 42.16 661 SER A O 1
ATOM 5277 N N . THR A 1 662 ? 12.263 17.094 -47.382 1.00 43.88 662 THR A N 1
ATOM 5278 C CA . THR A 1 662 ? 12.717 17.754 -46.140 1.00 43.88 662 THR A CA 1
ATOM 5279 C C . THR A 1 662 ? 14.184 17.467 -45.796 1.00 43.88 662 THR A C 1
ATOM 5281 O O . THR A 1 662 ? 14.854 18.317 -45.212 1.00 43.88 662 THR A O 1
ATOM 5284 N N . ASP A 1 663 ? 14.716 16.316 -46.224 1.00 43.09 663 ASP A N 1
ATOM 5285 C CA . ASP A 1 663 ? 16.131 15.942 -46.052 1.00 43.09 663 ASP A CA 1
ATOM 5286 C C . ASP A 1 663 ? 17.078 16.902 -46.790 1.00 43.09 663 ASP A C 1
ATOM 5288 O O . ASP A 1 663 ? 18.190 17.175 -46.336 1.00 43.09 663 ASP A O 1
ATOM 5292 N N . ILE A 1 664 ? 16.624 17.430 -47.932 1.00 44.34 664 ILE A N 1
ATOM 5293 C CA . ILE A 1 664 ? 17.420 18.301 -48.796 1.00 44.34 664 ILE A CA 1
ATOM 5294 C C . ILE A 1 664 ? 17.490 19.712 -48.211 1.00 44.34 664 ILE A C 1
ATOM 5296 O O . ILE A 1 664 ? 18.555 20.324 -48.193 1.00 44.34 664 ILE A O 1
ATOM 5300 N N . GLU A 1 665 ? 16.389 20.207 -47.643 1.00 44.25 665 GLU A N 1
ATOM 5301 C CA . GLU A 1 665 ? 16.405 21.480 -46.922 1.00 44.25 665 GLU A CA 1
ATOM 5302 C C . GLU A 1 665 ? 17.303 21.406 -45.677 1.00 44.25 665 GLU A C 1
ATOM 5304 O O . GLU A 1 665 ? 18.037 22.347 -45.409 1.00 44.25 665 GLU A O 1
ATOM 5309 N N . GLY A 1 666 ? 17.360 20.287 -44.951 1.00 46.25 666 GLY A N 1
ATOM 5310 C CA . GLY A 1 666 ? 18.180 20.169 -43.735 1.00 46.25 666 GLY A CA 1
ATOM 5311 C C . GLY A 1 666 ? 19.686 20.405 -43.934 1.00 46.25 666 GLY A C 1
ATOM 5312 O O . GLY A 1 666 ? 20.308 21.083 -43.114 1.00 46.25 666 GLY A O 1
ATOM 5313 N N . VAL A 1 667 ? 20.264 19.885 -45.022 1.00 47.59 667 VAL A N 1
ATOM 5314 C CA . VAL A 1 667 ? 21.697 20.042 -45.355 1.00 47.59 667 VAL A CA 1
ATOM 5315 C C . VAL A 1 667 ? 21.977 21.404 -46.006 1.00 47.59 667 VAL A C 1
ATOM 5317 O O . VAL A 1 667 ? 23.033 21.998 -45.783 1.00 47.59 667 VAL A O 1
ATOM 5320 N N . LEU A 1 668 ? 21.021 21.935 -46.773 1.00 50.62 668 LEU A N 1
ATOM 5321 C CA . LEU A 1 668 ? 21.186 23.158 -47.563 1.00 50.62 668 LEU A CA 1
ATOM 5322 C C . LEU A 1 668 ? 20.806 24.451 -46.790 1.00 50.62 668 LEU A C 1
ATOM 5324 O O . LEU A 1 668 ? 21.411 25.503 -46.990 1.00 50.62 668 LEU A O 1
ATOM 5328 N N . TYR A 1 669 ? 19.906 24.386 -45.801 1.00 42.44 669 TYR A N 1
ATOM 5329 C CA . TYR A 1 669 ? 19.387 25.538 -45.033 1.00 42.44 669 TYR A CA 1
ATOM 5330 C C . TYR A 1 669 ? 20.321 26.036 -43.901 1.00 42.44 669 TYR A C 1
ATOM 5332 O O . TYR A 1 669 ? 19.990 26.968 -43.164 1.00 42.44 669 TYR A O 1
ATOM 5340 N N . LEU A 1 670 ? 21.518 25.461 -43.738 1.00 48.00 670 LEU A N 1
ATOM 5341 C CA . LEU A 1 670 ? 22.391 25.650 -42.562 1.00 48.00 670 LEU A CA 1
ATOM 5342 C C . LEU A 1 670 ? 23.114 27.000 -42.448 1.00 48.00 670 LEU A C 1
ATOM 5344 O O . LEU A 1 670 ? 23.879 27.218 -41.505 1.00 48.00 670 LEU A O 1
ATOM 5348 N N . HIS A 1 671 ? 22.862 27.953 -43.342 1.00 48.06 671 HIS A N 1
ATOM 5349 C CA . HIS A 1 671 ? 23.614 29.207 -43.347 1.00 48.06 671 HIS A CA 1
ATOM 5350 C C . HIS A 1 671 ? 23.035 30.340 -42.477 1.00 48.06 671 HIS A C 1
ATOM 5352 O O . HIS A 1 671 ? 23.566 31.446 -42.489 1.00 48.06 671 HIS A O 1
ATOM 5358 N N . SER A 1 672 ? 22.021 30.113 -41.639 1.00 39.84 672 SER A N 1
ATOM 5359 C CA . SER A 1 672 ? 21.551 31.186 -40.744 1.00 39.84 672 SER A CA 1
ATOM 5360 C C . SER A 1 672 ? 22.279 31.277 -39.388 1.00 39.84 672 SER A C 1
ATOM 5362 O O . SER A 1 672 ? 21.856 32.081 -38.560 1.00 39.84 672 SER A O 1
ATOM 5364 N N . GLY A 1 673 ? 23.349 30.503 -39.110 1.00 35.81 673 GLY A N 1
ATOM 5365 C CA . GLY A 1 673 ? 24.086 30.694 -37.842 1.00 35.81 673 GLY A CA 1
ATOM 5366 C C . GLY A 1 673 ? 25.177 29.705 -37.386 1.00 35.81 673 GLY A C 1
ATOM 5367 O O . GLY A 1 673 ? 25.389 29.613 -36.176 1.00 35.81 673 GLY A O 1
ATOM 5368 N N . GLY A 1 674 ? 25.883 28.960 -38.252 1.00 47.22 674 GLY A N 1
ATOM 5369 C CA . GLY A 1 674 ? 26.979 28.085 -37.791 1.00 47.22 674 GLY A CA 1
ATOM 5370 C C . GLY A 1 674 ? 27.821 27.402 -38.879 1.00 47.22 674 GLY A C 1
ATOM 5371 O O . GLY A 1 674 ? 27.540 27.529 -40.063 1.00 47.22 674 GLY A O 1
ATOM 5372 N N . SER A 1 675 ? 28.871 26.685 -38.452 1.00 53.84 675 SER A N 1
ATOM 5373 C CA . SER A 1 675 ? 29.770 25.889 -39.310 1.00 53.84 675 SER A CA 1
ATOM 5374 C C . SER A 1 675 ? 29.137 24.534 -39.661 1.00 53.84 675 SER A C 1
ATOM 5376 O O . SER A 1 675 ? 28.720 23.814 -38.751 1.00 53.84 675 SER A O 1
ATOM 5378 N N . LEU A 1 676 ? 29.105 24.190 -40.957 1.00 55.31 676 LEU A N 1
ATOM 5379 C CA . LEU A 1 676 ? 28.566 22.942 -41.536 1.00 55.31 676 LEU A CA 1
ATOM 5380 C C . LEU A 1 676 ? 29.057 21.680 -40.791 1.00 55.31 676 LEU A C 1
ATOM 5382 O O . LEU A 1 676 ? 28.285 20.775 -40.484 1.00 55.31 676 LEU A O 1
ATOM 5386 N N . PHE A 1 677 ? 30.325 21.693 -40.377 1.00 53.56 677 PHE A N 1
ATOM 5387 C CA . PHE A 1 677 ? 31.031 20.576 -39.737 1.00 53.56 677 PHE A CA 1
ATOM 5388 C C . PHE A 1 677 ? 30.872 20.489 -38.219 1.00 53.56 677 PHE A C 1
ATOM 5390 O O . PHE A 1 677 ? 31.506 19.662 -37.566 1.00 53.56 677 PHE A O 1
ATOM 5397 N N . LYS A 1 678 ? 30.055 21.361 -37.619 1.00 50.78 678 LYS A N 1
ATOM 5398 C CA . LYS A 1 678 ? 29.599 21.174 -36.234 1.00 50.78 678 LYS A CA 1
ATOM 5399 C C . LYS A 1 678 ? 28.408 20.214 -36.146 1.00 50.78 678 LYS A C 1
ATOM 5401 O O . LYS A 1 678 ? 28.061 19.830 -35.034 1.00 50.78 678 LYS A O 1
ATOM 5406 N N . GLN A 1 679 ? 27.764 19.902 -37.274 1.00 48.03 679 GLN A N 1
ATOM 5407 C CA . GLN A 1 679 ? 26.482 19.190 -37.320 1.00 48.03 679 GLN A CA 1
ATOM 5408 C C . GLN A 1 679 ? 26.509 17.944 -38.214 1.00 48.03 679 GLN A C 1
ATOM 5410 O O . GLN A 1 679 ? 25.844 16.977 -37.866 1.00 48.03 679 GLN A O 1
ATOM 5415 N N . TYR A 1 680 ? 27.300 17.942 -39.292 1.00 56.22 680 TYR A N 1
ATOM 5416 C CA . TYR A 1 680 ? 27.410 16.817 -40.229 1.00 56.22 680 TYR A CA 1
ATOM 5417 C C . TYR A 1 680 ? 28.881 16.464 -40.487 1.00 56.22 680 TYR A C 1
ATOM 5419 O O . TYR A 1 680 ? 29.722 17.365 -40.596 1.00 56.22 680 TYR A O 1
ATOM 5427 N N . ASP A 1 681 ? 29.197 15.169 -40.562 1.00 63.97 681 ASP A N 1
ATOM 5428 C CA . ASP A 1 681 ? 30.518 14.672 -40.963 1.00 63.97 681 ASP A CA 1
ATOM 5429 C C . ASP A 1 681 ? 30.619 14.609 -42.505 1.00 63.97 681 ASP A C 1
ATOM 5431 O O . ASP A 1 681 ? 29.614 14.662 -43.216 1.00 63.97 681 ASP A O 1
ATOM 5435 N N . PHE A 1 682 ? 31.830 14.485 -43.057 1.00 67.06 682 PHE A N 1
ATOM 5436 C CA . PHE A 1 682 ? 32.047 14.284 -44.493 1.00 67.06 682 PHE A CA 1
ATOM 5437 C C . PHE A 1 682 ? 31.299 13.069 -45.035 1.00 67.06 682 PHE A C 1
ATOM 5439 O O . PHE A 1 682 ? 30.854 13.106 -46.177 1.00 67.06 682 PHE A O 1
ATOM 5446 N N . VAL A 1 683 ? 31.139 12.025 -44.222 1.00 64.56 683 VAL A N 1
ATOM 5447 C CA . VAL A 1 683 ? 30.393 10.813 -44.584 1.00 64.56 683 VAL A CA 1
ATOM 5448 C C . VAL A 1 683 ? 28.933 11.153 -44.898 1.00 64.56 683 VAL A C 1
ATOM 5450 O O . VAL A 1 683 ? 28.408 10.760 -45.938 1.00 64.56 683 VAL A O 1
ATOM 5453 N N . ASP A 1 684 ? 28.296 11.954 -44.041 1.00 61.44 684 ASP A N 1
ATOM 5454 C CA . ASP A 1 684 ? 26.897 12.364 -44.204 1.00 61.44 684 ASP A CA 1
ATOM 5455 C C . ASP A 1 684 ? 26.722 13.237 -45.453 1.00 61.44 684 ASP A C 1
ATOM 5457 O O . ASP A 1 684 ? 25.786 13.065 -46.236 1.00 61.44 684 ASP A O 1
ATOM 5461 N N . ILE A 1 685 ? 27.669 14.153 -45.671 1.00 69.56 685 ILE A N 1
ATOM 5462 C CA . ILE A 1 685 ? 27.683 15.049 -46.829 1.00 69.56 685 ILE A CA 1
ATOM 5463 C C . ILE A 1 685 ? 27.909 14.248 -48.123 1.00 69.56 685 ILE A C 1
ATOM 5465 O O . ILE A 1 685 ? 27.224 14.480 -49.118 1.00 69.56 685 ILE A O 1
ATOM 5469 N N . ALA A 1 686 ? 28.827 13.281 -48.127 1.00 71.38 686 ALA A N 1
ATOM 5470 C CA . ALA A 1 686 ? 29.120 12.445 -49.289 1.00 71.38 686 ALA A CA 1
ATOM 5471 C C . ALA A 1 686 ? 27.920 11.569 -49.682 1.00 71.38 686 ALA A C 1
ATOM 5473 O O . ALA A 1 686 ? 27.532 11.558 -50.853 1.00 71.38 686 ALA A O 1
ATOM 5474 N N . HIS A 1 687 ? 27.276 10.920 -48.707 1.00 63.47 687 HIS A N 1
ATOM 5475 C CA . HIS A 1 687 ? 26.036 10.173 -48.928 1.00 63.47 687 HIS A CA 1
ATOM 5476 C C . HIS A 1 687 ? 24.917 11.054 -49.476 1.00 63.47 687 HIS A C 1
ATOM 5478 O O . HIS A 1 687 ? 24.184 10.643 -50.375 1.00 63.47 687 HIS A O 1
ATOM 5484 N N . TYR A 1 688 ? 24.795 12.280 -48.969 1.00 68.94 688 TYR A N 1
ATOM 5485 C CA . TYR A 1 688 ? 23.829 13.247 -49.470 1.00 68.94 688 TYR A CA 1
ATOM 5486 C C . TYR A 1 688 ? 24.049 13.549 -50.962 1.00 68.94 688 TYR A C 1
ATOM 5488 O O . TYR A 1 688 ? 23.118 13.427 -51.763 1.00 68.94 688 TYR A O 1
ATOM 5496 N N . PHE A 1 689 ? 25.277 13.880 -51.366 1.00 71.81 689 PHE A N 1
ATOM 5497 C CA . PHE A 1 689 ? 25.575 14.154 -52.772 1.00 71.81 689 PHE A CA 1
ATOM 5498 C C . PHE A 1 689 ? 25.362 12.939 -53.671 1.00 71.81 689 PHE A C 1
ATOM 5500 O O . PHE A 1 689 ? 24.783 13.067 -54.752 1.00 71.81 689 PHE A O 1
ATOM 5507 N N . GLN A 1 690 ? 25.787 11.759 -53.220 1.00 68.69 690 GLN A N 1
ATOM 5508 C CA . GLN A 1 690 ? 25.572 10.522 -53.957 1.00 68.69 690 GLN A CA 1
ATOM 5509 C C . GLN A 1 690 ? 24.079 10.243 -54.149 1.00 68.69 690 GLN A C 1
ATOM 5511 O O . GLN A 1 690 ? 23.643 9.998 -55.266 1.00 68.69 690 GLN A O 1
ATOM 5516 N N . LYS A 1 691 ? 23.274 10.342 -53.089 1.00 60.66 691 LYS A N 1
ATOM 5517 C CA . LYS A 1 691 ? 21.837 10.050 -53.145 1.00 60.66 691 LYS A CA 1
ATOM 5518 C C . LYS A 1 691 ? 21.067 11.043 -54.011 1.00 60.66 691 LYS A C 1
ATOM 5520 O O . LYS A 1 691 ? 20.157 10.657 -54.742 1.00 60.66 691 LYS A O 1
ATOM 5525 N N . PHE A 1 692 ? 21.377 12.332 -53.893 1.00 60.19 692 PHE A N 1
ATOM 5526 C CA . PHE A 1 692 ? 20.513 13.375 -54.442 1.00 60.19 692 PHE A CA 1
ATOM 5527 C C . PHE A 1 692 ? 21.016 14.016 -55.726 1.00 60.19 692 PHE A C 1
ATOM 5529 O O . PHE A 1 692 ? 20.180 14.579 -56.432 1.00 60.19 692 PHE A O 1
ATOM 5536 N N . PHE A 1 693 ? 22.305 13.923 -56.056 1.00 66.25 693 PHE A N 1
ATOM 5537 C CA . PHE A 1 693 ? 22.871 14.570 -57.242 1.00 66.25 693 PHE A CA 1
ATOM 5538 C C . PHE A 1 693 ? 23.467 13.585 -58.246 1.00 66.25 693 PHE A C 1
ATOM 5540 O O . PHE A 1 693 ? 23.477 13.902 -59.430 1.00 66.25 693 PHE A O 1
ATOM 5547 N N . HIS A 1 694 ? 23.917 12.397 -57.833 1.00 74.31 694 HIS A N 1
ATOM 5548 C CA . HIS A 1 694 ? 24.515 11.434 -58.762 1.00 74.31 694 HIS A CA 1
ATOM 5549 C C . HIS A 1 694 ? 23.608 11.106 -59.955 1.00 74.31 694 HIS A C 1
ATOM 5551 O O . HIS A 1 694 ? 22.423 10.821 -59.787 1.00 74.31 694 HIS A O 1
ATOM 5557 N N . GLY A 1 695 ? 24.171 11.169 -61.162 1.00 65.12 695 GLY A N 1
ATOM 5558 C CA . GLY A 1 695 ? 23.478 10.887 -62.418 1.00 65.12 695 GLY A CA 1
ATOM 5559 C C . GLY A 1 695 ? 22.440 11.940 -62.815 1.00 65.12 695 GLY A C 1
ATOM 5560 O O . GLY A 1 695 ? 21.820 11.815 -63.870 1.00 65.12 695 GLY A O 1
ATOM 5561 N N . LYS A 1 696 ? 22.235 12.988 -62.007 1.00 71.88 696 LYS A N 1
ATOM 5562 C CA . LYS A 1 696 ? 21.298 14.066 -62.328 1.00 71.88 696 LYS A CA 1
ATOM 5563 C C . LYS A 1 696 ? 21.974 15.135 -63.165 1.00 71.88 696 LYS A C 1
ATOM 5565 O O . LYS A 1 696 ? 23.160 15.417 -63.008 1.00 71.88 696 LYS A O 1
ATOM 5570 N N . ALA A 1 697 ? 21.184 15.749 -64.035 1.00 76.19 697 ALA A N 1
ATOM 5571 C CA . ALA A 1 697 ? 21.611 16.879 -64.836 1.00 76.19 697 ALA A CA 1
ATOM 5572 C C . ALA A 1 697 ? 20.968 18.173 -64.336 1.00 76.19 697 ALA A C 1
ATOM 5574 O O . ALA A 1 697 ? 19.810 18.180 -63.922 1.00 76.19 697 ALA A O 1
ATOM 5575 N N . ILE A 1 698 ? 21.722 19.262 -64.407 1.00 75.75 698 ILE A N 1
ATOM 5576 C CA . ILE A 1 698 ? 21.277 20.622 -64.130 1.00 75.75 698 ILE A CA 1
ATOM 5577 C C . ILE A 1 698 ? 21.382 21.403 -65.435 1.00 75.75 698 ILE A C 1
ATOM 5579 O O . ILE A 1 698 ? 22.435 21.415 -66.071 1.00 75.75 698 ILE A O 1
ATOM 5583 N N . ASN A 1 699 ? 20.290 22.051 -65.832 1.00 77.56 699 ASN A N 1
ATOM 5584 C CA . ASN A 1 699 ? 20.260 22.891 -67.023 1.00 77.56 699 ASN A CA 1
ATOM 5585 C C . ASN A 1 699 ? 20.611 24.328 -66.636 1.00 77.56 699 ASN A C 1
ATOM 5587 O O . ASN A 1 699 ? 19.807 25.034 -66.018 1.00 77.56 699 ASN A O 1
ATOM 5591 N N . ILE A 1 700 ? 21.811 24.749 -67.005 1.00 79.25 700 ILE A N 1
ATOM 5592 C CA . ILE A 1 700 ? 22.319 26.095 -66.777 1.00 79.25 700 ILE A CA 1
ATOM 5593 C C . ILE A 1 700 ? 22.035 26.929 -68.021 1.00 79.25 700 ILE A C 1
ATOM 5595 O O . ILE A 1 700 ? 22.454 26.568 -69.116 1.00 79.25 700 ILE A O 1
ATOM 5599 N N . ASP A 1 701 ? 21.328 28.040 -67.848 1.00 76.62 701 ASP A N 1
ATOM 5600 C CA . ASP A 1 701 ? 21.179 29.058 -68.885 1.00 76.62 701 ASP A CA 1
ATOM 5601 C C . ASP A 1 701 ? 22.316 30.075 -68.738 1.00 76.62 701 ASP A C 1
ATOM 5603 O O . ASP A 1 701 ? 22.385 30.806 -67.740 1.00 76.62 701 ASP A O 1
ATOM 5607 N N . LYS A 1 702 ? 23.239 30.062 -69.701 1.00 77.38 702 LYS A N 1
ATOM 5608 C CA . LYS A 1 702 ? 24.383 30.967 -69.798 1.00 77.38 702 LYS A CA 1
ATOM 5609 C C . LYS A 1 702 ? 24.181 31.852 -71.026 1.00 77.38 702 LYS A C 1
ATOM 5611 O O . LYS A 1 702 ? 24.409 31.417 -72.145 1.00 77.38 702 LYS A O 1
ATOM 5616 N N . GLU A 1 703 ? 23.739 33.089 -70.804 1.00 71.88 703 GLU A N 1
ATOM 5617 C CA . GLU A 1 703 ? 23.506 34.090 -71.867 1.00 71.88 703 GLU A CA 1
ATOM 5618 C C . GLU A 1 703 ? 22.597 33.604 -73.013 1.00 71.88 703 GLU A C 1
ATOM 5620 O O . GLU A 1 703 ? 22.790 33.972 -74.169 1.00 71.88 703 GLU A O 1
ATOM 5625 N N . GLY A 1 704 ? 21.579 32.791 -72.707 1.00 69.06 704 GLY A N 1
ATOM 5626 C CA . GLY A 1 704 ? 20.657 32.230 -73.697 1.00 69.06 704 GLY A CA 1
ATOM 5627 C C . GLY A 1 704 ? 21.094 30.875 -74.261 1.00 69.06 704 GLY A C 1
ATOM 5628 O O . GLY A 1 704 ? 20.295 30.213 -74.928 1.00 69.06 704 GLY A O 1
ATOM 5629 N N . GLU A 1 705 ? 22.314 30.418 -73.966 1.00 79.00 705 GLU A N 1
ATOM 5630 C CA . GLU A 1 705 ? 22.768 29.059 -74.254 1.00 79.00 705 GLU A CA 1
ATOM 5631 C C . GLU A 1 705 ? 22.387 28.114 -73.105 1.00 79.00 705 GLU A C 1
ATOM 5633 O O . GLU A 1 705 ? 22.769 28.309 -71.948 1.00 79.00 705 GLU A O 1
ATOM 5638 N N . LYS A 1 706 ? 21.634 27.053 -73.419 1.00 80.12 706 LYS A N 1
ATOM 5639 C CA . LYS A 1 706 ? 21.252 26.026 -72.441 1.00 80.12 706 LYS A CA 1
ATOM 5640 C C . LYS A 1 706 ? 22.302 24.928 -72.381 1.00 80.12 706 LYS A C 1
ATOM 5642 O O . LYS A 1 706 ? 22.376 24.080 -73.267 1.00 80.12 706 LYS A O 1
ATOM 5647 N N . ILE A 1 707 ? 23.045 24.898 -71.285 1.00 83.38 707 ILE A N 1
ATOM 5648 C CA . ILE A 1 707 ? 24.098 23.922 -71.027 1.00 83.38 707 ILE A CA 1
ATOM 5649 C C . ILE A 1 707 ? 23.587 22.889 -70.025 1.00 83.38 707 ILE A C 1
ATOM 5651 O O . ILE A 1 707 ? 23.227 23.214 -68.893 1.00 83.38 707 ILE A O 1
ATOM 5655 N N . LYS A 1 708 ? 23.572 21.618 -70.429 1.00 82.88 708 LYS A N 1
ATOM 5656 C CA . LYS A 1 708 ? 23.196 20.501 -69.558 1.00 82.88 708 LYS A CA 1
ATOM 5657 C C . LYS A 1 708 ? 24.432 19.959 -68.845 1.00 82.88 708 LYS A C 1
ATOM 5659 O O . LYS A 1 708 ? 25.277 19.330 -69.475 1.00 82.88 708 LYS A O 1
ATOM 5664 N N . VAL A 1 709 ? 24.512 20.168 -67.533 1.00 83.50 709 VAL A N 1
ATOM 5665 C CA . VAL A 1 709 ? 25.645 19.750 -66.695 1.00 83.50 709 VAL A CA 1
ATOM 5666 C C . VAL A 1 709 ? 25.265 18.537 -65.860 1.00 83.50 709 VAL A C 1
ATOM 5668 O O . VAL A 1 709 ? 24.353 18.614 -65.041 1.00 83.50 709 VAL A O 1
ATOM 5671 N N . ILE A 1 710 ? 25.965 17.420 -66.035 1.00 79.62 710 ILE A N 1
ATOM 5672 C CA . ILE A 1 710 ? 25.720 16.177 -65.299 1.00 79.62 710 ILE A CA 1
ATOM 5673 C C . ILE A 1 710 ? 26.589 16.121 -64.040 1.00 79.62 710 ILE A C 1
ATOM 5675 O O . ILE A 1 710 ? 27.755 16.519 -64.032 1.00 79.62 710 ILE A O 1
ATOM 5679 N N . PHE A 1 711 ? 26.024 15.619 -62.948 1.00 77.69 711 PHE A N 1
ATOM 5680 C CA . PHE A 1 711 ? 26.755 15.384 -61.714 1.00 77.69 711 PHE A CA 1
ATOM 5681 C C . PHE A 1 711 ? 27.105 13.902 -61.556 1.00 77.69 711 PHE A C 1
ATOM 5683 O O . PHE A 1 711 ? 26.227 13.043 -61.470 1.00 77.69 711 PHE A O 1
ATOM 5690 N N . PHE A 1 712 ? 28.398 13.602 -61.439 1.00 72.38 712 PHE A N 1
ATOM 5691 C CA . PHE A 1 712 ? 28.902 12.257 -61.174 1.00 72.38 712 PHE A CA 1
ATOM 5692 C C . PHE A 1 712 ? 29.600 12.193 -59.815 1.00 72.38 712 PHE A C 1
ATOM 5694 O O . PHE A 1 712 ? 30.229 13.147 -59.361 1.00 72.38 712 PHE A O 1
ATOM 5701 N N . THR A 1 713 ? 29.485 11.048 -59.145 1.00 67.31 713 THR A N 1
ATOM 5702 C CA . THR A 1 713 ? 30.094 10.822 -57.825 1.00 67.31 713 THR A CA 1
ATOM 5703 C C . THR A 1 713 ? 31.600 10.662 -57.916 1.00 67.31 713 THR A C 1
ATOM 5705 O O . THR A 1 713 ? 32.290 10.957 -56.949 1.00 67.31 713 THR A O 1
ATOM 5708 N N . SER A 1 714 ? 32.126 10.279 -59.080 1.00 66.19 714 SER A N 1
ATOM 5709 C CA . SER A 1 714 ? 33.562 10.261 -59.364 1.00 66.19 714 SER A CA 1
ATOM 5710 C C . SER A 1 714 ? 34.228 11.626 -59.154 1.00 66.19 714 SER A C 1
ATOM 5712 O O . SER A 1 714 ? 35.396 11.677 -58.783 1.00 66.19 714 SER A O 1
ATOM 5714 N N . SER A 1 715 ? 33.484 12.728 -59.288 1.00 68.50 715 SER A N 1
ATOM 5715 C CA . SER A 1 715 ? 33.982 14.087 -59.046 1.00 68.50 715 SER A CA 1
ATOM 5716 C C . SER A 1 715 ? 33.974 14.496 -57.567 1.00 68.50 715 SER A C 1
ATOM 5718 O O . SER A 1 715 ? 34.576 15.506 -57.190 1.00 68.50 715 SER A O 1
ATOM 5720 N N . LEU A 1 716 ? 33.305 13.736 -56.690 1.00 72.44 716 LEU A N 1
ATOM 5721 C CA . LEU A 1 716 ? 33.137 14.099 -55.280 1.00 72.44 716 LEU A CA 1
ATOM 5722 C C . LEU A 1 716 ? 34.441 14.242 -54.488 1.00 72.44 716 LEU A C 1
ATOM 5724 O O . LEU A 1 716 ? 34.523 15.181 -53.697 1.00 72.44 716 LEU A O 1
ATOM 5728 N N . PRO A 1 717 ? 35.488 13.425 -54.698 1.00 73.56 717 PRO A N 1
ATOM 5729 C CA . PRO A 1 717 ? 36.785 13.624 -54.041 1.00 73.56 717 PRO A CA 1
ATOM 5730 C C . PRO A 1 717 ? 37.409 14.993 -54.305 1.00 73.56 717 PRO A C 1
ATOM 5732 O O . PRO A 1 717 ? 38.071 15.575 -53.438 1.00 73.56 717 PRO A O 1
ATOM 5735 N N . HIS A 1 718 ? 37.178 15.539 -55.497 1.00 73.12 718 HIS A N 1
ATOM 5736 C CA . HIS A 1 718 ? 37.671 16.854 -55.888 1.00 73.12 718 HIS A CA 1
ATOM 5737 C C . HIS A 1 718 ? 36.788 17.978 -55.349 1.00 73.12 718 HIS A C 1
ATOM 5739 O O . HIS A 1 718 ? 37.305 18.971 -54.833 1.00 73.12 718 HIS A O 1
ATOM 5745 N N . ILE A 1 719 ? 35.470 17.783 -55.372 1.00 75.50 719 ILE A N 1
ATOM 5746 C CA . ILE A 1 719 ? 34.470 18.719 -54.838 1.00 75.50 719 ILE A CA 1
ATOM 5747 C C . ILE A 1 719 ? 34.591 18.858 -53.308 1.00 75.50 719 ILE A C 1
ATOM 5749 O O . ILE A 1 719 ? 34.568 19.967 -52.776 1.00 75.50 719 ILE A O 1
ATOM 5753 N N . LEU A 1 720 ? 34.794 17.749 -52.593 1.00 76.62 720 LEU A N 1
ATOM 5754 C CA . LEU A 1 720 ? 34.911 17.711 -51.130 1.00 76.62 720 LEU A CA 1
ATOM 5755 C C . LEU A 1 720 ? 36.347 17.940 -50.623 1.00 76.62 720 LEU A C 1
ATOM 5757 O O . LEU A 1 720 ? 36.588 17.983 -49.421 1.00 76.62 720 LEU A O 1
ATOM 5761 N N . GLY A 1 721 ? 37.333 18.085 -51.512 1.00 76.25 721 GLY A N 1
ATOM 5762 C CA . GLY A 1 721 ? 38.728 18.298 -51.110 1.00 76.25 721 GLY A CA 1
ATOM 5763 C C . GLY A 1 721 ? 39.451 17.062 -50.567 1.00 76.25 721 GLY A C 1
ATOM 5764 O O . GLY A 1 721 ? 40.591 17.185 -50.142 1.00 76.25 721 GLY A O 1
ATOM 5765 N N . ILE A 1 722 ? 38.839 15.877 -50.613 1.00 76.94 722 ILE A N 1
ATOM 5766 C CA . ILE A 1 722 ? 39.409 14.618 -50.095 1.00 76.94 722 ILE A CA 1
ATOM 5767 C C . ILE A 1 722 ? 40.731 14.271 -50.792 1.00 76.94 722 ILE A C 1
ATOM 5769 O O . ILE A 1 722 ? 41.638 13.775 -50.139 1.00 76.94 722 ILE A O 1
ATOM 5773 N N . HIS A 1 723 ? 40.881 14.630 -52.070 1.00 73.25 723 HIS A N 1
ATOM 5774 C CA . HIS A 1 723 ? 42.132 14.471 -52.828 1.00 73.25 723 HIS A CA 1
ATOM 5775 C C . HIS A 1 723 ? 43.364 15.153 -52.197 1.00 73.25 723 HIS A C 1
ATOM 5777 O O . HIS A 1 723 ? 44.493 14.856 -52.570 1.00 73.25 723 HIS A O 1
ATOM 5783 N N . LEU A 1 724 ? 43.178 16.097 -51.265 1.00 75.94 724 LEU A N 1
ATOM 5784 C CA . LEU A 1 724 ? 44.285 16.719 -50.527 1.00 75.94 724 LEU A CA 1
ATOM 5785 C C . LEU A 1 724 ? 44.909 15.770 -49.488 1.00 75.94 724 LEU A C 1
ATOM 5787 O O . LEU A 1 724 ? 45.939 16.087 -48.899 1.00 75.94 724 LEU A O 1
ATOM 5791 N N . LEU A 1 725 ? 44.282 14.620 -49.229 1.00 74.38 725 LEU A N 1
ATOM 5792 C CA . LEU A 1 725 ? 44.790 13.596 -48.315 1.00 74.38 725 LEU A CA 1
ATOM 5793 C C . LEU A 1 725 ? 45.782 12.641 -49.001 1.00 74.38 725 LEU A C 1
ATOM 5795 O O . LEU A 1 725 ? 46.561 11.984 -48.307 1.00 74.38 725 LEU A O 1
ATOM 5799 N N . ASP A 1 726 ? 45.789 12.614 -50.336 1.00 70.75 726 ASP A N 1
ATOM 5800 C CA . ASP A 1 726 ? 46.514 11.657 -51.179 1.00 70.75 726 ASP A CA 1
ATOM 5801 C C . ASP A 1 726 ? 48.033 11.667 -50.972 1.00 70.75 726 ASP A C 1
ATOM 5803 O O . ASP A 1 726 ? 48.669 10.623 -51.085 1.00 70.75 726 ASP A O 1
ATOM 5807 N N . GLU A 1 727 ? 48.625 12.833 -50.687 1.00 68.38 727 GLU A N 1
ATOM 5808 C CA . GLU A 1 727 ? 50.081 12.983 -50.514 1.00 68.38 727 GLU A CA 1
ATOM 5809 C C . GLU A 1 727 ? 50.611 12.231 -49.290 1.00 68.38 727 GLU A C 1
ATOM 5811 O O . GLU A 1 727 ? 51.754 11.783 -49.280 1.00 68.38 727 GLU A O 1
ATOM 5816 N N . LYS A 1 728 ? 49.787 12.091 -48.246 1.00 67.50 728 LYS A N 1
ATOM 5817 C CA . LYS A 1 728 ? 50.168 11.428 -46.990 1.00 67.50 728 LYS A CA 1
ATOM 5818 C C . LYS A 1 728 ? 49.533 10.058 -46.809 1.00 67.50 728 LYS A C 1
ATOM 5820 O O . LYS A 1 728 ? 50.022 9.270 -46.006 1.00 67.50 728 LYS A O 1
ATOM 5825 N N . ASP A 1 729 ? 48.433 9.794 -47.505 1.00 70.56 729 ASP A N 1
ATOM 5826 C CA . ASP A 1 729 ? 47.779 8.495 -47.518 1.00 70.56 729 ASP A CA 1
ATOM 5827 C C . ASP A 1 729 ? 47.286 8.175 -48.940 1.00 70.56 729 ASP A C 1
ATOM 5829 O O . ASP A 1 729 ? 46.145 8.488 -49.296 1.00 70.56 729 ASP A O 1
ATOM 5833 N N . PRO A 1 730 ? 48.128 7.525 -49.767 1.00 72.88 730 PRO A N 1
ATOM 5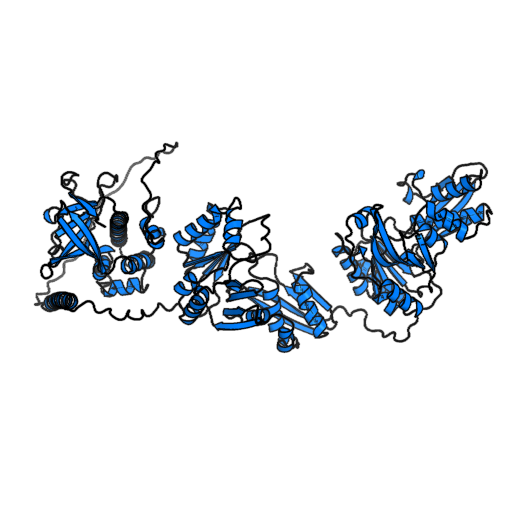834 C CA . PRO A 1 730 ? 47.777 7.165 -51.141 1.00 72.88 730 PRO A CA 1
ATOM 5835 C C . PRO A 1 730 ? 46.543 6.261 -51.237 1.00 72.88 730 PRO A C 1
ATOM 5837 O O . PRO A 1 730 ? 45.886 6.209 -52.276 1.00 72.88 730 PRO A O 1
ATOM 5840 N N . THR A 1 731 ? 46.187 5.561 -50.155 1.00 67.44 731 THR A N 1
ATOM 5841 C CA . THR A 1 731 ? 44.997 4.702 -50.103 1.00 67.44 731 THR A CA 1
ATOM 5842 C C . THR A 1 731 ? 43.689 5.496 -50.011 1.00 67.44 731 THR A C 1
ATOM 5844 O O . THR A 1 731 ? 42.607 4.921 -50.163 1.00 67.44 731 THR A O 1
ATOM 5847 N N . LEU A 1 732 ? 43.780 6.812 -49.787 1.00 66.94 732 LEU A N 1
ATOM 5848 C CA . LEU A 1 732 ? 42.670 7.763 -49.815 1.00 66.94 732 LEU A CA 1
ATOM 5849 C C . LEU A 1 732 ? 42.526 8.492 -51.164 1.00 66.94 732 LEU A C 1
ATOM 5851 O O . LEU A 1 732 ? 41.627 9.321 -51.315 1.00 66.94 732 LEU A O 1
ATOM 5855 N N . ARG A 1 733 ? 43.339 8.133 -52.167 1.00 65.25 733 ARG A N 1
ATOM 5856 C CA . ARG A 1 733 ? 43.297 8.731 -53.505 1.00 65.25 733 ARG A CA 1
ATOM 5857 C C . ARG A 1 733 ? 42.069 8.317 -54.310 1.00 65.25 733 ARG A C 1
ATOM 5859 O O . ARG A 1 733 ? 41.679 7.145 -54.357 1.00 65.25 733 ARG A O 1
ATOM 5866 N N . GLY A 1 734 ? 41.498 9.302 -55.004 1.00 63.53 734 GLY A N 1
ATOM 5867 C CA . GLY A 1 734 ? 40.458 9.118 -56.017 1.00 63.53 734 GLY A CA 1
ATOM 5868 C C . GLY A 1 734 ? 39.215 8.376 -55.513 1.00 63.53 734 GLY A C 1
ATOM 5869 O O . GLY A 1 734 ? 38.782 8.532 -54.369 1.00 63.53 734 GLY A O 1
ATOM 5870 N N . ALA A 1 735 ? 38.629 7.547 -56.380 1.00 61.59 735 ALA A N 1
ATOM 5871 C CA . ALA A 1 735 ? 37.411 6.795 -56.075 1.00 61.59 735 ALA A CA 1
ATOM 5872 C C . ALA A 1 735 ? 37.576 5.808 -54.901 1.00 61.59 735 ALA A C 1
ATOM 5874 O O . ALA A 1 735 ? 36.616 5.542 -54.181 1.00 61.59 735 ALA A O 1
ATOM 5875 N N . LYS A 1 736 ? 38.791 5.294 -54.659 1.00 65.25 736 LYS A N 1
ATOM 5876 C CA . LYS A 1 736 ? 39.057 4.355 -53.557 1.00 65.25 736 LYS A CA 1
ATOM 5877 C C . LYS A 1 736 ? 38.900 5.032 -52.199 1.00 65.25 736 LYS A C 1
ATOM 5879 O O . LYS A 1 736 ? 38.138 4.544 -51.370 1.00 65.25 736 LYS A O 1
ATOM 5884 N N . GLY A 1 737 ? 39.541 6.180 -51.985 1.00 67.06 737 GLY A N 1
ATOM 5885 C CA . GLY A 1 737 ? 39.353 6.943 -50.749 1.00 67.06 737 GLY A CA 1
ATOM 5886 C C . GLY A 1 737 ? 37.930 7.446 -50.564 1.00 67.06 737 GLY A C 1
ATOM 5887 O O . GLY A 1 737 ? 37.423 7.466 -49.447 1.00 67.06 737 GLY A O 1
ATOM 5888 N N . PHE A 1 738 ? 37.248 7.782 -51.659 1.00 68.81 738 PHE A N 1
ATOM 5889 C CA . PHE A 1 738 ? 35.835 8.140 -51.611 1.00 68.81 738 PHE A CA 1
ATOM 5890 C C . PHE A 1 738 ? 34.950 7.012 -51.087 1.00 68.81 738 PHE A C 1
ATOM 5892 O O . PHE A 1 738 ? 34.143 7.230 -50.188 1.00 68.81 738 PHE A O 1
ATOM 5899 N N . ASN A 1 739 ? 35.117 5.806 -51.626 1.00 65.31 739 ASN A N 1
ATOM 5900 C CA . ASN A 1 739 ? 34.338 4.650 -51.201 1.00 65.31 739 ASN A CA 1
ATOM 5901 C C . ASN A 1 739 ? 34.586 4.349 -49.727 1.00 65.31 739 ASN A C 1
ATOM 5903 O O . ASN A 1 739 ? 33.645 4.116 -48.983 1.00 65.31 739 ASN A O 1
ATOM 5907 N N . ARG A 1 740 ? 35.835 4.468 -49.276 1.00 67.00 740 ARG A N 1
ATOM 5908 C CA . ARG A 1 740 ? 36.188 4.323 -47.863 1.00 67.00 740 ARG A CA 1
ATOM 5909 C C . ARG A 1 740 ? 35.537 5.397 -46.980 1.00 67.00 740 ARG A C 1
ATOM 5911 O O . ARG A 1 740 ? 35.077 5.082 -45.886 1.00 67.00 740 ARG A O 1
ATOM 5918 N N . LEU A 1 741 ? 35.430 6.642 -47.454 1.00 67.19 741 LEU A N 1
ATOM 5919 C CA . LEU A 1 741 ? 34.697 7.704 -46.753 1.00 67.19 741 LEU A CA 1
ATOM 5920 C C . LEU A 1 741 ? 33.204 7.371 -46.649 1.00 67.19 741 LEU A C 1
ATOM 5922 O O . LEU A 1 741 ? 32.632 7.451 -45.569 1.00 67.19 741 LEU A O 1
ATOM 5926 N N . ILE A 1 742 ? 32.574 7.003 -47.764 1.00 61.31 742 ILE A N 1
ATOM 5927 C CA . ILE A 1 742 ? 31.150 6.647 -47.829 1.00 61.31 742 ILE A CA 1
ATOM 5928 C C . ILE A 1 742 ? 30.841 5.430 -46.955 1.00 61.31 742 ILE A C 1
ATOM 5930 O O . ILE A 1 742 ? 29.884 5.439 -46.190 1.00 61.31 742 ILE A O 1
ATOM 5934 N N . ASN A 1 743 ? 31.730 4.444 -46.935 1.00 59.56 743 ASN A N 1
ATOM 5935 C CA . ASN A 1 743 ? 31.631 3.284 -46.054 1.00 59.56 743 ASN A CA 1
ATOM 5936 C C . ASN A 1 743 ? 31.881 3.621 -44.570 1.00 59.56 743 ASN A C 1
ATOM 5938 O O . ASN A 1 743 ? 31.804 2.739 -43.716 1.00 59.56 743 ASN A O 1
ATOM 5942 N N . GLY A 1 744 ? 32.184 4.883 -44.243 1.00 56.59 744 GLY A N 1
ATOM 5943 C CA . GLY A 1 744 ? 32.421 5.350 -42.880 1.00 56.59 744 GLY A CA 1
ATOM 5944 C C . GLY A 1 744 ? 33.734 4.853 -42.273 1.00 56.59 744 GLY A C 1
ATOM 5945 O O . GLY A 1 744 ? 33.891 4.897 -41.053 1.00 56.59 744 GLY A O 1
ATOM 5946 N N . GLU A 1 745 ? 34.679 4.381 -43.094 1.00 61.56 745 GLU A N 1
ATOM 5947 C CA . GLU A 1 745 ? 35.983 3.881 -42.638 1.00 61.56 745 GLU A CA 1
ATOM 5948 C C . GLU A 1 745 ? 36.863 4.993 -42.063 1.00 61.56 745 GLU A C 1
ATOM 5950 O O . GLU A 1 745 ? 37.739 4.734 -41.237 1.00 61.56 745 GLU A O 1
ATOM 5955 N N . PHE A 1 746 ? 36.630 6.234 -42.489 1.00 62.12 746 PHE A N 1
ATOM 5956 C CA . PHE A 1 746 ? 37.223 7.417 -41.884 1.00 62.12 746 PHE A CA 1
ATOM 5957 C C . PHE A 1 746 ? 36.249 8.600 -41.902 1.00 62.12 746 PHE A C 1
ATOM 5959 O O . PHE A 1 746 ? 35.308 8.640 -42.689 1.00 62.12 746 PHE A O 1
ATOM 5966 N N . SER A 1 747 ? 36.473 9.575 -41.020 1.00 68.19 747 SER A N 1
ATOM 5967 C CA . SER A 1 747 ? 35.595 10.737 -40.826 1.00 68.19 747 SER A CA 1
ATOM 5968 C C . SER A 1 747 ? 36.403 12.033 -40.666 1.00 68.19 747 SER A C 1
ATOM 5970 O O . SER A 1 747 ? 37.567 11.995 -40.259 1.00 68.19 747 SER A O 1
ATOM 5972 N N . TYR A 1 748 ? 35.809 13.203 -40.934 1.00 67.75 748 TYR A N 1
ATOM 5973 C CA . TYR A 1 748 ? 36.450 14.512 -40.728 1.00 67.75 748 TYR A CA 1
ATOM 5974 C C . TYR A 1 748 ? 36.988 14.657 -39.306 1.00 67.75 748 TYR A C 1
ATOM 5976 O O . TYR A 1 748 ? 38.106 15.125 -39.080 1.00 67.75 748 TYR A O 1
ATOM 5984 N N . TYR A 1 749 ? 36.186 14.244 -38.327 1.00 64.25 749 TYR A N 1
ATOM 5985 C CA . TYR A 1 749 ? 36.549 14.347 -36.923 1.00 64.25 749 TYR A CA 1
ATOM 5986 C C . TYR A 1 749 ? 37.717 13.423 -36.569 1.00 64.25 749 TYR A C 1
ATOM 5988 O O . TYR A 1 749 ? 38.614 13.824 -35.823 1.00 64.25 749 TYR A O 1
ATOM 5996 N N . GLN A 1 750 ? 37.735 12.214 -37.135 1.00 66.88 750 GLN A N 1
ATOM 5997 C CA . GLN A 1 750 ? 38.837 11.267 -36.975 1.00 66.88 750 GLN A CA 1
ATOM 5998 C C . GLN A 1 750 ? 40.121 11.790 -37.627 1.00 66.88 750 GLN A C 1
ATOM 6000 O O . GLN A 1 750 ? 41.165 11.804 -36.976 1.00 66.88 750 GLN A O 1
ATOM 6005 N N . LEU A 1 751 ? 40.042 12.319 -38.852 1.00 70.44 751 LEU A N 1
ATOM 6006 C CA . LEU A 1 751 ? 41.176 12.936 -39.548 1.00 70.44 751 LEU A CA 1
ATOM 6007 C C . LEU A 1 751 ? 41.737 14.123 -38.756 1.00 70.44 751 LEU A C 1
ATOM 6009 O O . LEU A 1 751 ? 42.943 14.187 -38.515 1.00 70.44 751 LEU A O 1
ATOM 6013 N N . LYS A 1 752 ? 40.867 15.012 -38.260 1.00 67.88 752 LYS A N 1
ATOM 6014 C CA . LYS A 1 752 ? 41.250 16.175 -37.445 1.00 67.88 752 LYS A CA 1
ATOM 6015 C C . LYS A 1 752 ? 41.908 15.782 -36.121 1.00 67.88 752 LYS A C 1
ATOM 6017 O O . LYS A 1 752 ? 42.841 16.453 -35.688 1.00 67.88 752 LYS A O 1
ATOM 6022 N N . LYS A 1 753 ? 41.425 14.724 -35.462 1.00 66.19 753 LYS A N 1
ATOM 6023 C CA . LYS A 1 753 ? 41.997 14.222 -34.202 1.00 66.19 753 LYS A CA 1
ATOM 6024 C C . LYS A 1 753 ? 43.272 13.413 -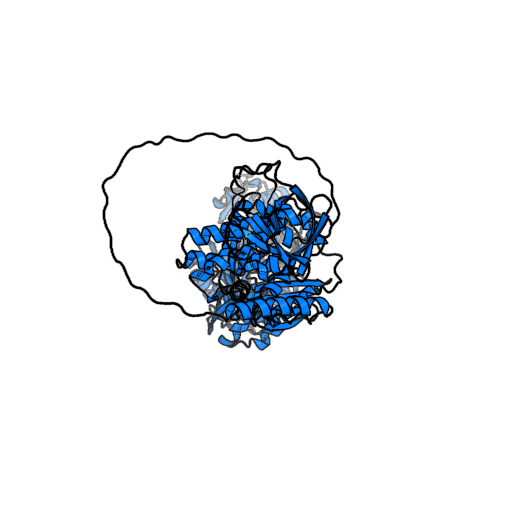34.387 1.00 66.19 753 LYS A C 1
ATOM 6026 O O . LYS A 1 753 ? 44.076 13.376 -33.465 1.00 66.19 753 LYS A O 1
ATOM 6031 N N . SER A 1 754 ? 43.450 12.778 -35.543 1.00 72.81 754 SER A N 1
ATOM 6032 C CA . SER A 1 754 ? 44.589 11.893 -35.801 1.00 72.81 754 SER A CA 1
ATOM 6033 C C . SER A 1 754 ? 45.945 12.598 -35.711 1.00 72.81 754 SER A C 1
ATOM 6035 O O . SER A 1 754 ? 46.958 11.932 -35.537 1.00 72.81 754 SER A O 1
ATOM 6037 N N . GLY A 1 755 ? 45.985 13.925 -35.889 1.00 69.50 755 GLY A N 1
ATOM 6038 C CA . GLY A 1 755 ? 47.227 14.703 -35.935 1.00 69.50 755 GLY A CA 1
ATOM 6039 C C . GLY A 1 755 ? 48.108 14.423 -37.161 1.00 69.50 755 GLY A C 1
ATOM 6040 O O . GLY A 1 755 ? 49.113 15.099 -37.345 1.00 69.50 755 GLY A O 1
ATOM 6041 N N . ARG A 1 756 ? 47.726 13.472 -38.029 1.00 73.19 756 ARG A N 1
ATOM 6042 C CA . ARG A 1 756 ? 48.498 13.052 -39.215 1.00 73.19 756 ARG A CA 1
ATOM 6043 C C . ARG A 1 756 ? 48.586 14.147 -40.290 1.00 73.19 756 ARG A C 1
ATOM 6045 O O . ARG A 1 756 ? 49.555 14.218 -41.053 1.00 73.19 756 ARG A O 1
ATOM 6052 N N . TYR A 1 757 ? 47.597 15.037 -40.327 1.00 78.00 757 TYR A N 1
ATOM 6053 C CA . TYR A 1 757 ? 47.470 16.111 -41.313 1.00 78.00 757 TYR A CA 1
ATOM 6054 C C . TYR A 1 757 ? 47.624 17.481 -40.651 1.00 78.00 757 TYR A C 1
ATOM 6056 O O . TYR A 1 757 ? 47.189 17.694 -39.518 1.00 78.00 757 TYR A O 1
ATOM 6064 N N . SER A 1 758 ? 48.243 18.426 -41.363 1.00 79.81 758 SER A N 1
ATOM 6065 C CA . SER A 1 758 ? 48.440 19.780 -40.844 1.00 79.81 758 SER A CA 1
ATOM 6066 C C . SER A 1 758 ? 47.098 20.502 -40.687 1.00 79.81 758 SER A C 1
ATOM 6068 O O . SER A 1 758 ? 46.147 20.259 -41.434 1.00 79.81 758 SER A O 1
ATOM 6070 N N . LYS A 1 759 ? 47.025 21.454 -39.746 1.00 76.31 759 LYS A N 1
ATOM 6071 C CA . LYS A 1 759 ? 45.838 22.316 -39.588 1.00 76.31 759 LYS A CA 1
ATOM 6072 C C . LYS A 1 759 ? 45.472 23.037 -40.892 1.00 76.31 759 LYS A C 1
ATOM 6074 O O . LYS A 1 759 ? 44.291 23.255 -41.133 1.00 76.31 759 LYS A O 1
ATOM 6079 N N . LYS A 1 760 ? 46.470 23.351 -41.727 1.00 79.56 760 LYS A N 1
ATOM 6080 C CA . LYS A 1 760 ? 46.296 23.967 -43.048 1.00 79.56 760 LYS A CA 1
ATOM 6081 C C . LYS A 1 760 ? 45.522 23.050 -44.003 1.00 79.56 760 LYS A C 1
ATOM 6083 O O . LYS A 1 760 ? 44.479 23.460 -44.488 1.00 79.56 760 LYS A O 1
ATOM 6088 N N . ILE A 1 761 ? 45.950 21.795 -44.176 1.00 80.62 761 ILE A N 1
ATOM 6089 C CA . ILE A 1 761 ? 45.258 20.820 -45.045 1.00 80.62 761 ILE A CA 1
ATOM 6090 C C . ILE A 1 761 ? 43.813 20.607 -44.578 1.00 80.62 761 ILE A C 1
ATOM 6092 O O . ILE A 1 761 ? 42.880 20.659 -45.369 1.00 80.62 761 ILE A O 1
ATOM 6096 N N . ILE A 1 762 ? 43.598 20.433 -43.272 1.00 78.69 762 ILE A N 1
ATOM 6097 C CA . ILE A 1 762 ? 42.249 20.242 -42.714 1.00 78.69 762 ILE A CA 1
ATOM 6098 C C . ILE A 1 762 ? 41.344 21.462 -42.973 1.00 78.69 762 ILE A C 1
ATOM 6100 O O . ILE A 1 762 ? 40.163 21.293 -43.282 1.00 78.69 762 ILE A O 1
ATOM 6104 N N . GLN A 1 763 ? 41.891 22.676 -42.880 1.00 77.69 763 GLN A N 1
ATOM 6105 C CA . GLN A 1 763 ? 41.175 23.917 -43.180 1.00 77.69 763 GLN A CA 1
ATOM 6106 C C . GLN A 1 763 ? 40.832 24.037 -44.676 1.00 77.69 763 GLN A C 1
ATOM 6108 O O . GLN A 1 763 ? 39.725 24.439 -45.024 1.00 77.69 763 GLN A O 1
ATOM 6113 N N . GLU A 1 764 ? 41.733 23.619 -45.560 1.00 77.19 764 GLU A N 1
ATOM 6114 C CA . GLU A 1 764 ? 41.520 23.615 -47.011 1.00 77.19 764 GLU A CA 1
ATOM 6115 C C . GLU A 1 764 ? 40.392 22.655 -47.436 1.00 77.19 764 GLU A C 1
ATOM 6117 O O . GLU A 1 764 ? 39.518 23.025 -48.226 1.00 77.19 764 GLU A O 1
ATOM 6122 N N . ILE A 1 765 ? 40.341 21.445 -46.867 1.00 77.94 765 ILE A N 1
ATOM 6123 C CA . ILE A 1 765 ? 39.257 20.476 -47.127 1.00 77.94 765 ILE A CA 1
ATOM 6124 C C . ILE A 1 765 ? 37.910 21.029 -46.632 1.00 77.94 765 ILE A C 1
ATOM 6126 O O . ILE A 1 765 ? 36.892 20.953 -47.330 1.00 77.94 765 ILE A O 1
ATOM 6130 N N . TYR A 1 766 ? 37.912 21.632 -45.439 1.00 76.44 766 TYR A N 1
ATOM 6131 C CA . TYR A 1 766 ? 36.750 22.296 -44.851 1.00 76.44 766 TYR A CA 1
ATOM 6132 C C . TYR A 1 766 ? 36.201 23.396 -45.776 1.00 76.44 766 TYR A C 1
ATOM 6134 O O . TYR A 1 766 ? 35.004 23.426 -46.074 1.00 76.44 766 TYR A O 1
ATOM 6142 N N . GLU A 1 767 ? 37.070 24.279 -46.271 1.00 74.62 767 GLU A N 1
ATOM 6143 C CA . GLU A 1 767 ? 36.691 25.411 -47.120 1.00 74.62 767 GLU A CA 1
ATOM 6144 C C . GLU A 1 767 ? 36.162 24.961 -48.489 1.00 74.62 767 GLU A C 1
ATOM 6146 O O . GLU A 1 767 ? 35.138 25.489 -48.944 1.00 74.62 767 GLU A O 1
ATOM 6151 N N . LYS A 1 768 ? 36.787 23.951 -49.119 1.00 78.62 768 LYS A N 1
ATOM 6152 C CA . LYS A 1 768 ? 36.318 23.356 -50.389 1.00 78.62 768 LYS A CA 1
ATOM 6153 C C . LYS A 1 768 ? 34.915 22.777 -50.258 1.00 78.62 768 LYS A C 1
ATOM 6155 O O . LYS A 1 768 ? 34.019 23.122 -51.031 1.00 78.62 768 LYS A O 1
ATOM 6160 N N . THR A 1 769 ? 34.708 21.938 -49.248 1.00 77.94 769 THR A N 1
ATOM 6161 C CA . THR A 1 769 ? 33.418 21.276 -49.045 1.00 77.94 769 THR A CA 1
ATOM 6162 C C . THR A 1 769 ? 32.324 22.280 -48.699 1.00 77.94 769 THR A C 1
ATOM 6164 O O . THR A 1 769 ? 31.244 22.234 -49.287 1.00 77.94 769 THR A O 1
ATOM 6167 N N . GLN A 1 770 ? 32.593 23.227 -47.791 1.00 74.75 770 GLN A N 1
ATOM 6168 C CA . GLN A 1 770 ? 31.609 24.247 -47.426 1.00 74.75 770 GLN A CA 1
ATOM 6169 C C . GLN A 1 770 ? 31.195 25.082 -48.644 1.00 74.75 770 GLN A C 1
ATOM 6171 O O . GLN A 1 770 ? 30.014 25.375 -48.819 1.00 74.75 770 GLN A O 1
ATOM 6176 N N . SER A 1 771 ? 32.147 25.448 -49.498 1.00 75.19 771 SER A N 1
ATOM 6177 C CA . SER A 1 771 ? 31.868 26.270 -50.678 1.00 75.19 771 SER A CA 1
ATOM 6178 C C . SER A 1 771 ? 31.046 25.523 -51.720 1.00 75.19 771 SER A C 1
ATOM 6180 O O . SER A 1 771 ? 30.066 26.065 -52.228 1.00 75.19 771 SER A O 1
ATOM 6182 N N . SER A 1 772 ? 31.387 24.258 -51.966 1.00 78.06 772 SER A N 1
ATOM 6183 C CA . SER A 1 772 ? 30.627 23.383 -52.856 1.00 78.06 772 SER A CA 1
ATOM 6184 C C . SER A 1 772 ? 29.177 23.257 -52.402 1.00 78.06 772 SER A C 1
ATOM 6186 O O . SER A 1 772 ? 28.265 23.531 -53.177 1.00 78.06 772 SER A O 1
ATOM 6188 N N . VAL A 1 773 ? 28.947 22.936 -51.125 1.00 75.81 773 VAL A N 1
ATOM 6189 C CA . VAL A 1 773 ? 27.594 22.806 -50.558 1.00 75.81 773 VAL A CA 1
ATOM 6190 C C . VAL A 1 773 ? 26.784 24.092 -50.721 1.00 75.81 773 VAL A C 1
ATOM 6192 O O . VAL A 1 773 ? 25.602 24.025 -51.046 1.00 75.81 773 VAL A O 1
ATOM 6195 N N . LEU A 1 774 ? 27.401 25.264 -50.556 1.00 73.94 774 LEU A N 1
ATOM 6196 C CA . LEU A 1 774 ? 26.709 26.543 -50.732 1.00 73.94 774 LEU A CA 1
ATOM 6197 C C . LEU A 1 774 ? 26.322 26.819 -52.187 1.00 73.94 774 LEU A C 1
ATOM 6199 O O . LEU A 1 774 ? 25.233 27.336 -52.435 1.00 73.94 774 LEU A O 1
ATOM 6203 N N . ILE A 1 775 ? 27.187 26.473 -53.140 1.00 78.56 775 ILE A N 1
ATOM 6204 C CA . ILE A 1 775 ? 26.871 26.599 -54.565 1.00 78.56 775 ILE A CA 1
ATOM 6205 C C . ILE A 1 775 ? 25.737 25.634 -54.914 1.00 78.56 775 ILE A C 1
ATOM 6207 O O . ILE A 1 775 ? 24.743 26.068 -55.480 1.00 78.56 775 ILE A O 1
ATOM 6211 N N . PHE A 1 776 ? 25.802 24.370 -54.487 1.00 77.69 776 PHE A N 1
ATOM 6212 C CA . PHE A 1 776 ? 24.715 23.407 -54.700 1.00 77.69 776 PHE A CA 1
ATOM 6213 C C . PHE A 1 776 ? 23.407 23.796 -53.996 1.00 77.69 776 PHE A C 1
ATOM 6215 O O . PHE A 1 776 ? 22.331 23.538 -54.530 1.00 77.69 776 PHE A O 1
ATOM 6222 N N . ASN A 1 777 ? 23.474 24.466 -52.844 1.00 73.50 777 ASN A N 1
ATOM 6223 C CA . ASN A 1 777 ? 22.314 25.063 -52.182 1.00 73.50 777 ASN A CA 1
ATOM 6224 C C . ASN A 1 777 ? 21.671 26.151 -53.043 1.00 73.50 777 ASN A C 1
ATOM 6226 O O . ASN A 1 777 ? 20.456 26.168 -53.232 1.00 73.50 777 ASN A O 1
ATOM 6230 N N . ASP A 1 778 ? 22.481 27.072 -53.555 1.00 73.88 778 ASP A N 1
ATOM 6231 C CA . ASP A 1 778 ? 21.978 28.130 -54.418 1.00 73.88 778 ASP A CA 1
ATOM 6232 C C . ASP A 1 778 ? 21.445 27.542 -55.731 1.00 73.88 778 ASP A C 1
ATOM 6234 O O . ASP A 1 778 ? 20.394 27.984 -56.192 1.00 73.88 778 ASP A O 1
ATOM 6238 N N . ILE A 1 779 ? 22.062 26.468 -56.244 1.00 74.94 779 ILE A N 1
ATOM 6239 C CA . ILE A 1 779 ? 21.537 25.722 -57.387 1.00 74.94 779 ILE A CA 1
ATOM 6240 C C . ILE A 1 779 ? 20.143 25.167 -57.079 1.00 74.94 779 ILE A C 1
ATOM 6242 O O . ILE A 1 779 ? 19.180 25.405 -57.806 1.00 74.94 779 ILE A O 1
ATOM 6246 N N . TYR A 1 780 ? 20.021 24.449 -55.967 1.00 68.88 780 TYR A N 1
ATOM 6247 C CA . TYR A 1 780 ? 18.783 23.795 -55.560 1.00 68.88 780 TYR A CA 1
ATOM 6248 C C . TYR A 1 780 ? 17.625 24.780 -55.359 1.00 68.88 780 TYR A C 1
ATOM 6250 O O . TYR A 1 780 ? 16.498 24.526 -55.781 1.00 68.88 780 TYR A O 1
ATOM 6258 N N . HIS A 1 781 ? 17.903 25.932 -54.747 1.00 65.25 781 HIS A N 1
ATOM 6259 C CA . HIS A 1 781 ? 16.907 26.979 -54.519 1.00 65.25 781 HIS A CA 1
ATOM 6260 C C . HIS A 1 781 ? 16.707 27.915 -55.718 1.00 65.25 781 HIS A C 1
ATOM 6262 O O . HIS A 1 781 ? 16.029 28.933 -55.573 1.00 65.25 781 HIS A O 1
ATOM 6268 N N . ASN A 1 782 ? 17.287 27.589 -56.878 1.00 68.88 782 ASN A N 1
ATOM 6269 C CA . ASN A 1 782 ? 17.267 28.409 -58.086 1.00 68.88 782 ASN A CA 1
ATOM 6270 C C . ASN A 1 782 ? 17.654 29.875 -57.812 1.00 68.88 782 ASN A C 1
ATOM 6272 O O . ASN A 1 782 ? 16.992 30.823 -58.242 1.00 68.88 782 ASN A O 1
ATOM 6276 N N . ARG A 1 783 ? 18.700 30.065 -57.004 1.00 70.12 783 ARG A N 1
ATOM 6277 C CA . ARG A 1 783 ? 19.254 31.381 -56.698 1.00 70.12 783 ARG A CA 1
ATOM 6278 C C . ARG A 1 783 ? 20.268 31.771 -57.773 1.00 70.12 783 ARG A C 1
ATOM 6280 O O . ARG A 1 783 ? 20.988 30.906 -58.266 1.00 70.12 783 ARG A O 1
ATOM 6287 N N . PRO A 1 784 ? 20.366 33.067 -58.116 1.00 69.50 784 PRO A N 1
ATOM 6288 C CA . PRO A 1 784 ? 21.307 33.523 -59.129 1.00 69.50 784 PRO A CA 1
ATOM 6289 C C . PRO A 1 784 ? 22.758 33.203 -58.751 1.00 69.50 784 PRO A C 1
ATOM 6291 O O . PRO A 1 784 ? 23.205 33.543 -57.652 1.00 69.50 784 PRO A O 1
ATOM 6294 N N . LEU A 1 785 ? 23.497 32.622 -59.693 1.00 78.19 785 LEU A N 1
ATOM 6295 C CA . LEU A 1 785 ? 24.936 32.385 -59.592 1.00 78.19 785 LEU A CA 1
ATOM 6296 C C . LEU A 1 785 ? 25.686 33.268 -60.591 1.00 78.19 785 LEU A C 1
ATOM 6298 O O . LEU A 1 785 ? 25.118 33.762 -61.568 1.00 78.19 785 LEU A O 1
ATOM 6302 N N . ASN A 1 786 ? 26.974 33.443 -60.333 1.00 79.00 786 ASN A N 1
ATOM 6303 C CA . ASN A 1 786 ? 27.918 34.084 -61.231 1.00 79.00 786 ASN A CA 1
ATOM 6304 C C . ASN A 1 786 ? 28.778 33.015 -61.911 1.00 79.00 786 ASN A C 1
ATOM 6306 O O . ASN A 1 786 ? 29.160 32.033 -61.278 1.00 79.00 786 ASN A O 1
ATOM 6310 N N . CYS A 1 787 ? 29.103 33.229 -63.178 1.00 79.62 787 CYS A N 1
ATOM 6311 C CA . CYS A 1 787 ? 29.948 32.365 -63.987 1.00 79.62 787 CYS A CA 1
ATOM 6312 C C . CYS A 1 787 ? 31.155 33.149 -64.517 1.00 79.62 787 CYS A C 1
ATOM 6314 O O . CYS A 1 787 ? 31.017 34.318 -64.882 1.00 79.62 787 CYS A O 1
ATOM 6316 N N . PHE A 1 788 ? 32.305 32.480 -64.598 1.00 77.62 788 PHE A N 1
ATOM 6317 C CA . PHE A 1 788 ? 33.547 32.977 -65.192 1.00 77.62 788 PHE A CA 1
ATOM 6318 C C . PHE A 1 788 ? 34.069 31.958 -66.202 1.00 77.62 788 PHE A C 1
ATOM 6320 O O . PHE A 1 788 ? 34.043 30.758 -65.919 1.00 77.62 788 PHE A O 1
ATOM 6327 N N . GLY A 1 789 ? 34.530 32.412 -67.366 1.00 76.44 789 GLY A N 1
ATOM 6328 C CA . GLY A 1 789 ? 35.203 31.528 -68.317 1.00 76.44 789 GLY A CA 1
ATOM 6329 C C . GLY A 1 789 ? 36.564 31.061 -67.798 1.00 76.44 789 GLY A C 1
ATOM 6330 O O . GLY A 1 789 ? 37.126 31.634 -66.858 1.00 76.44 789 GLY A O 1
ATOM 6331 N N . LYS A 1 790 ? 37.080 29.978 -68.383 1.00 76.31 790 LYS A N 1
ATOM 6332 C CA . LYS A 1 790 ? 38.371 29.368 -68.030 1.00 76.31 790 LYS A CA 1
ATOM 6333 C C . LYS A 1 790 ? 39.522 30.380 -68.021 1.00 76.31 790 LYS A C 1
ATOM 6335 O O . LYS A 1 790 ? 40.373 30.319 -67.143 1.00 76.31 790 LYS A O 1
ATOM 6340 N N . GLU A 1 791 ? 39.527 31.325 -68.956 1.00 70.56 791 GLU A N 1
ATOM 6341 C CA . GLU A 1 791 ? 40.535 32.381 -69.111 1.00 70.56 791 GLU A CA 1
ATOM 6342 C C . GLU A 1 791 ? 40.671 33.283 -67.878 1.00 70.56 791 GLU A C 1
ATOM 6344 O O . GLU A 1 791 ? 41.739 33.825 -67.602 1.00 70.56 791 GLU A O 1
ATOM 6349 N N . ASN A 1 792 ? 39.595 33.391 -67.101 1.00 70.25 792 ASN A N 1
ATOM 6350 C CA . ASN A 1 792 ? 39.525 34.181 -65.881 1.00 70.25 792 ASN A CA 1
ATOM 6351 C C . ASN A 1 792 ? 39.903 33.377 -64.623 1.00 70.25 792 ASN A C 1
ATOM 6353 O O . ASN A 1 792 ? 39.982 33.925 -63.520 1.00 70.25 792 ASN A O 1
ATOM 6357 N N . VAL A 1 793 ? 40.179 32.079 -64.773 1.00 67.25 793 VAL A N 1
ATOM 6358 C CA . VAL A 1 793 ? 40.648 31.189 -63.709 1.00 67.25 793 VAL A CA 1
ATOM 6359 C C . VAL A 1 793 ? 42.162 30.998 -63.873 1.00 67.25 793 VAL A C 1
ATOM 6361 O O . VAL A 1 793 ? 42.617 30.119 -64.598 1.00 67.25 793 VAL A O 1
ATOM 6364 N N . LYS A 1 794 ? 42.970 31.839 -63.211 1.00 57.81 794 LYS A N 1
ATOM 6365 C CA . LYS A 1 794 ? 44.444 31.727 -63.255 1.00 57.81 794 LYS A CA 1
ATOM 6366 C C . LYS A 1 794 ? 44.900 30.422 -62.578 1.00 57.81 794 LYS A C 1
ATOM 6368 O O . LYS A 1 794 ? 44.339 30.043 -61.561 1.00 57.81 794 LYS A O 1
ATOM 6373 N N . GLY A 1 795 ? 45.907 29.741 -63.132 1.00 57.31 795 GLY A N 1
ATOM 6374 C CA . GLY A 1 795 ? 46.501 28.517 -62.574 1.00 57.31 795 GLY A CA 1
ATOM 6375 C C . GLY A 1 795 ? 47.068 27.592 -63.658 1.00 57.31 795 GLY A C 1
ATOM 6376 O O . GLY A 1 795 ? 46.374 27.265 -64.611 1.00 57.31 795 GLY A O 1
ATOM 6377 N N . ALA A 1 796 ? 48.329 27.170 -63.525 1.00 45.34 796 ALA A N 1
ATOM 6378 C CA . ALA A 1 796 ? 48.985 26.254 -64.460 1.00 45.34 796 ALA A CA 1
ATOM 6379 C C . ALA A 1 796 ? 49.004 24.834 -63.869 1.00 45.34 796 ALA A C 1
ATOM 6381 O O . ALA A 1 796 ? 49.917 24.471 -63.133 1.00 45.34 796 ALA A O 1
ATOM 6382 N N . SER A 1 797 ? 47.970 24.034 -64.140 1.00 56.78 797 SER A N 1
ATOM 6383 C CA . SER A 1 797 ? 48.014 22.588 -63.886 1.00 56.78 797 SER A CA 1
ATOM 6384 C C . SER A 1 797 ? 47.277 21.834 -64.989 1.00 56.78 797 SER A C 1
ATOM 6386 O O . SER A 1 797 ? 46.213 22.276 -65.419 1.00 56.78 797 SER A O 1
ATOM 6388 N N . SER A 1 798 ? 47.798 20.672 -65.390 1.00 50.00 798 SER A N 1
ATOM 6389 C CA . SER A 1 798 ? 47.202 19.778 -66.402 1.00 50.00 798 SER A CA 1
ATOM 6390 C C . SER A 1 798 ? 45.767 19.333 -66.077 1.00 50.00 798 SER A C 1
ATOM 6392 O O . SER A 1 798 ? 45.004 18.934 -66.947 1.00 50.00 798 SER A O 1
ATOM 6394 N N . LYS A 1 799 ? 45.339 19.463 -64.814 1.00 53.53 799 LYS A N 1
ATOM 6395 C CA . LYS A 1 799 ? 43.970 19.164 -64.359 1.00 53.53 799 LYS A CA 1
ATOM 6396 C C . LYS A 1 799 ? 42.926 20.192 -64.817 1.00 53.53 799 LYS A C 1
ATOM 6398 O O . LYS A 1 799 ? 41.738 20.012 -64.553 1.00 53.53 799 LYS A O 1
ATOM 6403 N N . MET A 1 800 ? 43.349 21.283 -65.457 1.00 60.62 800 MET A N 1
ATOM 6404 C CA . MET A 1 800 ? 42.477 22.362 -65.932 1.00 60.62 800 MET A CA 1
ATOM 6405 C C . MET A 1 800 ? 42.184 22.267 -67.432 1.00 60.62 800 MET A C 1
ATOM 6407 O O . MET A 1 800 ? 41.439 23.094 -67.947 1.00 60.62 800 MET A O 1
ATOM 6411 N N . ASP A 1 801 ? 42.701 21.258 -68.136 1.00 65.19 801 ASP A N 1
ATOM 6412 C CA . ASP A 1 801 ? 42.559 21.145 -69.593 1.00 65.19 801 ASP A CA 1
ATOM 6413 C C . ASP A 1 801 ? 41.093 21.015 -70.023 1.00 65.19 801 ASP A C 1
ATOM 6415 O O . ASP A 1 801 ? 40.658 21.746 -70.911 1.00 65.19 801 ASP A O 1
ATOM 6419 N N . ASN A 1 802 ? 40.298 20.239 -69.283 1.00 72.00 802 ASN A N 1
ATOM 6420 C CA . ASN A 1 802 ? 38.869 20.051 -69.552 1.00 72.00 802 ASN A CA 1
ATOM 6421 C C . ASN A 1 802 ? 37.960 21.099 -68.887 1.00 72.00 802 ASN A C 1
ATOM 6423 O O . ASN A 1 802 ? 36.744 20.963 -68.969 1.00 72.00 802 ASN A O 1
ATOM 6427 N N . LEU A 1 803 ? 38.495 22.097 -68.169 1.00 80.88 803 LEU A N 1
ATOM 6428 C CA . LEU A 1 803 ? 37.687 23.163 -67.559 1.00 80.88 803 LEU A CA 1
ATOM 6429 C C . LEU A 1 803 ? 37.197 24.126 -68.645 1.00 80.88 803 LEU A C 1
ATOM 6431 O O . LEU A 1 803 ? 38.013 24.647 -69.396 1.00 80.88 803 LEU A O 1
ATOM 6435 N N . GLU A 1 804 ? 35.900 24.420 -68.670 1.00 82.06 804 GLU A N 1
ATOM 6436 C CA . GLU A 1 804 ? 35.307 25.392 -69.603 1.00 82.06 804 GLU A CA 1
ATOM 6437 C C . GLU A 1 804 ? 34.925 26.688 -68.892 1.00 82.06 804 GLU A C 1
ATOM 6439 O O . GLU A 1 804 ? 35.230 27.794 -69.337 1.00 82.06 804 GLU A O 1
ATOM 6444 N N . PHE A 1 805 ? 34.254 26.561 -67.750 1.00 82.19 805 PHE A N 1
ATOM 6445 C CA . PHE A 1 805 ? 33.857 27.698 -66.936 1.00 82.19 805 PHE A CA 1
ATOM 6446 C C . PHE A 1 805 ? 33.689 27.289 -65.478 1.00 82.19 805 PHE A C 1
ATOM 6448 O O . PHE A 1 805 ? 33.534 26.113 -65.144 1.00 82.19 805 PHE A O 1
ATOM 6455 N N . ALA A 1 806 ? 33.727 28.267 -64.585 1.00 82.88 806 ALA A N 1
ATOM 6456 C CA . ALA A 1 806 ? 33.537 28.060 -63.163 1.00 82.88 806 ALA A CA 1
ATOM 6457 C C . ALA A 1 806 ? 32.397 28.930 -62.642 1.00 82.88 806 ALA A C 1
ATOM 6459 O O . ALA A 1 806 ? 32.204 30.062 -63.081 1.00 82.88 806 ALA A O 1
ATOM 6460 N N . VAL A 1 807 ? 31.647 28.394 -61.685 1.00 82.75 807 VAL A N 1
ATOM 6461 C CA . VAL A 1 807 ? 30.504 29.066 -61.075 1.00 82.75 807 VAL A CA 1
ATOM 6462 C C . VAL A 1 807 ? 30.788 29.395 -59.619 1.00 82.75 807 VAL A C 1
ATOM 6464 O O . VAL A 1 807 ? 31.482 28.669 -58.906 1.00 82.75 807 VAL A O 1
ATOM 6467 N N . THR A 1 808 ? 30.240 30.510 -59.165 1.00 79.69 808 THR A N 1
ATOM 6468 C CA . THR A 1 808 ? 30.293 30.940 -57.773 1.00 79.69 808 THR A CA 1
ATOM 6469 C C . THR A 1 808 ? 29.014 31.668 -57.392 1.00 79.69 808 THR A C 1
ATOM 6471 O O . THR A 1 808 ? 28.150 31.950 -58.225 1.00 79.69 808 THR A O 1
ATOM 6474 N N . ARG A 1 809 ? 28.873 31.972 -56.108 1.00 77.38 809 ARG A N 1
ATOM 6475 C CA . ARG A 1 809 ? 27.699 32.671 -55.587 1.00 77.38 809 ARG A CA 1
ATOM 6476 C C . ARG A 1 809 ? 27.715 34.139 -56.017 1.00 77.38 809 ARG A C 1
ATOM 6478 O O . ARG A 1 809 ? 28.725 34.691 -56.446 1.00 77.38 809 ARG A O 1
ATOM 6485 N N . ARG A 1 810 ? 26.580 34.821 -55.891 1.00 68.62 810 ARG A N 1
ATOM 6486 C CA . ARG A 1 810 ? 26.471 36.229 -56.286 1.00 68.62 810 ARG A CA 1
ATOM 6487 C C . ARG A 1 810 ? 27.362 37.138 -55.422 1.00 68.62 810 ARG A C 1
ATOM 6489 O O . ARG A 1 810 ? 27.132 37.293 -54.225 1.00 68.62 810 ARG A O 1
ATOM 6496 N N . LEU A 1 811 ? 28.303 37.840 -56.059 1.00 61.41 811 LEU A N 1
ATOM 6497 C CA . LEU A 1 811 ? 29.306 38.693 -55.389 1.00 61.41 811 LEU A CA 1
ATOM 6498 C C . LEU A 1 811 ? 28.729 39.872 -54.578 1.00 61.41 811 LEU A C 1
ATOM 6500 O O . LEU A 1 811 ? 29.409 40.425 -53.723 1.00 61.41 811 LEU A O 1
ATOM 6504 N N . THR A 1 812 ? 27.477 40.274 -54.822 1.00 52.91 812 THR A N 1
ATOM 6505 C CA . THR A 1 812 ? 26.852 41.439 -54.165 1.00 52.91 812 THR A CA 1
ATOM 6506 C C . THR A 1 812 ? 26.184 41.136 -52.823 1.00 52.91 812 THR A C 1
ATOM 6508 O O . THR A 1 812 ? 25.784 42.068 -52.135 1.00 52.91 812 THR A O 1
ATOM 6511 N N . GLU A 1 813 ? 25.996 39.864 -52.462 1.00 47.72 813 GLU A N 1
ATOM 6512 C CA . GLU A 1 813 ? 25.199 39.459 -51.286 1.00 47.72 813 GLU A CA 1
ATOM 6513 C C . GLU A 1 813 ? 26.056 39.089 -50.065 1.00 47.72 813 GLU A C 1
ATOM 6515 O O . GLU A 1 813 ? 25.543 38.752 -49.000 1.00 47.72 813 GLU A O 1
ATOM 6520 N N . THR A 1 814 ? 27.378 39.190 -50.184 1.00 48.16 814 THR A N 1
ATOM 6521 C CA . THR A 1 814 ? 28.324 38.692 -49.183 1.00 48.16 814 THR A CA 1
ATOM 6522 C C . THR A 1 814 ? 29.529 39.617 -49.074 1.00 48.16 814 THR A C 1
ATOM 6524 O O . THR A 1 814 ? 30.194 39.861 -50.074 1.00 48.16 814 THR A O 1
ATOM 6527 N N . LYS A 1 815 ? 29.893 40.046 -47.857 1.00 44.28 815 LYS A N 1
ATOM 6528 C CA . LYS A 1 815 ? 31.133 40.805 -47.566 1.00 44.28 815 LYS A CA 1
ATOM 6529 C C . LYS A 1 815 ? 32.436 40.006 -47.808 1.00 44.28 815 LYS A C 1
ATOM 6531 O O . LYS A 1 815 ? 33.507 40.425 -47.384 1.00 44.28 815 LYS A O 1
ATOM 6536 N N . PHE A 1 816 ? 32.355 38.824 -48.417 1.00 47.59 816 PHE A N 1
ATOM 6537 C CA . PHE A 1 816 ? 33.461 37.881 -48.543 1.00 47.59 816 PHE A CA 1
ATOM 6538 C C . PHE A 1 816 ? 34.121 38.020 -49.918 1.00 47.59 816 PHE A C 1
ATOM 6540 O O . PHE A 1 816 ? 33.623 37.473 -50.895 1.00 47.59 816 PHE A O 1
ATOM 6547 N N . HIS A 1 817 ? 35.276 38.685 -49.974 1.00 47.16 817 HIS A N 1
ATOM 6548 C CA . HIS A 1 817 ? 36.170 38.688 -51.144 1.00 47.16 817 HIS A CA 1
ATOM 6549 C C . HIS A 1 817 ? 36.899 37.342 -51.351 1.00 47.16 817 HIS A C 1
ATOM 6551 O O . HIS A 1 817 ? 37.614 37.156 -52.327 1.00 47.16 817 HIS A O 1
ATOM 6557 N N . ASN A 1 818 ? 36.701 36.381 -50.441 1.00 54.41 818 ASN A N 1
ATOM 6558 C CA . ASN A 1 818 ? 37.352 35.075 -50.448 1.00 54.41 818 ASN A CA 1
ATOM 6559 C C . ASN A 1 818 ? 36.315 33.962 -50.681 1.00 54.41 818 ASN A C 1
ATOM 6561 O O . ASN A 1 818 ? 35.995 33.220 -49.754 1.00 54.41 818 ASN A O 1
ATOM 6565 N N . GLN A 1 819 ? 35.734 33.886 -51.879 1.00 61.59 819 GLN A N 1
ATOM 6566 C CA . GLN A 1 819 ? 34.854 32.776 -52.265 1.00 61.59 819 GLN A CA 1
ATOM 6567 C C . GLN A 1 819 ? 35.565 31.829 -53.211 1.00 61.59 819 GLN A C 1
ATOM 6569 O O . GLN A 1 819 ? 36.272 32.290 -54.097 1.00 61.59 819 GLN A O 1
ATOM 6574 N N . ASN A 1 820 ? 35.309 30.538 -53.031 1.00 69.81 820 ASN A N 1
ATOM 6575 C CA . ASN A 1 820 ? 35.811 29.464 -53.875 1.00 69.81 820 ASN A CA 1
ATOM 6576 C C . ASN A 1 820 ? 34.912 29.256 -55.102 1.00 69.81 820 ASN A C 1
ATOM 6578 O O . ASN A 1 820 ? 33.724 29.601 -55.095 1.00 69.81 820 ASN A O 1
ATOM 6582 N N . LEU A 1 821 ? 35.486 28.669 -56.149 1.00 76.00 821 LEU A N 1
ATOM 6583 C CA . LEU A 1 821 ? 34.815 28.415 -57.423 1.00 76.00 821 LEU A CA 1
ATOM 6584 C C . LEU A 1 821 ? 34.485 26.926 -57.570 1.00 76.00 821 LEU A C 1
ATOM 6586 O O . LEU A 1 821 ? 35.289 26.074 -57.191 1.00 76.00 821 LEU A O 1
ATOM 6590 N N . LEU A 1 822 ? 33.344 26.604 -58.176 1.00 83.56 822 LEU A N 1
ATOM 6591 C CA . LEU A 1 822 ? 33.002 25.246 -58.601 1.00 83.56 822 LEU A CA 1
ATOM 6592 C C . LEU A 1 822 ? 33.160 25.142 -60.123 1.00 83.56 822 LEU A C 1
ATOM 6594 O O . LEU A 1 822 ? 32.480 25.838 -60.870 1.00 83.56 822 LEU A O 1
ATOM 6598 N N . GLY A 1 823 ? 34.083 24.304 -60.582 1.00 83.44 823 GLY A N 1
ATOM 6599 C CA . GLY A 1 823 ? 34.427 24.132 -61.990 1.00 83.44 823 GLY A CA 1
ATOM 6600 C C . GLY A 1 823 ? 33.485 23.189 -62.733 1.00 83.44 823 GLY A C 1
ATOM 6601 O O . GLY A 1 823 ? 33.170 22.097 -62.249 1.00 83.44 823 GLY A O 1
ATOM 6602 N N . ILE A 1 824 ? 33.102 23.596 -63.939 1.00 85.62 824 ILE A N 1
ATOM 6603 C CA . ILE A 1 824 ? 32.347 22.800 -64.903 1.00 85.62 824 ILE A CA 1
ATOM 6604 C C . ILE A 1 824 ? 33.273 22.494 -66.075 1.00 85.62 824 ILE A C 1
ATOM 6606 O O . ILE A 1 824 ? 33.790 23.395 -66.741 1.00 85.62 824 ILE A O 1
ATOM 6610 N N . GLY A 1 825 ? 33.516 21.203 -66.275 1.00 84.50 825 GLY A N 1
ATOM 6611 C CA . GLY A 1 825 ? 34.314 20.711 -67.381 1.00 84.50 825 GLY A CA 1
ATOM 6612 C C . GLY A 1 825 ? 33.460 20.200 -68.529 1.00 84.50 825 GLY A C 1
ATOM 6613 O O . GLY A 1 825 ? 32.269 19.943 -68.348 1.00 84.50 825 GLY A O 1
ATOM 6614 N N . ARG A 1 826 ? 34.082 20.044 -69.694 1.00 83.38 826 ARG A N 1
ATOM 6615 C CA . ARG A 1 826 ? 33.488 19.455 -70.894 1.00 83.38 826 ARG A CA 1
ATOM 6616 C C . ARG A 1 826 ? 34.359 18.309 -71.364 1.00 83.38 826 ARG A C 1
ATOM 6618 O O . ARG A 1 826 ? 35.573 18.448 -71.478 1.00 83.38 826 ARG A O 1
ATOM 6625 N N . ASP A 1 827 ? 33.724 17.178 -71.614 1.00 77.06 827 ASP A N 1
ATOM 6626 C CA . ASP A 1 827 ? 34.380 16.045 -72.246 1.00 77.06 827 ASP A CA 1
ATOM 6627 C C . ASP A 1 827 ? 34.499 16.322 -73.759 1.00 77.06 827 ASP A C 1
ATOM 6629 O O . ASP A 1 827 ? 33.469 16.501 -74.423 1.00 77.06 827 ASP A O 1
ATOM 6633 N N . PRO A 1 828 ? 35.722 16.380 -74.320 1.00 69.25 828 PRO A N 1
ATOM 6634 C CA . PRO A 1 828 ? 35.933 16.677 -75.733 1.00 69.25 828 PRO A CA 1
ATOM 6635 C C . PRO A 1 828 ? 35.411 15.581 -76.675 1.00 69.25 828 PRO A C 1
ATOM 6637 O O . PRO A 1 828 ? 35.146 15.876 -77.837 1.00 69.25 828 PRO A O 1
ATOM 6640 N N . GLN A 1 829 ? 35.234 14.340 -76.205 1.00 69.75 829 GLN A N 1
ATOM 6641 C CA . GLN A 1 829 ? 34.749 13.227 -77.030 1.00 69.75 829 GLN A CA 1
ATOM 6642 C C . GLN A 1 829 ? 33.220 13.181 -77.089 1.00 69.75 829 GLN A C 1
ATOM 6644 O O . GLN A 1 829 ? 32.640 12.967 -78.152 1.00 69.75 829 GLN A O 1
ATOM 6649 N N . THR A 1 830 ? 32.553 13.398 -75.953 1.00 73.38 830 THR A N 1
ATOM 6650 C CA . THR A 1 830 ? 31.087 13.288 -75.846 1.00 73.38 830 THR A CA 1
ATOM 6651 C C . THR A 1 830 ? 30.359 14.622 -75.888 1.00 73.38 830 THR A C 1
ATOM 6653 O O . THR A 1 830 ? 29.127 14.650 -75.891 1.00 73.38 830 THR A O 1
ATOM 6656 N N . ASN A 1 831 ? 31.095 15.735 -75.881 1.00 74.56 831 ASN A N 1
ATOM 6657 C CA . ASN A 1 831 ? 30.551 17.085 -75.802 1.00 74.56 831 ASN A CA 1
ATOM 6658 C C . ASN A 1 831 ? 29.649 17.319 -74.564 1.00 74.56 831 ASN A C 1
ATOM 6660 O O . ASN A 1 831 ? 28.759 18.171 -74.571 1.00 74.56 831 ASN A O 1
ATOM 6664 N N . THR A 1 832 ? 29.847 16.536 -73.500 1.00 77.62 832 THR A N 1
ATOM 6665 C CA . THR A 1 832 ? 29.004 16.563 -72.299 1.00 77.62 832 THR A CA 1
ATOM 6666 C C . THR A 1 832 ? 29.659 17.385 -71.197 1.00 77.62 832 THR A C 1
ATOM 6668 O O . THR A 1 832 ? 30.851 17.238 -70.928 1.00 77.62 832 THR A O 1
ATOM 6671 N N . TYR A 1 833 ? 28.872 18.230 -70.526 1.00 84.25 833 TYR A N 1
ATOM 6672 C CA . TYR A 1 833 ? 29.351 19.041 -69.409 1.00 84.25 833 TYR A CA 1
ATOM 6673 C C . TYR A 1 833 ? 29.143 18.322 -68.079 1.00 84.25 833 TYR A C 1
ATOM 6675 O O . TYR A 1 833 ? 28.095 17.714 -67.849 1.00 84.25 833 TYR A O 1
ATOM 6683 N N . PHE A 1 834 ? 30.110 18.428 -67.172 1.00 82.06 834 PHE A N 1
ATOM 6684 C CA . PHE A 1 834 ? 30.037 17.814 -65.849 1.00 82.06 834 PHE A CA 1
ATOM 6685 C C . PHE A 1 834 ? 30.708 18.661 -64.769 1.00 82.06 834 PHE A C 1
ATOM 6687 O O . PHE A 1 834 ? 31.600 19.468 -65.034 1.00 82.06 834 PHE A O 1
ATOM 6694 N N . PHE A 1 835 ? 30.291 18.467 -63.517 1.00 80.75 835 PHE A N 1
ATOM 6695 C CA . PHE A 1 835 ? 31.002 19.052 -62.380 1.00 80.75 835 PHE A CA 1
ATOM 6696 C C . PHE A 1 835 ? 32.344 18.355 -62.215 1.00 80.75 835 PHE A C 1
ATOM 6698 O O . PHE A 1 835 ? 32.387 17.146 -61.999 1.00 80.75 835 PHE A O 1
ATOM 6705 N N . ASN A 1 836 ? 33.431 19.111 -62.318 1.00 66.94 836 ASN A N 1
ATOM 6706 C CA . ASN A 1 836 ? 34.774 18.544 -62.377 1.00 66.94 836 ASN A CA 1
ATOM 6707 C C . ASN A 1 836 ? 35.514 18.705 -61.037 1.00 66.94 836 ASN A C 1
ATOM 6709 O O . ASN A 1 836 ? 36.066 17.751 -60.497 1.00 66.94 836 ASN A O 1
ATOM 6713 N N . THR A 1 837 ? 35.489 19.900 -60.436 1.00 69.94 837 THR A N 1
ATOM 6714 C CA . THR A 1 837 ? 36.278 20.174 -59.221 1.00 69.94 837 THR A CA 1
ATOM 6715 C C . THR A 1 837 ? 35.799 21.414 -58.464 1.00 69.94 837 THR A C 1
ATOM 6717 O O . THR A 1 837 ? 35.145 22.281 -59.036 1.00 69.94 837 THR A O 1
ATOM 6720 N N . SER A 1 838 ? 36.143 21.517 -57.177 1.00 63.75 838 SER A N 1
ATOM 6721 C CA . SER A 1 838 ? 35.997 22.740 -56.377 1.00 63.75 838 SER A CA 1
ATOM 6722 C C . SER A 1 838 ? 37.372 23.346 -56.093 1.00 63.75 838 SER A C 1
ATOM 6724 O O . SER A 1 838 ? 38.254 22.711 -55.506 1.00 63.75 838 SER A O 1
ATOM 6726 N N . PHE A 1 839 ? 37.559 24.606 -56.457 1.00 64.88 839 PHE A N 1
ATOM 6727 C CA . PHE A 1 839 ? 38.831 25.319 -56.395 1.00 64.88 839 PHE A CA 1
ATOM 6728 C C . PHE A 1 839 ? 38.917 26.214 -55.152 1.00 64.88 839 PHE A C 1
ATOM 6730 O O . PHE A 1 839 ? 37.998 26.984 -54.899 1.00 64.88 839 PHE A O 1
ATOM 6737 N N . LEU A 1 840 ? 40.040 26.171 -54.415 1.00 53.97 840 LEU A N 1
ATOM 6738 C CA . LEU A 1 840 ? 40.352 27.103 -53.307 1.00 53.97 840 LEU A CA 1
ATOM 6739 C C . LEU A 1 840 ? 40.851 28.463 -53.814 1.00 53.97 840 LEU A C 1
ATOM 6741 O O . LEU A 1 840 ? 41.852 29.002 -53.349 1.00 53.97 840 LEU A O 1
ATOM 6745 N N . TRP A 1 841 ? 40.212 28.972 -54.855 1.00 60.62 841 TRP A N 1
ATOM 6746 C CA . TRP A 1 841 ? 40.633 30.189 -55.523 1.00 60.62 841 TRP A CA 1
ATOM 6747 C C . TRP A 1 841 ? 39.649 31.280 -55.179 1.00 60.62 841 TRP A C 1
ATOM 6749 O O . TRP A 1 841 ? 38.451 31.112 -55.378 1.00 60.62 841 TRP A O 1
ATOM 6759 N N . LYS A 1 842 ? 40.175 32.387 -54.664 1.00 57.25 842 LYS A N 1
ATOM 6760 C CA . LYS A 1 842 ? 39.408 33.605 -54.439 1.00 57.25 842 LYS A CA 1
ATOM 6761 C C . LYS A 1 842 ? 39.148 34.242 -55.793 1.00 57.25 842 LYS A C 1
ATOM 6763 O O . LYS A 1 842 ? 40.043 34.240 -56.637 1.00 57.25 842 LYS A O 1
ATOM 6768 N N . VAL A 1 843 ? 37.957 34.800 -55.982 1.00 59.31 843 VAL A N 1
ATOM 6769 C CA . VAL A 1 843 ? 37.683 35.645 -57.149 1.00 59.31 843 VAL A CA 1
ATOM 6770 C C . VAL A 1 843 ? 38.790 36.710 -57.231 1.00 59.31 843 VAL A C 1
ATOM 6772 O O . VAL A 1 843 ? 38.982 37.423 -56.240 1.00 59.31 843 VAL A O 1
ATOM 6775 N N . PRO A 1 844 ? 39.575 36.761 -58.326 1.00 56.38 844 PRO A N 1
ATOM 6776 C CA . PRO A 1 844 ? 40.679 37.705 -58.464 1.00 56.38 844 PRO A CA 1
ATOM 6777 C C . PRO A 1 844 ? 40.216 39.142 -58.198 1.00 56.38 844 PRO A C 1
ATOM 6779 O O . PRO A 1 844 ? 39.105 39.517 -58.568 1.00 56.38 844 PRO A O 1
ATOM 6782 N N . ALA A 1 845 ? 41.039 39.939 -57.512 1.00 54.16 845 ALA A N 1
ATOM 6783 C CA . ALA A 1 845 ? 40.652 41.280 -57.052 1.00 54.16 845 ALA A CA 1
ATOM 6784 C C . ALA A 1 845 ? 40.349 42.262 -58.204 1.00 54.16 845 ALA A C 1
ATOM 6786 O O . ALA A 1 845 ? 39.652 43.254 -58.004 1.00 54.16 845 ALA A O 1
ATOM 6787 N N . ASP A 1 846 ? 40.873 41.966 -59.391 1.00 54.38 846 ASP A N 1
ATOM 6788 C CA . ASP A 1 846 ? 40.686 42.652 -60.667 1.00 54.38 846 ASP A CA 1
ATOM 6789 C C . ASP A 1 846 ? 39.404 42.236 -61.414 1.00 54.38 846 ASP A C 1
ATOM 6791 O O . ASP A 1 846 ? 38.998 42.936 -62.337 1.00 54.38 846 ASP A O 1
ATOM 6795 N N . ILE A 1 847 ? 38.729 41.157 -60.994 1.00 56.12 847 ILE A N 1
ATOM 6796 C CA . ILE A 1 847 ? 37.491 40.653 -61.606 1.00 56.12 847 ILE A CA 1
ATOM 6797 C C . ILE A 1 847 ? 36.278 41.188 -60.837 1.00 56.12 847 ILE A C 1
ATOM 6799 O O . ILE A 1 847 ? 35.986 40.801 -59.701 1.00 56.12 847 ILE A O 1
ATOM 6803 N N . GLY A 1 848 ? 35.550 42.109 -61.467 1.00 56.34 848 GLY A N 1
ATOM 6804 C CA . GLY A 1 848 ? 34.391 42.783 -60.897 1.00 56.34 848 GLY A CA 1
ATOM 6805 C C . GLY A 1 848 ? 33.054 42.154 -61.297 1.00 56.34 848 GLY A C 1
ATOM 6806 O O . GLY A 1 848 ? 32.950 41.248 -62.117 1.00 56.34 848 GLY A O 1
ATOM 6807 N N . LYS A 1 849 ? 31.958 42.715 -60.767 1.00 55.16 849 LYS A N 1
ATOM 6808 C CA . LYS A 1 849 ? 30.569 42.350 -61.130 1.00 55.16 849 LYS A CA 1
ATOM 6809 C C . LYS A 1 849 ? 30.274 42.457 -62.640 1.00 55.16 849 LYS A C 1
ATOM 6811 O O . LYS A 1 849 ? 29.276 41.906 -63.093 1.00 55.16 849 LYS A O 1
ATOM 6816 N N . LYS A 1 850 ? 31.083 43.215 -63.387 1.00 54.03 850 LYS A N 1
ATOM 6817 C CA . LYS A 1 850 ? 30.940 43.426 -64.835 1.00 54.03 850 LYS A CA 1
ATOM 6818 C C . LYS A 1 850 ? 31.504 42.268 -65.663 1.00 54.03 850 LYS A C 1
ATOM 6820 O O . LYS A 1 850 ? 31.036 42.070 -66.773 1.00 54.03 850 LYS A O 1
ATOM 6825 N N . ASP A 1 851 ? 32.421 41.496 -65.088 1.00 56.38 851 ASP A N 1
ATOM 6826 C CA . ASP A 1 851 ? 33.112 40.381 -65.747 1.00 56.38 851 ASP A CA 1
ATOM 6827 C C . ASP A 1 851 ? 32.442 39.029 -65.430 1.00 56.38 851 ASP A C 1
ATOM 6829 O O . ASP A 1 851 ? 32.810 37.988 -65.965 1.00 56.38 851 ASP A O 1
ATOM 6833 N N . SER A 1 852 ? 31.442 39.038 -64.538 1.00 65.12 852 SER A N 1
ATOM 6834 C CA . SER A 1 852 ? 30.648 37.864 -64.179 1.00 65.12 852 SER A CA 1
ATOM 6835 C C . SER A 1 852 ? 29.358 37.790 -64.987 1.00 65.12 852 SER A C 1
ATOM 6837 O O . SER A 1 852 ? 28.516 38.691 -64.906 1.00 65.12 852 SER A O 1
ATOM 6839 N N . ILE A 1 853 ? 29.147 36.663 -65.656 1.00 66.56 853 ILE A N 1
ATOM 6840 C CA . ILE A 1 853 ? 27.894 36.344 -66.339 1.00 66.56 853 ILE A CA 1
ATOM 6841 C C . ILE A 1 853 ? 26.915 35.771 -65.313 1.00 66.56 853 ILE A C 1
ATOM 6843 O O . ILE A 1 853 ? 27.260 34.856 -64.561 1.00 66.56 853 ILE A O 1
ATOM 6847 N N . LYS A 1 854 ? 25.681 36.285 -65.267 1.00 65.62 854 LYS A N 1
ATOM 6848 C CA . LYS A 1 854 ? 24.632 35.679 -64.438 1.00 65.62 854 LYS A CA 1
ATOM 6849 C C . LYS A 1 854 ? 24.092 34.440 -65.125 1.00 65.62 854 LYS A C 1
ATOM 6851 O O . LYS A 1 854 ? 23.661 34.523 -66.270 1.00 65.62 854 LYS A O 1
ATOM 6856 N N . ILE A 1 855 ? 24.031 33.345 -64.384 1.00 68.25 855 ILE A N 1
ATOM 6857 C CA . ILE A 1 855 ? 23.395 32.119 -64.851 1.00 68.25 855 ILE A CA 1
ATOM 6858 C C . ILE A 1 855 ? 22.129 31.839 -64.046 1.00 68.25 855 ILE A C 1
ATOM 6860 O O . ILE A 1 855 ? 22.065 32.099 -62.837 1.00 68.25 855 ILE A O 1
ATOM 6864 N N . ALA A 1 856 ? 21.116 31.325 -64.733 1.00 63.91 856 ALA A N 1
ATOM 6865 C CA . ALA A 1 856 ? 19.877 30.852 -64.132 1.00 63.91 856 ALA A CA 1
ATOM 6866 C C . ALA A 1 856 ? 19.790 29.335 -64.272 1.00 63.91 856 ALA A C 1
ATOM 6868 O O . ALA A 1 856 ? 20.335 28.752 -65.211 1.00 63.91 856 ALA A O 1
ATOM 6869 N N . ILE A 1 857 ? 19.088 28.691 -63.345 1.00 65.38 857 ILE A N 1
ATOM 6870 C CA . ILE A 1 857 ? 18.817 27.262 -63.452 1.00 65.38 857 ILE A CA 1
ATOM 6871 C C . ILE A 1 857 ? 17.415 27.120 -64.010 1.00 65.38 857 ILE A C 1
ATOM 6873 O O . ILE A 1 857 ? 16.421 27.530 -63.403 1.00 65.38 857 ILE A O 1
ATOM 6877 N N . SER A 1 858 ? 17.357 26.596 -65.227 1.00 58.38 858 SER A N 1
ATOM 6878 C CA . SER A 1 858 ? 16.089 26.275 -65.872 1.00 58.38 858 SER A CA 1
ATOM 6879 C C . SER A 1 858 ? 15.524 24.982 -65.275 1.00 58.38 858 SER A C 1
ATOM 6881 O O . SER A 1 858 ? 16.291 24.135 -64.811 1.00 58.38 858 SER A O 1
ATOM 6883 N N . GLN A 1 859 ? 14.189 24.896 -65.191 1.00 49.00 859 GLN A N 1
ATOM 6884 C CA . GLN A 1 859 ? 13.488 23.791 -64.521 1.00 49.00 859 GLN A CA 1
ATOM 6885 C C . GLN A 1 859 ? 13.847 22.416 -65.080 1.00 49.00 859 GLN A C 1
ATOM 6887 O O . GLN A 1 859 ? 14.043 22.302 -66.313 1.00 49.00 859 GLN A O 1
#

Foldseek 3Di:
DFKFKLWWKFWLAWAFAQQDPVRATKIKTKMATWPQIKMKDKDWAQVAQEAAEADPVCPVPDLVLQLLNVLVVLCCVVVVPRIYMYIYMGDRDDPLFLGCHSLSSNLRSNVRCCVVVVVPDDLVRSLVSSVVSHLCNNVSNVNATFTAIDNNNDTDGAQGAAKWKKKKWADPDHDDLSVLSNQADHDCPCPCLSVVLSVVSVVLAVLSSQVSGEHSSCPDPCVVVLVVVQVLLLLLQFSHKYRGRNRDMIMGTHHDPVSQVSSVVVVVVPDPTDMDIIMGPDPHHGDCVVPDPPDSPPPFDFPDKDKWKQWFKDFLEWADDDPKIKTWIFTFPDIWMKMKTKTPALAEFEEEAPDTDDDPLSVLVNVVSVVPVIYIYMYTPPPDDCLVVSDDSLSVSLRVLLCVVNVPDNSVVSCVVDQCVSVVSVVNATWMAIGVVSDIDGLGAAAKWKKKKFADPPPPDDDPDDDDDDPDDDCLVVQLSVCRVLLALLSNQQSREYNCDVVNVVVCVPDPCVVLQVVLVLLLVLLPFSHWYADDVGGIIITTGHDQVSSVVSQVCSCVPVVGPDMDMIMGPDPGHRDDPPPPPPPPPPPDPPPVVVVVVVVVVVVVVVPDDDDDDDDDDDDDDDDDDDDDDDDDDDDDDDDDDDDDDDDDDDDDDDPDDPVLCSLLVPPPDDQSVVRDKVLRLLVVCCVPQAQDWWFKQFVNDTATAHEHSQQVCQQLLQCLCCVQPVCLHTPRVSVCSNVVVDILVRVVVVPSDDPVSSVLSSQSNVLSSNVVSCSVVQHKKWKAALVQVDDDDPLCPQFGIWIGHDPVPDPDQQHKTFTWGADPVPRHIYGHHIGSDGRPPPQDPVRITIMTTDD

Radius of gyration: 44.3 Å; chains: 1; bounding box: 114×75×126 Å

Secondary structure (DSSP, 8-state):
-EEEEEEEEEEEEEEEEEE-TTS-EEEEEEEEEEEEEEEEEEEEETT---EEEE-GGGTTS-GGG-HHHHHHHHHHHHTT--SEEEEEEE--SPTTSSS-HHHHHHHHHHHHHHHHTT----HHHHHHHHTTT-TTHHHHHH-S-EEEEETTTEEEE-SPPPP-EEEEEE-SS---HHHHHHT-----TTTTHHHHHHHHHHHT-HHHHHHH-EEGGGSSTTHHHHHHHHHHHHHHT-SEEEE-TTSS-EEEEESSHHHHHHHHHHHHTT--SEEEEEEB--SSPPP-TT-----S-----EEEEEEEEEEEEEEEEEEEETTEEEEEEEEEEEEEEEEEEEESS--EEEEETTEE--SHHHHHHHHHHHHH--EEEEEE--SS---TTSS-HHHHHHHHHHHGGGGT--HHHHGGGS-HHHHHHHTTSEEEEETTTTEEEEEEPPPP-EEEEEE---TT-PPPP--S------THHHHHHHHHHTT-HHHHHHH-EE---HHHHHHHHTSTTHHHHHHHHHHHHHTT-SEEEE-SSS-EEEEEESSHHHHHHHHHHHHHHH----EEEEEB---PPPPPP-----------THHHHHHHHHHHHHHHHTT--------------------------------------------------HHHHHHHSGGGTS-GGGT--HHHHHHHHHHHHTT-EEEEEETTEEEEEE--GGGHHHHTTGGGGTTT-GGGSHHHHHHHHHTTSS-HHHHHHH--S-HHHHHHHHHHHHHHHHHHHHHHTT--EEEEEGGGS----GGGTTEEEEEEE-TTS-S-S---EEEEEE-TTT--EEEEEEE--PPPTT--TTTPEEEEEE-

Sequence (859 aa):
MVVEKGYAKINLGLEVVNKRDDGYHDLAMIMTSIELSDELYLEDDPFSQQVKIDCDKMSHIALEDNLIYQAAKLLKDRYNIKKGVKIRVVKRIPEQAGLAGGSADAAATLRGLNELWELKLSLEELASLGLSLGSDVPFCLYNQTAKVSGRGENLEFIDDCPFAYLLLVIPSYRNSTAEVFQNFVVHHRNVGKISQLEAEIKEGNINLIAKKIFNDLEVGPRQSEINRTKQMLLQAGALGSSLTGSGSAVYGIFFNEKQARNAEAKLKNKTNQEIILTSIRSHRKPNLTNFTWEQIPKKPQILATTEGKATAFIALGYHRIWDHYRLIATPVSTTNTFLIQKLNVAVCEIKYGEEDIKDDLFEQIKKIVDKTGQGLRIHINAKHQKLLGLLNPDHYLAAIIKNLDAVGINSQEIFPLFPALIEAYASEQSFEFDSKTNQYQLLGEAVFGYVLVASLDLKGYNSPRYTSQAAKKKPEADRLKQAIHNRNFYEMAANAYNGISGFEKSAIQKHRRFSIIDKAQELSWRLGASGFILTHETPKILCLCRYQQQAQAIGRNLQKKYRLNNYFVTSIQSSLKHEPIQSFLLEETPIKENIKHSLEQYLIQEEIKSRQEEEIPIFEEASYQEGSPFTNDDLEIIPEEQAKAKSAYRKTIRTLDRSVSTDIEGVLYLHSGGSLFKQYDFVDIAHYFQKFFHGKAINIDKEGEKIKVIFFTSSLPHILGIHLLDEKDPTLRGAKGFNRLINGEFSYYQLKKSGRYSKKIIQEIYEKTQSSVLIFNDIYHNRPLNCFGKENVKGASSKMDNLEFAVTRRLTETKFHNQNLLGIGRDPQTNTYFFNTSFLWKVPADIGKKDSIKIAISQ

pLDDT: mean 75.31, std 20.63, range [22.98, 98.5]